Protein AF-A0A8X6L0W0-F1 (afdb_monomer)

InterPro domains:
  IPR000504 RNA recognition motif domain [PF00076] (9-79)
  IPR000504 RNA recognition motif domain [PS50102] (7-85)
  IPR000504 RNA recognition motif domain [SM00360] (8-81)
  IPR002130 Cyclophilin-type peptidyl-prolyl cis-trans isomerase domain [PF00160] (143-295)
  IPR002130 Cyclophilin-type peptidyl-prolyl cis-trans isomerase domain [PR00153] (159-174)
  IPR002130 Cyclophilin-type peptidyl-prolyl cis-trans isomerase domain [PR00153] (188-200)
  IPR002130 Cyclophilin-type peptidyl-prolyl cis-trans isomerase domain [PR00153] (231-246)
  IPR002130 Cyclophilin-type peptidyl-prolyl cis-trans isomerase domain [PR00153] (246-258)
  IPR002130 Cyclophilin-type peptidyl-prolyl cis-trans isomerase domain [PR00153] (259-274)
  IPR002130 Cyclophilin-type peptidyl-prolyl cis-trans isomerase domain [PS50072] (142-293)
  IPR011701 Major facilitator superfamily [PF07690] (372-522)
  IPR012677 Nucleotide-binding alpha-beta plait domain superfamily [G3DSA:3.30.70.330] (1-93)
  IPR020892 Cyclophilin-type peptidyl-prolyl cis-trans isomerase, conserved site [PS00170] (183-200)
  IPR029000 Cyclophilin-like domain superfamily [G3DSA:2.40.100.10] (127-298)
  IPR029000 Cyclophilin-like domain superfamily [SSF50891] (136-295)
  IPR034168 Peptidyl-prolyl cis-trans isomerase E, RNA recognition motif [cd12347] (9-83)
  IPR035979 RNA-binding domain superfamily [SSF54928] (4-88)
  IPR036259 MFS transporter superfamily [G3DSA:1.20.1250.20] (346-567)
  IPR036259 MFS transporter superfamily [G3DSA:1.20.1250.20] (729-946)
  IPR036259 MFS transporter superfamily [SSF103473] (343-946)

Radius of gyration: 40.74 Å; Cα contacts (8 Å, |Δi|>4): 1267; chains: 1; bounding box: 93×106×118 Å

Nearest PDB structures (foldseek):
  4tot-assembly4_D  TM=1.000E+00  e=4.955E-18  Rattus norvegicus
  4zsd-assembly1_A  TM=1.001E+00  e=6.386E-18  Homo sapiens
  2alf-assembly1_A  TM=9.997E-01  e=1.061E-17  Homo sapiens
  4i9y-assembly6_F  TM=9.953E-01  e=2.578E-17  Homo sapiens
  4lqw-assembly2_B  TM=9.957E-01  e=4.661E-17  Homo sapiens

Mean predicted aligned error: 22.7 Å

Sequence (959 aa):
MSSSTKRTVYVGGLAEEVNKDIIHAAFIPFGEIIDIQIPLDYETQKHRGFAFVEFEAAEEAAAAIDNMNDSELFGRTIRVNLAKPMRIKEGSTRAVWSDDNWLKEHAGETLQEEDEEGGKRKHEDEEEDLEKKKQKSNPLVYLDISIDGQEIGRIQIKLRKDIVPLTAENFRCLCTHEKGYGFRGSVFHRIIPQFMCQGGDITKGDGTGGRSIHGRKFEDENFTLKHTGPGLLSMANSGPNTNSSQFFLTTAKTDWLDGKHVVFGQVVSGMEVVKRMEKCGSQLGKPSQKVVIKKKPHPDGSLIIIQIPVECLCSRTTAPYQRWNFRLIQFKFTAERRRVDPMEGPDRGWAWAAVFAACVINLIVNGQGRMSGILYVAFIDLFGIDRKGASTPMIVRTSTRNLLGPVAGIFGEKYGLQGVMMAGGVTATVSTALCFFAPDIVCITILWGVLSAIGAALTMVQIQVVIGQYFKKYRTTAGGMVFSGACAGSFLFPPLIEWLIKDYGIEGTFLI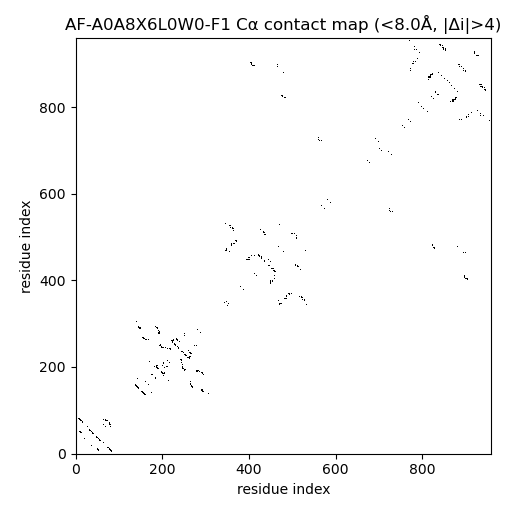LSGIVMHTIPATMILKKPSWFRKRHAFPKGKDSSIKDVEGTKGISGKIPDVECLRSNSNIVLKLLNINYDKEGLNVVSLETNERHSVTSEGKCISDILESIYESFQLSSTNKMYENLAFSRDSDMDIIHSKDIQKTQRKQFEKASKSNSVERSYGNWNNISSLHDFCSISKDESKQNILLKLKILLDVDSKNIAPLFPDESSVDILNILTELQQLYNWLLQKSQNSDYEERNKTKKTTEESNSFSDHIKRTIRLFKDPAYWVICLSRCIHFLIFVPFLTIIVDFTIDRGFLESEGSYVIAAVSFGDLIGRLCSGWVTDAGYLSLSQYMLVGLLVQGLNTASLPLMPTKAAVYTSLSIFGMVQGSLFVRHPVLVQKYMGRNVQSIAMGCMNFFPGLLGFTFPIYIGYFRDILGTYDPIFYINGVAAVLVGLLWALEPYLQRCHTSTET

Organism: Trichonephila clavata (NCBI:txid2740835)

Foldseek 3Di:
DPQDQFQKKKKAWADQPDDPVNVCVLLVVLAAWPDKAFDADPPPRTGPRMIMTGHPGSNSLVSCQVPQAQDDDPNIGMHMGGDDPDPDDPDDDDDDPPDCVVVVVPVDDDDDDDDDDDDDDDDPPPVVVVVVVVVPAFFKAKWFKDWQNHTDGMWIKTWPCVQFVQLSVQQRCQRLCVVVHHQAFAWQFFAAAQFKGKTQQRDPNNPPAFATPQGRFAAARDQPDAQAFFFWKKFDAPWGGGGGRMIIGTHTRDRVCGPTIHTTIGTPDCVVVVVVQNVQADNVGGGVIIMGTHDDPDPPNDPDRDDDDDDDDDDDDDDDDDDDDDDDDDPDDPDPDDHDDPQADFPGDLLVLLLVLLLLLLLLQLLVLQQLVVQLVLQCVPAVDDSVLSNLLSLLLVLLLLQCLLVLLLCCLQVNLLVQLLVLLVQLLVLLQCLLVPPHSVSSSCSRRHRNSSSSNNNNLSSLLLSLQRHDLLSLQSLLSSNLSSLVSNVPVNVVLVVCCVPPNPSSSSNVSSVSSNSSNVSSVSSDRGPVNDDPPDDDPDPDDDDDDDPDDPDDDQDDQDLVLCLVPVVVVVQLLPFDQDPPGTDRPDPDDDDDDDDDDDPDDPVVVVVVVVVPPDDDDDDDDPPPDPDDDDDDDDDDPPPVVVVVVVVVVVVVVPDPDDPPQPPPSNPCPDPVSVVVSDDPPVLVSLLVSLVVSLVDDLVRVVVVCVPDDSVSSVSSNVSSVSVSVVSVVVVVVVVVVVVVVVVVVPPPPSDPVVSVVVLVLCVVQPLLVLLLLLLQLLLLCPPLCLVCVLVQVVVLPDDNVCSVVLNVLLSQLLSCLSNPLSCCCSVPVDPLLRLLLVLLLQLLVLLLCLVVDNDPVSNSVSSSPNSNSSNNSVSSSLVSLSVQPDSSCSSSSSSVSSSSSSVVSVCSVVVSCCCCVPVVDCNVSSNVSSVSSNVSSVVSVCVVVSVVSSVVSVD

Secondary structure (DSSP, 8-state):
-------EEEEE---TT--HHHHHHHHGGGS-EEEEE-PBPTTT-SB-SEEEEEESSHHHHHHHHHHHTT-EETTEE-EEEEPPP----S-----TT--THHHHHHS---------------SSHHHHHHHHHHTTPPPEEEEEEEETTEEEEEEEEEE-TTT-HHHHHHHHHHHHTTTS-SSTT-B--EEETTTEEEE---SSSSSS---BTTBS-B------S---STTEEEE--SSTT-B-S-EEEESS--GGGTTTS-EEEEEEE-HHHHHHHHTT--TT---SS-EEEE-PPPTT-----------------------------------------TT-STTSHHHHHHHHHHHHHHHHHHGGGGSHHHHHHHHHHHH---HHHHHHHHHHHHHHHHHTHHHHHHHHHHH-HHHHHHHHHHHHHHHHHHGGG--SHHHHIIIIIIIHHHHHHHHHHHHHHHHHHH-SSSHHHHHHHHHHHHHHHHHHHHHHHHHHHHHHHHHHHHHHHHHHHHTHHHHHHH-PPPGGGS------------S-------S---PPP-HHHHHHTHHHHHHHHT-EEETTEEE---------------TTTTHHHHHHHHGGG---------S-SS--------SS-HHHHHHHHHHHHHHHTTSS-STTSSS-GGG--SHHHHHHT-STHHHHHHHHHHHHHHTS-HHHHGGG-TTS-HHHHHHHHHHHHHHHHHHHHHHHHHHHHHHHHHHHHSS----HHHHHHHHHHHTT-HHHHHHHHHHHHHHHHHHHHHHHHHHHHHHTT--GGGHHHHHHHHHHHHHHHHHHHHHHHHTTSS-HHHHHHHHHHHHHHHHHHGGG--SHHHHHHHHHHHHHHHHHHHHHHHHHHHHHS-TTTHHHHHHHTTHHHHHHHTTHHHHHHIIIIISS-SHHHHHHHHHHHHHHHHHGGGHHHHHHHHHHHH-

Solvent-accessible surface area (backbone atoms only — not comparable to full-atom values): 54561 Å² total; per-residue (Å²): 135,81,81,64,88,56,26,43,30,29,38,33,47,50,39,95,83,71,47,72,69,55,52,48,68,70,49,49,88,44,38,60,71,77,48,76,49,64,55,58,36,90,89,76,74,42,64,71,33,38,36,39,42,28,33,77,45,34,65,28,33,49,50,39,30,76,70,43,39,71,36,77,49,85,95,26,57,24,45,39,42,80,54,74,82,82,76,82,69,94,80,75,97,71,76,92,83,78,60,73,68,63,56,68,76,70,62,75,91,84,88,83,89,83,83,88,86,87,84,90,89,86,84,73,68,65,62,58,52,54,53,58,56,66,74,72,66,58,54,45,49,68,46,34,37,22,48,75,82,46,78,70,46,54,34,31,32,38,29,35,41,89,80,30,45,68,64,24,48,41,53,51,42,25,63,71,34,79,80,80,52,39,40,66,74,21,29,49,47,32,14,27,61,79,42,32,44,28,28,33,13,61,72,69,42,72,67,86,46,34,50,30,87,71,40,63,53,39,66,71,83,60,56,88,48,67,42,82,36,56,39,36,31,30,45,46,52,90,51,86,51,38,33,38,38,24,30,31,36,27,61,26,64,44,64,92,44,46,82,71,36,39,46,33,31,33,57,76,42,35,65,69,44,52,55,54,54,36,71,31,28,28,96,89,16,55,46,80,54,57,36,32,29,49,75,81,82,65,97,74,84,69,89,75,68,71,78,88,88,84,89,87,83,87,83,88,82,92,88,85,90,86,89,83,80,90,78,90,80,86,77,85,73,91,70,88,71,73,77,69,58,96,59,68,53,69,65,28,68,63,41,54,55,35,34,52,30,44,10,52,38,28,18,56,59,51,8,57,70,56,32,46,70,61,52,28,55,51,39,30,72,74,69,72,48,53,76,68,63,36,45,43,32,60,52,44,19,56,26,44,20,22,50,40,15,40,61,30,10,50,43,27,67,74,68,32,48,49,58,36,24,36,54,9,23,50,39,25,16,54,22,27,35,54,38,44,75,42,92,46,70,66,50,35,26,49,29,47,5,43,43,20,12,49,11,44,20,28,29,57,45,39,49,60,55,53,52,56,70,33,28,73,65,50,42,43,35,46,39,6,50,19,55,34,20,30,51,55,14,53,71,50,38,42,65,50,49,56,52,33,37,73,77,50,33,67,41,47,33,30,39,54,49,15,59,56,35,44,54,34,36,67,33,39,68,63,48,62,86,54,79,93,71,55,74,80,75,70,75,78,79,74,76,93,69,70,99,73,89,81,90,80,75,93,81,82,81,86,70,82,54,61,64,66,64,51,53,78,40,41,70,59,52,53,53,60,76,61,58,54,86,51,101,88,50,88,51,74,84,80,85,73,87,83,82,91,78,82,89,78,92,74,98,62,74,68,61,57,60,55,51,65,62,59,68,78,71,81,75,84,92,84,88,89,86,86,91,79,87,85,82,86,88,85,74,96,72,77,97,74,60,72,70,56,51,52,51,51,50,49,54,47,50,62,49,55,74,69,57,97,74,75,85,83,75,80,85,56,76,91,72,63,85,48,81,66,54,64,60,69,76,41,77,73,69,53,54,56,54,51,53,51,51,50,50,55,59,71,71,49,62,70,80,74,52,50,76,78,45,83,92,53,62,67,64,57,56,52,52,52,52,52,40,53,49,39,44,51,54,52,52,52,53,53,52,55,50,51,56,47,53,48,51,50,52,48,45,70,73,62,61,69,69,89,46,72,68,50,56,49,53,50,53,57,53,51,74,68,37,67,53,54,49,53,53,34,50,50,47,33,49,54,45,65,41,48,56,54,46,71,68,45,48,49,60,55,41,41,79,70,72,45,55,81,84,49,37,63,55,56,54,46,35,25,50,53,16,22,39,50,12,13,55,58,48,17,53,47,43,53,71,61,80,37,55,73,51,58,43,47,22,53,42,28,34,52,47,8,52,51,41,43,46,54,80,72,52,92,45,73,69,54,46,52,50,48,38,24,51,46,15,21,43,51,23,33,51,62,37,42,59,64,52,49,45,64,71,75,40,59,83,89,48,33,37,35,51,54,3,44,45,35,26,63,40,18,60,52,54,74,47,45,68,62,58,53,42,49,33,49,74,73,69,68,44,65,60,64,57,33,41,54,46,8,53,52,28,32,57,56,12,57,55,40,75,46,44,74,56,36,52,52,56,47,57,62,70,76,105

Structure (mmCIF, N/CA/C/O backbone):
data_AF-A0A8X6L0W0-F1
#
_entry.id   AF-A0A8X6L0W0-F1
#
loop_
_atom_site.group_PDB
_atom_site.id
_atom_site.type_symbol
_atom_site.label_atom_id
_atom_site.label_alt_id
_atom_site.label_comp_id
_atom_site.label_asym_id
_atom_site.label_entity_id
_atom_site.label_seq_id
_atom_site.pdbx_PDB_ins_code
_atom_site.Cartn_x
_atom_site.Cartn_y
_atom_site.Cartn_z
_atom_site.occupancy
_atom_site.B_iso_or_equiv
_atom_site.auth_seq_id
_atom_site.auth_comp_id
_atom_site.auth_asym_id
_atom_site.auth_atom_id
_atom_site.pdbx_PDB_model_num
ATOM 1 N N . MET A 1 1 ? 40.510 -34.354 25.650 1.00 35.59 1 MET A N 1
ATOM 2 C CA . MET A 1 1 ? 39.434 -35.261 25.207 1.00 35.59 1 MET A CA 1
ATOM 3 C C . MET A 1 1 ? 38.540 -35.515 26.409 1.00 35.59 1 MET A C 1
ATOM 5 O O . MET A 1 1 ? 38.950 -36.252 27.289 1.00 35.59 1 MET A O 1
ATOM 9 N N . SER A 1 2 ? 37.398 -34.829 26.524 1.00 31.88 2 SER A N 1
ATOM 10 C CA . SER A 1 2 ? 36.384 -35.195 27.523 1.00 31.88 2 SER A CA 1
ATOM 11 C C . SER A 1 2 ? 35.476 -36.237 26.878 1.00 31.88 2 SER A C 1
ATOM 13 O O . SER A 1 2 ? 34.791 -35.905 25.906 1.00 31.88 2 SER A O 1
ATOM 15 N N . SER A 1 3 ? 35.506 -37.483 27.350 1.00 38.88 3 SER A N 1
ATOM 16 C CA . SER A 1 3 ? 34.575 -38.499 26.860 1.00 38.88 3 SER A CA 1
ATOM 17 C C . SER A 1 3 ? 33.154 -38.053 27.209 1.00 38.88 3 SER A C 1
ATOM 19 O O . SER A 1 3 ? 32.840 -37.684 28.341 1.00 38.88 3 SER A O 1
ATOM 21 N N . SER A 1 4 ? 32.294 -37.967 26.199 1.00 50.44 4 SER A N 1
ATOM 22 C CA . SER A 1 4 ? 30.882 -37.688 26.413 1.00 50.44 4 SER A CA 1
ATOM 23 C C . SER A 1 4 ? 30.258 -38.882 27.127 1.00 50.44 4 SER A C 1
ATOM 25 O O . SER A 1 4 ? 30.281 -39.977 26.581 1.00 50.44 4 SER A O 1
ATOM 27 N N . THR A 1 5 ? 29.631 -38.680 28.284 1.00 62.81 5 THR A N 1
ATOM 28 C CA . THR A 1 5 ? 28.886 -39.690 29.071 1.00 62.81 5 THR A CA 1
ATOM 29 C C . THR A 1 5 ? 27.626 -40.237 28.375 1.00 62.81 5 THR A C 1
ATOM 31 O O . THR A 1 5 ? 26.726 -40.770 29.021 1.00 62.81 5 THR A O 1
ATOM 34 N N . LYS A 1 6 ? 27.514 -40.093 27.052 1.00 73.75 6 LYS A N 1
ATOM 35 C CA . LYS A 1 6 ? 26.345 -40.494 26.269 1.00 73.75 6 LYS A CA 1
ATOM 36 C C . LYS A 1 6 ? 26.507 -41.932 25.792 1.00 73.75 6 LYS A C 1
ATOM 38 O O . LYS A 1 6 ? 27.466 -42.234 25.096 1.00 73.75 6 LYS A O 1
ATOM 43 N N . ARG A 1 7 ? 25.536 -42.774 26.143 1.00 85.12 7 ARG A N 1
ATOM 44 C CA . ARG A 1 7 ? 25.529 -44.220 25.867 1.00 85.12 7 ARG A CA 1
ATOM 45 C C . ARG A 1 7 ? 24.599 -44.630 24.720 1.00 85.12 7 ARG A C 1
ATOM 47 O O . ARG A 1 7 ? 24.659 -45.754 24.243 1.00 85.12 7 ARG A O 1
ATOM 54 N N . THR A 1 8 ? 23.750 -43.710 24.258 1.00 87.94 8 THR A N 1
ATOM 55 C CA . THR A 1 8 ? 22.757 -43.976 23.210 1.00 87.94 8 THR A CA 1
ATOM 56 C C . THR A 1 8 ? 23.201 -43.437 21.854 1.00 87.94 8 THR A C 1
ATOM 58 O O . THR A 1 8 ? 23.506 -42.247 21.691 1.00 87.94 8 THR A O 1
ATOM 61 N N . VAL A 1 9 ? 23.152 -44.308 20.855 1.00 91.06 9 VAL A N 1
ATOM 62 C CA . VAL A 1 9 ? 23.521 -44.049 19.468 1.00 91.06 9 VAL A CA 1
ATOM 63 C C . VAL A 1 9 ? 22.267 -44.038 18.591 1.00 91.06 9 VAL A C 1
ATOM 65 O O . VAL A 1 9 ? 21.388 -44.884 18.716 1.00 91.06 9 VAL A O 1
ATOM 68 N N . TYR A 1 10 ? 22.167 -43.054 17.702 1.00 92.75 10 TYR A N 1
ATOM 69 C CA . TYR A 1 10 ? 21.172 -42.953 16.638 1.00 92.75 10 TYR A CA 1
ATOM 70 C C . TYR A 1 10 ? 21.713 -43.589 15.358 1.00 92.75 10 TYR A C 1
ATOM 72 O O . TYR A 1 10 ? 22.772 -43.189 14.877 1.00 92.75 10 TYR A O 1
ATOM 80 N N . VAL A 1 11 ? 20.950 -44.513 14.779 1.00 91.88 11 VAL A N 1
ATOM 81 C CA . VAL A 1 11 ? 21.250 -45.205 13.521 1.00 91.88 11 VAL A CA 1
ATOM 82 C C . VAL A 1 11 ? 20.174 -44.838 12.499 1.00 91.88 11 VAL A C 1
ATOM 84 O O . VAL A 1 11 ? 19.029 -45.259 12.627 1.00 91.88 11 VAL A O 1
ATOM 87 N N . GLY A 1 12 ? 20.503 -44.032 11.493 1.00 89.50 12 GLY A N 1
ATOM 88 C CA . GLY A 1 12 ? 19.601 -43.641 10.404 1.00 89.50 12 GLY A CA 1
ATOM 89 C C . GLY A 1 12 ? 19.937 -44.331 9.082 1.00 89.50 12 GLY A C 1
ATOM 90 O O . GLY A 1 12 ? 21.057 -44.786 8.894 1.00 89.50 12 GLY A O 1
ATOM 91 N N . GLY A 1 13 ? 18.988 -44.372 8.143 1.00 86.06 13 GLY A N 1
ATOM 92 C CA . GLY A 1 13 ? 19.218 -44.923 6.797 1.00 86.06 13 GLY A CA 1
ATOM 93 C C . GLY A 1 13 ? 18.922 -46.419 6.656 1.00 86.06 13 GLY A C 1
ATOM 94 O O . GLY A 1 13 ? 19.350 -47.036 5.687 1.00 86.06 13 GLY A O 1
ATOM 95 N N . LEU A 1 14 ? 18.168 -47.003 7.591 1.00 89.69 14 LEU A N 1
ATOM 96 C CA . LEU A 1 14 ? 17.825 -48.426 7.576 1.00 89.69 14 LEU A CA 1
ATOM 97 C C . LEU A 1 14 ? 16.917 -48.780 6.381 1.00 89.69 14 LEU A C 1
ATOM 99 O O . LEU A 1 14 ? 15.971 -48.049 6.062 1.00 89.69 14 LEU A O 1
ATOM 103 N N . ALA A 1 15 ? 17.192 -49.912 5.727 1.00 85.62 15 ALA A N 1
ATOM 104 C CA . ALA A 1 15 ? 16.302 -50.516 4.732 1.00 85.62 15 ALA A CA 1
ATOM 105 C C . ALA A 1 15 ? 15.047 -51.097 5.403 1.00 85.62 15 ALA A C 1
ATOM 107 O O . ALA A 1 15 ? 15.116 -51.496 6.558 1.00 85.62 15 ALA A O 1
ATOM 108 N N . GLU A 1 16 ? 13.918 -51.158 4.684 1.00 81.69 16 GLU A N 1
ATOM 109 C CA . GLU A 1 16 ? 12.603 -51.573 5.228 1.00 81.69 16 GLU A CA 1
ATOM 110 C C . GLU A 1 16 ? 12.556 -53.011 5.777 1.00 81.69 16 GLU A C 1
ATOM 112 O O . GLU A 1 16 ? 11.612 -53.382 6.471 1.00 81.69 16 GLU A O 1
ATOM 117 N N . GLU A 1 17 ? 13.553 -53.823 5.438 1.00 82.69 17 GLU A N 1
ATOM 118 C CA . GLU A 1 17 ? 13.671 -55.237 5.807 1.00 82.69 17 GLU A CA 1
ATOM 119 C C . GLU A 1 17 ? 14.428 -55.437 7.133 1.00 82.69 17 GLU A C 1
ATOM 121 O O . GLU A 1 17 ? 14.532 -56.559 7.633 1.00 82.69 17 GLU A O 1
ATOM 126 N N . VAL A 1 18 ? 14.979 -54.362 7.712 1.00 85.81 18 VAL A N 1
ATOM 127 C CA . VAL A 1 18 ? 15.842 -54.441 8.893 1.00 85.81 18 VAL A CA 1
ATOM 128 C C . VAL A 1 18 ? 15.011 -54.538 10.177 1.00 85.81 18 VAL A C 1
ATOM 130 O O . VAL A 1 18 ? 14.371 -53.582 10.613 1.00 85.81 18 VAL A O 1
ATOM 133 N N . ASN A 1 19 ? 15.097 -55.699 10.829 1.00 87.25 19 ASN A N 1
ATOM 134 C CA . ASN A 1 19 ? 14.446 -56.005 12.104 1.00 87.25 19 ASN A CA 1
ATOM 135 C C . ASN A 1 19 ? 15.382 -55.804 13.311 1.00 87.25 19 ASN A C 1
ATOM 137 O O . ASN A 1 19 ? 16.600 -55.697 13.164 1.00 87.25 19 ASN A O 1
ATOM 141 N N . LYS A 1 20 ? 14.816 -55.812 14.529 1.00 87.00 20 LYS A N 1
ATOM 142 C CA . LYS A 1 20 ? 15.568 -55.653 15.791 1.00 87.00 20 LYS A CA 1
ATOM 143 C C . LYS A 1 20 ? 16.714 -56.660 15.931 1.00 87.00 20 LYS A C 1
ATOM 145 O O . LYS A 1 20 ? 17.805 -56.259 16.319 1.00 87.00 20 LYS A O 1
ATOM 150 N N . ASP A 1 21 ? 16.502 -57.910 15.528 1.00 87.81 21 ASP A N 1
ATOM 151 C CA . ASP A 1 21 ? 17.524 -58.965 15.600 1.00 87.81 21 ASP A CA 1
ATOM 152 C C . ASP A 1 21 ? 18.715 -58.691 14.672 1.00 87.81 21 ASP A C 1
ATOM 154 O O . ASP A 1 21 ? 19.859 -58.982 15.013 1.00 87.81 21 ASP A O 1
ATOM 158 N N . ILE A 1 22 ? 18.458 -58.071 13.516 1.00 89.81 22 ILE A N 1
ATOM 159 C CA . ILE A 1 22 ? 19.492 -57.705 12.541 1.00 89.81 22 ILE A CA 1
ATOM 160 C C . ILE A 1 22 ? 20.342 -56.555 13.086 1.00 89.81 22 ILE A C 1
ATOM 162 O O . ILE A 1 22 ? 21.566 -56.599 12.993 1.00 89.81 22 ILE A O 1
ATOM 166 N N . ILE A 1 23 ? 19.712 -55.546 13.696 1.00 90.25 23 ILE A N 1
ATOM 167 C CA . ILE A 1 23 ? 20.436 -54.442 14.344 1.00 90.25 23 ILE A CA 1
ATOM 168 C C . ILE A 1 23 ? 21.237 -54.967 15.535 1.00 90.25 23 ILE A C 1
ATOM 170 O O . ILE A 1 23 ? 22.398 -54.612 15.694 1.00 90.25 23 ILE A O 1
ATOM 174 N N . HIS A 1 24 ? 20.656 -55.857 16.337 1.00 91.00 24 HIS A N 1
ATOM 175 C CA . HIS A 1 24 ? 21.359 -56.480 17.451 1.00 91.00 24 HIS A CA 1
ATOM 176 C C . HIS A 1 24 ? 22.604 -57.240 16.974 1.00 91.00 24 HIS A C 1
ATOM 178 O O . HIS A 1 24 ? 23.695 -57.014 17.487 1.00 91.00 24 HIS A O 1
ATOM 184 N N . ALA A 1 25 ? 22.471 -58.071 15.936 1.00 89.69 25 ALA A N 1
ATOM 185 C CA . ALA A 1 25 ? 23.596 -58.796 15.349 1.00 89.69 25 ALA A CA 1
ATOM 186 C C . ALA A 1 25 ? 24.669 -57.863 14.758 1.00 89.69 25 ALA A C 1
ATOM 188 O O . ALA A 1 25 ? 25.855 -58.169 14.841 1.00 89.69 25 ALA A O 1
ATOM 189 N N . ALA A 1 26 ? 24.265 -56.726 14.184 1.00 89.25 26 ALA A N 1
ATOM 190 C CA . ALA A 1 26 ? 25.190 -55.757 13.605 1.00 89.25 26 ALA A CA 1
ATOM 191 C C . ALA A 1 26 ? 25.964 -54.952 14.662 1.00 89.25 26 ALA A C 1
ATOM 193 O O . ALA A 1 26 ? 27.106 -54.585 14.409 1.00 89.25 26 ALA A O 1
ATOM 194 N N . PHE A 1 27 ? 25.367 -54.673 15.827 1.00 91.69 27 PHE A N 1
ATOM 195 C CA . PHE A 1 27 ? 25.943 -53.766 16.828 1.00 91.69 27 PHE A CA 1
ATOM 196 C C . PHE A 1 27 ? 26.543 -54.460 18.065 1.00 91.69 27 PHE A C 1
ATOM 198 O O . PHE A 1 27 ? 27.367 -53.848 18.741 1.00 91.69 27 PHE A O 1
ATOM 205 N N . ILE A 1 28 ? 26.215 -55.733 18.329 1.00 91.50 28 ILE A N 1
ATOM 206 C CA . ILE A 1 28 ? 26.785 -56.506 19.448 1.00 91.50 28 ILE A CA 1
ATOM 207 C C . ILE A 1 28 ? 28.324 -56.642 19.437 1.00 91.50 28 ILE A C 1
ATOM 209 O O . ILE A 1 28 ? 28.902 -56.708 20.519 1.00 91.50 28 ILE A O 1
ATOM 213 N N . PRO A 1 29 ? 29.046 -56.642 18.291 1.00 91.38 29 PRO A N 1
ATOM 214 C CA . PRO A 1 29 ? 30.507 -56.755 18.321 1.00 91.38 29 PRO A CA 1
ATOM 215 C C . PRO A 1 29 ? 31.214 -55.554 18.964 1.00 91.38 29 PRO A C 1
ATOM 217 O O . PRO A 1 29 ? 32.396 -55.656 19.284 1.00 91.38 29 PRO A O 1
ATOM 220 N N . PHE A 1 30 ? 30.522 -54.419 19.117 1.00 88.69 30 PHE A N 1
ATOM 221 C CA . PHE A 1 30 ? 31.104 -53.167 19.611 1.00 88.69 30 PHE A CA 1
ATOM 222 C C . PHE A 1 30 ? 30.864 -52.923 21.106 1.00 88.69 30 PHE A C 1
ATOM 224 O O . PHE A 1 30 ? 31.487 -52.022 21.663 1.00 88.69 30 PHE A O 1
ATOM 231 N N . GLY A 1 31 ? 29.990 -53.705 21.747 1.00 87.44 31 GLY A N 1
ATOM 232 C CA . GLY A 1 31 ? 29.681 -53.589 23.171 1.00 87.44 31 GLY A CA 1
ATOM 233 C C . GLY A 1 31 ? 28.378 -54.273 23.567 1.00 87.44 31 GLY A C 1
ATOM 234 O O . GLY A 1 31 ? 27.605 -54.714 22.710 1.00 87.44 31 GLY A O 1
ATOM 235 N N . GLU A 1 32 ? 28.126 -54.342 24.873 1.00 88.62 32 GLU A N 1
ATOM 236 C CA . GLU A 1 32 ? 26.894 -54.922 25.407 1.00 88.62 32 GLU A CA 1
ATOM 237 C C . GLU A 1 32 ? 25.708 -53.963 25.196 1.00 88.62 32 GLU A C 1
ATOM 239 O O . GLU A 1 32 ? 25.749 -52.787 25.565 1.00 88.62 32 GLU A O 1
ATOM 244 N N . ILE A 1 33 ? 24.644 -54.456 24.547 1.00 91.12 33 ILE A N 1
ATOM 245 C CA . ILE A 1 33 ? 23.462 -53.659 24.194 1.00 91.12 33 ILE A CA 1
ATOM 246 C C . ILE A 1 33 ? 22.386 -53.829 25.270 1.00 91.12 33 ILE A C 1
ATOM 248 O O . ILE A 1 33 ? 21.872 -54.928 25.471 1.00 91.12 33 ILE A O 1
ATOM 252 N N . ILE A 1 34 ? 21.981 -52.722 25.893 1.00 88.38 34 ILE A N 1
ATOM 253 C CA . ILE A 1 34 ? 20.908 -52.678 26.896 1.00 88.38 34 ILE A CA 1
ATOM 254 C C . ILE A 1 34 ? 19.534 -52.647 26.221 1.00 88.38 34 ILE A C 1
ATOM 256 O O . ILE A 1 34 ? 18.636 -53.409 26.581 1.00 88.38 34 ILE A O 1
ATOM 260 N N . ASP A 1 35 ? 19.349 -51.756 25.244 1.00 85.12 35 ASP A N 1
ATOM 261 C CA . ASP A 1 35 ? 18.071 -51.605 24.548 1.00 85.12 35 ASP A CA 1
ATOM 262 C C . ASP A 1 35 ? 18.253 -51.197 23.081 1.00 85.12 35 ASP A C 1
ATOM 264 O O . ASP A 1 35 ? 19.193 -50.501 22.694 1.00 85.12 35 ASP A O 1
ATOM 268 N N . ILE A 1 36 ? 17.300 -51.630 22.254 1.00 89.62 36 ILE A N 1
ATOM 269 C CA . ILE A 1 36 ? 17.168 -51.228 20.854 1.00 89.62 36 ILE A CA 1
ATOM 270 C C . ILE A 1 36 ? 15.730 -50.781 20.630 1.00 89.62 36 ILE A C 1
ATOM 272 O O . ILE A 1 36 ? 14.796 -51.592 20.713 1.00 89.62 36 ILE A O 1
ATOM 276 N N . GLN A 1 37 ? 15.571 -49.509 20.269 1.00 86.12 37 GLN A N 1
ATOM 277 C CA . GLN A 1 37 ? 14.286 -48.889 19.967 1.00 86.12 37 GLN A CA 1
ATOM 278 C C . GLN A 1 37 ? 14.188 -48.568 18.482 1.00 86.12 37 GLN A C 1
ATOM 280 O O . GLN A 1 37 ? 14.965 -47.780 17.945 1.00 86.12 37 GLN A O 1
ATOM 285 N N . ILE A 1 38 ? 13.182 -49.139 17.823 1.00 88.69 38 ILE A N 1
ATOM 286 C CA . ILE A 1 38 ? 12.886 -48.888 16.413 1.00 88.69 38 ILE A CA 1
ATOM 287 C C . ILE A 1 38 ? 11.502 -48.237 16.333 1.00 88.69 38 ILE A C 1
ATOM 289 O O . ILE A 1 38 ? 10.493 -48.929 16.478 1.00 88.69 38 ILE A O 1
ATOM 293 N N . PRO A 1 39 ? 11.411 -46.910 16.130 1.00 82.06 39 PRO A N 1
ATOM 294 C CA . PRO A 1 39 ? 10.122 -46.246 15.997 1.00 82.06 39 PRO A CA 1
ATOM 295 C C . PRO A 1 39 ? 9.371 -46.724 14.751 1.00 82.06 39 PRO A C 1
ATOM 297 O O . PRO A 1 39 ? 9.810 -46.516 13.615 1.00 82.06 39 PRO A O 1
ATOM 300 N N . LEU A 1 40 ? 8.214 -47.342 14.980 1.00 81.69 40 LEU A N 1
ATOM 301 C CA . LEU A 1 40 ? 7.280 -47.765 13.942 1.00 81.69 40 LEU A CA 1
ATOM 302 C C . LEU A 1 40 ? 6.340 -46.618 13.575 1.00 81.69 40 LEU A C 1
ATOM 304 O O . LEU A 1 40 ? 5.971 -45.795 14.418 1.00 81.69 40 LEU A O 1
ATOM 308 N N . ASP A 1 41 ? 5.950 -46.556 12.309 1.00 75.56 41 ASP A N 1
ATOM 309 C CA . ASP A 1 41 ? 4.906 -45.653 11.866 1.00 75.56 41 ASP A CA 1
ATOM 310 C C . ASP A 1 41 ? 3.517 -46.266 12.078 1.00 75.56 41 ASP A C 1
ATOM 312 O O . ASP A 1 41 ? 3.276 -47.430 11.761 1.00 75.56 41 ASP A O 1
ATOM 316 N N . TYR A 1 42 ? 2.601 -45.480 12.648 1.00 64.50 42 TYR A N 1
ATOM 317 C CA . TYR A 1 42 ? 1.321 -45.984 13.158 1.00 64.50 42 TYR A CA 1
ATOM 318 C C . TYR A 1 42 ? 0.390 -46.466 12.035 1.00 64.50 42 TYR A C 1
ATOM 320 O O . TYR A 1 42 ? -0.354 -47.426 12.226 1.00 64.50 42 TYR A O 1
ATOM 328 N N . GLU A 1 43 ? 0.463 -45.833 10.861 1.00 63.53 43 GLU A N 1
ATOM 329 C CA . GLU A 1 43 ? -0.388 -46.153 9.709 1.00 63.53 43 GLU A CA 1
ATOM 330 C C . GLU A 1 43 ? 0.133 -47.340 8.894 1.00 63.53 43 GLU A C 1
ATOM 332 O O . GLU A 1 43 ? -0.656 -48.147 8.409 1.00 63.53 43 GLU A O 1
ATOM 337 N N . THR A 1 44 ? 1.455 -47.475 8.757 1.00 72.94 44 THR A N 1
ATOM 338 C CA . THR A 1 44 ? 2.067 -48.486 7.878 1.00 72.94 44 THR A CA 1
ATOM 339 C C . THR A 1 44 ? 2.604 -49.707 8.623 1.00 72.94 44 THR A C 1
ATOM 341 O O . THR A 1 44 ? 2.945 -50.693 7.974 1.00 72.94 44 THR A O 1
ATOM 344 N N . GLN A 1 45 ? 2.695 -49.659 9.962 1.00 71.81 45 GLN A N 1
ATOM 345 C CA . GLN A 1 45 ? 3.328 -50.676 10.823 1.00 71.81 45 GLN A CA 1
ATOM 346 C C . GLN A 1 45 ? 4.786 -51.012 10.437 1.00 71.81 45 GLN A C 1
ATOM 348 O O . GLN A 1 45 ? 5.356 -51.979 10.935 1.00 71.81 45 GLN A O 1
ATOM 353 N N . LYS A 1 46 ? 5.416 -50.200 9.578 1.00 75.75 46 LYS A N 1
ATOM 354 C CA . LYS A 1 46 ? 6.824 -50.309 9.181 1.00 75.75 46 LYS A CA 1
ATOM 355 C C . LYS A 1 46 ? 7.679 -49.333 9.985 1.00 75.75 46 LYS A C 1
ATOM 357 O O . LYS A 1 46 ? 7.189 -48.309 10.464 1.00 75.75 46 LYS A O 1
ATOM 362 N N . HIS A 1 47 ? 8.967 -49.628 10.145 1.00 82.62 47 HIS A N 1
ATOM 363 C CA . HIS A 1 47 ? 9.877 -48.725 10.847 1.00 82.62 47 HIS A CA 1
ATOM 364 C C . HIS A 1 47 ? 10.175 -47.462 10.033 1.00 82.62 47 HIS A C 1
ATOM 366 O O . HIS A 1 47 ? 10.252 -47.482 8.807 1.00 82.62 47 HIS A O 1
ATOM 372 N N . ARG A 1 48 ? 10.406 -46.341 10.722 1.00 79.62 48 ARG A N 1
ATOM 373 C CA . ARG A 1 48 ? 10.628 -45.013 10.113 1.00 79.62 48 ARG A CA 1
ATOM 374 C C . ARG A 1 48 ? 12.018 -44.825 9.482 1.00 79.62 48 ARG A C 1
ATOM 376 O O . ARG A 1 48 ? 12.454 -43.696 9.277 1.00 79.62 48 ARG A O 1
ATOM 383 N N . GLY A 1 49 ? 12.733 -45.919 9.205 1.00 85.19 49 GLY A N 1
ATOM 384 C CA . GLY A 1 49 ? 14.080 -45.897 8.619 1.00 85.19 49 GLY A CA 1
ATOM 385 C C . GLY A 1 49 ? 15.214 -45.503 9.579 1.00 85.19 49 GLY A C 1
ATOM 386 O O . GLY A 1 49 ? 16.313 -45.192 9.118 1.00 85.19 49 GLY A O 1
ATOM 387 N N . PHE A 1 50 ? 14.977 -45.500 10.895 1.00 90.81 50 PHE A N 1
ATOM 388 C CA . PHE A 1 50 ? 16.009 -45.256 11.907 1.00 90.81 50 PHE A CA 1
ATOM 389 C C . PHE A 1 50 ? 15.746 -46.026 13.210 1.00 90.81 50 PHE A C 1
ATOM 391 O O . PHE A 1 50 ? 14.611 -46.417 13.482 1.00 90.81 50 PHE A O 1
ATOM 398 N N . ALA A 1 51 ? 16.794 -46.212 14.010 1.00 91.31 51 ALA A N 1
ATOM 399 C CA . ALA A 1 51 ? 16.780 -46.891 15.300 1.00 91.31 51 ALA A CA 1
ATOM 400 C C . ALA A 1 51 ? 17.661 -46.163 16.327 1.00 91.31 51 ALA A C 1
ATOM 402 O O . ALA A 1 51 ? 18.540 -45.377 15.968 1.00 91.31 51 ALA A O 1
ATOM 403 N N . PHE A 1 52 ? 17.427 -46.443 17.605 1.00 92.50 52 PHE A N 1
ATOM 404 C CA . PHE A 1 52 ? 18.289 -46.049 18.713 1.00 92.50 52 PHE A CA 1
ATOM 405 C C . PHE A 1 52 ? 18.836 -47.300 19.392 1.00 92.50 52 PHE A C 1
ATOM 407 O O . PHE A 1 52 ? 18.066 -48.218 19.671 1.00 92.50 52 PHE A O 1
ATOM 414 N N . VAL A 1 53 ? 20.142 -47.323 19.641 1.00 92.56 53 VAL A N 1
ATOM 415 C CA . VAL A 1 53 ? 20.849 -48.422 20.310 1.00 92.56 53 VAL A CA 1
ATOM 416 C C . VAL A 1 53 ? 21.508 -47.861 21.564 1.00 92.56 53 VAL A C 1
ATOM 418 O O . VAL A 1 53 ? 22.255 -46.885 21.479 1.00 92.56 53 VAL A O 1
ATOM 421 N N . GLU A 1 54 ? 21.198 -48.431 22.722 1.00 91.00 54 GLU A N 1
ATOM 422 C CA . GLU A 1 54 ? 21.778 -48.052 24.010 1.00 91.00 54 GLU A CA 1
ATOM 423 C C . GLU A 1 54 ? 22.800 -49.098 24.456 1.00 91.00 54 GLU A C 1
ATOM 425 O O . GLU A 1 54 ? 22.464 -50.273 24.585 1.00 91.00 54 GLU A O 1
ATOM 430 N N . PHE A 1 55 ? 24.039 -48.655 24.674 1.00 91.25 55 PHE A N 1
ATOM 431 C CA . PHE A 1 55 ? 25.147 -49.486 25.146 1.00 91.25 55 PHE A CA 1
ATOM 432 C C . PHE A 1 55 ? 25.325 -49.376 26.661 1.00 91.25 55 PHE A C 1
ATOM 434 O O . PHE A 1 55 ? 24.923 -48.382 27.275 1.00 91.25 55 PHE A O 1
ATOM 441 N N . GLU A 1 56 ? 25.966 -50.370 27.269 1.00 86.62 56 GLU A N 1
ATOM 442 C CA . GLU A 1 56 ? 26.286 -50.333 28.694 1.00 86.62 56 GLU A CA 1
ATOM 443 C C . GLU A 1 56 ? 27.312 -49.242 29.021 1.00 86.62 56 GLU A C 1
ATOM 445 O O . GLU A 1 56 ? 27.109 -48.445 29.952 1.00 86.62 56 GLU A O 1
ATOM 450 N N . ALA A 1 57 ? 28.364 -49.132 28.204 1.00 86.44 57 ALA A N 1
ATOM 451 C CA . ALA A 1 57 ? 29.404 -48.126 28.360 1.00 86.44 57 ALA A CA 1
ATOM 452 C C . ALA A 1 57 ? 29.375 -47.051 27.257 1.00 86.44 57 ALA A C 1
ATOM 454 O O . ALA A 1 57 ? 29.053 -47.280 26.094 1.00 86.44 57 ALA A O 1
ATOM 455 N N . ALA A 1 58 ? 29.772 -45.825 27.615 1.00 83.88 58 ALA A N 1
ATOM 456 C CA . ALA A 1 58 ? 29.864 -44.720 26.654 1.00 83.88 58 ALA A CA 1
ATOM 457 C C . ALA A 1 58 ? 31.021 -44.896 25.647 1.00 83.88 58 ALA A C 1
ATOM 459 O O . ALA A 1 58 ? 30.990 -44.318 24.562 1.00 83.88 58 ALA A O 1
ATOM 460 N N . GLU A 1 59 ? 32.035 -45.689 26.000 1.00 85.31 59 GLU A N 1
ATOM 461 C CA . GLU A 1 59 ? 33.178 -46.005 25.134 1.00 85.31 59 GLU A CA 1
ATOM 462 C C . GLU A 1 59 ? 32.777 -46.958 23.997 1.00 85.31 59 GLU A C 1
ATOM 464 O O . GLU A 1 59 ? 33.181 -46.759 22.854 1.00 85.31 59 GLU A O 1
ATOM 469 N N . GLU A 1 60 ? 31.889 -47.911 24.280 1.00 90.44 60 GLU A N 1
ATOM 470 C CA . GLU A 1 60 ? 31.304 -48.842 23.304 1.00 90.44 60 GLU A CA 1
ATOM 471 C C . GLU A 1 60 ? 30.431 -48.111 22.278 1.00 90.44 60 GLU A C 1
ATOM 473 O O . GLU A 1 60 ? 30.535 -48.334 21.071 1.00 90.44 60 GLU A O 1
ATOM 478 N N . ALA A 1 61 ? 29.628 -47.148 22.743 1.00 86.69 61 ALA A N 1
ATOM 479 C CA . ALA A 1 61 ? 28.832 -46.284 21.876 1.00 86.69 61 ALA A CA 1
ATOM 480 C C . ALA A 1 61 ? 29.704 -45.457 20.911 1.00 86.69 61 ALA A C 1
ATOM 482 O O . ALA A 1 61 ? 29.326 -45.255 19.755 1.00 86.69 61 ALA A O 1
ATOM 483 N N . ALA A 1 62 ? 30.873 -44.987 21.363 1.00 86.31 62 ALA A N 1
ATOM 484 C CA . ALA A 1 62 ? 31.831 -44.285 20.511 1.00 86.31 62 ALA A CA 1
ATOM 485 C C . ALA A 1 62 ? 32.483 -45.235 19.491 1.00 86.31 62 ALA A C 1
ATOM 487 O O . ALA A 1 62 ? 32.531 -44.909 18.305 1.00 86.31 62 ALA A O 1
ATOM 488 N N . ALA A 1 63 ? 32.882 -46.437 19.918 1.00 87.62 63 ALA A N 1
ATOM 489 C CA . ALA A 1 63 ? 33.431 -47.460 19.030 1.00 87.62 63 ALA A CA 1
ATOM 490 C C . ALA A 1 63 ? 32.431 -47.883 17.938 1.00 87.62 63 ALA A C 1
ATOM 492 O O . ALA A 1 63 ? 32.813 -48.049 16.779 1.00 87.62 63 ALA A O 1
ATOM 493 N N . ALA A 1 64 ? 31.145 -48.000 18.272 1.00 90.25 64 ALA A N 1
ATOM 494 C CA . ALA A 1 64 ? 30.093 -48.288 17.303 1.00 90.25 64 ALA A CA 1
ATOM 495 C C . ALA A 1 64 ? 29.926 -47.161 16.266 1.00 90.25 64 ALA A C 1
ATOM 497 O O . ALA A 1 64 ? 29.716 -47.442 15.088 1.00 90.25 64 ALA A O 1
ATOM 498 N N . ILE A 1 65 ? 30.039 -45.889 16.667 1.00 90.50 65 ILE A N 1
ATOM 499 C CA . ILE A 1 65 ? 29.961 -44.745 15.741 1.00 90.50 65 ILE A CA 1
ATOM 500 C C . ILE A 1 65 ? 31.136 -44.759 14.764 1.00 90.50 65 ILE A C 1
ATOM 502 O O . ILE A 1 65 ? 30.915 -44.663 13.557 1.00 90.50 65 ILE A O 1
ATOM 506 N N . ASP A 1 66 ? 32.357 -44.916 15.273 1.00 88.38 66 ASP A N 1
ATOM 507 C CA . ASP A 1 66 ? 33.570 -44.842 14.456 1.00 88.38 66 ASP A CA 1
ATOM 508 C C . ASP A 1 66 ? 33.650 -45.976 13.421 1.00 88.38 66 ASP A C 1
ATOM 510 O O . ASP A 1 66 ? 34.173 -45.772 12.327 1.00 88.38 66 ASP A O 1
ATOM 514 N N . ASN A 1 67 ? 33.100 -47.155 13.739 1.00 87.50 67 ASN A N 1
ATOM 515 C CA . ASN A 1 67 ? 33.160 -48.324 12.858 1.00 87.50 67 ASN A CA 1
ATOM 516 C C . ASN A 1 67 ? 31.927 -48.506 11.958 1.00 87.50 67 ASN A C 1
ATOM 518 O O . ASN A 1 67 ? 32.060 -49.059 10.868 1.00 87.50 67 ASN A O 1
ATOM 522 N N . MET A 1 68 ? 30.733 -48.075 12.387 1.00 89.69 68 MET A N 1
ATOM 523 C CA . MET A 1 68 ? 29.486 -48.334 11.646 1.00 89.69 68 MET A CA 1
ATOM 524 C C . MET A 1 68 ? 28.932 -47.120 10.902 1.00 89.69 68 MET A C 1
ATOM 526 O O . MET A 1 68 ? 28.059 -47.295 10.045 1.00 89.69 68 MET A O 1
ATOM 530 N N . ASN A 1 69 ? 29.391 -45.899 11.187 1.00 90.06 69 ASN A N 1
ATOM 531 C CA . ASN A 1 69 ? 28.944 -44.735 10.428 1.00 90.06 69 ASN A CA 1
ATOM 532 C C . ASN A 1 69 ? 29.403 -44.831 8.958 1.00 90.06 69 ASN A C 1
ATOM 534 O O . ASN A 1 69 ? 30.575 -45.055 8.683 1.00 90.06 69 ASN A O 1
ATOM 538 N N . ASP A 1 70 ? 28.463 -44.654 8.026 1.00 88.62 70 ASP A N 1
ATOM 539 C CA . ASP A 1 70 ? 28.622 -44.791 6.569 1.00 88.62 70 ASP A CA 1
ATOM 540 C C . ASP A 1 70 ? 28.894 -46.225 6.058 1.00 88.62 70 ASP A C 1
ATOM 542 O O . ASP A 1 70 ? 29.208 -46.418 4.882 1.00 88.62 70 ASP A O 1
ATOM 546 N N . SER A 1 71 ? 28.695 -47.246 6.901 1.00 88.31 71 SER A N 1
ATOM 547 C CA . SER A 1 71 ? 28.706 -48.657 6.481 1.00 88.31 71 SER A CA 1
ATOM 548 C C . SER A 1 71 ? 27.438 -49.043 5.701 1.00 88.31 71 SER A C 1
ATOM 550 O O . SER A 1 71 ? 26.406 -48.375 5.793 1.00 88.31 71 SER A O 1
ATOM 552 N N . GLU A 1 72 ? 27.498 -50.117 4.910 1.00 87.69 72 GLU A N 1
ATOM 553 C CA . GLU A 1 72 ? 26.361 -50.606 4.122 1.00 87.69 72 GLU A CA 1
ATOM 554 C C . GLU A 1 72 ? 25.633 -51.748 4.844 1.00 87.69 72 GLU A C 1
ATOM 556 O O . GLU A 1 72 ? 26.227 -52.772 5.177 1.00 87.69 72 GLU A O 1
ATOM 561 N N . LEU A 1 73 ? 24.325 -51.585 5.052 1.00 86.88 73 LEU A N 1
ATOM 562 C CA . LEU A 1 73 ? 23.447 -52.579 5.661 1.00 86.88 73 LEU A CA 1
ATOM 563 C C . LEU A 1 73 ? 22.230 -52.785 4.746 1.00 86.88 73 LEU A C 1
ATOM 565 O O . LEU A 1 73 ? 21.430 -51.870 4.554 1.00 86.88 73 LEU A O 1
ATOM 569 N N . PHE A 1 74 ? 22.096 -53.985 4.169 1.00 82.44 74 PHE A N 1
ATOM 570 C CA . PHE A 1 74 ? 21.001 -54.350 3.250 1.00 82.44 74 PHE A CA 1
ATOM 571 C C . PHE A 1 74 ? 20.839 -53.368 2.067 1.00 82.44 74 PHE A C 1
ATOM 573 O O . PHE A 1 74 ? 19.744 -52.888 1.775 1.00 82.44 74 PHE A O 1
ATOM 580 N N . GLY A 1 75 ? 21.943 -53.036 1.384 1.00 78.62 75 GLY A N 1
ATOM 581 C CA . GLY A 1 75 ? 21.913 -52.202 0.174 1.00 78.62 75 GLY A CA 1
ATOM 582 C C . GLY A 1 75 ? 21.734 -50.700 0.423 1.00 78.62 75 GLY A C 1
ATOM 583 O O . GLY A 1 75 ? 21.537 -49.937 -0.525 1.00 78.62 75 GLY A O 1
ATOM 584 N N . ARG A 1 76 ? 21.751 -50.255 1.688 1.00 82.19 76 ARG A N 1
ATOM 585 C CA . ARG A 1 76 ? 21.686 -48.839 2.071 1.00 82.19 76 ARG A CA 1
ATOM 586 C C . ARG A 1 76 ? 22.814 -48.479 3.022 1.00 82.19 76 ARG A C 1
ATOM 588 O O . ARG A 1 76 ? 23.149 -49.243 3.922 1.00 82.19 76 ARG A O 1
ATOM 595 N N . THR A 1 77 ? 23.369 -47.286 2.846 1.00 87.56 77 THR A N 1
ATOM 596 C CA . THR A 1 77 ? 24.366 -46.740 3.764 1.00 87.56 77 THR A CA 1
ATOM 597 C C . THR A 1 77 ? 23.693 -46.211 5.026 1.00 87.56 77 THR A C 1
ATOM 599 O O . THR A 1 77 ? 22.751 -45.412 4.963 1.00 87.56 77 THR A O 1
ATOM 602 N N . ILE A 1 78 ? 24.165 -46.666 6.185 1.00 91.69 78 ILE A N 1
ATOM 603 C CA . ILE A 1 78 ? 23.636 -46.265 7.488 1.00 91.69 78 ILE A CA 1
ATOM 604 C C . ILE A 1 78 ? 24.464 -45.128 8.086 1.00 91.69 78 ILE A C 1
ATOM 606 O O . ILE A 1 78 ? 25.679 -45.072 7.944 1.00 91.69 78 ILE A O 1
ATOM 610 N N . ARG A 1 79 ? 23.801 -44.201 8.780 1.00 89.75 79 ARG A N 1
ATOM 611 C CA . ARG A 1 79 ? 24.437 -43.080 9.485 1.00 89.75 79 ARG A CA 1
ATOM 612 C C . ARG A 1 79 ? 24.311 -43.265 10.980 1.00 89.75 79 ARG A C 1
ATOM 614 O O . ARG A 1 79 ? 23.197 -43.283 11.499 1.00 89.75 79 ARG A O 1
ATOM 621 N N . VAL A 1 80 ? 25.440 -43.323 11.667 1.00 92.25 80 VAL A N 1
ATOM 622 C CA . VAL A 1 80 ? 25.524 -43.642 13.091 1.00 92.25 80 VAL A CA 1
ATOM 623 C C . VAL A 1 80 ? 26.081 -42.422 13.823 1.00 92.25 80 VAL A C 1
ATOM 625 O O . VAL A 1 80 ? 27.159 -41.940 13.504 1.00 92.25 80 VAL A O 1
ATOM 628 N N . ASN A 1 81 ? 25.314 -41.844 14.748 1.00 90.19 81 ASN A N 1
ATOM 629 C CA . ASN A 1 81 ? 25.674 -40.614 15.467 1.00 90.19 81 ASN A CA 1
ATOM 630 C C . ASN A 1 81 ? 25.213 -40.672 16.925 1.00 90.19 81 ASN A C 1
ATOM 632 O O . ASN A 1 81 ? 24.267 -41.380 17.246 1.00 90.19 81 ASN A O 1
ATOM 636 N N . LEU A 1 82 ? 25.784 -39.853 17.811 1.00 88.25 82 LEU A N 1
ATOM 637 C CA . LEU A 1 82 ? 25.256 -39.709 19.174 1.00 88.25 82 LEU A CA 1
ATOM 638 C C . LEU A 1 82 ? 23.802 -39.212 19.161 1.00 88.25 82 LEU A C 1
ATOM 640 O O . LEU A 1 82 ? 23.481 -38.199 18.524 1.00 88.25 82 LEU A O 1
ATOM 644 N N . ALA A 1 83 ? 22.927 -39.887 19.909 1.00 82.19 83 ALA A N 1
ATOM 645 C CA . ALA A 1 83 ? 21.524 -39.508 19.996 1.00 82.19 83 ALA A CA 1
ATOM 646 C C . ALA A 1 83 ? 21.372 -38.116 20.641 1.00 82.19 83 ALA A C 1
ATOM 648 O O . ALA A 1 83 ? 21.962 -37.796 21.681 1.00 82.19 83 ALA A O 1
ATOM 649 N N . LYS A 1 84 ? 20.572 -37.247 20.012 1.00 75.00 84 LYS A N 1
ATOM 650 C CA . LYS A 1 84 ? 20.164 -35.962 20.599 1.00 75.00 84 LYS A CA 1
ATOM 651 C C . LYS A 1 84 ? 18.905 -36.188 21.445 1.00 75.00 84 LYS A C 1
ATOM 653 O O . LYS A 1 84 ? 18.010 -36.886 20.972 1.00 75.00 84 LYS A O 1
ATOM 658 N N . PRO A 1 85 ? 18.791 -35.586 22.645 1.00 55.81 85 PRO A N 1
ATOM 659 C CA . PRO A 1 85 ? 17.583 -35.704 23.452 1.00 55.81 85 PRO A CA 1
ATOM 660 C C . PRO A 1 85 ? 16.383 -35.183 22.659 1.00 55.81 85 PRO A C 1
ATOM 662 O O . PRO A 1 85 ? 16.441 -34.119 22.032 1.00 55.81 85 PRO A O 1
ATOM 665 N N . MET A 1 86 ? 15.303 -35.960 22.657 1.00 43.31 86 MET A N 1
ATOM 666 C CA . MET A 1 86 ? 14.101 -35.647 21.899 1.00 43.31 86 MET A CA 1
ATOM 667 C C . MET A 1 86 ? 13.458 -34.375 22.468 1.00 43.31 86 MET A C 1
ATOM 669 O O . MET A 1 86 ? 12.876 -34.384 23.548 1.00 43.31 86 MET A O 1
ATOM 673 N N . ARG A 1 87 ? 13.537 -33.255 21.737 1.00 39.44 87 ARG A N 1
ATOM 674 C CA . ARG A 1 87 ? 12.622 -32.129 21.963 1.00 39.44 87 ARG A CA 1
ATOM 675 C C . ARG A 1 87 ? 11.250 -32.574 21.475 1.00 39.44 87 ARG A C 1
ATOM 677 O O . ARG A 1 87 ? 11.036 -32.664 20.267 1.00 39.44 87 ARG A O 1
ATOM 684 N N . ILE A 1 88 ? 10.355 -32.877 22.409 1.00 37.84 88 ILE A N 1
ATOM 685 C CA . ILE A 1 88 ? 8.963 -33.220 22.119 1.00 37.84 88 ILE A CA 1
ATOM 686 C C . ILE A 1 88 ? 8.357 -32.049 21.336 1.00 37.84 88 ILE A C 1
ATOM 688 O O . ILE A 1 88 ? 8.146 -30.965 21.877 1.00 37.84 88 ILE A O 1
ATOM 692 N N . LYS A 1 89 ? 8.131 -32.242 20.034 1.00 33.78 89 LYS A N 1
ATOM 693 C CA . LYS A 1 89 ? 7.278 -31.352 19.247 1.00 33.78 89 LYS A CA 1
ATOM 694 C C . LYS A 1 89 ? 5.837 -31.709 19.590 1.00 33.78 89 LYS A C 1
ATOM 696 O O . LYS A 1 89 ? 5.434 -32.857 19.422 1.00 33.78 89 LYS A O 1
ATOM 701 N N . GLU A 1 90 ? 5.092 -30.728 20.088 1.00 36.75 90 GLU A N 1
ATOM 702 C CA . GLU A 1 90 ? 3.651 -30.802 20.334 1.00 36.75 90 GLU A CA 1
ATOM 703 C C . GLU A 1 90 ? 2.932 -31.225 19.044 1.00 36.75 90 GLU A C 1
ATOM 705 O O . GLU A 1 90 ? 2.736 -30.422 18.135 1.00 36.75 90 GLU A O 1
ATOM 710 N N . GLY A 1 91 ? 2.605 -32.513 18.926 1.00 38.34 91 GLY A N 1
ATOM 711 C CA . GLY A 1 91 ? 1.972 -33.035 17.717 1.00 38.34 91 GLY A CA 1
ATOM 712 C C . GLY A 1 91 ? 2.096 -34.542 17.516 1.00 38.34 91 GLY A C 1
ATOM 713 O O . GLY A 1 91 ? 2.468 -34.967 16.429 1.00 38.34 91 GLY A O 1
ATOM 714 N N . SER A 1 92 ? 1.794 -35.368 18.521 1.00 32.88 92 SER A N 1
ATOM 715 C CA . SER A 1 92 ? 1.341 -36.742 18.255 1.00 32.88 92 SER A CA 1
ATOM 716 C C . SER A 1 92 ? 0.480 -37.274 19.405 1.00 32.88 92 SER A C 1
ATOM 718 O O . SER A 1 92 ? 0.640 -36.905 20.566 1.00 32.88 92 SER A O 1
ATOM 720 N N . THR A 1 93 ? -0.512 -38.071 19.041 1.00 36.03 93 THR A N 1
ATOM 721 C CA . THR A 1 93 ? -1.737 -38.409 19.770 1.00 36.03 93 THR A CA 1
ATOM 722 C C . THR A 1 93 ? -1.567 -39.552 20.778 1.00 36.03 93 THR A C 1
ATOM 724 O O . THR A 1 93 ? -1.977 -40.680 20.503 1.00 36.03 93 THR A O 1
ATOM 727 N N . ARG A 1 94 ? -1.033 -39.284 21.978 1.00 37.19 94 ARG A N 1
ATOM 728 C CA . ARG A 1 94 ? -1.077 -40.252 23.094 1.00 37.19 94 ARG A CA 1
ATOM 729 C C . ARG A 1 94 ? -1.516 -39.593 24.407 1.00 37.19 94 ARG A C 1
ATOM 731 O O . ARG A 1 94 ? -1.232 -38.423 24.647 1.00 37.19 94 ARG A O 1
ATOM 738 N N . ALA A 1 95 ? -2.297 -40.318 25.210 1.00 34.81 95 ALA A N 1
ATOM 739 C CA . ALA A 1 95 ? -2.945 -39.788 26.408 1.00 34.81 95 ALA A CA 1
ATOM 740 C C . ALA A 1 95 ? -1.981 -39.698 27.606 1.00 34.81 95 ALA A C 1
ATOM 742 O O . ALA A 1 95 ? -1.214 -40.613 27.870 1.00 34.81 95 ALA A O 1
ATOM 743 N N . VAL A 1 96 ? -2.105 -38.599 28.348 1.00 32.31 96 VAL A N 1
ATOM 744 C CA . VAL A 1 96 ? -1.167 -38.018 29.333 1.00 32.31 96 VAL A CA 1
ATOM 745 C C . VAL A 1 96 ? -0.916 -38.847 30.613 1.00 32.31 96 VAL A C 1
ATOM 747 O O . VAL A 1 96 ? -0.174 -38.404 31.478 1.00 32.31 96 VAL A O 1
ATOM 750 N N . TRP A 1 97 ? -1.499 -40.036 30.786 1.00 42.72 97 TRP A N 1
ATOM 751 C CA . TRP A 1 97 ? -1.477 -40.739 32.084 1.00 42.72 97 TRP A CA 1
ATOM 752 C C . TRP A 1 97 ? -0.647 -42.031 32.129 1.00 42.72 97 TRP A C 1
ATOM 754 O O . TRP A 1 97 ? -0.743 -42.761 33.109 1.00 42.72 97 TRP A O 1
ATOM 764 N N . SER A 1 98 ? 0.166 -42.322 31.109 1.00 36.00 98 SER A N 1
ATOM 765 C CA . SER A 1 98 ? 0.973 -43.554 31.056 1.00 36.00 98 SER A CA 1
ATOM 766 C C . SER A 1 98 ? 2.478 -43.369 31.281 1.00 36.00 98 SER A C 1
ATOM 768 O O . SER A 1 98 ? 3.216 -44.310 31.015 1.00 36.00 98 SER A O 1
ATOM 770 N N . ASP A 1 99 ? 2.946 -42.200 31.725 1.00 38.91 99 ASP A N 1
ATOM 771 C CA . ASP A 1 99 ? 4.383 -41.968 31.929 1.00 38.91 99 ASP A CA 1
ATOM 772 C C . ASP A 1 99 ? 4.766 -42.060 33.417 1.00 38.91 99 ASP A C 1
ATOM 774 O O . ASP A 1 99 ? 4.320 -41.267 34.253 1.00 38.91 99 ASP A O 1
ATOM 778 N N . ASP A 1 100 ? 5.663 -43.005 33.716 1.00 39.28 100 ASP A N 1
ATOM 779 C CA . ASP A 1 100 ? 6.200 -43.369 35.041 1.00 39.28 100 ASP A CA 1
ATOM 780 C C . ASP A 1 100 ? 6.912 -42.225 35.795 1.00 39.28 100 ASP A C 1
ATOM 782 O O . ASP A 1 100 ? 7.236 -42.344 36.978 1.00 39.28 100 ASP A O 1
ATOM 786 N N . ASN A 1 101 ? 7.121 -41.074 35.151 1.00 43.22 101 ASN A N 1
ATOM 787 C CA . ASN A 1 101 ? 7.708 -39.891 35.784 1.00 43.22 101 ASN A CA 1
ATOM 788 C C . ASN A 1 101 ? 6.744 -39.173 36.741 1.00 43.22 101 ASN A C 1
ATOM 790 O O . ASN A 1 101 ? 7.205 -38.530 37.679 1.00 43.22 101 ASN A O 1
ATOM 794 N N . TRP A 1 102 ? 5.425 -39.322 36.569 1.00 40.41 102 TRP A N 1
ATOM 795 C CA . TRP A 1 102 ? 4.448 -38.752 37.507 1.00 40.41 102 TRP A CA 1
ATOM 796 C C . TRP A 1 102 ? 4.437 -39.492 38.858 1.00 40.41 102 TRP A C 1
ATOM 798 O O . TRP A 1 102 ? 4.249 -38.873 39.905 1.00 40.41 102 TRP A O 1
ATOM 808 N N . LEU A 1 103 ? 4.712 -40.804 38.842 1.00 41.09 103 LEU A N 1
ATOM 809 C CA . LEU A 1 103 ? 4.824 -41.645 40.040 1.00 41.09 103 LEU A CA 1
ATOM 810 C C . LEU A 1 103 ? 6.083 -41.338 40.858 1.00 41.09 103 LEU A C 1
ATOM 812 O O . LEU A 1 103 ? 6.016 -41.328 42.085 1.00 41.09 103 LEU A O 1
ATOM 816 N N . LYS A 1 104 ? 7.207 -41.028 40.199 1.00 48.97 104 LYS A N 1
ATOM 817 C CA . LYS A 1 104 ? 8.454 -40.644 40.883 1.00 48.97 104 LYS A CA 1
ATOM 818 C C . LYS A 1 104 ? 8.344 -39.323 41.639 1.00 48.97 104 LYS A C 1
ATOM 820 O O . LYS A 1 104 ? 9.026 -39.141 42.638 1.00 48.97 104 LYS A O 1
ATOM 825 N N . GLU A 1 105 ? 7.498 -38.410 41.173 1.00 45.50 105 GLU A N 1
ATOM 826 C CA . GLU A 1 105 ? 7.407 -37.060 41.735 1.00 45.50 105 GLU A CA 1
ATOM 827 C C . GLU A 1 105 ? 6.426 -36.967 42.924 1.00 45.50 105 GLU A C 1
ATOM 829 O O . GLU A 1 105 ? 6.425 -35.971 43.639 1.00 45.50 105 GLU A O 1
ATOM 834 N N . HIS A 1 106 ? 5.601 -38.000 43.160 1.00 47.56 106 HIS A N 1
ATOM 835 C CA . HIS A 1 106 ? 4.540 -37.969 44.183 1.00 47.56 106 HIS A CA 1
ATOM 836 C C . HIS A 1 106 ? 4.446 -39.226 45.074 1.00 47.56 106 HIS A C 1
ATOM 838 O O . HIS A 1 106 ? 3.554 -39.296 45.922 1.00 47.56 106 HIS A O 1
ATOM 844 N N . ALA A 1 107 ? 5.342 -40.210 44.935 1.00 33.59 107 ALA A N 1
ATOM 845 C CA . ALA A 1 107 ? 5.480 -41.314 45.888 1.00 33.59 107 ALA A CA 1
ATOM 846 C C . ALA A 1 107 ? 6.539 -40.936 46.937 1.00 33.59 107 ALA A C 1
ATOM 848 O O . ALA A 1 107 ? 7.726 -40.866 46.637 1.00 33.59 107 ALA A O 1
ATOM 849 N N . GLY A 1 108 ? 6.076 -40.582 48.133 1.00 30.36 108 GLY A N 1
ATOM 850 C CA . GLY A 1 108 ? 6.857 -39.880 49.143 1.00 30.36 108 GLY A CA 1
ATOM 851 C C . GLY A 1 108 ? 7.983 -40.655 49.828 1.00 30.36 108 GLY A C 1
ATOM 852 O O . GLY A 1 108 ? 8.077 -41.877 49.769 1.00 30.36 108 GLY A O 1
ATOM 853 N N . GLU A 1 109 ? 8.778 -39.851 50.538 1.00 39.56 109 GLU A N 1
ATOM 854 C CA . GLU A 1 109 ? 9.398 -40.143 51.833 1.00 39.56 109 GLU A CA 1
ATOM 855 C C . GLU A 1 109 ? 10.016 -41.534 52.003 1.00 39.56 109 GLU A C 1
ATOM 857 O O . GLU A 1 109 ? 9.440 -42.404 52.648 1.00 39.56 109 GLU A O 1
ATOM 862 N N . THR A 1 110 ? 11.256 -41.713 51.547 1.00 28.41 110 THR A N 1
ATOM 863 C CA . THR A 1 110 ? 12.331 -42.280 52.383 1.00 28.41 110 THR A CA 1
ATOM 864 C C . THR A 1 110 ? 13.687 -42.139 51.688 1.00 28.41 110 THR A C 1
ATOM 866 O O . THR A 1 110 ? 13.803 -42.418 50.500 1.00 28.41 110 THR A O 1
ATOM 869 N N . LEU A 1 111 ? 14.697 -41.792 52.494 1.00 27.36 111 LEU A N 1
ATOM 870 C CA . LEU A 1 111 ? 16.148 -41.756 52.249 1.00 27.36 111 LEU A CA 1
ATOM 871 C C . LEU A 1 111 ? 16.762 -40.376 51.948 1.00 27.36 111 LEU A C 1
ATOM 873 O O . LEU A 1 111 ? 16.437 -39.690 50.983 1.00 27.36 111 LEU A O 1
ATOM 877 N N . GLN A 1 112 ? 17.622 -40.004 52.897 1.00 26.25 112 GLN A N 1
ATOM 878 C CA . GLN A 1 112 ? 18.478 -38.828 53.003 1.00 26.25 112 GLN A CA 1
ATOM 879 C C . GLN A 1 112 ? 19.803 -39.030 52.247 1.00 26.25 112 GLN A C 1
ATOM 881 O O . GLN A 1 112 ? 20.070 -40.132 51.773 1.00 26.25 112 GLN A O 1
ATOM 886 N N . GLU A 1 113 ? 20.619 -37.967 52.303 1.00 26.23 113 GLU A N 1
ATOM 887 C CA . GLU A 1 113 ? 22.062 -37.851 52.009 1.00 26.23 113 GLU A CA 1
ATOM 888 C C . GLU A 1 113 ? 22.392 -37.425 50.570 1.00 26.23 113 GLU A C 1
ATOM 890 O O . GLU A 1 113 ? 21.761 -37.872 49.619 1.00 26.23 113 GLU A O 1
ATOM 895 N N . GLU A 1 114 ? 23.398 -36.599 50.288 1.00 25.88 114 GLU A N 1
ATOM 896 C CA . GLU A 1 114 ? 24.077 -35.470 50.953 1.00 25.88 114 GLU A CA 1
ATOM 897 C C . GLU A 1 114 ? 24.980 -34.837 49.855 1.00 25.88 114 GLU A C 1
ATOM 899 O O . GLU A 1 114 ? 25.274 -35.480 48.846 1.00 25.88 114 GLU A O 1
ATOM 904 N N . ASP A 1 115 ? 25.386 -33.585 50.077 1.00 27.30 115 ASP A N 1
ATOM 905 C CA . ASP A 1 115 ? 26.557 -32.873 49.523 1.00 27.30 115 ASP A CA 1
ATOM 906 C C . ASP A 1 115 ? 26.539 -32.164 48.141 1.00 27.30 115 ASP A C 1
ATOM 908 O O . ASP A 1 115 ? 26.524 -32.755 47.064 1.00 27.30 115 ASP A O 1
ATOM 912 N N . GLU A 1 116 ? 26.523 -30.818 48.248 1.00 27.28 116 GLU A N 1
ATOM 913 C CA . GLU A 1 116 ? 27.552 -29.823 47.840 1.00 27.28 116 GLU A CA 1
ATOM 914 C C . GLU A 1 116 ? 28.305 -30.030 46.495 1.00 27.28 116 GLU A C 1
ATOM 916 O O . GLU A 1 116 ? 28.733 -31.116 46.148 1.00 27.28 116 GLU A O 1
ATOM 921 N N . GLU A 1 117 ? 28.576 -29.042 45.630 1.00 26.77 117 GLU A N 1
ATOM 922 C CA . GLU A 1 117 ? 28.976 -27.647 45.848 1.00 26.77 117 GLU A CA 1
ATOM 923 C C . GLU A 1 117 ? 28.986 -26.884 44.485 1.00 26.77 117 GLU A C 1
ATOM 925 O O . GLU A 1 117 ? 29.218 -27.479 43.432 1.00 26.77 117 GLU A O 1
ATOM 930 N N . GLY A 1 118 ? 28.828 -25.546 44.493 1.00 25.11 118 GLY A N 1
ATOM 931 C CA . GLY A 1 118 ? 29.517 -24.669 43.518 1.00 25.11 118 GLY A CA 1
ATOM 932 C C . GLY A 1 118 ? 28.726 -23.863 42.460 1.00 25.11 118 GLY A C 1
ATOM 933 O O . GLY A 1 118 ? 28.723 -24.197 41.282 1.00 25.11 118 GLY A O 1
ATOM 934 N N . GLY A 1 119 ? 28.260 -22.656 42.829 1.00 25.20 119 GLY A N 1
ATOM 935 C CA . GLY A 1 119 ? 28.722 -21.429 42.139 1.00 25.20 119 GLY A CA 1
ATOM 936 C C . GLY A 1 119 ? 27.878 -20.721 41.052 1.00 25.20 119 GLY A C 1
ATOM 937 O O . GLY A 1 119 ? 28.162 -20.829 39.867 1.00 25.20 119 GLY A O 1
ATOM 938 N N . LYS A 1 120 ? 27.005 -19.799 41.501 1.00 28.23 120 LYS A N 1
ATOM 939 C CA . LYS A 1 120 ? 26.697 -18.444 40.955 1.00 28.23 120 LYS A CA 1
ATOM 940 C C . LYS A 1 120 ? 26.315 -18.254 39.467 1.00 28.23 120 LYS A C 1
ATOM 942 O O . LYS A 1 120 ? 27.177 -18.067 38.614 1.00 28.23 120 LYS A O 1
ATOM 947 N N . ARG A 1 121 ? 25.019 -17.980 39.240 1.00 25.78 121 ARG A N 1
ATOM 948 C CA . ARG A 1 121 ? 24.457 -16.757 38.599 1.00 25.78 121 ARG A CA 1
ATOM 949 C C . ARG A 1 121 ? 22.923 -16.848 38.623 1.00 25.78 121 ARG A C 1
ATOM 951 O O . ARG A 1 121 ? 22.347 -17.603 37.855 1.00 25.78 121 ARG A O 1
ATOM 958 N N . LYS A 1 122 ? 22.271 -16.102 39.518 1.00 31.50 122 LYS A N 1
ATOM 959 C CA . LYS A 1 122 ? 20.810 -15.942 39.577 1.00 31.50 122 LYS A CA 1
ATOM 960 C C . LYS A 1 122 ? 20.492 -14.546 40.098 1.00 31.50 122 LYS A C 1
ATOM 962 O O . LYS A 1 122 ? 20.930 -14.229 41.201 1.00 31.50 122 LYS A O 1
ATOM 967 N N . HIS A 1 123 ? 19.764 -13.747 39.315 1.00 31.80 123 HIS A N 1
ATOM 968 C CA . HIS A 1 123 ? 18.735 -12.867 39.882 1.00 31.80 123 HIS A CA 1
ATOM 969 C C . HIS A 1 123 ? 17.718 -12.274 38.885 1.00 31.80 123 HIS A C 1
ATOM 971 O O . HIS A 1 123 ? 16.782 -11.634 39.347 1.00 31.80 123 HIS A O 1
ATOM 977 N N . GLU A 1 124 ? 17.825 -12.504 37.570 1.00 34.28 124 GLU A N 1
ATOM 978 C CA . GLU A 1 124 ? 16.868 -11.929 36.595 1.00 34.28 124 GLU A CA 1
ATOM 979 C C . GLU A 1 124 ? 15.921 -12.962 35.947 1.00 34.28 124 GLU A C 1
ATOM 981 O O . GLU A 1 124 ? 14.822 -12.603 35.536 1.00 34.28 124 GLU A O 1
ATOM 986 N N . ASP A 1 125 ? 16.260 -14.256 35.955 1.00 34.47 125 ASP A N 1
ATOM 987 C CA . ASP A 1 125 ? 15.452 -15.292 35.282 1.00 34.47 125 ASP A CA 1
ATOM 988 C C . ASP A 1 125 ? 14.284 -15.844 36.133 1.00 34.47 125 ASP A C 1
ATOM 990 O O . ASP A 1 125 ? 13.357 -16.457 35.604 1.00 34.47 125 ASP A O 1
ATOM 994 N N . GLU A 1 126 ? 14.280 -15.623 37.454 1.00 31.53 126 GLU A N 1
ATOM 995 C CA . GLU A 1 126 ? 13.249 -16.188 38.345 1.00 31.53 126 GLU A CA 1
ATOM 996 C C . GLU A 1 126 ? 11.932 -15.387 38.339 1.00 31.53 126 GLU A C 1
ATOM 998 O O . GLU A 1 126 ? 10.862 -15.975 38.515 1.00 31.53 126 GLU A O 1
ATOM 1003 N N . GLU A 1 127 ? 11.963 -14.075 38.068 1.00 37.59 127 GLU A N 1
ATOM 1004 C CA . GLU A 1 127 ? 10.739 -13.259 37.969 1.00 37.59 127 GLU A CA 1
ATOM 1005 C C . GLU A 1 127 ? 9.961 -13.529 36.670 1.00 37.59 127 GLU A C 1
ATOM 1007 O O . GLU A 1 127 ? 8.726 -13.575 36.688 1.00 37.59 127 GLU A O 1
ATOM 1012 N N . GLU A 1 128 ? 10.657 -13.806 35.563 1.00 37.16 128 GLU A N 1
ATOM 1013 C CA . GLU A 1 128 ? 10.020 -14.082 34.270 1.00 37.16 128 GLU A CA 1
ATOM 1014 C C . GLU A 1 128 ? 9.336 -15.466 34.240 1.00 37.16 128 GLU A C 1
ATOM 1016 O O . GLU A 1 128 ? 8.252 -15.624 33.665 1.00 37.16 128 GLU A O 1
ATOM 1021 N N . ASP A 1 129 ? 9.905 -16.463 34.928 1.00 35.84 129 ASP A N 1
ATOM 1022 C CA . ASP A 1 129 ? 9.301 -17.794 35.080 1.00 35.84 129 ASP A CA 1
ATOM 1023 C C . ASP A 1 129 ? 8.126 -17.810 36.076 1.00 35.84 129 ASP A C 1
ATOM 1025 O O . ASP A 1 129 ? 7.162 -18.568 35.899 1.00 35.84 129 ASP A O 1
ATOM 1029 N N . LEU A 1 130 ? 8.138 -16.932 37.087 1.00 36.47 130 LEU A N 1
ATOM 1030 C CA . LEU A 1 130 ? 7.018 -16.740 38.017 1.00 36.47 130 LEU A CA 1
ATOM 1031 C C . LEU A 1 130 ? 5.816 -16.048 37.349 1.00 36.47 130 LEU A C 1
ATOM 1033 O O . LEU A 1 130 ? 4.665 -16.423 37.616 1.00 36.47 130 LEU A O 1
ATOM 1037 N N . GLU A 1 131 ? 6.045 -15.098 36.437 1.00 40.50 131 GLU A N 1
ATOM 1038 C CA . GLU A 1 131 ? 4.974 -14.493 35.631 1.00 40.50 131 GLU A CA 1
ATOM 1039 C C . GLU A 1 131 ? 4.424 -15.456 34.565 1.00 40.50 131 GLU A C 1
ATOM 1041 O O . GLU A 1 131 ? 3.198 -15.570 34.415 1.00 40.50 131 GLU A O 1
ATOM 1046 N N . LYS A 1 132 ? 5.290 -16.238 33.900 1.00 38.25 132 LYS A N 1
ATOM 1047 C CA . LYS A 1 132 ? 4.874 -17.293 32.954 1.00 38.25 132 LYS A CA 1
ATOM 1048 C C . LYS A 1 132 ? 4.068 -18.406 33.642 1.00 38.25 132 LYS A C 1
ATOM 1050 O O . LYS A 1 132 ? 3.094 -18.898 33.062 1.00 38.25 132 LYS A O 1
ATOM 1055 N N . LYS A 1 133 ? 4.379 -18.757 34.900 1.00 39.72 133 LYS A N 1
ATOM 1056 C CA . LYS A 1 133 ? 3.579 -19.700 35.715 1.00 39.72 133 LYS A CA 1
ATOM 1057 C C . LYS A 1 133 ? 2.225 -19.126 36.157 1.00 39.72 133 LYS A C 1
ATOM 1059 O O . LYS A 1 133 ? 1.246 -19.873 36.199 1.00 39.72 133 LYS A O 1
ATOM 1064 N N . LYS A 1 134 ? 2.110 -17.817 36.420 1.00 41.72 134 LYS A N 1
ATOM 1065 C CA . LYS A 1 134 ? 0.826 -17.180 36.794 1.00 41.72 134 LYS A CA 1
ATOM 1066 C C . LYS A 1 134 ? -0.195 -17.128 35.650 1.00 41.72 134 LYS A C 1
ATOM 1068 O O . LYS A 1 134 ? -1.395 -17.165 35.920 1.00 41.72 134 LYS A O 1
ATOM 1073 N N . GLN A 1 135 ? 0.240 -17.099 34.387 1.00 44.56 135 GLN A N 1
ATOM 1074 C CA . GLN A 1 135 ? -0.669 -17.029 33.230 1.00 44.56 135 GLN A CA 1
ATOM 1075 C C . GLN A 1 135 ? -1.273 -18.376 32.779 1.00 44.56 135 GLN A C 1
ATOM 1077 O O . GLN A 1 135 ? -2.232 -18.366 32.008 1.00 44.56 135 GLN A O 1
ATOM 1082 N N . LYS A 1 136 ? -0.795 -19.526 33.280 1.00 47.50 136 LYS A N 1
ATOM 1083 C CA . LYS A 1 136 ? -1.233 -20.875 32.843 1.00 47.50 136 LYS A CA 1
ATOM 1084 C C . LYS A 1 136 ? -2.228 -21.593 33.776 1.00 47.50 136 LYS A C 1
ATOM 1086 O O . LYS A 1 136 ? -2.492 -22.780 33.597 1.00 47.50 136 LYS A O 1
ATOM 1091 N N . SER A 1 137 ? -2.797 -20.912 34.771 1.00 72.25 137 SER A N 1
ATOM 1092 C CA . SER A 1 137 ? -3.733 -21.531 35.724 1.00 72.25 137 SER A CA 1
ATOM 1093 C C . SER A 1 137 ? -5.181 -21.533 35.212 1.00 72.25 137 SER A C 1
ATOM 1095 O O . SER A 1 137 ? -5.749 -20.488 34.885 1.00 72.25 137 SER A O 1
ATOM 1097 N N . ASN A 1 138 ? -5.798 -22.717 35.171 1.00 85.50 138 ASN A N 1
ATOM 1098 C CA . ASN A 1 138 ? -7.206 -22.892 34.817 1.00 85.50 138 AS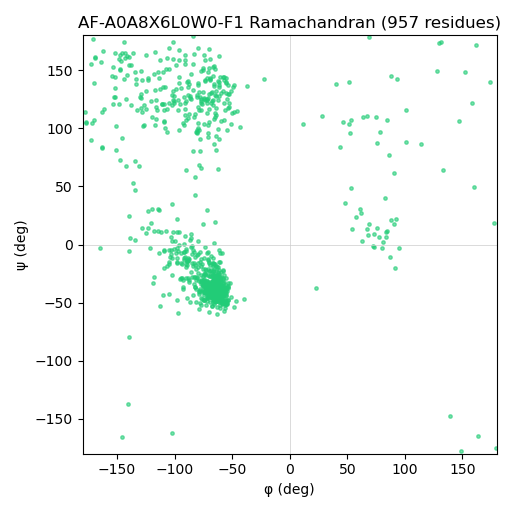N A CA 1
ATOM 1099 C C . ASN A 1 138 ? -8.125 -22.434 35.971 1.00 85.50 138 ASN A C 1
ATOM 1101 O O . ASN A 1 138 ? -7.964 -22.932 37.087 1.00 85.50 138 ASN A O 1
ATOM 1105 N N . PRO A 1 139 ? -9.101 -21.530 35.736 1.00 87.38 139 PRO A N 1
ATOM 1106 C CA . PRO A 1 139 ? -9.939 -20.987 36.803 1.00 87.38 139 PRO A CA 1
ATOM 1107 C C . PRO A 1 139 ? -10.770 -22.054 37.524 1.00 87.38 139 PRO A C 1
ATOM 1109 O O . PRO A 1 139 ? -11.406 -22.896 36.888 1.00 87.38 139 PRO A O 1
ATOM 1112 N N . LEU A 1 140 ? -10.833 -21.949 38.851 1.00 87.94 140 LEU A N 1
ATOM 1113 C CA . LEU A 1 140 ? -11.766 -22.691 39.696 1.00 87.94 140 LEU A CA 1
ATOM 1114 C C . LEU A 1 140 ? -12.946 -21.789 40.072 1.00 87.94 140 LEU A C 1
ATOM 1116 O O . LEU A 1 140 ? -12.760 -20.679 40.574 1.00 87.94 140 LEU A O 1
ATOM 1120 N N . VAL A 1 141 ? -14.161 -22.271 39.829 1.00 88.19 141 VAL A N 1
ATOM 1121 C CA . VAL A 1 141 ? -15.421 -21.597 40.175 1.00 88.19 141 VAL A CA 1
ATOM 1122 C C . VAL A 1 141 ? -16.289 -22.512 41.026 1.00 88.19 141 VAL A C 1
ATOM 1124 O O . VAL A 1 141 ? -16.062 -23.719 41.077 1.00 88.19 141 VAL A O 1
ATOM 1127 N N . TYR A 1 142 ? -17.294 -21.954 41.699 1.00 90.31 142 TYR A N 1
ATOM 1128 C CA . TYR A 1 142 ? -18.220 -22.747 42.500 1.00 90.31 142 TYR A CA 1
ATOM 1129 C C . TYR A 1 142 ? -19.676 -22.305 42.348 1.00 90.31 142 TYR A C 1
ATOM 1131 O O . TYR A 1 142 ? -19.959 -21.148 42.032 1.00 90.31 142 TYR A O 1
ATOM 1139 N N . LEU A 1 143 ? -20.590 -23.243 42.596 1.00 89.75 143 LEU A N 1
ATOM 1140 C CA . LEU A 1 143 ? -22.036 -23.043 42.657 1.00 89.75 143 LEU A CA 1
ATOM 1141 C C . LEU A 1 143 ? -22.547 -23.593 43.995 1.00 89.75 143 LEU A C 1
ATOM 1143 O O . LEU A 1 143 ? -22.383 -24.783 44.264 1.00 89.75 143 LEU A O 1
ATOM 1147 N N . ASP A 1 144 ? -23.166 -22.755 44.828 1.00 89.44 144 ASP A N 1
ATOM 1148 C CA . ASP A 1 144 ? -23.852 -23.223 46.039 1.00 89.44 144 ASP A CA 1
ATOM 1149 C C . ASP A 1 144 ? -25.287 -23.618 45.668 1.00 89.44 144 ASP A C 1
ATOM 1151 O O . ASP A 1 144 ? -26.020 -22.825 45.072 1.00 89.44 144 ASP A O 1
ATOM 1155 N N . ILE A 1 145 ? -25.700 -24.840 45.997 1.00 92.56 145 ILE A N 1
ATOM 1156 C CA . ILE A 1 145 ? -26.992 -25.394 45.583 1.00 92.56 145 ILE A CA 1
ATOM 1157 C C . ILE A 1 145 ? -27.939 -25.491 46.776 1.00 92.56 145 ILE A C 1
ATOM 1159 O O . ILE A 1 145 ? -27.575 -25.967 47.854 1.00 92.56 145 ILE A O 1
ATOM 1163 N N . SER A 1 146 ? -29.189 -25.084 46.560 1.00 91.94 146 SER A N 1
ATOM 1164 C CA . SER A 1 146 ? -30.301 -25.350 47.472 1.00 91.94 146 SER A CA 1
ATOM 1165 C C . SER A 1 146 ? -31.435 -26.079 46.767 1.00 91.94 146 SER A C 1
ATOM 1167 O O . SER A 1 146 ? -31.735 -25.755 45.619 1.00 91.94 146 SER A O 1
ATOM 1169 N N . ILE A 1 147 ? -32.091 -26.996 47.470 1.00 90.81 147 ILE A N 1
ATOM 1170 C CA . ILE A 1 147 ? -33.285 -27.710 47.013 1.00 90.81 147 ILE A CA 1
ATOM 1171 C C . ILE A 1 147 ? -34.440 -27.322 47.941 1.00 90.81 147 ILE A C 1
ATOM 1173 O O . ILE A 1 147 ? -34.283 -27.388 49.157 1.00 90.81 147 ILE A O 1
ATOM 1177 N N . ASP A 1 148 ? -35.542 -26.809 47.384 1.00 89.06 148 ASP A N 1
ATOM 1178 C CA . ASP A 1 148 ? -36.717 -26.307 48.127 1.00 89.06 148 ASP A CA 1
ATOM 1179 C C . ASP A 1 148 ? -36.368 -25.357 49.292 1.00 89.06 148 ASP A C 1
ATOM 1181 O O . ASP A 1 148 ? -37.003 -25.318 50.341 1.00 89.06 148 ASP A O 1
ATOM 1185 N N . GLY A 1 149 ? -35.324 -24.546 49.095 1.00 81.38 149 GLY A N 1
ATOM 1186 C CA . GLY A 1 149 ? -34.851 -23.562 50.070 1.00 81.38 149 GLY A CA 1
ATOM 1187 C C . GLY A 1 149 ? -33.770 -24.070 51.028 1.00 81.38 149 GLY A C 1
ATOM 1188 O O . GLY A 1 149 ? -33.003 -23.233 51.519 1.00 81.38 149 GLY A O 1
ATOM 1189 N N . GLN A 1 150 ? -33.626 -25.389 51.208 1.00 85.94 150 GLN A N 1
ATOM 1190 C CA . GLN A 1 150 ? -32.596 -26.017 52.041 1.00 85.94 150 GLN A CA 1
ATOM 1191 C C . GLN A 1 150 ? -31.257 -26.097 51.294 1.00 85.94 150 GLN A C 1
ATOM 1193 O O . GLN A 1 150 ? -31.188 -26.581 50.167 1.00 85.94 150 GLN A O 1
ATOM 1198 N N . GLU A 1 151 ? -30.175 -25.603 51.898 1.00 87.88 151 GLU A N 1
ATOM 1199 C CA . GLU A 1 151 ? -28.832 -25.671 51.307 1.00 87.88 151 GLU A CA 1
ATOM 1200 C C . GLU A 1 151 ? -28.283 -27.100 51.377 1.00 87.88 151 GLU A C 1
ATOM 1202 O O . GLU A 1 151 ? -28.210 -27.684 52.457 1.00 87.88 151 GLU A O 1
ATOM 1207 N N . ILE A 1 152 ? -27.896 -27.662 50.228 1.00 90.06 152 ILE A N 1
ATOM 1208 C CA . ILE A 1 152 ? -27.458 -29.063 50.133 1.00 90.06 152 ILE A CA 1
ATOM 1209 C C . ILE A 1 152 ? -25.951 -29.232 49.930 1.00 90.06 152 ILE A C 1
ATOM 1211 O O . ILE A 1 152 ? -25.441 -30.326 50.171 1.00 90.06 152 ILE A O 1
ATOM 1215 N N . GLY A 1 153 ? -25.245 -28.186 49.487 1.00 87.81 153 GLY A N 1
ATOM 1216 C CA . GLY A 1 153 ? -23.790 -28.200 49.328 1.00 87.81 153 GLY A CA 1
ATOM 1217 C C . GLY A 1 153 ? -23.272 -27.311 48.197 1.00 87.81 153 GLY A C 1
ATOM 1218 O O . GLY A 1 153 ? -24.034 -26.616 47.522 1.00 87.81 153 GLY A O 1
ATOM 1219 N N . ARG A 1 154 ? -21.952 -27.345 48.001 1.00 89.19 154 ARG A N 1
ATOM 1220 C CA . ARG A 1 154 ? -21.212 -26.564 47.003 1.00 89.19 154 ARG A CA 1
ATOM 1221 C C . ARG A 1 154 ? -20.635 -27.480 45.930 1.00 89.19 154 ARG A C 1
ATOM 1223 O O . ARG A 1 154 ? -19.989 -28.465 46.257 1.00 89.19 154 ARG A O 1
ATOM 1230 N N . ILE A 1 155 ? -20.799 -27.103 44.667 1.00 91.94 155 ILE A N 1
ATOM 1231 C CA . ILE A 1 155 ? -20.143 -27.739 43.519 1.00 91.94 155 ILE A CA 1
ATOM 1232 C C . ILE A 1 155 ? -18.960 -26.867 43.115 1.00 91.94 155 ILE A C 1
ATOM 1234 O O . ILE A 1 155 ? -19.159 -25.699 42.793 1.00 91.94 155 ILE A O 1
ATOM 1238 N N . GLN A 1 156 ? -17.746 -27.411 43.117 1.00 89.88 156 GLN A N 1
ATOM 1239 C CA . GLN A 1 156 ? -16.542 -26.755 42.606 1.00 89.88 156 GLN A CA 1
ATOM 1240 C C . GLN A 1 156 ? -16.192 -27.299 41.223 1.00 89.88 156 GLN A C 1
ATOM 1242 O O . GLN A 1 156 ? -16.143 -28.509 41.012 1.00 89.88 156 GLN A O 1
ATOM 1247 N N . ILE A 1 157 ? -15.921 -26.401 40.282 1.00 92.88 157 ILE A N 1
ATOM 1248 C CA . ILE A 1 157 ? -15.718 -26.713 38.870 1.00 92.88 157 ILE A CA 1
ATOM 1249 C C . ILE A 1 157 ? -14.416 -26.069 38.396 1.00 92.88 157 ILE A C 1
ATOM 1251 O O . ILE A 1 157 ? -14.210 -24.867 38.575 1.00 92.88 157 ILE A O 1
ATOM 1255 N N . LYS A 1 158 ? -13.560 -26.855 37.745 1.00 93.69 158 LYS A N 1
ATOM 1256 C CA . LYS A 1 158 ? -12.376 -26.374 37.027 1.00 93.69 158 LYS A CA 1
ATOM 1257 C C . LYS A 1 158 ? -12.742 -26.101 35.577 1.00 93.69 158 LYS A C 1
ATOM 1259 O O . LYS A 1 158 ? -13.199 -27.000 34.873 1.00 93.69 158 LYS A O 1
ATOM 1264 N N . LEU A 1 159 ? -12.542 -24.865 35.135 1.00 92.31 159 LEU A N 1
ATOM 1265 C CA . LEU A 1 159 ? -12.813 -24.437 33.765 1.00 92.31 159 LEU A CA 1
ATOM 1266 C C . LEU A 1 159 ? -11.578 -24.643 32.887 1.00 92.31 159 LEU A C 1
ATOM 1268 O O . LEU A 1 159 ? -10.459 -24.364 33.311 1.00 92.31 159 LEU A O 1
ATOM 1272 N N . ARG A 1 160 ? -11.781 -25.095 31.650 1.00 93.31 160 ARG A N 1
ATOM 1273 C CA . ARG A 1 160 ? -10.724 -25.327 30.654 1.00 93.31 160 ARG A CA 1
ATOM 1274 C C . ARG A 1 160 ? -10.477 -24.074 29.820 1.00 93.31 160 ARG A C 1
ATOM 1276 O O . ARG A 1 160 ? -10.726 -24.052 28.618 1.00 93.31 160 ARG A O 1
ATOM 1283 N N . LYS A 1 161 ? -10.006 -23.009 30.480 1.00 88.38 161 LYS A N 1
ATOM 1284 C CA . LYS A 1 161 ? -9.643 -21.739 29.824 1.00 88.38 161 LYS A CA 1
ATOM 1285 C C . LYS A 1 161 ? -8.489 -21.921 28.832 1.00 88.38 161 LYS A C 1
ATOM 1287 O O . LYS A 1 161 ? -8.390 -21.164 27.877 1.00 88.38 161 LYS A O 1
ATOM 1292 N N . ASP A 1 162 ? -7.650 -22.925 29.058 1.00 84.75 162 ASP A N 1
ATOM 1293 C CA . ASP A 1 162 ? -6.586 -23.358 28.154 1.00 84.75 162 ASP A CA 1
ATOM 1294 C C . ASP A 1 162 ? -7.091 -23.873 26.795 1.00 84.75 162 ASP A C 1
ATOM 1296 O O . ASP A 1 162 ? -6.392 -23.707 25.802 1.00 84.75 162 ASP A O 1
ATOM 1300 N N . ILE A 1 163 ? -8.289 -24.470 26.736 1.00 88.19 163 ILE A N 1
ATOM 1301 C CA . ILE A 1 163 ? -8.850 -25.041 25.496 1.00 88.19 163 ILE A CA 1
ATOM 1302 C C . ILE A 1 163 ? -9.954 -24.159 24.909 1.00 88.19 163 ILE A C 1
ATOM 1304 O O . ILE A 1 163 ? -10.014 -23.979 23.696 1.00 88.19 163 ILE A O 1
ATOM 1308 N N . VAL A 1 164 ? -10.843 -23.631 25.751 1.00 92.06 164 VAL A N 1
ATOM 1309 C CA . VAL A 1 164 ? -12.023 -22.852 25.342 1.00 92.06 164 VAL A CA 1
ATOM 1310 C C . VAL A 1 164 ? -12.118 -21.546 26.145 1.00 92.06 164 VAL A C 1
ATOM 1312 O O . VAL A 1 164 ? -12.994 -21.397 27.007 1.00 92.06 164 VAL A O 1
ATOM 1315 N N . PRO A 1 165 ? -11.174 -20.602 25.948 1.00 92.50 165 PRO A N 1
ATOM 1316 C CA . PRO A 1 165 ? -11.084 -19.376 26.736 1.00 92.50 165 PRO A CA 1
ATOM 1317 C C . PRO A 1 165 ? -12.348 -18.512 26.704 1.00 92.50 165 PRO A C 1
ATOM 1319 O O . PRO A 1 165 ? -12.698 -17.941 27.740 1.00 92.50 165 PRO A O 1
ATOM 1322 N N . LEU A 1 166 ? -13.047 -18.408 25.568 1.00 91.50 166 LEU A N 1
ATOM 1323 C CA . LEU A 1 166 ? -14.264 -17.591 25.476 1.00 91.50 166 LEU A CA 1
ATOM 1324 C C . LEU A 1 166 ? -15.417 -18.230 26.253 1.00 91.50 166 LEU A C 1
ATOM 1326 O O . LEU A 1 166 ? -16.100 -17.563 27.036 1.00 91.50 166 LEU A O 1
ATOM 1330 N N . THR A 1 167 ? -15.596 -19.539 26.085 1.00 92.88 167 THR A N 1
ATOM 1331 C CA . THR A 1 167 ? -16.653 -20.298 26.765 1.00 92.88 167 THR A CA 1
ATOM 1332 C C . THR A 1 167 ? -16.423 -20.330 28.280 1.00 92.88 167 THR A C 1
ATOM 1334 O O . THR A 1 167 ? -17.344 -20.070 29.063 1.00 92.88 167 THR A O 1
ATOM 1337 N N . ALA A 1 168 ? -15.176 -20.562 28.703 1.00 92.75 168 ALA A N 1
ATOM 1338 C CA . ALA A 1 168 ? -14.772 -20.547 30.105 1.00 92.75 168 ALA A CA 1
ATOM 1339 C C . ALA A 1 168 ? -14.964 -19.163 30.750 1.00 92.75 168 ALA A C 1
ATOM 1341 O O . ALA A 1 168 ? -15.486 -19.072 31.863 1.00 92.75 168 ALA A O 1
ATOM 1342 N N . GLU A 1 169 ? -14.598 -18.078 30.060 1.00 92.00 169 GLU A N 1
ATOM 1343 C CA . GLU A 1 169 ? -14.770 -16.720 30.590 1.00 92.00 169 GLU A CA 1
ATOM 1344 C C . GLU A 1 169 ? -16.253 -16.340 30.714 1.00 92.00 169 GLU A C 1
ATOM 1346 O O . GLU A 1 169 ? -16.657 -15.769 31.730 1.00 92.00 169 GLU A O 1
ATOM 1351 N N . ASN A 1 170 ? -17.092 -16.733 29.747 1.00 93.88 170 ASN A N 1
ATOM 1352 C CA . ASN A 1 170 ? -18.542 -16.550 29.829 1.00 93.88 170 ASN A CA 1
ATOM 1353 C C . ASN A 1 170 ? -19.124 -17.188 31.097 1.00 93.88 170 ASN A C 1
ATOM 1355 O O . ASN A 1 170 ? -19.848 -16.526 31.843 1.00 93.88 170 ASN A O 1
ATOM 1359 N N . PHE A 1 171 ? -18.764 -18.439 31.386 1.00 94.56 171 PHE A N 1
ATOM 1360 C CA . PHE A 1 171 ? -19.241 -19.121 32.585 1.00 94.56 171 PHE A CA 1
ATOM 1361 C C . PHE A 1 171 ? -18.692 -18.494 33.874 1.00 94.56 171 PHE A C 1
ATOM 1363 O O . PHE A 1 171 ? -19.458 -18.235 34.804 1.00 94.56 171 PHE A O 1
ATOM 1370 N N . ARG A 1 172 ? -17.390 -18.166 33.919 1.00 93.81 172 ARG A N 1
ATOM 1371 C CA . ARG A 1 172 ? -16.747 -17.527 35.081 1.00 93.81 172 ARG A CA 1
ATOM 1372 C C . ARG A 1 172 ? -17.447 -16.225 35.472 1.00 93.81 172 ARG A C 1
ATOM 1374 O O . ARG A 1 172 ? -17.808 -16.055 36.637 1.00 93.81 172 ARG A O 1
ATOM 1381 N N . CYS A 1 173 ? -17.677 -15.325 34.516 1.00 85.81 173 CYS A N 1
ATOM 1382 C CA . CYS A 1 173 ? -18.339 -14.044 34.769 1.00 85.81 173 CYS A CA 1
ATOM 1383 C C . CYS A 1 173 ? -19.789 -14.212 35.261 1.00 85.81 173 CYS A C 1
ATOM 1385 O O . CYS A 1 173 ? -20.259 -13.441 36.103 1.00 85.81 173 CYS A O 1
ATOM 1387 N N . LEU A 1 174 ? -20.510 -15.215 34.745 1.00 88.69 174 LEU A N 1
ATOM 1388 C CA . LEU A 1 174 ? -21.883 -15.511 35.163 1.00 88.69 174 LEU A CA 1
ATOM 1389 C C . LEU A 1 174 ? -21.935 -16.118 36.576 1.00 88.69 174 LEU A C 1
ATOM 1391 O O . LEU A 1 174 ? -22.880 -15.838 37.319 1.00 88.69 174 LEU A O 1
ATOM 1395 N N . CYS A 1 175 ? -20.911 -16.871 36.990 1.00 87.06 175 CYS A N 1
ATOM 1396 C CA . CYS A 1 175 ? -20.741 -17.309 38.379 1.00 87.06 175 CYS A CA 1
ATOM 1397 C C . CYS A 1 175 ? -20.453 -16.130 39.324 1.00 87.06 175 CYS A C 1
ATOM 1399 O O . CYS A 1 175 ? -21.041 -16.043 40.404 1.00 87.06 175 CYS A O 1
ATOM 1401 N N . THR A 1 176 ? -19.574 -15.195 38.938 1.00 80.75 176 THR A N 1
ATOM 1402 C CA . THR A 1 176 ? -19.182 -14.072 39.812 1.00 80.75 176 THR A CA 1
ATOM 1403 C C . THR A 1 176 ? -20.265 -13.005 39.944 1.00 80.75 176 THR A C 1
ATOM 1405 O O . THR A 1 176 ? -20.330 -12.344 40.987 1.00 80.75 176 THR A O 1
ATOM 1408 N N . HIS A 1 177 ? -21.153 -12.892 38.948 1.00 80.00 177 HIS A N 1
ATOM 1409 C CA . HIS A 1 177 ? -22.161 -11.832 38.826 1.00 80.00 177 HIS A CA 1
ATOM 1410 C C . HIS A 1 177 ? -21.554 -10.443 38.540 1.00 80.00 177 HIS A C 1
ATOM 1412 O O . HIS A 1 177 ? -22.208 -9.416 38.723 1.00 80.00 177 HIS A O 1
ATOM 1418 N N . GLU A 1 178 ? -20.300 -10.389 38.078 1.00 75.62 178 GLU A N 1
ATOM 1419 C CA . GLU A 1 178 ? -19.536 -9.143 37.892 1.00 75.62 178 GLU A CA 1
ATOM 1420 C C . GLU A 1 178 ? -20.093 -8.219 36.794 1.00 75.62 178 GLU A C 1
ATOM 1422 O O . GLU A 1 178 ? -19.794 -7.028 36.770 1.00 75.62 178 GLU A O 1
ATOM 1427 N N . LYS A 1 179 ? -20.930 -8.746 35.889 1.00 75.75 179 LYS A N 1
ATOM 1428 C CA . LYS A 1 179 ? -21.617 -7.972 34.838 1.00 75.75 179 LYS A CA 1
ATOM 1429 C C . LYS A 1 179 ? -22.999 -7.451 35.259 1.00 75.75 179 LYS A C 1
ATOM 1431 O O . LYS A 1 179 ? -23.724 -6.926 34.418 1.00 75.75 179 LYS A O 1
ATOM 1436 N N . GLY A 1 180 ? -23.374 -7.597 36.534 1.00 79.38 180 GLY A N 1
ATOM 1437 C CA . GLY A 1 180 ? -24.679 -7.182 37.068 1.00 79.38 180 GLY A CA 1
ATOM 1438 C C . GLY A 1 180 ? -25.822 -8.176 36.819 1.00 79.38 180 GLY A C 1
ATOM 1439 O O . GLY A 1 180 ? -26.955 -7.899 37.190 1.00 79.38 180 GLY A O 1
ATOM 1440 N N . TYR A 1 181 ? -25.527 -9.321 36.201 1.00 86.00 181 TYR A N 1
ATOM 1441 C CA . TYR A 1 181 ? -26.409 -10.477 36.029 1.00 86.00 181 TYR A CA 1
ATOM 1442 C C . TYR A 1 181 ? -25.559 -11.758 36.037 1.00 86.00 181 TYR A C 1
ATOM 1444 O O . TYR A 1 181 ? -24.337 -11.695 35.875 1.00 86.00 181 TYR A O 1
ATOM 1452 N N . GLY A 1 182 ? -26.178 -12.924 36.232 1.00 88.00 182 GLY A N 1
ATOM 1453 C CA . GLY A 1 182 ? -25.465 -14.198 36.357 1.00 88.00 182 GLY A CA 1
ATOM 1454 C C . GLY A 1 182 ? -26.326 -15.309 36.956 1.00 88.00 182 GLY A C 1
ATOM 1455 O O . GLY A 1 182 ? -27.540 -15.165 37.057 1.00 88.00 182 GLY A O 1
ATOM 1456 N N . PHE A 1 183 ? -25.701 -16.403 37.392 1.00 91.12 183 PHE A N 1
ATOM 1457 C CA . PHE A 1 183 ? -26.402 -17.618 37.835 1.00 91.12 183 PHE A CA 1
ATOM 1458 C C . PHE A 1 183 ? -27.069 -17.522 39.210 1.00 91.12 183 PHE A C 1
ATOM 1460 O O . PHE A 1 183 ? -27.862 -18.393 39.567 1.00 91.12 183 PHE A O 1
ATOM 1467 N N . ARG A 1 184 ? -26.783 -16.473 39.989 1.00 87.12 184 ARG A N 1
ATOM 1468 C CA . ARG A 1 184 ? -27.403 -16.263 41.304 1.00 87.12 184 ARG A CA 1
ATOM 1469 C C . ARG A 1 184 ? -28.927 -16.206 41.166 1.00 87.12 184 ARG A C 1
ATOM 1471 O O . ARG A 1 184 ? -29.447 -15.344 40.468 1.00 87.12 184 ARG A O 1
ATOM 1478 N N . GLY A 1 185 ? -29.618 -17.095 41.873 1.00 86.25 185 GLY A N 1
ATOM 1479 C CA . GLY A 1 185 ? -31.077 -17.207 41.859 1.00 86.25 185 GLY A CA 1
ATOM 1480 C C . GLY A 1 185 ? -31.646 -17.970 40.662 1.00 86.25 185 GLY A C 1
ATOM 1481 O O . GLY A 1 185 ? -32.854 -18.187 40.616 1.00 86.25 185 GLY A O 1
ATOM 1482 N N . SER A 1 186 ? -30.807 -18.407 39.717 1.00 91.12 186 SER A N 1
ATOM 1483 C CA . SER A 1 186 ? -31.261 -19.233 38.597 1.00 91.12 186 SER A CA 1
ATOM 1484 C C . SER A 1 186 ? -31.528 -20.673 39.041 1.00 91.12 186 SER A C 1
ATOM 1486 O O . SER A 1 186 ? -30.945 -21.164 40.014 1.00 91.12 186 SER A O 1
ATOM 1488 N N . VAL A 1 187 ? -32.442 -21.334 38.332 1.00 92.75 187 VAL A N 1
ATOM 1489 C CA . VAL A 1 187 ? -32.881 -22.703 38.620 1.00 92.75 187 VAL A CA 1
ATOM 1490 C C . VAL A 1 187 ? -32.283 -23.698 37.634 1.00 92.75 187 VAL A C 1
ATOM 1492 O O . VAL A 1 187 ? -32.046 -23.377 36.464 1.00 92.75 187 VAL A O 1
ATOM 1495 N N . PHE A 1 188 ? -32.097 -24.932 38.093 1.00 94.62 188 PHE A N 1
ATOM 1496 C CA . PHE A 1 188 ? -31.957 -26.074 37.195 1.00 94.62 188 PHE A CA 1
ATOM 1497 C C . PHE A 1 188 ? -33.357 -26.476 36.745 1.00 94.62 188 PHE A C 1
ATOM 1499 O O . PHE A 1 188 ? -34.111 -27.082 37.500 1.00 94.62 188 PHE A O 1
ATOM 1506 N N . HIS A 1 189 ? -33.731 -26.054 35.540 1.00 93.38 189 HIS A N 1
ATOM 1507 C CA . HIS A 1 189 ? -35.084 -26.213 35.004 1.00 93.38 189 HIS A CA 1
ATOM 1508 C C . HIS A 1 189 ? -35.305 -27.592 34.373 1.00 93.38 189 HIS A C 1
ATOM 1510 O O . HIS A 1 189 ? -36.453 -28.000 34.205 1.00 93.38 189 HIS A O 1
ATOM 1516 N N . ARG A 1 190 ? -34.224 -28.313 34.033 1.00 95.00 190 ARG A N 1
ATOM 1517 C CA . ARG A 1 190 ? -34.300 -29.652 33.451 1.00 95.00 190 ARG A CA 1
ATOM 1518 C C . ARG A 1 190 ? -33.253 -30.588 34.057 1.00 95.00 190 ARG A C 1
ATOM 1520 O O . ARG A 1 190 ? -32.064 -30.323 33.955 1.00 95.00 190 ARG A O 1
ATOM 1527 N N . ILE A 1 191 ? -33.682 -31.685 34.672 1.00 96.12 191 ILE A N 1
ATOM 1528 C CA . ILE A 1 191 ? -32.823 -32.715 35.267 1.00 96.12 191 ILE A CA 1
ATOM 1529 C C . ILE A 1 191 ? -33.327 -34.085 34.811 1.00 96.12 191 ILE A C 1
ATOM 1531 O O . ILE A 1 191 ? -34.448 -34.473 35.146 1.00 96.12 191 ILE A O 1
ATOM 1535 N N . ILE A 1 192 ? -32.500 -34.806 34.053 1.00 94.62 192 ILE A N 1
ATOM 1536 C CA . ILE A 1 192 ? -32.787 -36.160 33.568 1.00 94.62 192 ILE A CA 1
ATOM 1537 C C . ILE A 1 192 ? -31.779 -37.122 34.215 1.00 94.62 192 ILE A C 1
ATOM 1539 O O . ILE A 1 192 ? -30.579 -36.991 33.948 1.00 94.62 192 ILE A O 1
ATOM 1543 N N . PRO A 1 193 ? -32.238 -38.075 35.050 1.00 92.69 193 PRO A N 1
ATOM 1544 C CA . PRO A 1 193 ? -31.370 -39.082 35.655 1.00 92.69 193 PRO A CA 1
ATOM 1545 C C . PRO A 1 193 ? -30.620 -39.913 34.607 1.00 92.69 193 PRO A C 1
ATOM 1547 O O . PRO A 1 193 ? -31.175 -40.230 33.559 1.00 92.69 193 PRO A O 1
ATOM 1550 N N . GLN A 1 194 ? -29.373 -40.284 34.906 1.00 90.50 194 GLN A N 1
ATOM 1551 C CA . GLN A 1 194 ? -28.432 -40.975 34.012 1.00 90.50 194 GLN A CA 1
ATOM 1552 C C . GLN A 1 194 ? -28.152 -40.227 32.703 1.00 90.50 194 GLN A C 1
ATOM 1554 O O . GLN A 1 194 ? -27.766 -40.824 31.699 1.00 90.50 194 GLN A O 1
ATOM 1559 N N . PHE A 1 195 ? -28.344 -38.909 32.704 1.00 90.88 195 PHE A N 1
ATOM 1560 C CA . PHE A 1 195 ? -28.063 -38.072 31.554 1.00 90.88 195 PHE A CA 1
ATOM 1561 C C . PHE A 1 195 ? -27.408 -36.762 31.989 1.00 90.88 195 PHE A C 1
ATOM 1563 O O . PHE A 1 195 ? -26.184 -36.628 31.889 1.00 90.88 195 PHE A O 1
ATOM 1570 N N . MET A 1 196 ? -28.193 -35.790 32.467 1.00 93.94 196 MET A N 1
ATOM 1571 C CA . MET A 1 196 ? -27.672 -34.458 32.773 1.00 93.94 196 MET A CA 1
ATOM 1572 C C . MET A 1 196 ? -28.592 -33.593 33.651 1.00 93.94 196 MET A C 1
ATOM 1574 O O . MET A 1 196 ? -29.815 -33.753 33.678 1.00 93.94 196 MET A O 1
ATOM 1578 N N . CYS A 1 197 ? -27.976 -32.619 34.324 1.00 95.62 197 CYS A N 1
ATOM 1579 C CA . CYS A 1 197 ? -28.614 -31.528 35.061 1.00 95.62 197 CYS A CA 1
ATOM 1580 C C . CYS A 1 197 ? -28.384 -30.204 34.312 1.00 95.62 197 CYS A C 1
ATOM 1582 O O . CYS A 1 197 ? -27.276 -29.663 34.347 1.00 95.62 197 CYS A O 1
ATOM 1584 N N . GLN A 1 198 ? -29.413 -29.662 33.660 1.00 95.81 198 GLN A N 1
ATOM 1585 C CA . GLN A 1 198 ? -29.362 -28.429 32.871 1.00 95.81 198 GLN A CA 1
ATOM 1586 C C . GLN A 1 198 ? -29.883 -27.218 33.650 1.00 95.81 198 GLN A C 1
ATOM 1588 O O . GLN A 1 198 ? -30.950 -27.234 34.273 1.00 95.81 198 GLN A O 1
ATOM 1593 N N . GLY A 1 199 ? -29.114 -26.136 33.573 1.00 93.81 199 GLY A N 1
ATOM 1594 C CA . GLY A 1 199 ? -29.392 -24.859 34.213 1.00 93.81 199 GLY A CA 1
ATOM 1595 C C . GLY A 1 199 ? -28.908 -23.686 33.364 1.00 93.81 199 GLY A C 1
ATOM 1596 O O . GLY A 1 199 ? -28.621 -23.816 32.175 1.00 93.81 199 GLY A O 1
ATOM 1597 N N . GLY A 1 200 ? -28.840 -22.506 33.975 1.00 90.25 200 GLY A N 1
ATOM 1598 C CA . GLY A 1 200 ? -28.273 -21.321 33.328 1.00 90.25 200 GLY A CA 1
ATOM 1599 C C . GLY A 1 200 ? -29.228 -20.535 32.426 1.00 90.25 200 GLY A C 1
ATOM 1600 O O . GLY A 1 200 ? -28.791 -19.612 31.738 1.00 90.25 200 GLY A O 1
ATOM 1601 N N . ASP A 1 201 ? -30.534 -20.812 32.457 1.00 92.19 201 ASP A N 1
ATOM 1602 C CA . ASP A 1 201 ? -31.526 -19.848 31.968 1.00 92.19 201 ASP A CA 1
ATOM 1603 C C . ASP A 1 201 ? -31.731 -18.754 33.021 1.00 92.19 201 ASP A C 1
ATOM 1605 O O . ASP A 1 201 ? -32.553 -18.857 33.929 1.00 92.19 201 ASP A O 1
ATOM 1609 N N . ILE A 1 202 ? -30.936 -17.698 32.890 1.00 90.69 202 ILE A N 1
ATOM 1610 C CA . ILE A 1 202 ? -30.924 -16.551 33.803 1.00 90.69 202 ILE A CA 1
ATOM 1611 C C . ILE A 1 202 ? -31.988 -15.497 33.471 1.00 90.69 202 ILE A C 1
ATOM 1613 O O . ILE A 1 202 ? -32.048 -14.470 34.139 1.00 90.69 202 ILE A O 1
ATOM 1617 N N . THR A 1 203 ? -32.776 -15.696 32.409 1.00 88.38 203 THR A N 1
ATOM 1618 C CA . THR A 1 203 ? -33.726 -14.678 31.923 1.00 88.38 203 THR A CA 1
ATOM 1619 C C . THR A 1 203 ? -35.180 -15.054 32.162 1.00 88.38 203 THR A C 1
ATOM 1621 O O . THR A 1 203 ? -35.949 -14.197 32.582 1.00 88.38 203 THR A O 1
ATOM 1624 N N . LYS A 1 204 ? -35.559 -16.311 31.902 1.00 86.88 204 LYS A N 1
ATOM 1625 C CA . LYS A 1 204 ? -36.937 -16.801 32.056 1.00 86.88 204 LYS A CA 1
ATOM 1626 C C . LYS A 1 204 ? -37.044 -17.918 33.089 1.00 86.88 204 LYS A C 1
ATOM 1628 O O . LYS A 1 204 ? -38.078 -18.053 33.731 1.00 86.88 204 LYS A O 1
ATOM 1633 N N . GLY A 1 205 ? -35.969 -18.686 33.275 1.00 85.31 205 GLY A N 1
ATOM 1634 C CA . GLY A 1 205 ? -35.910 -19.797 34.226 1.00 85.31 205 GLY A CA 1
ATOM 1635 C C . GLY A 1 205 ? -36.694 -21.042 33.797 1.00 85.31 205 GLY A C 1
ATOM 1636 O O . GLY A 1 205 ? -36.832 -21.956 34.604 1.00 85.31 205 GLY A O 1
ATOM 1637 N N . ASP A 1 206 ? -37.189 -21.092 32.557 1.00 85.75 206 ASP A N 1
ATOM 1638 C CA . ASP A 1 206 ? -37.984 -22.198 32.004 1.00 85.75 206 ASP A CA 1
ATOM 1639 C C . ASP A 1 206 ? -37.224 -23.030 30.953 1.00 85.75 206 ASP A C 1
ATOM 1641 O O . ASP A 1 206 ? -37.723 -24.056 30.495 1.00 85.75 206 ASP A O 1
ATOM 1645 N N . GLY A 1 207 ? -36.008 -22.610 30.588 1.00 85.12 207 GLY A N 1
ATOM 1646 C CA . GLY A 1 207 ? -35.165 -23.259 29.583 1.00 85.12 207 GLY A CA 1
ATOM 1647 C C . GLY A 1 207 ? -35.295 -22.668 28.180 1.00 85.12 207 GLY A C 1
ATOM 1648 O O . GLY A 1 207 ? -34.552 -23.066 27.284 1.00 85.12 207 GLY A O 1
ATOM 1649 N N . THR A 1 208 ? -36.175 -21.684 27.964 1.00 85.75 208 THR A N 1
ATOM 1650 C CA . THR A 1 208 ? -36.323 -20.990 26.670 1.00 85.75 208 THR A CA 1
ATOM 1651 C C . THR A 1 208 ? -35.506 -19.699 26.580 1.00 85.75 208 THR A C 1
ATOM 1653 O O . THR A 1 208 ? -35.451 -19.064 25.522 1.00 85.75 208 THR A O 1
ATOM 1656 N N . GLY A 1 209 ? -34.897 -19.275 27.689 1.00 87.00 209 GLY A N 1
ATOM 1657 C CA . GLY A 1 209 ? -34.129 -18.042 27.791 1.00 87.00 209 GLY A CA 1
ATOM 1658 C C . GLY A 1 209 ? -32.609 -18.230 27.768 1.00 87.00 209 GLY A C 1
ATOM 1659 O O . GLY A 1 209 ? -32.079 -19.249 27.343 1.00 87.00 209 GLY A O 1
ATOM 1660 N N . GLY A 1 210 ? -31.879 -17.213 28.210 1.00 88.25 210 GLY A N 1
ATOM 1661 C CA . GLY A 1 210 ? -30.427 -17.223 28.340 1.00 88.25 210 GLY A CA 1
ATOM 1662 C C . GLY A 1 210 ? -29.767 -16.032 27.655 1.00 88.25 210 GLY A C 1
ATOM 1663 O O . GLY A 1 210 ? -30.264 -15.488 26.666 1.00 88.25 210 GLY A O 1
ATOM 1664 N N . ARG A 1 211 ? -28.634 -15.596 28.207 1.00 89.38 211 ARG A N 1
ATOM 1665 C CA . ARG A 1 211 ? -27.859 -14.462 27.691 1.00 89.38 211 ARG A CA 1
ATOM 1666 C C . ARG A 1 211 ? -26.387 -14.627 28.043 1.00 89.38 211 ARG A C 1
ATOM 1668 O O . ARG A 1 211 ? -26.057 -14.785 29.211 1.00 89.38 211 ARG A O 1
ATOM 1675 N N . SER A 1 212 ? -25.507 -14.537 27.052 1.00 91.50 212 SER A N 1
ATOM 1676 C CA . SER A 1 212 ? -24.062 -14.569 27.286 1.00 91.50 212 SER A CA 1
ATOM 1677 C C . SER A 1 212 ? -23.510 -13.195 27.672 1.00 91.50 212 SER A C 1
ATOM 1679 O O . SER A 1 212 ? -24.111 -12.150 27.402 1.00 91.50 212 SER A O 1
ATOM 1681 N N . ILE A 1 213 ? -22.298 -13.175 28.228 1.00 89.50 213 ILE A N 1
ATOM 1682 C CA . ILE A 1 213 ? -21.570 -11.916 28.460 1.00 89.50 213 ILE A CA 1
ATOM 1683 C C . ILE A 1 213 ? -21.165 -11.213 27.155 1.00 89.50 213 ILE A C 1
ATOM 1685 O O . ILE A 1 213 ? -20.847 -10.023 27.159 1.00 89.50 213 ILE A O 1
ATOM 1689 N N . HIS A 1 214 ? -21.203 -11.944 26.038 1.00 87.44 214 HIS A N 1
ATOM 1690 C CA . HIS A 1 214 ? -20.868 -11.476 24.695 1.00 87.44 214 HIS A CA 1
ATOM 1691 C C . HIS A 1 214 ? -22.106 -11.035 23.886 1.00 87.44 214 HIS A C 1
ATOM 1693 O O . HIS A 1 214 ? -21.975 -10.607 22.742 1.00 87.44 214 HIS A O 1
ATOM 1699 N N . GLY A 1 215 ? -23.324 -11.121 24.436 1.00 85.69 215 GLY A N 1
ATOM 1700 C CA . GLY A 1 215 ? -24.563 -10.743 23.749 1.00 85.69 215 GLY A CA 1
ATOM 1701 C C . GLY A 1 215 ? -25.710 -11.721 24.012 1.00 85.69 215 GLY A C 1
ATOM 1702 O O . GLY A 1 215 ? -25.826 -12.281 25.093 1.00 85.69 215 GLY A O 1
ATOM 1703 N N . ARG A 1 216 ? -26.612 -11.920 23.038 1.00 82.88 216 ARG A N 1
ATOM 1704 C CA . ARG A 1 216 ? -27.684 -12.932 23.167 1.00 82.88 216 ARG A CA 1
ATOM 1705 C C . ARG A 1 216 ? -27.151 -14.368 23.053 1.00 82.88 216 ARG A C 1
ATOM 1707 O O . ARG A 1 216 ? -27.486 -15.191 23.894 1.00 82.88 216 ARG A O 1
ATOM 1714 N N . LYS A 1 217 ? -26.336 -14.653 22.032 1.00 91.19 217 LYS A N 1
ATOM 1715 C CA . LYS A 1 217 ? -25.746 -15.973 21.738 1.00 91.19 217 LYS A CA 1
ATOM 1716 C C . LYS A 1 217 ? -24.296 -15.819 21.236 1.00 91.19 217 LYS A C 1
ATOM 1718 O O . LYS A 1 217 ? -23.951 -14.710 20.840 1.00 91.19 217 LYS A O 1
ATOM 1723 N N . PHE A 1 218 ? -23.464 -16.856 21.240 1.00 92.31 218 PHE A N 1
ATOM 1724 C CA . PHE A 1 218 ? -22.102 -16.872 20.676 1.00 92.31 218 PHE A CA 1
ATOM 1725 C C . PHE A 1 218 ? -21.775 -18.229 20.026 1.00 92.31 218 PHE A C 1
ATOM 1727 O O . PHE A 1 218 ? -22.519 -19.189 20.218 1.00 92.31 218 PHE A O 1
ATOM 1734 N N . GLU A 1 219 ? -20.713 -18.278 19.220 1.00 92.56 219 GLU A N 1
ATOM 1735 C CA . GLU A 1 219 ? -20.342 -19.446 18.404 1.00 92.56 219 GLU A CA 1
ATOM 1736 C C . GLU A 1 219 ? -19.730 -20.593 19.234 1.00 92.56 219 GLU A C 1
ATOM 1738 O O . GLU A 1 219 ? -19.346 -20.394 20.391 1.00 92.56 219 GLU A O 1
ATOM 1743 N N . ASP A 1 220 ? -19.685 -21.803 18.668 1.00 90.81 220 ASP A N 1
ATOM 1744 C CA . ASP A 1 220 ? -18.995 -22.953 19.262 1.00 90.81 220 ASP A CA 1
ATOM 1745 C C . ASP A 1 220 ? -17.483 -22.807 19.051 1.00 90.81 220 ASP A C 1
ATOM 1747 O O . ASP A 1 220 ? -17.018 -22.618 17.933 1.00 90.81 220 ASP A O 1
ATOM 1751 N N . GLU A 1 221 ? -16.705 -22.865 20.132 1.00 90.44 221 GLU A N 1
ATOM 1752 C CA . GLU A 1 221 ? -15.277 -22.533 20.089 1.00 90.44 221 GLU A CA 1
ATOM 1753 C C . GLU A 1 221 ? -14.415 -23.674 19.523 1.00 90.44 221 GLU A C 1
ATOM 1755 O O . GLU A 1 221 ? -13.679 -23.476 18.561 1.00 90.44 221 GLU A O 1
ATOM 1760 N N . ASN A 1 222 ? -14.505 -24.876 20.100 1.00 91.12 222 ASN A N 1
ATOM 1761 C CA . ASN A 1 222 ? -13.986 -26.120 19.522 1.00 91.12 222 ASN A CA 1
ATOM 1762 C C . ASN A 1 222 ? -14.626 -27.344 20.204 1.00 91.12 222 ASN A C 1
ATOM 1764 O O . ASN A 1 222 ? -15.231 -27.228 21.268 1.00 91.12 222 ASN A O 1
ATOM 1768 N N . PHE A 1 223 ? -14.454 -28.525 19.603 1.00 93.44 223 PHE A N 1
ATOM 1769 C CA . PHE A 1 223 ? -14.983 -29.804 20.102 1.00 93.44 223 PHE A CA 1
ATOM 1770 C C . PHE A 1 223 ? -13.872 -30.779 20.529 1.00 93.44 223 PHE A C 1
ATOM 1772 O O . PHE A 1 223 ? -14.019 -31.994 20.409 1.00 93.44 223 PHE A O 1
ATOM 1779 N N . THR A 1 224 ? -12.734 -30.255 20.998 1.00 89.12 224 THR A N 1
ATOM 1780 C CA . THR A 1 224 ? -11.571 -31.073 21.394 1.00 89.12 224 THR A CA 1
ATOM 1781 C C . THR A 1 224 ? -11.885 -31.957 22.604 1.00 89.12 224 THR A C 1
ATOM 1783 O O . THR A 1 224 ? -11.434 -33.099 22.688 1.00 89.12 224 THR A O 1
ATOM 1786 N N . LEU A 1 225 ? -12.665 -31.428 23.550 1.00 90.50 225 LEU A N 1
ATOM 1787 C CA . LEU A 1 225 ? -13.102 -32.139 24.748 1.00 90.50 225 LEU A CA 1
ATOM 1788 C C . LEU A 1 225 ? -14.409 -32.895 24.479 1.00 90.50 225 LEU A C 1
ATOM 1790 O O . LEU A 1 225 ? -15.341 -32.347 23.893 1.00 90.50 225 LEU A O 1
ATOM 1794 N N . LYS A 1 226 ? -14.463 -34.145 24.943 1.00 92.69 226 LYS A N 1
ATOM 1795 C CA . LYS A 1 226 ? -15.564 -35.094 24.721 1.00 92.6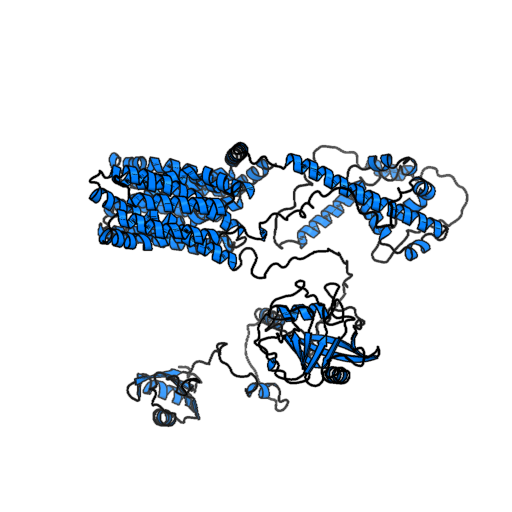9 226 LYS A CA 1
ATOM 1796 C C . LYS A 1 226 ? -16.311 -35.410 26.016 1.00 92.69 226 LYS A C 1
ATOM 1798 O O . LYS A 1 226 ? -15.746 -35.268 27.101 1.00 92.69 226 LYS A O 1
ATOM 1803 N N . HIS A 1 227 ? -17.550 -35.881 25.916 1.00 93.81 227 HIS A N 1
ATOM 1804 C CA . HIS A 1 227 ? -18.425 -36.203 27.049 1.00 93.81 227 HIS A CA 1
ATOM 1805 C C . HIS A 1 227 ? -18.141 -37.596 27.640 1.00 93.81 227 HIS A C 1
ATOM 1807 O O . HIS A 1 227 ? -19.017 -38.459 27.728 1.00 93.81 227 HIS A O 1
ATOM 1813 N N . THR A 1 228 ? -16.897 -37.807 28.072 1.00 87.69 228 THR A N 1
ATOM 1814 C CA . THR A 1 228 ? -16.342 -39.115 28.452 1.00 87.69 228 THR A CA 1
ATOM 1815 C C . THR A 1 228 ? -16.903 -39.724 29.742 1.00 87.69 228 THR A C 1
ATOM 1817 O O . THR A 1 228 ? -16.710 -40.919 29.967 1.00 87.69 228 THR A O 1
ATOM 1820 N N . GLY A 1 229 ? -17.603 -38.961 30.586 1.00 88.44 229 GLY A N 1
ATOM 1821 C CA . GLY A 1 229 ? -18.130 -39.458 31.858 1.00 88.44 229 GLY A CA 1
ATOM 1822 C C . GLY A 1 229 ? -18.884 -38.406 32.681 1.00 88.44 229 GLY A C 1
ATOM 1823 O O . GLY A 1 229 ? -19.085 -37.288 32.206 1.00 88.44 229 GLY A O 1
ATOM 1824 N N . PRO A 1 230 ? -19.315 -38.755 33.909 1.00 92.12 230 PRO A N 1
ATOM 1825 C CA . PRO A 1 230 ? -20.041 -37.851 34.797 1.00 92.12 230 PRO A CA 1
ATOM 1826 C C . PRO A 1 230 ? -19.184 -36.676 35.285 1.00 92.12 230 PRO A C 1
ATOM 1828 O O . PRO A 1 230 ? -17.969 -36.785 35.444 1.00 92.12 230 PRO A O 1
ATOM 1831 N N . GLY A 1 231 ? -19.841 -35.561 35.601 1.00 91.06 231 GLY A N 1
ATOM 1832 C CA . GLY A 1 231 ? -19.210 -34.368 36.165 1.00 91.06 231 GLY A CA 1
ATOM 1833 C C . GLY A 1 231 ? -18.592 -33.432 35.126 1.00 91.06 231 GLY A C 1
ATOM 1834 O O . GLY A 1 231 ? -17.960 -32.450 35.507 1.00 91.06 231 GLY A O 1
ATOM 1835 N N . LEU A 1 232 ? -18.770 -33.683 33.828 1.00 96.00 232 LEU A N 1
ATOM 1836 C CA . LEU A 1 232 ? -18.350 -32.760 32.773 1.00 96.00 232 LEU A CA 1
ATOM 1837 C C . LEU A 1 232 ? -19.364 -31.628 32.603 1.00 96.00 232 LEU A C 1
ATOM 1839 O O . LEU A 1 232 ? -20.576 -31.864 32.596 1.00 96.00 232 LEU A O 1
ATOM 1843 N N . LEU A 1 233 ? -18.843 -30.411 32.446 1.00 97.06 233 LEU A N 1
ATOM 1844 C CA . LEU A 1 233 ? -19.595 -29.183 32.220 1.00 97.06 233 LEU A CA 1
ATOM 1845 C C . LEU A 1 233 ? -19.570 -28.823 30.730 1.00 97.06 233 LEU A C 1
ATOM 1847 O O . LEU A 1 233 ? -18.495 -28.649 30.150 1.00 97.06 233 LEU A O 1
ATOM 1851 N N . SER A 1 234 ? -20.754 -28.688 30.133 1.00 96.94 234 SER A N 1
ATOM 1852 C CA . SER A 1 234 ? -20.922 -28.475 28.693 1.00 96.94 234 SER A CA 1
ATOM 1853 C C . SER A 1 234 ? -22.025 -27.464 28.369 1.00 96.94 234 SER A C 1
ATOM 1855 O O . SER A 1 234 ? -22.926 -27.218 29.178 1.00 96.94 234 SER A O 1
ATOM 1857 N N . MET A 1 235 ? -21.926 -26.820 27.204 1.00 96.38 235 MET A N 1
ATOM 1858 C CA . MET A 1 235 ? -22.863 -25.783 26.763 1.00 96.38 235 MET A CA 1
ATOM 1859 C C . MET A 1 235 ? -24.192 -26.376 26.289 1.00 96.38 235 MET A C 1
ATOM 1861 O O . MET A 1 235 ? -24.228 -27.246 25.420 1.00 96.38 235 MET A O 1
ATOM 1865 N N . ALA A 1 236 ? -25.306 -25.822 26.774 1.00 93.50 236 ALA A N 1
ATOM 1866 C CA . ALA A 1 236 ? -26.626 -26.096 26.212 1.00 93.50 236 ALA A CA 1
ATOM 1867 C C . ALA A 1 236 ? -26.936 -25.054 25.124 1.00 93.50 236 ALA A C 1
ATOM 1869 O O . ALA A 1 236 ? -27.129 -23.869 25.412 1.00 93.50 236 ALA A O 1
ATOM 1870 N N . ASN A 1 237 ? -26.976 -25.494 23.867 1.00 91.38 237 ASN A N 1
ATOM 1871 C CA . ASN A 1 237 ? -27.272 -24.658 22.705 1.00 91.38 237 ASN A CA 1
ATOM 1872 C C . ASN A 1 237 ? -28.568 -25.134 22.015 1.00 91.38 237 ASN A C 1
ATOM 1874 O O . ASN A 1 237 ? -29.092 -26.208 22.303 1.00 91.38 237 ASN A O 1
ATOM 1878 N N . SER A 1 238 ? -29.131 -24.304 21.135 1.00 85.88 238 SER A N 1
ATOM 1879 C CA . SER A 1 238 ? -30.333 -24.625 20.341 1.00 85.88 238 SER A CA 1
ATOM 1880 C C . SER A 1 238 ? -29.975 -25.100 18.923 1.00 85.88 238 SER A C 1
ATOM 1882 O O . SER A 1 238 ? -30.780 -24.939 18.009 1.00 85.88 238 SER A O 1
ATOM 1884 N N . GLY A 1 239 ? -28.749 -25.593 18.724 1.00 86.44 239 GLY A N 1
ATOM 1885 C CA . GLY A 1 239 ? -28.137 -25.854 17.421 1.00 86.44 239 GLY A CA 1
ATOM 1886 C C . GLY A 1 239 ? -26.735 -25.238 17.298 1.00 86.44 239 GLY A C 1
ATOM 1887 O O . GLY A 1 239 ? -26.324 -24.483 18.189 1.00 86.44 239 GLY A O 1
ATOM 1888 N N . PRO A 1 240 ? -26.013 -25.523 16.199 1.00 85.94 240 PRO A N 1
ATOM 1889 C CA . PRO A 1 240 ? -24.639 -25.064 16.005 1.00 85.94 240 PRO A CA 1
ATOM 1890 C C . PRO A 1 240 ? -24.500 -23.548 16.170 1.00 85.94 240 PRO A C 1
ATOM 1892 O O . PRO A 1 240 ? -25.329 -22.784 15.671 1.00 85.94 240 PRO A O 1
ATOM 1895 N N . ASN A 1 241 ? -23.449 -23.112 16.859 1.00 88.88 241 ASN A N 1
ATOM 1896 C CA . ASN A 1 241 ? -23.084 -21.711 17.075 1.00 88.88 241 ASN A CA 1
ATOM 1897 C C . ASN A 1 241 ? -24.129 -20.870 17.835 1.00 88.88 241 ASN A C 1
ATOM 1899 O O . ASN A 1 241 ? -24.260 -19.661 17.619 1.00 88.88 241 ASN A O 1
ATOM 1903 N N . THR A 1 242 ? -24.896 -21.492 18.739 1.00 90.50 242 THR A N 1
ATOM 1904 C CA . THR A 1 242 ? -25.952 -20.807 19.511 1.00 90.50 242 THR A CA 1
ATOM 1905 C C . THR A 1 242 ? -25.758 -20.826 21.030 1.00 90.50 242 THR A C 1
ATOM 1907 O O . THR A 1 242 ? -26.737 -20.768 21.782 1.00 90.50 242 THR A O 1
ATOM 1910 N N . ASN A 1 243 ? -24.507 -20.842 21.491 1.00 93.44 243 ASN A N 1
ATOM 1911 C CA . ASN A 1 243 ? -24.145 -20.837 22.911 1.00 93.44 243 ASN A CA 1
ATOM 1912 C C . ASN A 1 243 ? -24.663 -19.592 23.639 1.00 93.44 243 ASN A C 1
ATOM 1914 O O . ASN A 1 243 ? -24.695 -18.500 23.078 1.00 93.44 243 ASN A O 1
ATOM 1918 N N . SER A 1 244 ? -25.081 -19.728 24.899 1.00 93.94 244 SER A N 1
ATOM 1919 C CA . SER A 1 244 ? -25.646 -18.627 25.697 1.00 93.94 244 SER A CA 1
ATOM 1920 C C . SER A 1 244 ? -25.167 -18.681 27.159 1.00 93.94 244 SER A C 1
ATOM 1922 O O . SER A 1 244 ? -23.985 -18.888 27.408 1.00 93.94 244 SER A O 1
ATOM 1924 N N . SER A 1 245 ? -26.043 -18.462 28.140 1.00 94.56 245 SER A N 1
ATOM 1925 C CA . SER A 1 245 ? -25.757 -18.758 29.551 1.00 94.56 245 SER A CA 1
ATOM 1926 C C . SER A 1 245 ? -26.131 -20.184 29.952 1.00 94.56 245 SER A C 1
ATOM 1928 O O . SER A 1 245 ? -25.743 -20.615 31.032 1.00 94.56 245 SER A O 1
ATOM 1930 N N . GLN A 1 246 ? -26.905 -20.904 29.135 1.00 96.56 246 GLN A N 1
ATOM 1931 C CA . GLN A 1 246 ? -27.352 -22.243 29.501 1.00 96.56 246 GLN A CA 1
ATOM 1932 C C . GLN A 1 246 ? -26.221 -23.274 29.412 1.00 96.56 246 GLN A C 1
ATOM 1934 O O . GLN A 1 246 ? -25.422 -23.268 28.474 1.00 96.56 246 GLN A O 1
ATOM 1939 N N . PHE A 1 247 ? -26.193 -24.185 30.378 1.00 96.75 247 PHE A N 1
ATOM 1940 C CA . PHE A 1 247 ? -25.200 -25.248 30.496 1.00 96.75 247 PHE A CA 1
ATOM 1941 C C . PHE A 1 247 ? -25.839 -26.505 31.082 1.00 96.75 247 PHE A C 1
ATOM 1943 O O . PHE A 1 247 ? -26.909 -26.439 31.694 1.00 96.75 247 PHE A O 1
ATOM 1950 N N . PHE A 1 248 ? -25.155 -27.637 30.957 1.00 96.62 248 PHE A N 1
ATOM 1951 C CA . PHE A 1 248 ? -25.513 -28.856 31.665 1.00 96.62 248 PHE A CA 1
ATOM 1952 C C . PHE A 1 248 ? -24.298 -29.531 32.302 1.00 96.62 248 PHE A C 1
ATOM 1954 O O . PHE A 1 248 ? -23.174 -29.443 31.806 1.00 96.62 248 PHE A O 1
ATOM 1961 N N . LEU A 1 249 ? -24.551 -30.191 33.431 1.00 96.19 249 LEU A N 1
ATOM 1962 C CA . LEU A 1 249 ? -23.623 -31.099 34.096 1.00 96.19 249 LEU A CA 1
ATOM 1963 C C . LEU A 1 249 ? -24.034 -32.529 33.773 1.00 96.19 249 LEU A C 1
ATOM 1965 O O . LEU A 1 249 ? -25.178 -32.909 34.011 1.00 96.19 249 LEU A O 1
ATOM 1969 N N . THR A 1 250 ? -23.114 -33.313 33.234 1.00 95.44 250 THR A N 1
ATOM 1970 C CA . THR A 1 250 ? -23.355 -34.726 32.911 1.00 95.44 250 THR A CA 1
ATOM 1971 C C . THR A 1 250 ? -23.393 -35.588 34.173 1.00 95.44 250 THR A C 1
ATOM 1973 O O . THR A 1 250 ? -22.610 -35.383 35.104 1.00 95.44 250 THR A O 1
ATOM 1976 N N . THR A 1 251 ? -24.286 -36.577 34.213 1.00 92.88 251 THR A N 1
ATOM 1977 C CA . THR A 1 251 ? -24.326 -37.600 35.280 1.00 92.88 251 THR A CA 1
ATOM 1978 C C . THR A 1 251 ? -23.992 -39.005 34.777 1.00 92.88 251 THR A C 1
ATOM 1980 O O . THR A 1 251 ? -23.763 -39.904 35.583 1.00 92.88 251 THR A O 1
ATOM 1983 N N . ALA A 1 252 ? -23.862 -39.168 33.459 1.00 90.38 252 ALA A N 1
ATOM 1984 C CA . ALA A 1 252 ? -23.379 -40.366 32.782 1.00 90.38 252 ALA A CA 1
ATOM 1985 C C . ALA A 1 252 ? -22.546 -39.988 31.540 1.00 90.38 252 ALA A C 1
ATOM 1987 O O . ALA A 1 252 ? -22.448 -38.815 31.173 1.00 90.38 252 ALA A O 1
ATOM 1988 N N . LYS A 1 253 ? -21.944 -40.986 30.885 1.00 91.44 253 LYS A N 1
ATOM 1989 C CA . LYS A 1 253 ? -21.249 -40.823 29.597 1.00 91.44 253 LYS A CA 1
ATOM 1990 C C . LYS A 1 253 ? -22.262 -40.492 28.494 1.00 91.44 253 LYS A C 1
ATOM 1992 O O . LYS A 1 253 ? -23.284 -41.165 28.391 1.00 91.44 253 LYS A O 1
ATOM 1997 N N . THR A 1 254 ? -21.998 -39.461 27.688 1.00 90.31 254 THR A N 1
ATOM 1998 C CA . THR A 1 254 ? -22.974 -38.914 26.719 1.00 90.31 254 THR A CA 1
ATOM 1999 C C . THR A 1 254 ? -22.349 -38.626 25.350 1.00 90.31 254 THR A C 1
ATOM 2001 O O . THR A 1 254 ? -22.480 -37.536 24.800 1.00 90.31 254 THR A O 1
ATOM 2004 N N . ASP A 1 255 ? -21.685 -39.628 24.769 1.00 90.06 255 ASP A N 1
ATOM 2005 C CA . ASP A 1 255 ? -20.892 -39.503 23.529 1.00 90.06 255 ASP A CA 1
ATOM 2006 C C . ASP A 1 255 ? -21.686 -38.965 22.318 1.00 90.06 255 ASP A C 1
ATOM 2008 O O . ASP A 1 255 ? -21.125 -38.339 21.425 1.00 90.06 255 ASP A O 1
ATOM 2012 N N . TRP A 1 256 ? -23.012 -39.147 22.275 1.00 89.94 256 TRP A N 1
ATOM 2013 C CA . TRP A 1 256 ? -23.868 -38.636 21.187 1.00 89.94 256 TRP A CA 1
ATOM 2014 C C . TRP A 1 256 ? -23.996 -37.100 21.149 1.00 89.94 256 TRP A C 1
ATOM 2016 O O . TRP A 1 256 ? -24.564 -36.551 20.194 1.00 89.94 256 TRP A O 1
ATOM 2026 N N . LEU A 1 257 ? -23.505 -36.412 22.184 1.00 91.62 257 LEU A N 1
ATOM 2027 C CA . LEU A 1 257 ? -23.411 -34.953 22.267 1.00 91.62 257 LEU A CA 1
ATOM 2028 C C . LEU A 1 257 ? -22.065 -34.413 21.750 1.00 91.62 257 LEU A C 1
ATOM 2030 O O . LEU A 1 257 ? -21.933 -33.199 21.558 1.00 91.62 257 LEU A O 1
ATOM 2034 N N . ASP A 1 258 ? -21.081 -35.284 21.505 1.00 89.44 258 ASP A N 1
ATOM 2035 C CA . ASP A 1 258 ? -19.775 -34.892 20.973 1.00 89.44 258 ASP A CA 1
ATOM 2036 C C . ASP A 1 258 ? -19.910 -34.267 19.579 1.00 89.44 258 ASP A C 1
ATOM 2038 O O . ASP A 1 258 ? -20.736 -34.672 18.758 1.00 89.44 258 ASP A O 1
ATOM 2042 N N . GLY A 1 259 ? -19.117 -33.224 19.320 1.00 87.31 259 GLY A N 1
ATOM 2043 C CA . GLY A 1 259 ? -19.189 -32.451 18.075 1.00 87.31 259 GLY A CA 1
ATOM 2044 C C . GLY A 1 259 ? -20.420 -31.541 17.945 1.00 87.31 259 GLY A C 1
ATOM 2045 O O . GLY A 1 259 ? -20.547 -30.851 16.938 1.00 87.31 259 GLY A O 1
ATOM 2046 N N . LYS A 1 260 ? -21.328 -31.532 18.935 1.00 90.25 260 LYS A N 1
ATOM 2047 C CA . LYS A 1 260 ? -22.542 -30.689 18.954 1.00 90.25 260 LYS A CA 1
ATOM 2048 C C . LYS A 1 260 ? -22.580 -29.710 20.125 1.00 90.25 260 LYS A C 1
ATOM 2050 O O . LYS A 1 260 ? -23.124 -28.615 19.990 1.00 90.25 260 LYS A O 1
ATOM 2055 N N . HIS A 1 261 ? -22.014 -30.101 21.265 1.00 93.44 261 HIS A N 1
ATOM 2056 C CA . HIS A 1 261 ? -21.973 -29.297 22.484 1.00 93.44 261 HIS A CA 1
ATOM 2057 C C . HIS A 1 261 ? -20.532 -29.129 22.967 1.00 93.44 261 HIS A C 1
ATOM 2059 O O . HIS A 1 261 ? -19.776 -30.097 23.040 1.00 93.44 261 HIS A O 1
ATOM 2065 N N . VAL A 1 262 ? -20.147 -27.892 23.282 1.00 95.38 262 VAL A N 1
ATOM 2066 C CA . VAL A 1 262 ? -18.789 -27.556 23.727 1.00 95.38 262 VAL A CA 1
ATOM 2067 C C . VAL A 1 262 ? -18.620 -27.928 25.199 1.00 95.38 262 VAL A C 1
ATOM 2069 O O . VAL A 1 262 ? -19.263 -27.326 26.059 1.00 95.38 262 VAL A O 1
ATOM 2072 N N . VAL A 1 263 ? -17.726 -28.875 25.496 1.00 96.69 263 VAL A N 1
ATOM 2073 C CA . VAL A 1 263 ? -17.286 -29.192 26.866 1.00 96.69 263 VAL A CA 1
ATOM 2074 C C . VAL A 1 263 ? -16.227 -28.177 27.293 1.00 96.69 263 VAL A C 1
ATOM 2076 O O . VAL A 1 263 ? -15.251 -27.960 26.579 1.00 96.69 263 VAL A O 1
ATOM 2079 N N . PHE A 1 264 ? -16.399 -27.555 28.460 1.00 96.38 264 PHE A N 1
ATOM 2080 C CA . PHE A 1 264 ? -15.542 -26.442 28.893 1.00 96.38 264 PHE A CA 1
ATOM 2081 C C . PHE A 1 264 ? -15.140 -26.474 30.373 1.00 96.38 264 PHE A C 1
ATOM 2083 O O . PHE A 1 264 ? -14.471 -25.559 30.859 1.00 96.38 264 PHE A O 1
ATOM 2090 N N . GLY A 1 265 ? -15.492 -27.528 31.107 1.00 95.38 265 GLY A N 1
ATOM 2091 C CA . GLY A 1 265 ? -15.045 -27.703 32.485 1.00 95.38 265 GLY A CA 1
ATOM 2092 C C . GLY A 1 265 ? -15.386 -29.069 33.064 1.00 95.38 265 GLY A C 1
ATOM 2093 O O . GLY A 1 265 ? -16.044 -29.886 32.423 1.00 95.38 265 GLY A O 1
ATOM 2094 N N . GLN A 1 266 ? -14.943 -29.303 34.294 1.00 95.31 266 GLN A N 1
ATOM 2095 C CA . GLN A 1 266 ? -15.226 -30.524 35.043 1.00 95.31 266 GLN A CA 1
ATOM 2096 C C . GLN A 1 266 ? -15.399 -30.216 36.531 1.00 95.31 266 GLN A C 1
ATOM 2098 O O . GLN A 1 266 ? -14.697 -29.369 37.087 1.00 95.31 266 GLN A O 1
ATOM 2103 N N . VAL A 1 267 ? -16.335 -30.907 37.175 1.00 92.31 267 VAL A N 1
ATOM 2104 C CA . VAL A 1 267 ? -16.537 -30.884 38.625 1.00 92.31 267 VAL A CA 1
ATOM 2105 C C . VAL A 1 267 ? -15.329 -31.527 39.305 1.00 92.31 267 VAL A C 1
ATOM 2107 O O . VAL A 1 267 ? -15.021 -32.689 39.060 1.00 92.31 267 VAL A O 1
ATOM 2110 N N . VAL A 1 268 ? -14.650 -30.764 40.159 1.00 91.00 268 VAL A N 1
ATOM 2111 C CA . VAL A 1 268 ? -13.507 -31.232 40.964 1.00 91.00 268 VAL A CA 1
ATOM 2112 C C . VAL A 1 268 ? -13.972 -31.719 42.333 1.00 91.00 268 VAL A C 1
ATOM 2114 O O . VAL A 1 268 ? -13.443 -32.690 42.859 1.00 91.00 268 VAL A O 1
ATOM 2117 N N . SER A 1 269 ? -14.971 -31.050 42.911 1.00 86.50 269 SER A N 1
ATOM 2118 C CA . SER A 1 269 ? -15.541 -31.379 44.220 1.00 86.50 269 SER A CA 1
ATOM 2119 C C . SER A 1 269 ? -17.036 -31.051 44.234 1.00 86.50 269 SER A C 1
ATOM 2121 O O . SER A 1 269 ? -17.479 -30.163 43.502 1.00 86.50 269 SER A O 1
ATOM 2123 N N . GLY A 1 270 ? -17.833 -31.772 45.024 1.00 88.44 270 GLY A N 1
ATOM 2124 C CA . GLY A 1 270 ? -19.290 -31.607 45.063 1.00 88.44 270 GLY A CA 1
ATOM 2125 C C . GLY A 1 270 ? -20.069 -32.518 44.108 1.00 88.44 270 GLY A C 1
ATOM 2126 O O . GLY A 1 270 ? -21.209 -32.209 43.757 1.00 88.44 270 GLY A O 1
ATOM 2127 N N . MET A 1 271 ? -19.497 -33.643 43.664 1.00 92.62 271 MET A N 1
ATOM 2128 C CA . MET A 1 271 ? -20.207 -34.594 42.792 1.00 92.62 271 MET A CA 1
ATOM 2129 C C . MET A 1 271 ? -21.381 -35.280 43.517 1.00 92.62 271 MET A C 1
ATOM 2131 O O . MET A 1 271 ? -22.393 -35.627 42.911 1.00 92.62 271 MET A O 1
ATOM 2135 N N . GLU A 1 272 ? -21.296 -35.427 44.836 1.00 91.25 272 GLU A N 1
ATOM 2136 C CA . GLU A 1 272 ? -22.381 -35.866 45.710 1.00 91.25 272 GLU A CA 1
ATOM 2137 C C . GLU A 1 272 ? -23.575 -34.899 45.698 1.00 91.25 272 GLU A C 1
ATOM 2139 O O . GLU A 1 272 ? -24.723 -35.343 45.756 1.00 91.25 272 GLU A O 1
ATOM 2144 N N . VAL A 1 273 ? -23.326 -33.594 45.539 1.00 92.75 273 VAL A N 1
ATOM 2145 C CA . VAL A 1 273 ? -24.369 -32.568 45.376 1.00 92.75 273 VAL A CA 1
ATOM 2146 C C . VAL A 1 273 ? -25.056 -32.748 44.023 1.00 92.75 273 VAL A C 1
ATOM 2148 O O . VAL A 1 273 ? -26.284 -32.772 43.966 1.00 92.75 273 VAL A O 1
ATOM 2151 N N . VAL A 1 274 ? -24.287 -32.980 42.952 1.00 92.25 274 VAL A N 1
ATOM 2152 C CA . VAL A 1 274 ? -24.826 -33.266 41.608 1.00 92.25 274 VAL A CA 1
ATOM 2153 C C . VAL A 1 274 ? -25.689 -34.533 41.615 1.00 92.25 274 VAL A C 1
ATOM 2155 O O . VAL A 1 274 ? -26.799 -34.511 41.090 1.00 92.25 274 VAL A O 1
ATOM 2158 N N . LYS A 1 275 ? -25.248 -35.609 42.282 1.00 91.81 275 LYS A N 1
ATOM 2159 C CA . LYS A 1 275 ? -26.043 -36.843 42.451 1.00 91.81 275 LYS A CA 1
ATOM 2160 C C . LYS A 1 275 ? -27.324 -36.619 43.261 1.00 91.81 275 LYS A C 1
ATOM 2162 O O . LYS A 1 275 ? -28.336 -37.264 43.004 1.00 91.81 275 LYS A O 1
ATOM 2167 N N . ARG A 1 276 ? -27.318 -35.720 44.253 1.00 91.69 276 ARG A N 1
ATOM 2168 C CA . ARG A 1 276 ? -28.542 -35.339 44.985 1.00 91.69 276 ARG A CA 1
ATOM 2169 C C . ARG A 1 276 ? -29.502 -34.546 44.102 1.00 91.69 276 ARG A C 1
ATOM 2171 O O . ARG A 1 276 ? -30.693 -34.826 44.139 1.00 91.69 276 ARG A O 1
ATOM 2178 N N . MET A 1 277 ? -28.993 -33.623 43.282 1.00 92.94 277 MET A N 1
ATOM 2179 C CA . MET A 1 277 ? -29.805 -32.903 42.292 1.00 92.94 277 MET A CA 1
ATOM 2180 C C . MET A 1 277 ? -30.425 -33.865 41.276 1.00 92.94 277 MET A C 1
ATOM 2182 O O . MET A 1 277 ? -31.601 -33.736 40.954 1.00 92.94 277 MET A O 1
ATOM 2186 N N . GLU A 1 278 ? -29.658 -34.854 40.814 1.00 93.81 278 GLU A N 1
ATOM 2187 C CA . GLU A 1 278 ? -30.110 -35.876 39.868 1.00 93.81 278 GLU A CA 1
ATOM 2188 C C . GLU A 1 278 ? -31.322 -36.667 40.384 1.00 93.81 278 GLU A C 1
ATOM 2190 O O . GLU A 1 278 ? -32.250 -36.928 39.622 1.00 93.81 278 GLU A O 1
ATOM 2195 N N . LYS A 1 279 ? -31.365 -36.985 41.687 1.00 91.50 279 LYS A N 1
ATOM 2196 C CA . LYS A 1 279 ? -32.506 -37.673 42.325 1.00 91.50 279 LYS A CA 1
ATOM 2197 C C . LYS A 1 279 ? -33.807 -36.868 42.289 1.00 91.50 279 LYS A C 1
ATOM 2199 O O . LYS A 1 279 ? -34.877 -37.449 42.443 1.00 91.50 279 LYS A O 1
ATOM 2204 N N . CYS A 1 280 ? -33.728 -35.556 42.081 1.00 89.19 280 CYS A N 1
ATOM 2205 C CA . CYS A 1 280 ? -34.897 -34.704 41.884 1.00 89.19 280 CYS A CA 1
ATOM 2206 C C . CYS A 1 280 ? -35.381 -34.702 40.424 1.00 89.19 280 CYS A C 1
ATOM 2208 O O . CYS A 1 280 ? -36.379 -34.056 40.129 1.00 89.19 280 CYS A O 1
ATOM 2210 N N . GLY A 1 281 ? -34.680 -35.362 39.499 1.00 89.31 281 GLY A N 1
ATOM 2211 C CA . GLY A 1 281 ? -35.026 -35.409 38.082 1.00 89.31 281 GLY A CA 1
ATOM 2212 C C . GLY A 1 281 ? -36.135 -36.398 37.730 1.00 89.31 281 GLY A C 1
ATOM 2213 O O . GLY A 1 281 ? -36.519 -37.261 38.515 1.00 89.31 281 GLY A O 1
ATOM 2214 N N . SER A 1 282 ? -36.625 -36.298 36.498 1.00 90.31 282 SER A N 1
ATOM 2215 C CA . SER A 1 282 ? -37.578 -37.244 35.906 1.00 90.31 282 SER A CA 1
ATOM 2216 C C . SER A 1 282 ? -37.166 -37.584 34.474 1.00 90.31 282 SER A C 1
ATOM 2218 O O . SER A 1 282 ? -36.366 -36.872 33.872 1.00 90.31 282 SER A O 1
ATOM 2220 N N . GLN A 1 283 ? -37.733 -38.643 33.889 1.00 87.06 283 GLN A N 1
ATOM 2221 C CA . GLN A 1 283 ? -37.451 -39.016 32.491 1.00 87.06 283 GLN A CA 1
ATOM 2222 C C . GLN A 1 283 ? -37.851 -37.913 31.490 1.00 87.06 283 GLN A C 1
ATOM 2224 O O . GLN A 1 283 ? -37.200 -37.725 30.468 1.00 87.06 283 GLN A O 1
ATOM 2229 N N . LEU A 1 284 ? -38.881 -37.120 31.813 1.00 83.56 284 LEU A N 1
ATOM 2230 C CA . LEU A 1 284 ? -39.295 -35.953 31.016 1.00 83.56 284 LEU A CA 1
ATOM 2231 C C . LEU A 1 284 ? -38.421 -34.715 31.282 1.00 83.56 284 LEU A C 1
ATOM 2233 O O . LEU A 1 284 ? -38.534 -33.702 30.595 1.00 83.56 284 LEU A O 1
ATOM 2237 N N . GLY A 1 285 ? -37.542 -34.781 32.281 1.00 85.50 285 GLY A N 1
ATOM 2238 C CA . GLY A 1 285 ? -36.616 -33.727 32.658 1.00 85.50 285 GLY A CA 1
ATOM 2239 C C . GLY A 1 285 ? -37.172 -32.696 33.633 1.00 85.50 285 GLY A C 1
ATOM 2240 O O . GLY A 1 285 ? -36.390 -31.924 34.166 1.00 85.50 285 GLY A O 1
ATOM 2241 N N . LYS A 1 286 ? -38.477 -32.660 33.924 1.00 89.38 286 LYS A N 1
ATOM 2242 C CA . LYS A 1 286 ? -39.025 -31.712 34.908 1.00 89.38 286 LYS A CA 1
ATOM 2243 C C . LYS A 1 286 ? -38.608 -32.125 36.333 1.00 89.38 286 LYS A C 1
ATOM 2245 O O . LYS A 1 286 ? -38.902 -33.266 36.703 1.00 89.38 286 LYS A O 1
ATOM 2250 N N . PRO A 1 287 ? -37.961 -31.251 37.127 1.00 90.75 287 PRO A N 1
ATOM 2251 C CA . PRO A 1 287 ? -37.585 -31.574 38.502 1.00 90.75 287 PRO A CA 1
ATOM 2252 C C . PRO A 1 287 ? -38.801 -31.693 39.433 1.00 90.75 287 PRO A C 1
ATOM 2254 O O . PRO A 1 287 ? -39.747 -30.913 39.315 1.00 90.75 287 PRO A O 1
ATOM 2257 N N . SER A 1 288 ? -38.761 -32.635 40.377 1.00 88.12 288 SER A N 1
ATOM 2258 C CA . SER A 1 288 ? -39.765 -32.810 41.438 1.00 88.12 288 SER A CA 1
ATOM 2259 C C . SER A 1 288 ? -39.648 -31.767 42.553 1.00 88.12 288 SER A C 1
ATOM 2261 O O . SER A 1 288 ? -40.647 -31.439 43.185 1.00 88.12 288 SER A O 1
ATOM 2263 N N . GLN A 1 289 ? -38.444 -31.232 42.764 1.00 89.75 289 GLN A N 1
ATOM 2264 C CA . GLN A 1 289 ? -38.119 -30.217 43.768 1.00 89.75 289 GLN A CA 1
ATOM 2265 C C . GLN A 1 289 ? -37.361 -29.062 43.112 1.00 89.75 289 GLN A C 1
ATOM 2267 O O . GLN A 1 289 ? -36.633 -29.250 42.129 1.00 89.75 289 GLN A O 1
ATOM 2272 N N . LYS A 1 290 ? -37.517 -27.845 43.637 1.00 90.88 290 LYS A N 1
ATOM 2273 C CA . LYS A 1 290 ? -36.927 -26.641 43.048 1.00 90.88 290 LYS A CA 1
ATOM 2274 C C . LYS A 1 290 ? -35.449 -26.537 43.419 1.00 90.88 290 LYS A C 1
ATOM 2276 O O . LYS A 1 290 ? -35.097 -26.129 44.524 1.00 90.88 290 LYS A O 1
ATOM 2281 N N . VAL A 1 291 ? -34.581 -26.845 42.458 1.00 92.50 291 VAL A N 1
ATOM 2282 C CA . VAL A 1 291 ? -33.123 -26.739 42.601 1.00 92.50 291 VAL A CA 1
ATOM 2283 C C . VAL A 1 291 ? -32.646 -25.352 42.150 1.00 92.50 291 VAL A C 1
ATOM 2285 O O . VAL A 1 291 ? -32.786 -24.987 40.982 1.00 92.50 291 VAL A O 1
ATOM 2288 N N . VAL A 1 292 ? -32.079 -24.569 43.071 1.00 91.12 292 VAL A N 1
ATOM 2289 C CA . VAL A 1 292 ? -31.681 -23.160 42.877 1.00 91.12 292 VAL A CA 1
ATOM 2290 C C . VAL A 1 292 ? -30.193 -22.972 43.173 1.00 91.12 292 VAL A C 1
ATOM 2292 O O . VAL A 1 292 ? -29.683 -23.515 44.154 1.00 91.12 292 VAL A O 1
ATOM 2295 N N . ILE A 1 293 ? -29.518 -22.135 42.382 1.00 91.94 293 ILE A N 1
ATOM 2296 C CA . ILE A 1 293 ? -28.154 -21.667 42.661 1.00 91.94 293 ILE A CA 1
ATOM 2297 C C . ILE A 1 293 ? -28.219 -20.473 43.625 1.00 91.94 293 ILE A C 1
ATOM 2299 O O . ILE A 1 293 ? -28.639 -19.371 43.253 1.00 91.94 293 ILE A O 1
ATOM 2303 N N . LYS A 1 294 ? -27.787 -20.671 44.871 1.00 81.62 294 LYS A N 1
ATOM 2304 C CA . LYS A 1 294 ? -27.603 -19.602 45.862 1.00 81.62 294 LYS A CA 1
ATOM 2305 C C . LYS A 1 294 ? -26.171 -19.054 45.790 1.00 81.62 294 LYS A C 1
ATOM 2307 O O . LYS A 1 294 ? -25.262 -19.684 45.265 1.00 81.62 294 LYS A O 1
ATOM 2312 N N . LYS A 1 295 ? -25.971 -17.834 46.291 1.00 64.31 295 LYS A N 1
ATOM 2313 C CA . LYS A 1 295 ? -24.638 -17.273 46.560 1.00 64.31 295 LYS A CA 1
ATOM 2314 C C . LYS A 1 295 ? -24.621 -16.845 48.019 1.00 64.31 295 LYS A C 1
ATOM 2316 O O . LYS A 1 295 ? -25.382 -15.942 48.372 1.00 64.31 295 LYS A O 1
ATOM 2321 N N . LYS A 1 296 ? -23.768 -17.458 48.841 1.00 45.69 296 LYS A N 1
ATOM 2322 C CA . LYS A 1 296 ? -23.399 -16.888 50.143 1.00 45.69 296 LYS A CA 1
ATOM 2323 C C . LYS A 1 296 ? -22.363 -15.777 49.917 1.00 45.69 296 LYS A C 1
ATOM 2325 O O . LYS A 1 296 ? -21.411 -15.993 49.166 1.00 45.69 296 LYS A O 1
ATOM 2330 N N . PRO A 1 297 ? -22.519 -14.577 50.501 1.00 39.31 297 PRO A N 1
ATOM 2331 C CA . PRO A 1 297 ? -21.394 -13.660 50.614 1.00 39.31 297 PRO A CA 1
ATOM 2332 C C . PRO A 1 297 ? -20.335 -14.310 51.517 1.00 39.31 297 PRO A C 1
ATOM 2334 O O . PRO A 1 297 ? -20.655 -14.772 52.610 1.00 39.31 297 PRO A O 1
ATOM 2337 N N . HIS A 1 298 ? -19.085 -14.383 51.055 1.00 36.28 298 HIS A N 1
ATOM 2338 C CA . HIS A 1 298 ? -17.967 -14.683 51.948 1.00 36.28 298 HIS A CA 1
ATOM 2339 C C . HIS A 1 298 ? -17.832 -13.497 52.922 1.00 36.28 298 HIS A C 1
ATOM 2341 O O . HIS A 1 298 ? -17.918 -12.357 52.455 1.00 36.28 298 HIS A O 1
ATOM 2347 N N . PRO A 1 299 ? -17.631 -13.718 54.233 1.00 33.12 299 PRO A N 1
ATOM 2348 C CA . PRO A 1 299 ? -17.643 -12.656 55.246 1.00 33.12 299 PRO A CA 1
ATOM 2349 C C . PRO A 1 299 ? -16.579 -11.554 55.081 1.00 33.12 299 PRO A C 1
ATOM 2351 O O . PRO A 1 299 ? -16.633 -10.573 55.809 1.00 33.12 299 PRO A O 1
ATOM 2354 N N . ASP A 1 300 ? -15.661 -11.664 54.115 1.00 32.56 300 ASP A N 1
ATOM 2355 C CA . ASP A 1 300 ? -14.494 -10.777 53.995 1.00 32.56 300 ASP A CA 1
ATOM 2356 C C . ASP A 1 300 ? -14.441 -9.954 52.689 1.00 32.56 300 ASP A C 1
ATOM 2358 O O . ASP A 1 300 ? -13.421 -9.369 52.344 1.00 32.56 300 ASP A O 1
ATOM 2362 N N . GLY A 1 301 ? -15.530 -9.911 51.907 1.00 32.53 301 GLY A N 1
ATOM 2363 C CA . GLY A 1 301 ? -15.648 -9.008 50.745 1.00 32.53 301 GLY A CA 1
ATOM 2364 C C . GLY A 1 301 ? -14.646 -9.226 49.594 1.00 32.53 301 GLY A C 1
ATOM 2365 O O . GLY A 1 301 ? -14.687 -8.494 48.603 1.00 32.53 301 GLY A O 1
ATOM 2366 N N . SER A 1 302 ? -13.780 -10.234 49.674 1.00 30.78 302 SER A N 1
ATOM 2367 C CA . SER A 1 302 ? -12.774 -10.571 48.672 1.00 30.78 302 SER A CA 1
ATOM 2368 C C . SER A 1 302 ? -13.347 -11.487 47.578 1.00 30.78 302 SER A C 1
ATOM 2370 O O . SER A 1 302 ? -13.956 -12.530 47.826 1.00 30.78 302 SER A O 1
ATOM 2372 N N . LEU A 1 303 ? -13.166 -11.075 46.319 1.00 30.02 303 LEU A N 1
ATOM 2373 C CA . LEU A 1 303 ? -13.406 -11.890 45.124 1.00 30.02 303 LEU A CA 1
ATOM 2374 C C . LEU A 1 303 ? -12.311 -12.965 45.042 1.00 30.02 303 LEU A C 1
ATOM 2376 O O . LEU A 1 303 ? -11.238 -12.719 44.500 1.00 30.02 303 LEU A O 1
ATOM 2380 N N . ILE A 1 304 ? -12.565 -14.149 45.600 1.00 35.47 304 ILE A N 1
ATOM 2381 C CA . ILE A 1 304 ? -11.611 -15.264 45.571 1.00 35.47 304 ILE A CA 1
ATOM 2382 C C . ILE A 1 304 ? -11.821 -16.101 44.299 1.00 35.47 304 ILE A C 1
ATOM 2384 O O . ILE A 1 304 ? -12.799 -16.840 44.173 1.00 35.47 304 ILE A O 1
ATOM 2388 N N . ILE A 1 305 ? -10.865 -15.992 43.370 1.00 32.47 305 ILE A N 1
ATOM 2389 C CA . ILE A 1 305 ? -10.405 -17.117 42.546 1.00 32.47 305 ILE A CA 1
ATOM 2390 C C . ILE A 1 305 ? -9.636 -18.020 43.512 1.00 32.47 305 ILE A C 1
ATOM 2392 O O . ILE A 1 305 ? -8.655 -17.579 44.105 1.00 32.47 305 ILE A O 1
ATOM 2396 N N . ILE A 1 306 ? -10.103 -19.248 43.733 1.00 30.69 306 ILE A N 1
ATOM 2397 C CA . ILE A 1 306 ? -9.433 -20.192 44.633 1.00 30.69 306 ILE A CA 1
ATOM 2398 C C . ILE A 1 306 ? -8.129 -20.642 43.953 1.00 30.69 306 ILE A C 1
ATOM 2400 O O . ILE A 1 306 ? -8.158 -21.456 43.036 1.00 30.69 306 ILE A O 1
ATOM 2404 N N . GLN A 1 307 ? -6.992 -20.101 44.389 1.00 28.28 307 GLN A N 1
ATOM 2405 C CA . GLN A 1 307 ? -5.687 -20.767 44.335 1.00 28.28 307 GLN A CA 1
ATOM 2406 C C . GLN A 1 307 ? -5.328 -21.106 45.788 1.00 28.28 307 GLN A C 1
ATOM 2408 O O . GLN A 1 307 ? -5.213 -20.192 46.601 1.00 28.28 307 GLN A O 1
ATOM 2413 N N . ILE A 1 308 ? -5.226 -22.396 46.132 1.00 27.70 308 ILE A N 1
ATOM 2414 C CA . ILE A 1 308 ? -4.776 -22.852 47.462 1.00 27.70 308 ILE A CA 1
ATOM 2415 C C . ILE A 1 308 ? -3.265 -23.174 47.407 1.00 27.70 308 ILE A C 1
ATOM 2417 O O . ILE A 1 308 ? -2.833 -23.734 46.396 1.00 27.70 308 ILE A O 1
ATOM 2421 N N . PRO A 1 309 ? -2.484 -22.806 48.449 1.00 46.16 309 PRO A N 1
ATOM 2422 C CA . PRO A 1 309 ? -1.018 -22.878 48.525 1.00 46.16 309 PRO A CA 1
ATOM 2423 C C . PRO A 1 309 ? -0.501 -24.033 49.416 1.00 46.16 309 PRO A C 1
ATOM 2425 O O . PRO A 1 309 ? -1.280 -24.581 50.189 1.00 46.16 309 PRO A O 1
ATOM 2428 N N . VAL A 1 310 ? 0.811 -24.323 49.369 1.00 27.70 310 VAL A N 1
ATOM 2429 C CA . VAL A 1 310 ? 1.629 -24.970 50.435 1.00 27.70 310 VAL A CA 1
ATOM 2430 C C . VAL A 1 310 ? 3.070 -24.436 50.254 1.00 27.70 310 VAL A C 1
ATOM 2432 O O . VAL A 1 310 ? 3.620 -24.568 49.165 1.00 27.70 310 VAL A O 1
ATOM 2435 N N . GLU A 1 311 ? 3.543 -23.473 51.054 1.00 24.80 311 GLU A N 1
ATOM 2436 C CA . GLU A 1 311 ? 4.289 -23.585 52.332 1.00 24.80 311 GLU A CA 1
ATOM 2437 C C . GLU A 1 311 ? 5.705 -24.191 52.228 1.00 24.80 311 GLU A C 1
ATOM 2439 O O . GLU A 1 311 ? 5.862 -25.392 52.060 1.00 24.80 311 GLU A O 1
ATOM 2444 N N . CYS A 1 312 ? 6.734 -23.357 52.449 1.00 23.27 312 CYS A N 1
ATOM 2445 C CA . CYS A 1 312 ? 7.770 -23.650 53.445 1.00 23.27 312 CYS A CA 1
ATOM 2446 C C . CYS A 1 312 ? 8.385 -22.350 54.005 1.00 23.27 312 CYS A C 1
ATOM 2448 O O . CYS A 1 312 ? 8.474 -21.325 53.327 1.00 23.27 312 CYS A O 1
ATOM 2450 N N . LEU A 1 313 ? 8.701 -22.410 55.295 1.00 24.16 313 LEU A N 1
ATOM 2451 C CA . LEU A 1 313 ? 8.877 -21.326 56.252 1.00 24.16 313 LEU A CA 1
ATOM 2452 C C . LEU A 1 313 ? 10.315 -20.785 56.368 1.00 24.16 313 LEU A C 1
ATOM 2454 O O . LEU A 1 313 ? 11.289 -21.515 56.257 1.00 24.16 313 LEU A O 1
ATOM 2458 N N . CYS A 1 314 ? 10.367 -19.520 56.803 1.00 22.20 314 CYS A N 1
ATOM 2459 C CA . CYS A 1 314 ? 11.342 -18.910 57.720 1.00 22.20 314 CYS A CA 1
ATOM 2460 C C . CYS A 1 314 ? 12.829 -18.804 57.327 1.00 22.20 314 CYS A C 1
ATOM 2462 O O . CYS A 1 314 ? 13.625 -19.695 57.586 1.00 22.20 314 CYS A O 1
ATOM 2464 N N . SER A 1 315 ? 13.268 -17.567 57.065 1.00 23.16 315 SER A N 1
ATOM 2465 C CA . SER A 1 315 ? 14.114 -16.862 58.043 1.00 23.16 315 SER A CA 1
ATOM 2466 C C . SER A 1 315 ? 13.979 -15.337 57.915 1.00 23.16 315 SER A C 1
ATOM 2468 O O . SER A 1 315 ? 13.540 -14.790 56.910 1.00 23.16 315 SER A O 1
ATOM 2470 N N . ARG A 1 316 ? 14.217 -14.681 59.049 1.00 25.70 316 ARG A N 1
ATOM 2471 C CA . ARG A 1 316 ? 13.831 -13.323 59.449 1.00 25.70 316 ARG A CA 1
ATOM 2472 C C . ARG A 1 316 ? 14.520 -12.227 58.625 1.00 25.70 316 ARG A C 1
ATOM 2474 O O . ARG A 1 316 ? 15.723 -12.309 58.423 1.00 25.70 316 ARG A O 1
ATOM 2481 N N . THR A 1 317 ? 13.821 -11.118 58.351 1.00 23.47 317 THR A N 1
ATOM 2482 C CA . THR A 1 317 ? 14.099 -9.797 58.977 1.00 23.47 317 THR A CA 1
ATOM 2483 C C . THR A 1 317 ? 13.116 -8.690 58.531 1.00 23.47 317 THR A C 1
ATOM 2485 O O . THR A 1 317 ? 13.066 -8.280 57.382 1.00 23.47 317 THR A O 1
ATOM 2488 N N . THR A 1 318 ? 12.326 -8.222 59.510 1.00 23.62 318 THR A N 1
ATOM 2489 C CA . THR A 1 318 ? 11.988 -6.812 59.822 1.00 23.62 318 THR A CA 1
ATOM 2490 C C . THR A 1 318 ? 11.453 -5.856 58.736 1.00 23.62 318 THR A C 1
ATOM 2492 O O . THR A 1 318 ? 12.234 -5.238 58.023 1.00 23.62 318 THR A O 1
ATOM 2495 N N . ALA A 1 319 ? 10.134 -5.592 58.761 1.00 23.91 319 ALA A N 1
ATOM 2496 C CA . ALA A 1 319 ? 9.496 -4.281 59.059 1.00 23.91 319 ALA A CA 1
ATOM 2497 C C . ALA A 1 319 ? 8.111 -4.114 58.369 1.00 23.91 319 ALA A C 1
ATOM 2499 O O . ALA A 1 319 ? 7.884 -4.697 57.311 1.00 23.91 319 ALA A O 1
ATOM 2500 N N . PRO A 1 320 ? 7.148 -3.381 58.975 1.00 28.67 320 PRO A N 1
ATOM 2501 C CA . PRO A 1 320 ? 5.738 -3.769 58.955 1.00 28.67 320 PRO A CA 1
ATOM 2502 C C . PRO A 1 320 ? 4.794 -2.932 58.066 1.00 28.67 320 PRO A C 1
ATOM 2504 O O . PRO A 1 320 ? 4.952 -1.735 57.856 1.00 28.67 320 PRO A O 1
ATOM 2507 N N . TYR A 1 321 ? 3.757 -3.648 57.623 1.00 22.95 321 TYR A N 1
ATOM 2508 C CA . TYR A 1 321 ? 2.406 -3.291 57.161 1.00 22.95 321 TYR A CA 1
ATOM 2509 C C . TYR A 1 321 ? 1.792 -1.945 57.618 1.00 22.95 321 TYR A C 1
ATOM 2511 O O . TYR A 1 321 ? 1.813 -1.647 58.806 1.00 22.95 321 TYR A O 1
ATOM 2519 N N . GLN A 1 322 ? 1.051 -1.268 56.718 1.00 25.12 322 GLN A N 1
ATOM 2520 C CA . GLN A 1 322 ? -0.406 -0.984 56.834 1.00 25.12 322 GLN A CA 1
ATOM 2521 C C . GLN A 1 322 ? -0.935 -0.237 55.574 1.00 25.12 322 GLN A C 1
ATOM 2523 O O . GLN A 1 322 ? -0.516 0.869 55.264 1.00 25.12 322 GLN A O 1
ATOM 2528 N N . ARG A 1 323 ? -1.681 -0.906 54.678 1.00 21.27 323 ARG A N 1
ATOM 2529 C CA . ARG A 1 323 ? -3.161 -1.050 54.606 1.00 21.27 323 ARG A CA 1
ATOM 2530 C C . ARG A 1 323 ? -3.895 0.180 54.021 1.00 21.27 323 ARG A C 1
ATOM 2532 O O . ARG A 1 323 ? -4.268 1.090 54.745 1.00 21.27 323 ARG A O 1
ATOM 2539 N N . TRP A 1 324 ? -4.212 0.137 52.721 1.00 23.28 324 TRP A N 1
ATOM 2540 C CA . TRP A 1 324 ? -5.333 0.893 52.139 1.00 23.28 324 TRP A CA 1
ATOM 2541 C C . TRP A 1 324 ? -6.332 -0.078 51.512 1.00 23.28 324 TRP A C 1
ATOM 2543 O O . TRP A 1 324 ? -6.061 -0.720 50.499 1.00 23.28 324 TRP A O 1
ATOM 2553 N N . ASN A 1 325 ? -7.486 -0.185 52.169 1.00 21.89 325 ASN A N 1
ATOM 2554 C CA . ASN A 1 325 ? -8.671 -0.878 51.690 1.00 21.89 325 ASN A CA 1
ATOM 2555 C C . ASN A 1 325 ? -9.310 -0.127 50.515 1.00 21.89 325 ASN A C 1
ATOM 2557 O O . ASN A 1 325 ? -9.412 1.100 50.507 1.00 21.89 325 ASN A O 1
ATOM 2561 N N . PHE A 1 326 ? -9.823 -0.907 49.566 1.00 24.02 326 PHE A N 1
ATOM 2562 C CA . PHE A 1 326 ? -10.805 -0.491 48.571 1.00 24.02 326 PHE A CA 1
ATOM 2563 C C . PHE A 1 326 ? -12.061 0.106 49.228 1.00 24.02 326 PHE A C 1
ATOM 2565 O O . PHE A 1 326 ? -12.633 -0.490 50.141 1.00 24.02 326 PHE A O 1
ATOM 2572 N N . ARG A 1 327 ? -12.597 1.187 48.649 1.00 21.59 327 ARG A N 1
ATOM 2573 C CA . ARG A 1 327 ? -14.051 1.386 48.564 1.00 21.59 327 ARG A CA 1
ATOM 2574 C C . ARG A 1 327 ? -14.444 1.716 47.129 1.00 21.59 327 ARG A C 1
ATOM 2576 O O . ARG A 1 327 ? -13.889 2.609 46.496 1.00 21.59 327 ARG A O 1
ATOM 2583 N N . LEU A 1 328 ? -15.386 0.914 46.643 1.00 23.33 328 LEU A N 1
ATOM 2584 C CA . LEU A 1 328 ? -16.039 0.998 45.349 1.00 23.33 328 LEU A CA 1
ATOM 2585 C C . LEU A 1 328 ? -16.684 2.372 45.129 1.00 23.33 328 LEU A C 1
ATOM 2587 O O . LEU A 1 328 ? -17.525 2.787 45.919 1.00 23.33 328 LEU A O 1
ATOM 2591 N N . ILE A 1 329 ? -16.406 2.982 43.977 1.00 23.62 329 ILE A N 1
ATOM 2592 C CA . ILE A 1 329 ? -17.343 3.887 43.308 1.00 23.62 329 ILE A CA 1
ATOM 2593 C C . ILE A 1 329 ? -17.824 3.152 42.057 1.00 23.62 329 ILE A C 1
ATOM 2595 O O . ILE A 1 329 ? -17.095 2.983 41.079 1.00 23.62 329 ILE A O 1
ATOM 2599 N N . GLN A 1 330 ? -19.060 2.661 42.119 1.00 22.28 330 GLN A N 1
ATOM 2600 C CA . GLN A 1 330 ? -19.792 2.145 40.971 1.00 22.28 330 GLN A CA 1
ATOM 2601 C C . GLN A 1 330 ? -20.185 3.308 40.053 1.00 22.28 330 GLN A C 1
ATOM 2603 O O . GLN A 1 330 ? -21.230 3.926 40.231 1.00 22.28 330 GLN A O 1
ATOM 2608 N N . PHE A 1 331 ? -19.386 3.573 39.020 1.00 22.73 331 PHE A N 1
ATOM 2609 C CA . PHE A 1 331 ? -19.880 4.282 37.842 1.00 22.73 331 PHE A CA 1
ATOM 2610 C C . PHE A 1 331 ? -20.630 3.285 36.947 1.00 22.73 331 PHE A C 1
ATOM 2612 O O . PHE A 1 331 ? -20.034 2.534 36.173 1.00 22.73 331 PHE A O 1
ATOM 2619 N N . LYS A 1 332 ? -21.964 3.279 37.056 1.00 22.06 332 LYS A N 1
ATOM 2620 C CA . LYS A 1 332 ? -22.867 2.689 36.058 1.00 22.06 332 LYS A CA 1
ATOM 2621 C C . LYS A 1 332 ? -22.720 3.460 34.742 1.00 22.06 332 LYS A C 1
ATOM 2623 O O . LYS A 1 332 ? -23.408 4.449 34.517 1.00 22.06 332 LYS A O 1
ATOM 2628 N N . PHE A 1 333 ? -21.849 2.988 33.856 1.00 24.30 333 PHE A N 1
ATOM 2629 C CA . PHE A 1 333 ? -21.969 3.274 32.429 1.00 24.30 333 PHE A CA 1
ATOM 2630 C C . PHE A 1 333 ? -22.819 2.171 31.794 1.00 24.30 333 PHE A C 1
ATOM 2632 O O . PHE A 1 333 ? -22.382 1.030 31.635 1.00 24.30 333 PHE A O 1
ATOM 2639 N N . THR A 1 334 ? -24.051 2.517 31.434 1.00 26.58 334 THR A N 1
ATOM 2640 C CA . THR A 1 334 ? -24.875 1.784 30.473 1.00 26.58 334 THR A CA 1
ATOM 2641 C C . THR A 1 334 ? -24.155 1.781 29.124 1.00 26.58 334 THR A C 1
ATOM 2643 O O . THR A 1 334 ? -24.285 2.696 28.318 1.00 26.58 334 THR A O 1
ATOM 2646 N N . ALA A 1 335 ? -23.340 0.754 28.888 1.00 27.56 335 ALA A N 1
ATOM 2647 C CA . ALA A 1 335 ? -22.689 0.516 27.608 1.00 27.56 335 ALA A CA 1
ATOM 2648 C C . ALA A 1 335 ? -23.330 -0.696 26.931 1.00 27.56 335 ALA A C 1
ATOM 2650 O O . ALA A 1 335 ? -23.028 -1.855 27.220 1.00 27.56 335 ALA A O 1
ATOM 2651 N N . GLU A 1 336 ? -24.209 -0.401 25.986 1.00 29.09 336 GLU A N 1
ATOM 2652 C CA . GLU A 1 336 ? -24.666 -1.330 24.969 1.00 29.09 336 GLU A CA 1
ATOM 2653 C C . GLU A 1 336 ? -23.481 -1.680 24.048 1.00 29.09 336 GLU A C 1
ATOM 2655 O O . GLU A 1 336 ? -23.226 -1.029 23.036 1.00 29.09 336 GLU A O 1
ATOM 2660 N N . ARG A 1 337 ? -22.682 -2.686 24.431 1.00 27.91 337 ARG A N 1
ATOM 2661 C CA . ARG A 1 337 ? -21.661 -3.270 23.549 1.00 27.91 337 ARG A CA 1
ATOM 2662 C C . ARG A 1 337 ? -22.352 -4.133 22.497 1.00 27.91 337 ARG A C 1
ATOM 2664 O O . ARG A 1 337 ? -22.760 -5.261 22.773 1.00 27.91 337 ARG A O 1
ATOM 2671 N N . ARG A 1 338 ? -22.445 -3.609 21.272 1.00 30.39 338 ARG A N 1
ATOM 2672 C CA . ARG A 1 338 ? -22.556 -4.442 20.066 1.00 30.39 338 ARG A CA 1
ATOM 2673 C C . ARG A 1 338 ? -21.298 -5.308 19.954 1.00 30.39 338 ARG A C 1
ATOM 2675 O O . ARG A 1 338 ? -20.202 -4.834 20.248 1.00 30.39 338 ARG A O 1
ATOM 2682 N N . ARG A 1 339 ? -21.485 -6.567 19.550 1.00 30.44 339 ARG A N 1
ATOM 2683 C CA . ARG A 1 339 ? -20.414 -7.522 19.242 1.00 30.44 339 ARG A CA 1
ATOM 2684 C C . ARG A 1 339 ? -19.475 -6.911 18.204 1.00 30.44 339 ARG A C 1
ATOM 2686 O O . ARG A 1 339 ? -19.938 -6.476 17.156 1.00 30.44 339 ARG A O 1
ATOM 2693 N N . VAL A 1 340 ? -18.192 -6.862 18.530 1.00 36.16 340 VAL A N 1
ATOM 2694 C CA . VAL A 1 340 ? -17.104 -6.687 17.569 1.00 36.16 340 VAL A CA 1
ATOM 2695 C C . VAL A 1 340 ? -16.427 -8.048 17.538 1.00 36.16 340 VAL A C 1
ATOM 2697 O O . VAL A 1 340 ? -16.047 -8.539 18.605 1.00 36.16 340 VAL A O 1
ATOM 2700 N N . ASP A 1 341 ? -16.362 -8.686 16.372 1.00 36.12 341 ASP A N 1
ATOM 2701 C CA . ASP A 1 341 ? -15.678 -9.970 16.227 1.00 36.12 341 ASP A CA 1
ATOM 2702 C C . ASP A 1 341 ? -14.216 -9.827 16.680 1.00 36.12 341 ASP A C 1
ATOM 2704 O O . ASP A 1 341 ? -13.585 -8.805 16.401 1.00 36.12 341 ASP A O 1
ATOM 2708 N N . PRO A 1 342 ? -13.625 -10.820 17.366 1.00 41.34 342 PRO A N 1
ATOM 2709 C CA . PRO A 1 342 ? -12.243 -10.734 17.842 1.00 41.34 342 PRO A CA 1
ATOM 2710 C C . PRO A 1 342 ? -11.206 -10.553 16.711 1.00 41.34 342 PRO A C 1
ATOM 2712 O O . PRO A 1 342 ? -10.085 -10.115 16.982 1.00 41.34 342 PRO A O 1
ATOM 2715 N N . MET A 1 343 ? -11.576 -10.800 15.447 1.00 42.59 343 MET A N 1
ATOM 2716 C CA . MET A 1 343 ? -10.759 -10.504 14.260 1.00 42.59 343 MET A CA 1
ATOM 2717 C C . MET A 1 343 ? -10.943 -9.086 13.688 1.00 42.59 343 MET A C 1
ATOM 2719 O O . MET A 1 343 ? -10.113 -8.650 12.889 1.00 42.59 343 MET A O 1
ATOM 2723 N N . GLU A 1 344 ? -11.976 -8.341 14.091 1.00 48.16 344 GLU A N 1
ATOM 2724 C CA . GLU A 1 344 ? -12.221 -6.977 13.622 1.00 48.16 344 GLU A CA 1
ATOM 2725 C C . GLU A 1 344 ? -11.553 -5.951 14.547 1.00 48.16 344 GLU A C 1
ATOM 2727 O O . GLU A 1 344 ? -12.026 -5.616 15.632 1.00 48.16 344 GLU A O 1
ATOM 2732 N N . GLY A 1 345 ? -10.422 -5.421 14.095 1.00 59.56 345 GLY A N 1
ATOM 2733 C CA . GLY A 1 345 ? -9.753 -4.281 14.706 1.00 59.56 345 GLY A CA 1
ATOM 2734 C C . GLY A 1 345 ? -8.641 -3.760 13.800 1.00 59.56 345 GLY A C 1
ATOM 2735 O O . GLY A 1 345 ? -8.204 -4.487 12.900 1.00 59.56 345 GLY A O 1
ATOM 2736 N N . PRO A 1 346 ? -8.173 -2.517 14.013 1.00 70.06 346 PRO A N 1
ATOM 2737 C CA . PRO A 1 346 ? -7.007 -2.020 13.300 1.00 70.06 346 PRO A CA 1
ATOM 2738 C C . PRO A 1 346 ? -5.819 -2.965 13.519 1.00 70.06 346 PRO A C 1
ATOM 2740 O O . PRO A 1 346 ? -5.678 -3.540 14.599 1.00 70.06 346 PRO A O 1
ATOM 2743 N N . ASP A 1 347 ? -4.999 -3.142 12.483 1.00 77.75 347 ASP A N 1
ATOM 2744 C CA . ASP A 1 347 ? -3.803 -4.000 12.483 1.00 77.75 347 ASP A CA 1
ATOM 2745 C C . ASP A 1 347 ? -4.050 -5.536 12.580 1.00 77.75 347 ASP A C 1
ATOM 2747 O O . ASP A 1 347 ? -3.090 -6.299 12.711 1.00 77.75 347 ASP A O 1
ATOM 2751 N N . ARG A 1 348 ? -5.302 -6.030 12.498 1.00 79.50 348 ARG A N 1
ATOM 2752 C CA . ARG A 1 348 ? -5.655 -7.473 12.616 1.00 79.50 348 ARG A CA 1
ATOM 2753 C C . ARG A 1 348 ? -5.922 -8.169 11.271 1.00 79.50 348 ARG A C 1
ATOM 2755 O O . ARG A 1 348 ? -5.956 -7.527 10.233 1.00 79.50 348 ARG A O 1
ATOM 2762 N N . GLY A 1 349 ? -6.128 -9.493 11.286 1.00 75.75 349 GLY A N 1
ATOM 2763 C CA . GLY A 1 349 ? -6.113 -10.397 10.117 1.00 75.75 349 GLY A CA 1
ATOM 2764 C C . GLY A 1 349 ? -6.757 -9.887 8.817 1.00 75.75 349 GLY A C 1
ATOM 2765 O O . GLY A 1 349 ? -6.123 -9.952 7.766 1.00 75.75 349 GLY A O 1
ATOM 2766 N N . TRP A 1 350 ? -7.965 -9.312 8.858 1.00 81.69 350 TRP A N 1
ATOM 2767 C CA . TRP A 1 350 ? -8.618 -8.789 7.644 1.00 81.69 350 TRP A CA 1
ATOM 2768 C C . TRP A 1 350 ? -7.888 -7.585 7.016 1.00 81.69 350 TRP A C 1
ATOM 2770 O O . TRP A 1 350 ? -7.927 -7.392 5.801 1.00 81.69 350 TRP A O 1
ATOM 2780 N N . ALA A 1 351 ? -7.163 -6.799 7.816 1.00 86.44 351 ALA A N 1
ATOM 2781 C CA . ALA A 1 351 ? -6.312 -5.715 7.330 1.00 86.44 351 ALA A CA 1
ATOM 2782 C C . ALA A 1 351 ? -5.182 -6.238 6.424 1.00 86.44 351 ALA A C 1
ATOM 2784 O O . ALA A 1 351 ? -4.852 -5.605 5.424 1.00 86.44 351 ALA A O 1
ATOM 2785 N N . TRP A 1 352 ? -4.634 -7.421 6.716 1.00 90.25 352 TRP A N 1
ATOM 2786 C CA . TRP A 1 352 ? -3.593 -8.045 5.894 1.00 90.25 352 TRP A CA 1
ATOM 2787 C C . TRP A 1 352 ? -4.141 -8.631 4.588 1.00 90.25 352 TRP A C 1
ATOM 2789 O O . TRP A 1 352 ? -3.469 -8.557 3.561 1.00 90.25 352 TRP A O 1
ATOM 2799 N N . ALA A 1 353 ? -5.390 -9.107 4.578 1.00 89.56 353 ALA A N 1
ATOM 2800 C CA . ALA A 1 353 ? -6.079 -9.452 3.332 1.00 89.56 353 ALA A CA 1
ATOM 2801 C C . ALA A 1 353 ? -6.269 -8.215 2.431 1.00 89.56 353 ALA A C 1
ATOM 2803 O O . ALA A 1 353 ? -6.058 -8.286 1.219 1.00 89.56 353 ALA A O 1
ATOM 2804 N N . ALA A 1 354 ? -6.589 -7.056 3.022 1.00 90.56 354 ALA A N 1
ATOM 2805 C CA . ALA A 1 354 ? -6.646 -5.788 2.295 1.00 90.56 354 ALA A CA 1
ATOM 2806 C C . ALA A 1 354 ? -5.265 -5.363 1.753 1.00 90.56 354 ALA A C 1
ATOM 2808 O O . ALA A 1 354 ? -5.178 -4.911 0.613 1.00 90.56 354 ALA A O 1
ATOM 2809 N N . VAL A 1 355 ? -4.179 -5.560 2.513 1.00 93.31 355 VAL A N 1
ATOM 2810 C CA . VAL A 1 355 ? -2.796 -5.333 2.035 1.00 93.31 355 VAL A CA 1
ATOM 2811 C C . VAL A 1 355 ? -2.474 -6.214 0.837 1.00 93.31 355 VAL A C 1
ATOM 2813 O O . VAL A 1 355 ? -1.965 -5.707 -0.159 1.00 93.31 355 VAL A O 1
ATOM 2816 N N . PHE A 1 356 ? -2.805 -7.505 0.895 1.00 93.50 356 PHE A N 1
ATOM 2817 C CA . PHE A 1 356 ? -2.573 -8.424 -0.217 1.00 93.50 356 PHE A CA 1
ATOM 2818 C C . PHE A 1 356 ? -3.338 -7.991 -1.476 1.00 93.50 356 PHE A C 1
ATOM 2820 O O . PHE A 1 356 ? -2.745 -7.865 -2.546 1.00 93.50 356 PHE A O 1
ATOM 2827 N N . ALA A 1 357 ? -4.626 -7.657 -1.347 1.00 93.56 357 ALA A N 1
ATOM 2828 C CA . ALA A 1 357 ? -5.425 -7.157 -2.465 1.00 93.56 357 ALA A CA 1
ATOM 2829 C C . ALA A 1 357 ? -4.847 -5.856 -3.058 1.00 93.56 357 ALA A C 1
ATOM 2831 O O . ALA A 1 357 ? -4.713 -5.722 -4.274 1.00 93.56 357 ALA A O 1
ATOM 2832 N N . ALA A 1 358 ? -4.440 -4.913 -2.206 1.00 94.12 358 ALA A N 1
ATOM 2833 C CA . ALA A 1 358 ? -3.793 -3.670 -2.622 1.00 94.12 358 ALA A CA 1
ATOM 2834 C C . ALA A 1 358 ? -2.417 -3.891 -3.282 1.00 94.12 358 ALA A C 1
ATOM 2836 O O . ALA A 1 358 ? -2.057 -3.154 -4.206 1.00 94.12 358 ALA A O 1
ATOM 2837 N N . CYS A 1 359 ? -1.663 -4.899 -2.838 1.00 94.44 359 CYS A N 1
ATOM 2838 C CA . CYS A 1 359 ? -0.400 -5.323 -3.440 1.00 94.44 359 CYS A CA 1
ATOM 2839 C C . CYS A 1 359 ? -0.621 -5.873 -4.855 1.00 94.44 359 CYS A C 1
ATOM 2841 O O . CYS A 1 359 ? 0.052 -5.441 -5.789 1.00 94.44 359 CYS A O 1
ATOM 2843 N N . VAL A 1 360 ? -1.627 -6.736 -5.043 1.00 94.12 360 VAL A N 1
ATOM 2844 C CA . VAL A 1 360 ? -2.013 -7.275 -6.360 1.00 94.12 360 VAL A CA 1
ATOM 2845 C C . VAL A 1 360 ? -2.438 -6.159 -7.315 1.00 94.12 360 VAL A C 1
ATOM 2847 O O . VAL A 1 360 ? -1.988 -6.123 -8.458 1.00 94.12 360 VAL A O 1
ATOM 2850 N N . ILE A 1 361 ? -3.237 -5.190 -6.852 1.00 94.12 361 ILE A N 1
ATOM 2851 C CA . ILE A 1 361 ? -3.599 -4.027 -7.680 1.00 94.12 361 ILE A CA 1
ATOM 2852 C C . ILE A 1 361 ? -2.346 -3.231 -8.071 1.00 94.12 361 ILE A C 1
ATOM 2854 O O . ILE A 1 361 ? -2.205 -2.834 -9.229 1.00 94.12 361 ILE A O 1
ATOM 2858 N N . ASN A 1 362 ? -1.411 -3.021 -7.137 1.00 92.38 362 ASN A N 1
ATOM 2859 C CA . ASN A 1 362 ? -0.155 -2.334 -7.436 1.00 92.38 362 ASN A CA 1
ATOM 2860 C C . ASN A 1 362 ? 0.706 -3.091 -8.446 1.00 92.38 362 ASN A C 1
ATOM 2862 O O . ASN A 1 362 ? 1.256 -2.467 -9.354 1.00 92.38 362 ASN A O 1
ATOM 2866 N N . LEU A 1 363 ? 0.786 -4.414 -8.319 1.00 92.69 363 LEU A N 1
ATOM 2867 C CA . LEU A 1 363 ? 1.452 -5.282 -9.281 1.00 92.69 363 LEU A CA 1
ATOM 2868 C C . LEU A 1 363 ? 0.854 -5.093 -10.671 1.00 92.69 363 LEU A C 1
ATOM 2870 O O . LEU A 1 363 ? 1.583 -4.761 -11.599 1.00 92.69 363 LEU A O 1
ATOM 2874 N N . ILE A 1 364 ? -0.467 -5.195 -10.805 1.00 92.12 364 ILE A N 1
ATOM 2875 C CA . ILE A 1 364 ? -1.144 -5.139 -12.104 1.00 92.12 364 ILE A CA 1
ATOM 2876 C C . ILE A 1 364 ? -1.079 -3.749 -12.743 1.00 92.12 364 ILE A C 1
ATOM 2878 O O . ILE A 1 364 ? -0.899 -3.646 -13.952 1.00 92.12 364 ILE A O 1
ATOM 2882 N N . VAL A 1 365 ? -1.249 -2.671 -11.974 1.00 89.94 365 VAL A N 1
ATOM 2883 C CA . VAL A 1 365 ? -1.370 -1.314 -12.536 1.00 89.94 365 VAL A CA 1
ATOM 2884 C C . VAL A 1 365 ? -0.005 -0.634 -12.692 1.00 89.94 365 VAL A C 1
ATOM 2886 O O . VAL A 1 365 ? 0.270 -0.063 -13.749 1.00 89.94 365 VAL A O 1
ATOM 2889 N N . ASN A 1 366 ? 0.874 -0.696 -11.681 1.00 86.31 366 ASN A N 1
ATOM 2890 C CA . ASN A 1 366 ? 2.217 -0.103 -11.773 1.00 86.31 366 ASN A CA 1
ATOM 2891 C C . ASN A 1 366 ? 3.222 -1.018 -12.482 1.00 86.31 366 ASN A C 1
ATOM 2893 O O . ASN A 1 366 ? 4.144 -0.494 -13.108 1.00 86.31 366 ASN A O 1
ATOM 2897 N N . GLY A 1 367 ? 3.045 -2.344 -12.434 1.00 83.00 367 GLY A N 1
ATOM 2898 C CA . GLY A 1 367 ? 3.922 -3.292 -13.130 1.00 83.00 367 GLY A CA 1
ATOM 2899 C C . GLY A 1 367 ? 3.963 -3.078 -14.644 1.00 83.00 367 GLY A C 1
ATOM 2900 O O . GLY A 1 367 ? 5.007 -3.272 -15.257 1.00 83.00 367 GLY A O 1
ATOM 2901 N N . GLN A 1 368 ? 2.896 -2.537 -15.245 1.00 82.81 368 GLN A N 1
ATOM 2902 C CA . GLN A 1 368 ? 2.880 -2.202 -16.679 1.00 82.81 368 GLN A CA 1
ATOM 2903 C C . GLN A 1 368 ? 3.889 -1.119 -17.065 1.00 82.81 368 GLN A C 1
ATOM 2905 O O . GLN A 1 368 ? 4.306 -1.044 -18.213 1.00 82.81 368 GLN A O 1
ATOM 2910 N N . GLY A 1 369 ? 4.323 -0.281 -16.120 1.00 77.94 369 GLY A N 1
ATOM 2911 C CA . GLY A 1 369 ? 5.386 0.686 -16.395 1.00 77.94 369 GLY A CA 1
ATOM 2912 C C . GLY A 1 369 ? 6.731 0.027 -16.717 1.00 77.94 369 GLY A C 1
ATOM 2913 O O . GLY A 1 369 ? 7.606 0.691 -17.257 1.00 77.94 369 GLY A O 1
ATOM 2914 N N . ARG A 1 370 ? 6.904 -1.262 -16.388 1.00 77.00 370 ARG A N 1
ATOM 2915 C CA . ARG A 1 370 ? 8.164 -2.007 -16.521 1.00 77.00 370 ARG A CA 1
ATOM 2916 C C . ARG A 1 370 ? 8.285 -2.792 -17.828 1.00 77.00 370 ARG A C 1
ATOM 2918 O O . ARG A 1 370 ? 9.394 -3.136 -18.204 1.00 77.00 370 ARG A O 1
ATOM 2925 N N . MET A 1 371 ? 7.180 -3.013 -18.544 1.00 82.00 371 MET A N 1
ATOM 2926 C CA . MET A 1 371 ? 7.179 -3.592 -19.901 1.00 82.00 371 MET A CA 1
ATOM 2927 C C . MET A 1 371 ? 7.383 -2.536 -21.006 1.00 82.00 371 MET A C 1
ATOM 2929 O O . MET A 1 371 ? 7.298 -2.847 -22.189 1.00 82.00 371 MET A O 1
ATOM 2933 N N . SER A 1 372 ? 7.645 -1.281 -20.626 1.00 79.88 372 SER A N 1
ATOM 2934 C CA . SER A 1 372 ? 7.756 -0.139 -21.536 1.00 79.88 372 SER A CA 1
ATOM 2935 C C . SER A 1 372 ? 8.825 -0.311 -22.612 1.00 79.88 372 SER A C 1
ATOM 2937 O O . SER A 1 372 ? 8.580 0.042 -23.758 1.00 79.88 372 SER A O 1
ATOM 2939 N N . GLY A 1 373 ? 9.982 -0.875 -22.255 1.00 76.56 373 GLY A N 1
ATOM 2940 C CA . GLY A 1 373 ? 11.087 -1.101 -23.189 1.00 76.56 373 GLY A CA 1
ATOM 2941 C C . GLY A 1 373 ? 10.755 -2.136 -24.264 1.00 76.56 373 GLY A C 1
ATOM 2942 O O . GLY A 1 373 ? 11.080 -1.931 -25.427 1.00 76.56 373 GLY A O 1
ATOM 2943 N N . ILE A 1 374 ? 10.044 -3.205 -23.897 1.00 85.81 374 ILE A N 1
ATOM 2944 C CA . ILE A 1 374 ? 9.650 -4.264 -24.838 1.00 85.81 374 ILE A CA 1
ATOM 2945 C C . ILE A 1 374 ? 8.567 -3.745 -25.786 1.00 85.81 374 ILE A C 1
ATOM 2947 O O . ILE A 1 374 ? 8.685 -3.899 -26.998 1.00 85.81 374 ILE A O 1
ATOM 2951 N N . LEU A 1 375 ? 7.547 -3.065 -25.249 1.00 87.31 375 LEU A N 1
ATOM 2952 C CA . LEU A 1 375 ? 6.500 -2.449 -26.069 1.00 87.31 375 LEU A CA 1
ATOM 2953 C C . LEU A 1 375 ? 7.061 -1.375 -27.005 1.00 87.31 375 LEU A C 1
ATOM 2955 O O . LEU A 1 375 ? 6.618 -1.267 -28.140 1.00 87.31 375 LEU A O 1
ATOM 2959 N N . TYR A 1 376 ? 8.052 -0.609 -26.549 1.00 86.44 376 TYR A N 1
ATOM 2960 C CA . TYR A 1 376 ? 8.726 0.395 -27.363 1.00 86.44 376 TYR A CA 1
ATOM 2961 C C . TYR A 1 376 ? 9.374 -0.210 -28.615 1.00 86.44 376 TYR A C 1
ATOM 2963 O O . TYR A 1 376 ? 9.136 0.292 -29.711 1.00 86.44 376 TYR A O 1
ATOM 2971 N N . VAL A 1 377 ? 10.151 -1.291 -28.464 1.00 86.31 377 VAL A N 1
ATOM 2972 C CA . VAL A 1 377 ? 10.771 -1.986 -29.607 1.00 86.31 377 VAL A CA 1
ATOM 2973 C C . VAL A 1 377 ? 9.687 -2.549 -30.523 1.00 86.31 377 VAL A C 1
ATOM 2975 O O . VAL A 1 377 ? 9.696 -2.296 -31.724 1.00 86.31 377 VAL A O 1
ATOM 2978 N N . ALA A 1 378 ? 8.682 -3.197 -29.937 1.00 86.88 378 ALA A N 1
ATOM 2979 C CA . ALA A 1 378 ? 7.577 -3.785 -30.680 1.00 86.88 378 ALA A CA 1
ATOM 2980 C C . ALA A 1 378 ? 6.786 -2.742 -31.504 1.00 86.88 378 ALA A C 1
ATOM 2982 O O . ALA A 1 378 ? 6.370 -3.023 -32.626 1.00 86.88 378 ALA A O 1
ATOM 2983 N N . PHE A 1 379 ? 6.602 -1.516 -30.996 1.00 89.94 379 PHE A N 1
ATOM 2984 C CA . PHE A 1 379 ? 5.932 -0.441 -31.738 1.00 89.94 379 PHE A CA 1
ATOM 2985 C C . PHE A 1 379 ? 6.744 0.081 -32.922 1.00 89.94 379 PHE A C 1
ATOM 2987 O O . PHE A 1 379 ? 6.144 0.444 -33.934 1.00 89.94 379 PHE A O 1
ATOM 2994 N N . ILE A 1 380 ? 8.074 0.128 -32.809 1.00 87.62 380 ILE A N 1
ATOM 2995 C CA . ILE A 1 380 ? 8.942 0.495 -33.936 1.00 87.62 380 ILE A CA 1
ATOM 2996 C C . ILE A 1 380 ? 8.794 -0.546 -35.044 1.00 87.62 380 ILE A C 1
ATOM 2998 O O . ILE A 1 380 ? 8.551 -0.175 -36.191 1.00 87.62 380 ILE A O 1
ATOM 3002 N N . ASP A 1 381 ? 8.868 -1.828 -34.686 1.00 86.88 381 ASP A N 1
ATOM 3003 C CA . ASP A 1 381 ? 8.826 -2.927 -35.650 1.00 86.88 381 ASP A CA 1
ATOM 3004 C C . ASP A 1 381 ? 7.456 -3.051 -36.336 1.00 86.88 381 ASP A C 1
ATOM 3006 O O . ASP A 1 381 ? 7.391 -3.267 -37.544 1.00 86.88 381 ASP A O 1
ATOM 3010 N N . LEU A 1 382 ? 6.354 -2.878 -35.593 1.00 87.62 382 LEU A N 1
ATOM 3011 C CA . LEU A 1 382 ? 4.999 -3.017 -36.140 1.00 87.62 382 LEU A CA 1
ATOM 3012 C C . LEU A 1 382 ? 4.557 -1.804 -36.970 1.00 87.62 382 LEU A C 1
ATOM 3014 O O . LEU A 1 382 ? 3.977 -1.972 -38.040 1.00 87.62 382 LEU A O 1
ATOM 3018 N N . PHE A 1 383 ? 4.778 -0.585 -36.467 1.00 87.75 383 PHE A N 1
ATOM 3019 C CA . PHE A 1 383 ? 4.239 0.631 -37.088 1.00 87.75 383 PHE A CA 1
ATOM 3020 C C . PHE A 1 383 ? 5.250 1.368 -37.976 1.00 87.75 383 PHE A C 1
ATOM 3022 O O . PHE A 1 383 ? 4.871 2.332 -38.638 1.00 87.75 383 PHE A O 1
ATOM 3029 N N . GLY A 1 384 ? 6.525 0.959 -37.992 1.00 86.38 384 GLY A N 1
ATOM 3030 C CA . GLY A 1 384 ? 7.569 1.606 -38.796 1.00 86.38 384 GLY A CA 1
ATOM 3031 C C . GLY A 1 384 ? 7.810 3.074 -38.424 1.00 86.38 384 GLY A C 1
ATOM 3032 O O . GLY A 1 384 ? 8.193 3.879 -39.271 1.00 86.38 384 GLY A O 1
ATOM 3033 N N . ILE A 1 385 ? 7.527 3.441 -37.172 1.00 88.25 385 ILE A N 1
ATOM 3034 C CA . ILE A 1 385 ? 7.599 4.816 -36.665 1.00 88.25 385 ILE A CA 1
ATOM 3035 C C . ILE A 1 385 ? 8.973 5.145 -36.082 1.00 88.25 385 ILE A C 1
ATOM 3037 O O . ILE A 1 385 ? 9.770 4.274 -35.735 1.00 88.25 385 ILE A O 1
ATOM 3041 N N . ASP A 1 386 ? 9.240 6.438 -35.929 1.00 86.56 386 ASP A N 1
ATOM 3042 C CA . ASP A 1 386 ? 10.451 6.918 -35.288 1.00 86.56 386 ASP A CA 1
ATOM 3043 C C . ASP A 1 386 ? 10.472 6.619 -33.776 1.00 86.56 386 ASP A C 1
ATOM 3045 O O . ASP A 1 386 ? 9.453 6.419 -33.107 1.00 86.56 386 ASP A O 1
ATOM 3049 N N . ARG A 1 387 ? 11.679 6.640 -33.200 1.00 77.44 387 ARG A N 1
ATOM 3050 C CA . ARG A 1 387 ? 11.913 6.434 -31.758 1.00 77.44 387 ARG A CA 1
ATOM 3051 C C . ARG A 1 387 ? 11.080 7.386 -30.884 1.00 77.44 387 ARG A C 1
ATOM 3053 O O . ARG A 1 387 ? 10.631 7.039 -29.789 1.00 77.44 387 ARG A O 1
ATOM 3060 N N . LYS A 1 388 ? 10.839 8.606 -31.364 1.00 77.81 388 LYS A N 1
ATOM 3061 C CA . LYS A 1 388 ? 10.006 9.589 -30.664 1.00 77.81 388 LYS A CA 1
ATOM 3062 C C . LYS A 1 388 ? 8.527 9.180 -30.673 1.00 77.81 388 LYS A C 1
ATOM 3064 O O . LYS A 1 388 ? 7.885 9.229 -29.623 1.00 77.81 388 LYS A O 1
ATOM 3069 N N . GLY A 1 389 ? 7.994 8.723 -31.806 1.00 80.94 389 GLY A N 1
ATOM 3070 C CA . GLY A 1 389 ? 6.637 8.189 -31.908 1.00 80.94 389 GLY A CA 1
ATOM 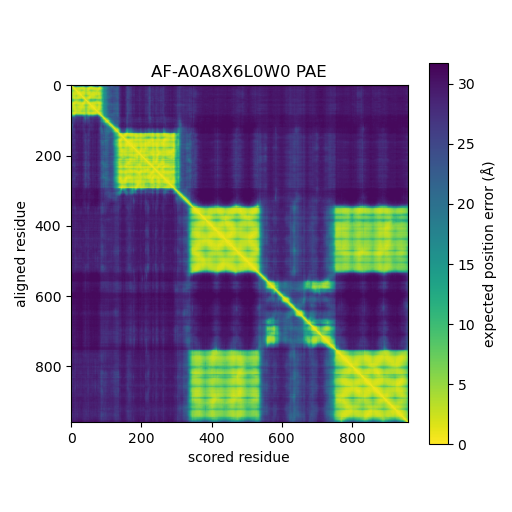3071 C C . GLY A 1 389 ? 6.411 6.987 -30.989 1.00 80.94 389 GLY A C 1
ATOM 3072 O O . GLY A 1 389 ? 5.465 6.986 -30.203 1.00 80.94 389 GLY A O 1
ATOM 3073 N N . ALA A 1 390 ? 7.327 6.014 -30.996 1.00 84.25 390 ALA A N 1
ATOM 3074 C CA . ALA A 1 390 ? 7.201 4.786 -30.203 1.00 84.25 390 ALA A CA 1
ATOM 3075 C C . ALA A 1 390 ? 7.254 5.010 -28.679 1.00 84.25 390 ALA A C 1
ATOM 3077 O O . ALA A 1 390 ? 6.622 4.284 -27.912 1.00 84.25 390 ALA A O 1
ATOM 3078 N N . SER A 1 391 ? 7.976 6.033 -28.211 1.00 84.31 391 SER A N 1
ATOM 3079 C CA . SER A 1 391 ? 8.063 6.366 -26.778 1.00 84.31 391 SER A CA 1
ATOM 3080 C C . SER A 1 391 ? 6.886 7.207 -26.266 1.00 84.31 391 SER A C 1
ATOM 3082 O O . SER A 1 391 ? 6.621 7.240 -25.059 1.00 84.31 391 SER A O 1
ATOM 3084 N N . THR A 1 392 ? 6.133 7.852 -27.163 1.00 87.88 392 THR A N 1
ATOM 3085 C CA . THR A 1 392 ? 5.046 8.777 -26.807 1.00 87.88 392 THR A CA 1
ATOM 3086 C C . THR A 1 392 ? 3.943 8.134 -25.943 1.00 87.88 392 THR A C 1
ATOM 3088 O O . THR A 1 392 ? 3.640 8.707 -24.889 1.00 87.88 392 THR A O 1
ATOM 3091 N N . PRO A 1 393 ? 3.384 6.943 -26.264 1.00 89.94 393 PRO A N 1
ATOM 3092 C CA . PRO A 1 393 ? 2.364 6.303 -25.424 1.00 89.94 393 PRO A CA 1
ATOM 3093 C C . PRO A 1 393 ? 2.813 6.095 -23.969 1.00 89.94 393 PRO A C 1
ATOM 3095 O O . PRO A 1 393 ? 2.040 6.309 -23.033 1.00 89.94 393 PRO A O 1
ATOM 3098 N N . MET A 1 394 ? 4.081 5.726 -23.764 1.00 86.81 394 MET A N 1
ATOM 3099 C CA . MET A 1 394 ? 4.656 5.449 -22.443 1.00 86.81 394 MET A CA 1
ATOM 3100 C C . MET A 1 394 ? 4.771 6.706 -21.578 1.00 86.81 394 MET A C 1
ATOM 3102 O O . MET A 1 394 ? 4.427 6.702 -20.386 1.00 86.81 394 MET A O 1
ATOM 3106 N N . ILE A 1 395 ? 5.268 7.785 -22.187 1.00 83.56 395 ILE A N 1
ATOM 3107 C CA . ILE A 1 395 ? 5.461 9.080 -21.532 1.00 83.56 395 ILE A CA 1
ATOM 3108 C C . ILE A 1 395 ? 4.097 9.666 -21.171 1.00 83.56 395 ILE A C 1
ATOM 3110 O O . ILE A 1 395 ? 3.862 10.015 -20.011 1.00 83.56 395 ILE A O 1
ATOM 3114 N N . VAL A 1 396 ? 3.166 9.687 -22.133 1.00 88.06 396 VAL A N 1
ATOM 3115 C CA . VAL A 1 396 ? 1.799 10.185 -21.929 1.00 88.06 396 VAL A CA 1
ATOM 3116 C C . VAL A 1 396 ? 1.108 9.418 -20.805 1.00 88.06 396 VAL A C 1
ATOM 3118 O O . VAL A 1 396 ? 0.514 10.051 -19.931 1.00 88.06 396 VAL A O 1
ATOM 3121 N N . ARG A 1 397 ? 1.259 8.089 -20.742 1.00 88.19 397 ARG A N 1
ATOM 3122 C CA . ARG A 1 397 ? 0.701 7.269 -19.657 1.00 88.19 397 ARG A CA 1
ATOM 3123 C C . ARG A 1 397 ? 1.203 7.676 -18.282 1.00 88.19 397 ARG A C 1
ATOM 3125 O O . ARG A 1 397 ? 0.417 7.888 -17.355 1.00 88.19 397 ARG A O 1
ATOM 3132 N N . THR A 1 398 ? 2.519 7.775 -18.136 1.00 84.44 398 THR A N 1
ATOM 3133 C CA . THR A 1 398 ? 3.151 8.056 -16.842 1.00 84.44 398 THR A CA 1
ATOM 3134 C C . THR A 1 398 ? 2.808 9.461 -16.353 1.00 84.44 398 THR A C 1
ATOM 3136 O O . THR A 1 398 ? 2.454 9.633 -15.182 1.00 84.44 398 THR A O 1
ATOM 3139 N N . SER A 1 399 ? 2.851 10.447 -17.250 1.00 85.19 399 SER A N 1
ATOM 3140 C CA . SER A 1 399 ? 2.560 11.842 -16.928 1.00 85.19 399 SER A CA 1
ATOM 3141 C C . SER A 1 399 ? 1.075 12.077 -16.654 1.00 85.19 399 SER A C 1
ATOM 3143 O O . SER A 1 399 ? 0.736 12.667 -15.628 1.00 85.19 399 SER A O 1
ATOM 3145 N N . THR A 1 400 ? 0.177 11.545 -17.495 1.00 88.88 400 THR A N 1
ATOM 3146 C CA . THR A 1 400 ? -1.284 11.668 -17.317 1.00 88.88 400 THR A CA 1
ATOM 3147 C C . THR A 1 400 ? -1.730 11.090 -15.977 1.00 88.88 400 THR A C 1
ATOM 3149 O O . THR A 1 400 ? -2.491 11.727 -15.247 1.00 88.88 400 THR A O 1
ATOM 3152 N N . ARG A 1 401 ? -1.201 9.916 -15.598 1.00 89.69 401 ARG A N 1
ATOM 3153 C CA . ARG A 1 401 ? -1.521 9.274 -14.314 1.00 89.69 401 ARG A CA 1
ATOM 3154 C C . ARG A 1 401 ? -1.187 10.176 -13.122 1.00 89.69 401 ARG A C 1
ATOM 3156 O O . ARG A 1 401 ? -1.961 10.255 -12.173 1.00 89.69 401 ARG A O 1
ATOM 3163 N N . ASN A 1 402 ? -0.029 10.833 -13.157 1.00 88.12 402 ASN A N 1
ATOM 3164 C CA . ASN A 1 402 ? 0.432 11.691 -12.066 1.00 88.12 402 ASN A CA 1
ATOM 3165 C C . ASN A 1 402 ? -0.320 13.035 -12.040 1.00 88.12 402 ASN A C 1
ATOM 3167 O O . ASN A 1 402 ? -0.701 13.507 -10.968 1.00 88.12 402 ASN A O 1
ATOM 3171 N N . LEU A 1 403 ? -0.593 13.617 -13.213 1.00 89.50 403 LEU A N 1
ATOM 3172 C CA . LEU A 1 403 ? -1.292 14.897 -13.358 1.00 89.50 403 LEU A CA 1
ATOM 3173 C C . LEU A 1 403 ? -2.740 14.839 -12.846 1.00 89.50 403 LEU A C 1
ATOM 3175 O O . LEU A 1 403 ? -3.234 15.801 -12.264 1.00 89.50 403 LEU A O 1
ATOM 3179 N N . LEU A 1 404 ? -3.410 13.696 -13.006 1.00 89.94 404 LEU A N 1
ATOM 3180 C CA . LEU A 1 404 ? -4.793 13.487 -12.559 1.00 89.94 404 LEU A CA 1
ATOM 3181 C C . LEU A 1 404 ? -4.941 13.188 -11.064 1.00 89.94 404 LEU A C 1
ATOM 3183 O O . LEU A 1 404 ? -6.061 12.980 -10.591 1.00 89.94 404 LEU A O 1
ATOM 3187 N N . GLY A 1 405 ? -3.843 13.204 -10.306 1.00 86.56 405 GLY A N 1
ATOM 3188 C CA . GLY A 1 405 ? -3.844 12.984 -8.864 1.00 86.56 405 GLY A CA 1
ATOM 3189 C C . GLY A 1 405 ? -4.898 13.809 -8.102 1.00 86.56 405 GLY A C 1
ATOM 3190 O O . GLY A 1 405 ? -5.714 13.205 -7.403 1.00 86.56 405 GLY A O 1
ATOM 3191 N N . PRO A 1 406 ? -4.960 15.150 -8.248 1.00 89.25 406 PRO A N 1
ATOM 3192 C CA . PRO A 1 406 ? -5.956 15.985 -7.566 1.00 89.25 406 PRO A CA 1
ATOM 3193 C C . PRO A 1 406 ? -7.403 15.592 -7.885 1.00 89.25 406 PRO A C 1
ATOM 3195 O O . PRO A 1 406 ? -8.234 15.492 -6.984 1.00 89.25 406 PRO A O 1
ATOM 3198 N N . VAL A 1 407 ? -7.702 15.318 -9.160 1.00 90.50 407 VAL A N 1
ATOM 3199 C CA . VAL A 1 407 ? -9.046 14.922 -9.613 1.00 90.50 407 VAL A CA 1
ATOM 3200 C C . VAL A 1 407 ? -9.441 13.586 -8.990 1.00 90.50 407 VAL A C 1
ATOM 3202 O O . VAL A 1 407 ? -10.539 13.456 -8.447 1.00 90.50 407 VAL A O 1
ATOM 3205 N N . ALA A 1 408 ? -8.521 12.618 -9.000 1.00 90.31 408 ALA A N 1
ATOM 3206 C CA . ALA A 1 408 ? -8.723 11.328 -8.357 1.00 90.31 408 ALA A CA 1
ATOM 3207 C C . ALA A 1 408 ? -8.989 11.481 -6.854 1.00 90.31 408 ALA A C 1
ATOM 3209 O O . ALA A 1 408 ? -9.916 10.855 -6.344 1.00 90.31 408 ALA A O 1
ATOM 3210 N N . GLY A 1 409 ? -8.231 12.340 -6.163 1.00 88.19 409 GLY A N 1
ATOM 3211 C CA . GLY A 1 409 ? -8.416 12.649 -4.743 1.00 88.19 409 GLY A CA 1
ATOM 3212 C C . GLY A 1 409 ? -9.798 13.233 -4.428 1.00 88.19 409 GLY A C 1
ATOM 3213 O O . GLY A 1 409 ? -10.501 12.730 -3.553 1.00 88.19 409 GLY A O 1
ATOM 3214 N N . ILE A 1 410 ? -10.235 14.234 -5.200 1.00 89.25 410 ILE A N 1
ATOM 3215 C CA . ILE A 1 410 ? -11.562 14.858 -5.046 1.00 89.25 410 ILE A CA 1
ATOM 3216 C C . ILE A 1 410 ? -12.680 13.835 -5.277 1.00 89.25 410 ILE A C 1
ATOM 3218 O O . ILE A 1 410 ? -13.660 13.796 -4.531 1.00 89.25 410 ILE A O 1
ATOM 3222 N N . PHE A 1 411 ? -12.548 12.980 -6.294 1.00 90.19 411 PHE A N 1
ATOM 3223 C CA . PHE A 1 411 ? -13.539 11.936 -6.558 1.00 90.19 411 PHE A CA 1
ATOM 3224 C C . PHE A 1 411 ? -13.593 10.908 -5.429 1.00 90.19 411 PHE A C 1
ATOM 3226 O O . PHE A 1 411 ? -14.690 10.497 -5.051 1.00 90.19 411 PHE A O 1
ATOM 3233 N N . GLY A 1 412 ? -12.443 10.528 -4.863 1.00 86.38 412 GLY A N 1
ATOM 3234 C CA . GLY A 1 412 ? -12.368 9.614 -3.722 1.00 86.38 412 GLY A CA 1
ATOM 3235 C C . GLY A 1 412 ? -13.119 10.124 -2.494 1.00 86.38 412 GLY A C 1
ATOM 3236 O O . GLY A 1 412 ? -13.796 9.344 -1.821 1.00 86.38 412 GLY A O 1
ATOM 3237 N N . GLU A 1 413 ? -13.052 11.430 -2.231 1.00 83.75 413 GLU A N 1
ATOM 3238 C CA . GLU A 1 413 ? -13.803 12.075 -1.150 1.00 83.75 413 GLU A CA 1
ATOM 3239 C C . GLU A 1 413 ? -15.308 12.153 -1.459 1.00 83.75 413 GLU A C 1
ATOM 3241 O O . GLU A 1 413 ? -16.125 11.782 -0.614 1.00 83.75 413 GLU A O 1
ATOM 3246 N N . LYS A 1 414 ? -15.680 12.555 -2.683 1.00 85.06 414 LYS A N 1
ATOM 3247 C CA . LYS A 1 414 ? -17.080 12.791 -3.077 1.00 85.06 414 LYS A CA 1
ATOM 3248 C C . LYS A 1 414 ? -17.899 11.513 -3.282 1.00 85.06 414 LYS A C 1
ATOM 3250 O O . LYS A 1 414 ? -19.032 11.425 -2.813 1.00 85.06 414 LYS A O 1
ATOM 3255 N N . TYR A 1 415 ? -17.361 10.545 -4.021 1.00 84.81 415 TYR A N 1
ATOM 3256 C CA . TYR A 1 415 ? -18.077 9.329 -4.436 1.00 84.81 415 TYR A CA 1
ATOM 3257 C C . TYR A 1 415 ? -17.686 8.091 -3.616 1.00 84.81 415 TYR A C 1
ATOM 3259 O O . TYR A 1 415 ? -18.283 7.025 -3.768 1.00 84.81 415 TYR A O 1
ATOM 3267 N N . GLY A 1 416 ? -16.712 8.233 -2.715 1.00 86.06 416 GLY A N 1
ATOM 3268 C CA . GLY A 1 416 ? -16.196 7.157 -1.881 1.00 86.06 416 GLY A CA 1
ATOM 3269 C C . GLY A 1 416 ? -15.064 6.370 -2.544 1.00 86.06 416 GLY A C 1
ATOM 3270 O O . GLY A 1 416 ? -15.058 6.103 -3.744 1.00 86.06 416 GLY A O 1
ATOM 3271 N N . LEU A 1 417 ? -14.109 5.944 -1.715 1.00 88.94 417 LEU A N 1
ATOM 3272 C CA . LEU A 1 417 ? -12.838 5.347 -2.145 1.00 88.94 417 LEU A CA 1
ATOM 3273 C C . LEU A 1 417 ? -13.035 4.095 -3.017 1.00 88.94 417 LEU A C 1
ATOM 3275 O O . LEU A 1 417 ? -12.451 3.987 -4.090 1.00 88.94 417 LEU A O 1
ATOM 3279 N N . GLN A 1 418 ? -13.889 3.164 -2.582 1.00 90.56 418 GLN A N 1
ATOM 3280 C CA . GLN A 1 418 ? -14.101 1.889 -3.276 1.00 90.56 418 GLN A CA 1
ATOM 3281 C C . GLN A 1 418 ? -14.769 2.059 -4.646 1.00 90.56 418 GLN A C 1
ATOM 3283 O O . GLN A 1 418 ? -14.334 1.442 -5.615 1.00 90.56 418 GLN A O 1
ATOM 3288 N N . GLY A 1 419 ? -15.798 2.910 -4.737 1.00 89.81 419 GLY A N 1
ATOM 3289 C CA . GLY A 1 419 ? -16.509 3.154 -5.994 1.00 89.81 419 GLY A CA 1
ATOM 3290 C C . GLY A 1 419 ? -15.595 3.754 -7.061 1.00 89.81 419 GLY A C 1
ATOM 3291 O O . GLY A 1 419 ? -15.620 3.322 -8.210 1.00 89.81 419 GLY A O 1
ATOM 3292 N N . VAL A 1 420 ? -14.725 4.686 -6.661 1.00 92.56 420 VAL A N 1
ATOM 3293 C CA . VAL A 1 420 ? -13.753 5.323 -7.561 1.00 92.56 420 VAL A CA 1
ATOM 3294 C C . VAL A 1 420 ? -12.673 4.347 -8.018 1.00 92.56 420 VAL A C 1
ATOM 3296 O O . VAL A 1 420 ? -12.354 4.323 -9.205 1.00 92.56 420 VAL A O 1
ATOM 3299 N N . MET A 1 421 ? -12.149 3.505 -7.120 1.00 93.81 421 MET A N 1
ATOM 3300 C CA . MET A 1 421 ? -11.181 2.472 -7.506 1.00 93.81 421 MET A CA 1
ATOM 3301 C C . MET A 1 421 ? -11.782 1.472 -8.500 1.00 93.81 421 MET A C 1
ATOM 3303 O O . MET A 1 421 ? -11.139 1.126 -9.486 1.00 93.81 421 MET A O 1
ATOM 3307 N N . MET A 1 422 ? -13.027 1.043 -8.278 1.00 93.94 422 MET A N 1
ATOM 3308 C CA . MET A 1 422 ? -13.714 0.110 -9.172 1.00 93.94 422 MET A CA 1
ATOM 3309 C C . MET A 1 422 ? -13.971 0.734 -10.551 1.00 93.94 422 MET A C 1
ATOM 3311 O O . MET A 1 422 ? -13.681 0.111 -11.571 1.00 93.94 422 MET A O 1
ATOM 3315 N N . ALA A 1 423 ? -14.443 1.985 -10.594 1.00 94.50 423 ALA A N 1
ATOM 3316 C CA . ALA A 1 423 ? -14.610 2.726 -11.844 1.00 94.50 423 ALA A CA 1
ATOM 3317 C C . ALA A 1 423 ? -13.274 2.907 -12.589 1.00 94.50 423 ALA A C 1
ATOM 3319 O O . ALA A 1 423 ? -13.219 2.763 -13.812 1.00 94.50 423 ALA A O 1
ATOM 3320 N N . GLY A 1 424 ? -12.185 3.163 -11.854 1.00 94.38 424 GLY A N 1
ATOM 3321 C CA . GLY A 1 424 ? -10.830 3.233 -12.396 1.00 94.38 424 GLY A CA 1
ATOM 3322 C C . GLY A 1 424 ? -10.371 1.917 -13.027 1.00 94.38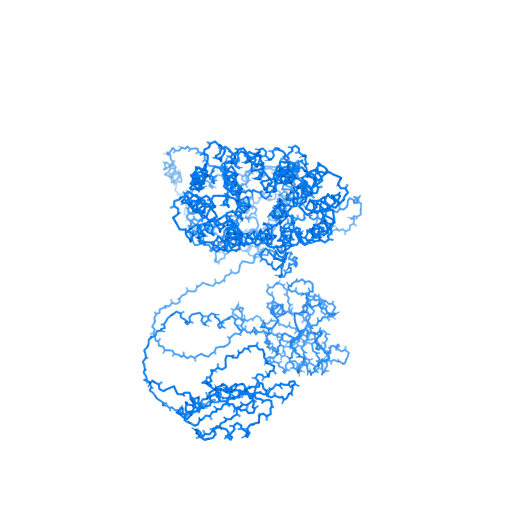 424 GLY A C 1
ATOM 3323 O O . GLY A 1 424 ? -9.901 1.920 -14.164 1.00 94.38 424 GLY A O 1
ATOM 3324 N N . GLY A 1 425 ? -10.574 0.792 -12.334 1.00 94.38 425 GLY A N 1
ATOM 3325 C CA . GLY A 1 425 ? -10.256 -0.550 -12.833 1.00 94.38 425 GLY A CA 1
ATOM 3326 C C . GLY A 1 425 ? -11.041 -0.928 -14.093 1.00 94.38 425 GLY A C 1
ATOM 3327 O O . GLY A 1 425 ? -10.454 -1.410 -15.063 1.00 94.38 425 GLY A O 1
ATOM 3328 N N . VAL A 1 426 ? -12.346 -0.630 -14.136 1.00 96.00 426 VAL A N 1
ATOM 3329 C CA . VAL A 1 426 ? -13.180 -0.826 -15.338 1.00 96.00 426 VAL A CA 1
ATOM 3330 C C . VAL A 1 426 ? -12.674 0.035 -16.495 1.00 96.00 426 VAL A C 1
ATOM 3332 O O . VAL A 1 426 ? -12.465 -0.478 -17.591 1.00 96.00 426 VAL A O 1
ATOM 3335 N N . THR A 1 427 ? -12.400 1.319 -16.247 1.00 95.50 427 THR A N 1
ATOM 3336 C CA . THR A 1 427 ? -11.884 2.239 -17.275 1.00 95.50 427 THR A CA 1
ATOM 3337 C C . THR A 1 427 ? -10.542 1.758 -17.832 1.00 95.50 427 THR A C 1
ATOM 3339 O O . THR A 1 427 ? -10.351 1.737 -19.048 1.00 95.50 427 THR A O 1
ATOM 3342 N N . ALA A 1 428 ? -9.623 1.315 -16.969 1.00 94.81 428 ALA A N 1
ATOM 3343 C CA . ALA A 1 428 ? -8.328 0.772 -17.379 1.00 94.81 428 ALA A CA 1
ATOM 3344 C C . ALA A 1 428 ? -8.465 -0.536 -18.175 1.00 94.81 428 ALA A C 1
ATOM 3346 O O . ALA A 1 428 ? -7.737 -0.741 -19.144 1.00 94.81 428 ALA A O 1
ATOM 3347 N N . THR A 1 429 ? -9.413 -1.398 -17.803 1.00 96.00 429 THR A N 1
ATOM 3348 C CA . THR A 1 429 ? -9.680 -2.667 -18.498 1.00 96.00 429 THR A CA 1
ATOM 3349 C C . THR A 1 429 ? -10.233 -2.414 -19.896 1.00 96.00 429 THR A C 1
ATOM 3351 O O . THR A 1 429 ? -9.655 -2.881 -20.872 1.00 96.00 429 THR A O 1
ATOM 3354 N N . VAL A 1 430 ? -11.302 -1.617 -20.005 1.00 96.56 430 VAL A N 1
ATOM 3355 C CA . VAL A 1 430 ? -11.959 -1.315 -21.286 1.00 96.56 430 VAL A CA 1
ATOM 3356 C C . VAL A 1 430 ? -11.003 -0.591 -22.230 1.00 96.56 430 VAL A C 1
ATOM 3358 O O . VAL A 1 430 ? -10.875 -0.982 -23.383 1.00 96.56 430 VAL A O 1
ATOM 3361 N N . SER A 1 431 ? -10.279 0.420 -21.747 1.00 95.75 431 SER A N 1
ATOM 3362 C CA . SER A 1 431 ? -9.316 1.151 -22.582 1.00 95.75 431 SER A CA 1
ATOM 3363 C C . SER A 1 431 ? -8.172 0.272 -23.092 1.00 95.75 431 SER A C 1
ATOM 3365 O O . SER A 1 431 ? -7.792 0.384 -24.253 1.00 95.75 431 SER A O 1
ATOM 3367 N N . THR A 1 432 ? -7.653 -0.635 -22.259 1.00 94.38 432 THR A N 1
ATOM 3368 C CA . THR A 1 432 ? -6.604 -1.581 -22.674 1.00 94.38 432 THR A CA 1
ATOM 3369 C C . THR A 1 432 ? -7.156 -2.623 -23.654 1.00 94.38 432 THR A C 1
ATOM 3371 O O . THR A 1 432 ? -6.486 -2.939 -24.627 1.00 94.38 432 THR A O 1
ATOM 3374 N N . ALA A 1 433 ? -8.392 -3.100 -23.462 1.00 95.75 433 ALA A N 1
ATOM 3375 C CA . ALA A 1 433 ? -9.044 -4.032 -24.387 1.00 95.75 433 ALA A CA 1
ATOM 3376 C C . ALA A 1 433 ? -9.296 -3.400 -25.765 1.00 95.75 433 ALA A C 1
ATOM 3378 O O . ALA A 1 433 ? -9.076 -4.039 -26.787 1.00 95.75 433 ALA A O 1
ATOM 3379 N N . LEU A 1 434 ? -9.700 -2.126 -25.803 1.00 95.62 434 LEU A N 1
ATOM 3380 C CA . LEU A 1 434 ? -9.924 -1.395 -27.054 1.00 95.62 434 LEU A CA 1
ATOM 3381 C C . LEU A 1 434 ? -8.644 -1.209 -27.881 1.00 95.62 434 LEU A C 1
ATOM 3383 O O . LEU A 1 434 ? -8.743 -0.984 -29.084 1.00 95.62 434 LEU A O 1
ATOM 3387 N N . CYS A 1 435 ? -7.457 -1.350 -27.279 1.00 94.38 435 CYS A N 1
ATOM 3388 C CA . CYS A 1 435 ? -6.192 -1.307 -28.018 1.00 94.38 435 CYS A CA 1
ATOM 3389 C C . CYS A 1 435 ? -6.023 -2.488 -28.980 1.00 94.38 435 CYS A C 1
ATOM 3391 O O . CYS A 1 435 ? -5.223 -2.389 -29.900 1.00 94.38 435 CYS A O 1
ATOM 3393 N N . PHE A 1 436 ? -6.800 -3.564 -28.814 1.00 94.69 436 PHE A N 1
ATOM 3394 C CA . PHE A 1 436 ? -6.873 -4.654 -29.787 1.00 94.69 436 PHE A CA 1
ATOM 3395 C C . PHE A 1 436 ? -7.314 -4.167 -31.178 1.00 94.69 436 PHE A C 1
ATOM 3397 O O . PHE A 1 436 ? -6.861 -4.697 -32.181 1.00 94.69 436 PHE A O 1
ATOM 3404 N N . PHE A 1 437 ? -8.169 -3.140 -31.246 1.00 93.44 437 PHE A N 1
ATOM 3405 C CA . PHE A 1 437 ? -8.677 -2.582 -32.505 1.00 93.44 437 PHE A CA 1
ATOM 3406 C C . PHE A 1 437 ? -7.917 -1.329 -32.961 1.00 93.44 437 PHE A C 1
ATOM 3408 O O . PHE A 1 437 ? -8.405 -0.606 -33.829 1.00 93.44 437 PHE A O 1
ATOM 3415 N N . ALA A 1 438 ? -6.781 -1.001 -32.339 1.00 91.69 438 ALA A N 1
ATOM 3416 C CA . ALA A 1 438 ? -6.065 0.234 -32.631 1.00 91.69 438 ALA A CA 1
ATOM 3417 C C . ALA A 1 438 ? -5.279 0.109 -33.952 1.00 91.69 438 ALA A C 1
ATOM 3419 O O . ALA A 1 438 ? -4.340 -0.681 -34.007 1.00 91.69 438 ALA A O 1
ATOM 3420 N N . PRO A 1 439 ? -5.608 0.897 -34.995 1.00 89.56 439 PRO A N 1
ATOM 3421 C CA . PRO A 1 439 ? -4.947 0.780 -36.296 1.00 89.56 439 PRO A CA 1
ATOM 3422 C C . PRO A 1 439 ? -3.577 1.474 -36.336 1.00 89.56 439 PRO A C 1
ATOM 3424 O O . PRO A 1 439 ? -2.794 1.252 -37.254 1.00 89.56 439 PRO A O 1
ATOM 3427 N N . ASP A 1 440 ? -3.297 2.348 -35.370 1.00 91.12 440 ASP A N 1
ATOM 3428 C CA . ASP A 1 440 ? -2.129 3.215 -35.363 1.00 91.12 440 ASP A CA 1
ATOM 3429 C C . ASP A 1 440 ? -1.679 3.583 -33.937 1.00 91.12 440 ASP A C 1
ATOM 3431 O O . ASP A 1 440 ? -2.414 3.459 -32.948 1.00 91.12 440 ASP A O 1
ATOM 3435 N N . ILE A 1 441 ? -0.451 4.096 -33.830 1.00 90.94 441 ILE A N 1
ATOM 3436 C CA . ILE A 1 441 ? 0.161 4.472 -32.550 1.00 90.94 441 ILE A CA 1
ATOM 3437 C C . ILE A 1 441 ? -0.559 5.638 -31.851 1.00 90.94 441 ILE A C 1
ATOM 3439 O O . ILE A 1 441 ? -0.515 5.734 -30.619 1.00 90.94 441 ILE A O 1
ATOM 3443 N N . VAL A 1 442 ? -1.248 6.524 -32.586 1.00 91.94 442 VAL A N 1
ATOM 3444 C CA . VAL A 1 442 ? -2.005 7.633 -31.981 1.00 91.94 442 VAL A CA 1
ATOM 3445 C C . VAL A 1 442 ? -3.224 7.076 -31.256 1.00 91.94 442 VAL A C 1
ATOM 3447 O O . VAL A 1 442 ? -3.481 7.466 -30.114 1.00 91.94 442 VAL A O 1
ATOM 3450 N N . CYS A 1 443 ? -3.914 6.099 -31.848 1.00 93.81 443 CYS A N 1
ATOM 3451 C CA . CYS A 1 443 ? -5.004 5.392 -31.183 1.00 93.81 443 CYS A CA 1
ATOM 3452 C C . CYS A 1 443 ? -4.530 4.697 -29.891 1.00 93.81 443 CYS A C 1
ATOM 3454 O O . CYS A 1 443 ? -5.139 4.890 -28.835 1.00 93.81 443 CYS A O 1
ATOM 3456 N N . ILE A 1 444 ? -3.381 4.006 -29.911 1.00 93.50 444 ILE A N 1
ATOM 3457 C CA . ILE A 1 444 ? -2.770 3.417 -28.698 1.00 93.50 444 ILE A CA 1
ATOM 3458 C C . ILE A 1 444 ? -2.420 4.502 -27.666 1.00 93.50 444 ILE A C 1
ATOM 3460 O O . ILE A 1 444 ? -2.653 4.333 -26.467 1.00 93.50 444 ILE A O 1
ATOM 3464 N N . THR A 1 445 ? -1.903 5.649 -28.110 1.00 93.50 445 THR A N 1
ATOM 3465 C CA . THR A 1 445 ? -1.578 6.783 -27.230 1.00 93.50 445 THR A CA 1
ATOM 3466 C C . THR A 1 445 ? -2.826 7.329 -26.532 1.00 93.50 445 THR A C 1
ATOM 3468 O O . THR A 1 445 ? -2.783 7.635 -25.342 1.00 93.50 445 THR A O 1
ATOM 3471 N N . ILE A 1 446 ? -3.961 7.418 -27.225 1.00 95.44 446 ILE A N 1
ATOM 3472 C CA . ILE A 1 446 ? -5.219 7.894 -26.637 1.00 95.44 446 ILE A CA 1
ATOM 3473 C C . ILE A 1 446 ? -5.802 6.839 -25.688 1.00 95.44 446 ILE A C 1
ATOM 3475 O O . ILE A 1 446 ? -6.098 7.134 -24.527 1.00 95.44 446 ILE A O 1
ATOM 3479 N N . LEU A 1 447 ? -5.944 5.597 -26.150 1.00 95.06 447 LEU A N 1
ATOM 3480 C CA . LEU A 1 447 ? -6.589 4.531 -25.388 1.00 95.06 447 LEU A CA 1
ATOM 3481 C C . LEU A 1 447 ? -5.726 4.087 -24.198 1.00 95.06 447 LEU A C 1
ATOM 3483 O O . LEU A 1 447 ? -6.133 4.193 -23.039 1.00 95.06 447 LEU A O 1
ATOM 3487 N N . TRP A 1 448 ? -4.501 3.637 -24.447 1.00 93.19 448 TRP A N 1
ATOM 3488 C CA . TRP A 1 448 ? -3.627 3.123 -23.395 1.00 93.19 448 TRP A CA 1
ATOM 3489 C C . TRP A 1 448 ? -2.792 4.209 -22.708 1.00 93.19 448 TRP A C 1
ATOM 3491 O O . TRP A 1 448 ? -2.511 4.113 -21.508 1.00 93.19 448 TRP A O 1
ATOM 3501 N N . GLY A 1 449 ? -2.412 5.256 -23.439 1.00 91.19 449 GLY A N 1
ATOM 3502 C CA . GLY A 1 449 ? -1.677 6.385 -22.873 1.00 91.19 449 GLY A CA 1
ATOM 3503 C C . GLY A 1 449 ? -2.559 7.295 -22.015 1.00 91.19 449 GLY A C 1
ATOM 3504 O O . GLY A 1 449 ? -2.185 7.608 -20.892 1.00 91.19 449 GLY A O 1
ATOM 3505 N N . VAL A 1 450 ? -3.747 7.695 -22.474 1.00 94.25 450 VAL A N 1
ATOM 3506 C CA . VAL A 1 450 ? -4.598 8.647 -21.731 1.00 94.25 450 VAL A CA 1
ATOM 3507 C C . VAL A 1 450 ? -5.672 7.938 -20.904 1.00 94.25 450 VAL A C 1
ATOM 3509 O O . VAL A 1 450 ? -5.694 8.081 -19.679 1.00 94.25 450 VAL A O 1
ATOM 3512 N N . LEU A 1 451 ? -6.555 7.150 -21.529 1.00 95.06 451 LEU A N 1
ATOM 3513 C CA . LEU A 1 451 ? -7.710 6.560 -20.828 1.00 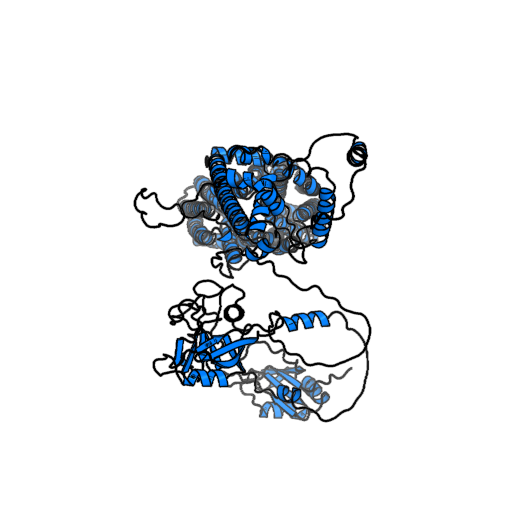95.06 451 LEU A CA 1
ATOM 3514 C C . LEU A 1 451 ? -7.297 5.524 -19.777 1.00 95.06 451 LEU A C 1
ATOM 3516 O O . LEU A 1 451 ? -7.778 5.561 -18.641 1.00 95.06 451 LEU A O 1
ATOM 3520 N N . SER A 1 452 ? -6.356 4.642 -20.109 1.00 93.75 452 SER A N 1
ATOM 3521 C CA . SER A 1 452 ? -5.840 3.665 -19.143 1.00 93.75 452 SER A CA 1
ATOM 3522 C C . SER A 1 452 ? -5.059 4.346 -18.006 1.00 93.75 452 SER A C 1
ATOM 3524 O O . SER A 1 452 ? -5.130 3.908 -16.856 1.00 93.75 452 SER A O 1
ATOM 3526 N N . ALA A 1 453 ? -4.399 5.484 -18.269 1.00 92.88 453 ALA A N 1
ATOM 3527 C CA . ALA A 1 453 ? -3.749 6.289 -17.233 1.00 92.88 453 ALA A CA 1
ATOM 3528 C C . ALA A 1 453 ? -4.742 6.990 -16.293 1.00 92.88 453 ALA A C 1
ATOM 3530 O O . ALA A 1 453 ? -4.488 7.040 -15.087 1.00 92.88 453 ALA A O 1
ATOM 3531 N N . ILE A 1 454 ? -5.882 7.472 -16.808 1.00 94.56 454 ILE A N 1
ATOM 3532 C CA . ILE A 1 454 ? -6.997 7.970 -15.984 1.00 94.56 454 ILE A CA 1
ATOM 3533 C C . ILE A 1 454 ? -7.471 6.857 -15.041 1.00 94.56 454 ILE A C 1
ATOM 3535 O O . ILE A 1 454 ? -7.533 7.058 -13.827 1.00 94.56 454 ILE A O 1
ATOM 3539 N N . GLY A 1 455 ? -7.739 5.660 -15.577 1.00 93.44 455 GLY A N 1
ATOM 3540 C CA . GLY A 1 455 ? -8.166 4.510 -14.775 1.00 93.44 455 GLY A CA 1
ATOM 3541 C C . GLY A 1 455 ? -7.145 4.111 -13.702 1.00 93.44 455 GLY A C 1
ATOM 3542 O O . GLY A 1 455 ? -7.497 3.886 -12.538 1.00 93.44 455 GLY A O 1
ATOM 3543 N N . ALA A 1 456 ? -5.858 4.118 -14.058 1.00 92.06 456 ALA A N 1
ATOM 3544 C CA . ALA A 1 456 ? -4.761 3.883 -13.125 1.00 92.06 456 ALA A CA 1
ATOM 3545 C C . ALA A 1 456 ? -4.695 4.950 -12.016 1.00 92.06 456 ALA A C 1
ATOM 3547 O O . ALA A 1 456 ? -4.527 4.600 -10.849 1.00 92.06 456 ALA A O 1
ATOM 3548 N N . ALA A 1 457 ? -4.862 6.237 -12.340 1.00 92.38 457 ALA A N 1
ATOM 3549 C CA . ALA A 1 457 ? -4.829 7.326 -11.360 1.00 92.38 457 ALA A CA 1
ATOM 3550 C C . ALA A 1 457 ? -5.961 7.210 -10.329 1.00 92.38 457 ALA A C 1
ATOM 3552 O O . ALA A 1 457 ? -5.710 7.277 -9.122 1.00 92.38 457 ALA A O 1
ATOM 3553 N N . LEU A 1 458 ? -7.191 6.969 -10.801 1.00 93.25 458 LEU A N 1
ATOM 3554 C CA . LEU A 1 458 ? -8.373 6.784 -9.951 1.00 93.25 458 LEU A CA 1
ATOM 3555 C C . LEU A 1 458 ? -8.214 5.603 -8.985 1.00 93.25 458 LEU A C 1
ATOM 3557 O O . LEU A 1 458 ? -8.668 5.668 -7.844 1.00 93.25 458 LEU A O 1
ATOM 3561 N N . THR A 1 459 ? -7.532 4.546 -9.423 1.00 91.62 459 THR A N 1
ATOM 3562 C CA . THR A 1 459 ? -7.293 3.358 -8.600 1.00 91.62 459 THR A CA 1
ATOM 3563 C C . THR A 1 459 ? -6.171 3.596 -7.583 1.00 91.62 459 THR A C 1
ATOM 3565 O O . THR A 1 459 ? -6.349 3.363 -6.389 1.00 91.62 459 THR A O 1
ATOM 3568 N N . MET A 1 460 ? -5.017 4.106 -8.020 1.00 89.06 460 MET A N 1
ATOM 3569 C CA . MET A 1 460 ? -3.801 4.133 -7.197 1.00 89.06 460 MET A CA 1
ATOM 3570 C C . MET A 1 460 ? -3.822 5.152 -6.060 1.00 89.06 460 MET A C 1
ATOM 3572 O O . MET A 1 460 ? -3.317 4.859 -4.974 1.00 89.06 460 MET A O 1
ATOM 3576 N N . VAL A 1 461 ? -4.401 6.338 -6.280 1.00 89.75 461 VAL A N 1
ATOM 3577 C CA . VAL A 1 461 ? -4.427 7.406 -5.260 1.00 89.75 461 VAL A CA 1
ATOM 3578 C C . VAL A 1 461 ? -5.183 6.953 -4.008 1.00 89.75 461 VAL A C 1
ATOM 3580 O O . VAL A 1 461 ? -4.793 7.280 -2.887 1.00 89.75 461 VAL A O 1
ATOM 3583 N N . GLN A 1 462 ? -6.229 6.146 -4.188 1.00 89.94 462 GLN A N 1
ATOM 3584 C CA . GLN A 1 462 ? -7.127 5.746 -3.108 1.00 89.94 462 GLN A CA 1
ATOM 3585 C C . GLN A 1 462 ? -6.595 4.585 -2.266 1.00 89.94 462 GLN A C 1
ATOM 3587 O O . GLN A 1 462 ? -6.894 4.524 -1.075 1.00 89.94 462 GLN A O 1
ATOM 3592 N N . ILE A 1 463 ? -5.769 3.699 -2.837 1.00 90.69 463 ILE A N 1
ATOM 3593 C CA . ILE A 1 463 ? -5.241 2.516 -2.138 1.00 90.69 463 ILE A CA 1
ATOM 3594 C C . ILE A 1 463 ? -4.554 2.904 -0.826 1.00 90.69 463 ILE A C 1
ATOM 3596 O O . ILE A 1 463 ? -4.847 2.331 0.220 1.00 90.69 463 ILE A O 1
ATOM 3600 N N . GLN A 1 464 ? -3.679 3.909 -0.855 1.00 86.06 464 GLN A N 1
ATOM 3601 C CA . GLN A 1 464 ? -2.929 4.314 0.336 1.00 86.06 464 GLN A CA 1
ATOM 3602 C C . GLN A 1 464 ? -3.830 4.924 1.410 1.00 86.06 464 GLN A C 1
ATOM 3604 O O . GLN A 1 464 ? -3.644 4.655 2.595 1.00 86.06 464 GLN A O 1
ATOM 3609 N N . VAL A 1 465 ? -4.844 5.689 0.998 1.00 88.56 465 VAL A N 1
ATOM 3610 C CA . VAL A 1 465 ? -5.847 6.248 1.912 1.00 88.56 465 VAL A CA 1
ATOM 3611 C C . VAL A 1 465 ? -6.622 5.122 2.588 1.00 88.56 465 VAL A C 1
ATOM 3613 O O . VAL A 1 465 ? -6.808 5.162 3.799 1.00 88.56 465 VAL A O 1
ATOM 3616 N N . VAL A 1 466 ? -7.036 4.096 1.835 1.00 89.88 466 VAL A N 1
ATOM 3617 C CA . VAL A 1 466 ? -7.749 2.933 2.384 1.00 89.88 466 VAL A CA 1
ATOM 3618 C C . VAL A 1 466 ? -6.867 2.163 3.366 1.00 89.88 466 VAL A C 1
ATOM 3620 O O . VAL A 1 466 ? -7.305 1.891 4.479 1.00 89.88 466 VAL A O 1
ATOM 3623 N N . ILE A 1 467 ? -5.618 1.858 3.014 1.00 90.31 467 ILE A N 1
ATOM 3624 C CA . ILE A 1 467 ? -4.700 1.106 3.888 1.00 90.31 467 ILE A CA 1
ATOM 3625 C C . ILE A 1 467 ? -4.423 1.864 5.194 1.00 90.31 467 ILE A C 1
ATOM 3627 O O . ILE A 1 467 ? -4.434 1.263 6.269 1.00 90.31 467 ILE A O 1
ATOM 3631 N N . GLY A 1 468 ? -4.312 3.194 5.139 1.00 86.12 468 GLY A N 1
ATOM 3632 C CA . GLY A 1 468 ? -4.218 4.039 6.335 1.00 86.12 468 GLY A CA 1
ATOM 3633 C C . GLY A 1 468 ? -5.417 3.938 7.291 1.00 86.12 468 GLY A C 1
ATOM 3634 O O . GLY A 1 468 ? -5.273 4.192 8.488 1.00 86.12 468 GLY A O 1
ATOM 3635 N N . GLN A 1 469 ? -6.596 3.530 6.800 1.00 86.88 469 GLN A N 1
ATOM 3636 C CA . GLN A 1 469 ? -7.794 3.298 7.627 1.00 86.88 469 GLN A CA 1
ATOM 3637 C C . GLN A 1 469 ? -7.765 1.947 8.354 1.00 86.88 469 GLN A C 1
ATOM 3639 O O . GLN A 1 469 ? -8.424 1.787 9.388 1.00 86.88 469 GLN A O 1
ATOM 3644 N N . TYR A 1 470 ? -7.019 0.983 7.813 1.00 86.62 470 TYR A N 1
ATOM 3645 C CA . TYR A 1 470 ? -6.907 -0.374 8.339 1.00 86.62 470 TYR A CA 1
ATOM 3646 C C . TYR A 1 470 ? -5.813 -0.528 9.399 1.00 86.62 470 TYR A C 1
ATOM 3648 O O . TYR A 1 470 ? -5.966 -1.347 10.304 1.00 86.62 470 TYR A O 1
ATOM 3656 N N . PHE A 1 471 ? -4.740 0.259 9.313 1.00 87.00 471 PHE A N 1
ATOM 3657 C CA . PHE A 1 471 ? -3.586 0.146 10.206 1.00 87.00 471 PHE A CA 1
ATOM 3658 C C . PHE A 1 471 ? -3.438 1.376 11.107 1.00 87.00 471 PHE A C 1
ATOM 3660 O O . PHE A 1 471 ? -3.677 2.512 10.688 1.00 87.00 471 PHE A O 1
ATOM 3667 N N . LYS A 1 472 ? -3.022 1.156 12.356 1.00 80.88 472 LYS A N 1
ATOM 3668 C CA . LYS A 1 472 ? -2.570 2.206 13.282 1.00 80.88 472 LYS A CA 1
ATOM 3669 C C . LYS A 1 472 ? -1.078 2.045 13.565 1.00 80.88 472 LYS A C 1
ATOM 3671 O O . LYS A 1 472 ? -0.343 3.006 13.366 1.00 80.88 472 LYS A O 1
ATOM 3676 N N . LYS A 1 473 ? -0.645 0.847 13.977 1.00 82.06 473 LYS A N 1
ATOM 3677 C CA . LYS A 1 473 ? 0.746 0.553 14.359 1.00 82.06 473 LYS A CA 1
ATOM 3678 C C . LYS A 1 473 ? 1.641 0.222 13.164 1.00 82.06 473 LYS A C 1
ATOM 3680 O O . LYS A 1 473 ? 2.747 0.736 13.084 1.00 82.06 473 LYS A O 1
ATOM 3685 N N . TYR A 1 474 ? 1.165 -0.597 12.225 1.00 87.75 474 TYR A N 1
ATOM 3686 C CA . TYR A 1 474 ? 1.999 -1.127 11.132 1.00 87.75 474 TYR A CA 1
ATOM 3687 C C . TYR A 1 474 ? 1.776 -0.407 9.796 1.00 87.75 474 TYR A C 1
ATOM 3689 O O . TYR A 1 474 ? 1.786 -1.029 8.734 1.00 87.75 474 TYR A O 1
ATOM 3697 N N . ARG A 1 475 ? 1.519 0.908 9.825 1.00 88.00 475 ARG A N 1
ATOM 3698 C CA . ARG A 1 475 ? 1.174 1.681 8.617 1.00 88.00 475 ARG A CA 1
ATOM 3699 C C . ARG A 1 475 ? 2.297 1.685 7.587 1.00 88.00 475 ARG A C 1
ATOM 3701 O O . ARG A 1 475 ? 2.021 1.534 6.398 1.00 88.00 475 ARG A O 1
ATOM 3708 N N . THR A 1 476 ? 3.544 1.846 8.026 1.00 88.25 476 THR A N 1
ATOM 3709 C CA . THR A 1 476 ? 4.689 1.926 7.110 1.00 88.25 476 THR A CA 1
ATOM 3710 C C . THR A 1 476 ? 5.001 0.557 6.524 1.00 88.25 476 THR A C 1
ATOM 3712 O O . THR A 1 476 ? 5.216 0.438 5.321 1.00 88.25 476 THR A O 1
ATOM 3715 N N . THR A 1 477 ? 4.948 -0.489 7.349 1.00 90.69 477 THR A N 1
ATOM 3716 C CA . THR A 1 477 ? 5.132 -1.882 6.920 1.00 90.69 477 THR A CA 1
ATOM 3717 C C . THR A 1 477 ? 4.048 -2.308 5.927 1.00 90.69 477 THR A C 1
ATOM 3719 O O . THR A 1 477 ? 4.360 -2.848 4.866 1.00 90.69 477 THR A O 1
ATOM 3722 N N . ALA A 1 478 ? 2.779 -1.998 6.213 1.00 91.12 478 ALA A N 1
ATOM 3723 C CA . ALA A 1 478 ? 1.666 -2.265 5.305 1.00 91.12 478 ALA A CA 1
ATOM 3724 C C . ALA A 1 478 ? 1.818 -1.502 3.979 1.00 91.12 478 ALA A C 1
ATOM 3726 O O . ALA A 1 478 ? 1.682 -2.097 2.911 1.00 91.12 478 ALA A O 1
ATOM 3727 N N . GLY A 1 479 ? 2.168 -0.211 4.023 1.00 90.06 479 GLY A N 1
ATOM 3728 C CA . GLY A 1 479 ? 2.465 0.576 2.821 1.00 90.06 479 GLY A CA 1
ATOM 3729 C C . GLY A 1 479 ? 3.604 -0.025 1.989 1.00 90.06 479 GLY A C 1
ATOM 3730 O O . GLY A 1 479 ? 3.504 -0.098 0.763 1.00 90.06 479 GLY A O 1
ATOM 3731 N N . GLY A 1 480 ? 4.650 -0.523 2.654 1.00 90.81 480 GLY A N 1
ATOM 3732 C CA . GLY A 1 480 ? 5.795 -1.192 2.037 1.00 90.81 480 GLY A CA 1
ATOM 3733 C C . GLY A 1 480 ? 5.419 -2.450 1.265 1.00 90.81 480 GLY A C 1
ATOM 3734 O O . GLY A 1 480 ? 5.763 -2.583 0.089 1.00 90.81 480 GLY A O 1
ATOM 3735 N N . MET A 1 481 ? 4.631 -3.328 1.888 1.00 92.38 481 MET A N 1
ATOM 3736 C CA . MET A 1 481 ? 4.105 -4.533 1.238 1.00 92.38 481 MET A CA 1
ATOM 3737 C C . MET A 1 481 ? 3.150 -4.219 0.084 1.00 92.38 481 MET A C 1
ATOM 3739 O O . MET A 1 481 ? 3.135 -4.923 -0.920 1.00 92.38 481 MET A O 1
ATOM 3743 N N . VAL A 1 482 ? 2.357 -3.152 0.181 1.00 92.75 482 VAL A N 1
ATOM 3744 C CA . VAL A 1 482 ? 1.474 -2.748 -0.921 1.00 92.75 482 VAL A CA 1
ATOM 3745 C C . VAL A 1 482 ? 2.281 -2.291 -2.1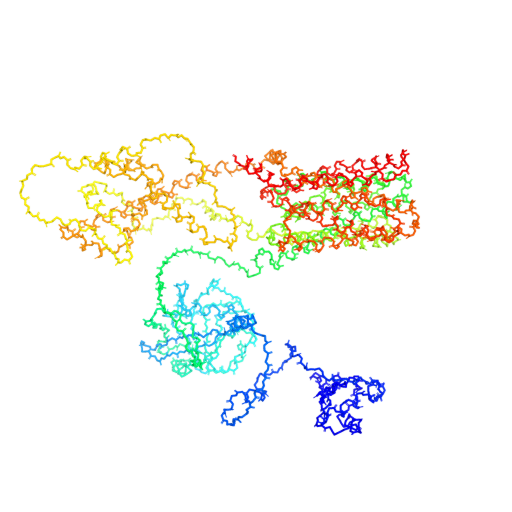37 1.00 92.75 482 VAL A C 1
ATOM 3747 O O . VAL A 1 482 ? 1.979 -2.681 -3.264 1.00 92.75 482 VAL A O 1
ATOM 3750 N N . PHE A 1 483 ? 3.327 -1.489 -1.938 1.00 90.38 483 PHE A N 1
ATOM 3751 C CA . PHE A 1 483 ? 4.132 -0.985 -3.051 1.00 90.38 483 PHE A CA 1
ATOM 3752 C C . PHE A 1 483 ? 5.154 -1.983 -3.596 1.00 90.38 483 PHE A C 1
ATOM 3754 O O . PHE A 1 483 ? 5.588 -1.812 -4.738 1.00 90.38 483 PHE A O 1
ATOM 3761 N N . SER A 1 484 ? 5.539 -3.020 -2.847 1.00 91.00 484 SER A N 1
ATOM 3762 C CA . SER A 1 484 ? 6.434 -4.070 -3.356 1.00 91.00 484 SER A CA 1
ATOM 3763 C C . SER A 1 484 ? 5.836 -4.820 -4.555 1.00 91.00 484 SER A C 1
ATOM 3765 O O . SER A 1 484 ? 6.585 -5.255 -5.430 1.00 91.00 484 SER A O 1
ATOM 3767 N N . GLY A 1 485 ? 4.501 -4.860 -4.678 1.00 88.38 485 GLY A N 1
ATOM 3768 C CA . GLY A 1 485 ? 3.809 -5.422 -5.841 1.00 88.38 485 GLY A CA 1
ATOM 3769 C C . GLY A 1 485 ? 4.274 -4.816 -7.170 1.00 88.38 485 GLY A C 1
ATOM 3770 O O . GLY A 1 485 ? 4.461 -5.533 -8.149 1.00 88.38 485 GLY A O 1
ATOM 3771 N N . ALA A 1 486 ? 4.575 -3.513 -7.203 1.00 85.50 486 ALA A N 1
ATOM 3772 C CA . ALA A 1 486 ? 5.093 -2.858 -8.406 1.00 85.50 486 ALA A CA 1
ATOM 3773 C C . ALA A 1 486 ? 6.494 -3.358 -8.819 1.00 85.50 486 ALA A C 1
ATOM 3775 O O . ALA A 1 486 ? 6.808 -3.355 -10.007 1.00 85.50 486 ALA A O 1
ATOM 3776 N N . CYS A 1 487 ? 7.330 -3.779 -7.862 1.00 83.56 487 CYS A N 1
ATOM 3777 C CA . CYS A 1 487 ? 8.652 -4.358 -8.130 1.00 83.56 487 CYS A CA 1
ATOM 3778 C C . CYS A 1 487 ? 8.533 -5.813 -8.580 1.00 83.56 487 CYS A C 1
ATOM 3780 O O . CYS A 1 487 ? 9.214 -6.208 -9.518 1.00 83.56 487 CYS A O 1
ATOM 3782 N N . ALA A 1 488 ? 7.627 -6.586 -7.971 1.00 84.44 488 ALA A N 1
ATOM 3783 C CA . ALA A 1 488 ? 7.294 -7.931 -8.438 1.00 84.44 488 ALA A CA 1
ATOM 3784 C C . ALA A 1 488 ? 6.817 -7.913 -9.905 1.00 84.44 488 ALA A C 1
ATOM 3786 O O . ALA A 1 488 ? 7.200 -8.773 -10.696 1.00 84.44 488 ALA A O 1
ATOM 3787 N N . GLY A 1 489 ? 6.082 -6.868 -10.301 1.00 82.38 489 GLY A N 1
ATOM 3788 C CA . GLY A 1 489 ? 5.718 -6.623 -11.697 1.00 82.38 489 GLY A CA 1
ATOM 3789 C C . GLY A 1 489 ? 6.915 -6.501 -12.654 1.00 82.38 489 GLY A C 1
ATOM 3790 O O . GLY A 1 489 ? 6.806 -6.942 -13.793 1.00 82.38 489 GLY A O 1
ATOM 3791 N N . SER A 1 490 ? 8.065 -5.978 -12.208 1.00 78.31 490 SER A N 1
ATOM 3792 C CA . SER A 1 490 ? 9.287 -5.900 -13.030 1.00 78.31 490 SER A CA 1
ATOM 3793 C C . SER A 1 490 ? 9.863 -7.269 -13.386 1.00 78.31 490 SER A C 1
ATOM 3795 O O . SER A 1 490 ? 10.538 -7.384 -14.398 1.00 78.31 490 SER A O 1
ATOM 3797 N N . PHE A 1 491 ? 9.631 -8.288 -12.557 1.00 80.56 491 PHE A N 1
ATOM 3798 C CA . PHE A 1 491 ? 10.105 -9.650 -12.815 1.00 80.56 491 PHE A CA 1
ATOM 3799 C C . PHE A 1 491 ? 9.077 -10.467 -13.603 1.00 80.56 491 PHE A C 1
ATOM 3801 O O . PHE A 1 491 ? 9.450 -11.363 -14.351 1.00 80.56 491 PHE A O 1
ATOM 3808 N N . LEU A 1 492 ? 7.787 -10.152 -13.445 1.00 86.31 492 LEU A N 1
ATOM 3809 C CA . LEU A 1 492 ? 6.695 -10.906 -14.055 1.00 86.31 492 LEU A CA 1
ATOM 3810 C C . LEU A 1 492 ? 6.354 -10.435 -15.474 1.00 86.31 492 LEU A C 1
ATOM 3812 O O . LEU A 1 492 ? 6.216 -11.256 -16.375 1.00 86.31 492 LEU A O 1
ATOM 3816 N N . PHE A 1 493 ? 6.173 -9.127 -15.677 1.00 88.25 493 PHE A N 1
ATOM 3817 C CA . PHE A 1 493 ? 5.632 -8.611 -16.936 1.00 88.25 493 PHE A CA 1
ATOM 3818 C C . PHE A 1 493 ? 6.606 -8.677 -18.114 1.00 88.25 493 PHE A C 1
ATOM 3820 O O . PHE A 1 493 ? 6.138 -9.032 -19.189 1.00 88.25 493 PHE A O 1
ATOM 3827 N N . PRO A 1 494 ? 7.911 -8.369 -17.981 1.00 86.56 494 PRO A N 1
ATOM 3828 C CA . PRO A 1 494 ? 8.818 -8.436 -19.123 1.00 86.56 494 PRO A CA 1
ATOM 3829 C C . PRO A 1 494 ? 8.862 -9.806 -19.828 1.00 86.56 494 PRO A C 1
ATOM 3831 O O . PRO A 1 494 ? 8.539 -9.834 -21.015 1.00 86.56 494 PRO A O 1
ATOM 3834 N N . PRO A 1 495 ? 9.127 -10.941 -19.142 1.00 88.94 495 PRO A N 1
ATOM 3835 C CA . PRO A 1 495 ? 9.137 -12.246 -19.810 1.00 88.94 495 PRO A CA 1
ATOM 3836 C C . PRO A 1 495 ? 7.747 -12.658 -20.316 1.00 88.94 495 PRO A C 1
ATOM 3838 O O . PRO A 1 495 ? 7.626 -13.288 -21.363 1.00 88.94 495 PRO A O 1
ATOM 3841 N N . LEU A 1 496 ? 6.682 -12.277 -19.600 1.00 90.31 496 LEU A N 1
ATOM 3842 C CA . LEU A 1 496 ? 5.310 -12.557 -20.019 1.00 90.31 496 LEU A CA 1
ATOM 3843 C C . LEU A 1 496 ? 4.962 -11.838 -21.328 1.00 90.31 496 LEU A C 1
ATOM 3845 O O . LEU A 1 496 ? 4.388 -12.444 -22.223 1.00 90.31 496 LEU A O 1
ATOM 3849 N N . ILE A 1 497 ? 5.288 -10.552 -21.439 1.00 91.06 497 ILE A N 1
ATOM 3850 C CA . ILE A 1 497 ? 4.946 -9.728 -22.603 1.00 91.06 497 ILE A CA 1
ATOM 3851 C C . ILE A 1 497 ? 5.788 -10.118 -23.813 1.00 91.06 497 ILE A C 1
ATOM 3853 O O . ILE A 1 497 ? 5.252 -10.168 -24.913 1.00 91.06 497 ILE A O 1
ATOM 3857 N N . GLU A 1 498 ? 7.064 -10.451 -23.622 1.00 89.88 498 GLU A N 1
ATOM 3858 C CA . GLU A 1 498 ? 7.906 -10.985 -24.696 1.00 89.88 498 GLU A CA 1
ATOM 3859 C C . GLU A 1 498 ? 7.313 -12.275 -25.286 1.00 89.88 498 GLU A C 1
ATOM 3861 O O . GLU A 1 498 ? 7.166 -12.393 -26.503 1.00 89.88 498 GLU A O 1
ATOM 3866 N N . TRP A 1 499 ? 6.884 -13.204 -24.424 1.00 93.06 499 TRP A N 1
ATOM 3867 C CA . TRP A 1 499 ? 6.204 -14.427 -24.852 1.00 93.06 499 TRP A CA 1
ATOM 3868 C C . TRP A 1 499 ? 4.867 -14.142 -25.557 1.00 93.06 499 TRP A C 1
ATOM 3870 O O . TRP A 1 499 ? 4.593 -14.705 -26.616 1.00 93.06 499 TRP A O 1
ATOM 3880 N N . LEU A 1 500 ? 4.055 -13.226 -25.018 1.00 93.69 500 LEU A N 1
ATOM 3881 C CA . LEU A 1 500 ? 2.762 -12.868 -25.607 1.00 93.69 500 LEU A CA 1
ATOM 3882 C C . LEU A 1 500 ? 2.899 -12.199 -26.978 1.00 93.69 500 LEU A C 1
ATOM 3884 O O . LEU A 1 500 ? 2.142 -12.528 -27.888 1.00 93.69 500 LEU A O 1
ATOM 3888 N N . ILE A 1 501 ? 3.868 -11.297 -27.146 1.00 93.19 501 ILE A N 1
ATOM 3889 C CA . ILE A 1 501 ? 4.112 -10.628 -28.428 1.00 93.19 501 ILE A CA 1
ATOM 3890 C C . ILE A 1 501 ? 4.561 -11.648 -29.473 1.00 93.19 501 ILE A C 1
ATOM 3892 O O . ILE A 1 501 ? 4.110 -11.578 -30.614 1.00 93.19 501 ILE A O 1
ATOM 3896 N N . LYS A 1 502 ? 5.406 -12.609 -29.084 1.00 93.31 502 LYS A N 1
ATOM 3897 C CA . LYS A 1 502 ? 5.902 -13.650 -29.986 1.00 93.31 502 LYS A CA 1
ATOM 3898 C C . LYS A 1 502 ? 4.784 -14.547 -30.525 1.00 93.31 502 LYS A C 1
ATOM 3900 O O . LYS A 1 502 ? 4.763 -14.814 -31.723 1.00 93.31 502 LYS A O 1
ATOM 3905 N N . ASP A 1 503 ? 3.874 -14.994 -29.660 1.00 94.69 503 ASP A N 1
ATOM 3906 C CA . ASP A 1 503 ? 2.867 -15.999 -30.029 1.00 94.69 503 ASP A CA 1
ATOM 3907 C C . ASP A 1 503 ? 1.540 -15.379 -30.510 1.00 94.69 503 ASP A C 1
ATOM 3909 O O . ASP A 1 503 ? 0.855 -15.963 -31.349 1.00 94.69 503 ASP A O 1
ATOM 3913 N N . TYR A 1 504 ? 1.170 -14.195 -30.007 1.00 93.50 504 TYR A N 1
ATOM 3914 C CA . TYR A 1 504 ? -0.138 -13.564 -30.252 1.00 93.50 504 TYR A CA 1
ATOM 3915 C C . TYR A 1 504 ? -0.055 -12.178 -30.907 1.00 93.50 504 TYR A C 1
ATOM 3917 O O . TYR A 1 504 ? -1.091 -11.566 -31.180 1.00 93.50 504 TYR A O 1
ATOM 3925 N N . GLY A 1 505 ? 1.151 -11.654 -31.142 1.00 91.62 505 GLY A N 1
ATOM 3926 C CA . GLY A 1 505 ? 1.352 -10.293 -31.633 1.00 91.62 505 GLY A CA 1
ATOM 3927 C C . GLY A 1 505 ? 0.976 -9.215 -30.610 1.00 91.62 505 GLY A C 1
ATOM 3928 O O . GLY A 1 505 ? 0.517 -9.483 -29.495 1.00 91.62 505 GLY A O 1
ATOM 3929 N N . ILE A 1 506 ? 1.168 -7.950 -30.987 1.00 89.94 506 ILE A N 1
ATOM 3930 C CA . ILE A 1 506 ? 0.926 -6.796 -30.103 1.00 89.94 506 ILE A CA 1
ATOM 3931 C C . ILE A 1 506 ? -0.571 -6.621 -29.807 1.00 89.94 506 ILE A C 1
ATOM 3933 O O . ILE A 1 506 ? -0.947 -6.372 -28.661 1.00 89.94 506 ILE A O 1
ATOM 3937 N N . GLU A 1 507 ? -1.432 -6.804 -30.811 1.00 90.75 507 GLU A N 1
ATOM 3938 C CA . GLU A 1 507 ? -2.890 -6.694 -30.667 1.00 90.75 507 GLU A CA 1
ATOM 3939 C C . GLU A 1 507 ? -3.424 -7.724 -29.658 1.00 90.75 507 GLU A C 1
ATOM 3941 O O . GLU A 1 507 ? -4.075 -7.361 -28.672 1.00 90.75 507 GLU A O 1
ATOM 3946 N N . GLY A 1 508 ? -3.071 -9.004 -29.834 1.00 91.56 508 GLY A N 1
ATOM 3947 C CA . GLY A 1 508 ? -3.435 -10.079 -28.908 1.00 91.56 508 GLY A CA 1
ATOM 3948 C C . GLY A 1 508 ? -2.852 -9.882 -27.505 1.00 91.56 508 GLY A C 1
ATOM 3949 O O . GLY A 1 508 ? -3.529 -10.142 -26.505 1.00 91.56 508 GLY A O 1
ATOM 3950 N N . THR A 1 509 ? -1.639 -9.324 -27.413 1.00 93.50 509 THR A N 1
ATOM 3951 C CA . THR A 1 509 ? -1.007 -8.969 -26.134 1.00 93.50 509 THR A CA 1
ATOM 3952 C C . THR A 1 509 ? -1.845 -7.956 -25.352 1.00 93.50 509 THR A C 1
ATOM 3954 O O . THR A 1 509 ? -2.058 -8.149 -24.154 1.00 93.50 509 THR A O 1
ATOM 3957 N N . PHE A 1 510 ? -2.380 -6.910 -25.993 1.00 94.00 510 PHE A N 1
ATOM 3958 C CA . PHE A 1 510 ? -3.248 -5.935 -25.318 1.00 94.00 510 PHE A CA 1
ATOM 3959 C C . PHE A 1 510 ? -4.564 -6.544 -24.832 1.00 94.00 510 PHE A C 1
ATOM 3961 O O . PHE A 1 510 ? -5.022 -6.215 -23.732 1.00 94.00 510 PHE A O 1
ATOM 3968 N N . LEU A 1 511 ? -5.148 -7.469 -25.598 1.00 95.06 511 LEU A N 1
ATOM 3969 C CA . LEU A 1 511 ? -6.368 -8.162 -25.191 1.00 95.06 511 LEU A CA 1
ATOM 3970 C C . LEU A 1 511 ? -6.130 -9.026 -23.943 1.00 95.06 511 LEU A C 1
ATOM 3972 O O . LEU A 1 511 ? -6.873 -8.915 -22.965 1.00 95.06 511 LEU A O 1
ATOM 3976 N N . ILE A 1 512 ? -5.055 -9.816 -23.920 1.00 95.25 512 ILE A N 1
ATOM 3977 C CA . ILE A 1 512 ? -4.691 -10.646 -22.760 1.00 95.25 512 ILE A CA 1
ATOM 3978 C C . ILE A 1 512 ? -4.309 -9.765 -21.562 1.00 95.25 512 ILE A C 1
ATOM 3980 O O . ILE A 1 512 ? -4.759 -10.007 -20.437 1.00 95.25 512 ILE A O 1
ATOM 3984 N N . LEU A 1 513 ? -3.557 -8.686 -21.798 1.00 93.19 513 LEU A N 1
ATOM 3985 C CA . LEU A 1 513 ? -3.211 -7.712 -20.767 1.00 93.19 513 LEU A CA 1
ATOM 3986 C C . LEU A 1 513 ? -4.465 -7.077 -20.156 1.00 93.19 513 LEU A C 1
ATOM 3988 O O . LEU A 1 513 ? -4.516 -6.893 -18.942 1.00 93.19 513 LEU A O 1
ATOM 3992 N N . SER A 1 514 ? -5.505 -6.802 -20.949 1.00 94.38 514 SER A N 1
ATOM 3993 C CA . SER A 1 514 ? -6.781 -6.303 -20.429 1.00 94.38 514 SER A CA 1
ATOM 3994 C C . SER A 1 514 ? -7.453 -7.301 -19.476 1.00 94.38 514 SER A C 1
ATOM 3996 O O . SER A 1 514 ? -7.939 -6.899 -18.419 1.00 94.38 514 SER A O 1
ATOM 3998 N N . GLY A 1 515 ? -7.374 -8.606 -19.763 1.00 95.06 515 GLY A N 1
ATOM 3999 C CA . GLY A 1 515 ? -7.831 -9.664 -18.859 1.00 95.06 515 GLY A CA 1
ATOM 4000 C C . GLY A 1 515 ? -7.080 -9.659 -17.525 1.00 95.06 515 GLY A C 1
ATOM 4001 O O . GLY A 1 515 ? -7.690 -9.791 -16.463 1.00 95.06 515 GLY A O 1
ATOM 4002 N N . ILE A 1 516 ? -5.768 -9.409 -17.545 1.00 94.44 516 ILE A N 1
ATOM 4003 C CA . ILE A 1 516 ? -4.967 -9.233 -16.322 1.00 94.44 516 ILE A CA 1
ATOM 4004 C C . ILE A 1 516 ? -5.405 -7.964 -15.575 1.00 94.44 516 ILE A C 1
ATOM 4006 O O . ILE A 1 516 ? -5.630 -8.008 -14.366 1.00 94.44 516 ILE A O 1
ATOM 4010 N N . VAL A 1 517 ? -5.607 -6.843 -16.278 1.00 94.00 517 VAL A N 1
ATOM 4011 C CA . VAL A 1 517 ? -6.084 -5.576 -15.685 1.00 94.00 517 VAL A CA 1
ATOM 4012 C C . VAL A 1 517 ? -7.458 -5.720 -15.037 1.00 94.00 517 VAL A C 1
ATOM 4014 O O . VAL A 1 517 ? -7.693 -5.143 -13.974 1.00 94.00 517 VAL A O 1
ATOM 4017 N N . MET A 1 518 ? -8.332 -6.553 -15.594 1.00 95.44 518 MET A N 1
ATOM 4018 C CA . MET A 1 518 ? -9.661 -6.822 -15.050 1.00 95.44 518 MET A CA 1
ATOM 4019 C C . MET A 1 518 ? -9.624 -7.365 -13.614 1.00 95.44 518 MET A C 1
ATOM 4021 O O . MET A 1 518 ? -10.529 -7.080 -12.829 1.00 95.44 518 MET A O 1
ATOM 4025 N N . HIS A 1 519 ? -8.553 -8.064 -13.216 1.00 94.56 519 HIS A N 1
ATOM 4026 C CA . HIS A 1 519 ? -8.383 -8.591 -11.855 1.00 94.56 519 HIS A CA 1
ATOM 4027 C C . HIS A 1 519 ? -8.229 -7.490 -10.791 1.00 94.56 519 HIS A C 1
ATOM 4029 O O . HIS A 1 519 ? -8.378 -7.753 -9.595 1.00 94.56 519 HIS A O 1
ATOM 4035 N N . THR A 1 520 ? -8.019 -6.235 -11.200 1.00 93.88 520 THR A N 1
ATOM 4036 C CA . THR A 1 520 ? -8.110 -5.087 -10.289 1.00 93.88 520 THR A CA 1
ATOM 4037 C C . THR A 1 520 ? -9.515 -4.935 -9.697 1.00 93.88 520 THR A C 1
ATOM 4039 O O . THR A 1 520 ? -9.643 -4.574 -8.531 1.00 93.88 520 THR A O 1
ATOM 4042 N N . ILE A 1 521 ? -10.572 -5.288 -10.436 1.00 92.81 521 ILE A N 1
ATOM 4043 C CA . ILE A 1 521 ? -11.967 -5.155 -9.996 1.00 92.81 521 ILE A CA 1
ATOM 4044 C C . ILE A 1 521 ? -12.261 -6.032 -8.764 1.00 92.81 521 ILE A C 1
ATOM 4046 O O . ILE A 1 521 ? -12.589 -5.465 -7.716 1.00 92.81 521 ILE A O 1
ATOM 4050 N N . PRO A 1 522 ? -12.104 -7.373 -8.796 1.00 93.69 522 PRO A N 1
ATOM 4051 C CA . PRO A 1 522 ? -12.342 -8.202 -7.615 1.00 93.69 522 PRO A CA 1
ATOM 4052 C C . PRO A 1 522 ? -11.395 -7.852 -6.458 1.00 93.69 522 PRO A C 1
ATOM 4054 O O . PRO A 1 522 ? -11.822 -7.850 -5.304 1.00 93.69 522 PRO A O 1
ATOM 4057 N N . ALA A 1 523 ? -10.147 -7.456 -6.734 1.00 92.88 523 ALA A N 1
ATOM 4058 C CA . ALA A 1 523 ? -9.236 -6.995 -5.689 1.00 92.88 523 ALA A CA 1
ATOM 4059 C C . ALA A 1 523 ? -9.759 -5.726 -4.978 1.00 92.88 523 ALA A C 1
ATOM 4061 O O . ALA A 1 523 ? -9.704 -5.632 -3.751 1.00 92.88 523 ALA A O 1
ATOM 4062 N N . THR A 1 524 ? -10.362 -4.777 -5.706 1.00 92.19 524 THR A N 1
ATOM 4063 C CA . THR A 1 524 ? -10.990 -3.587 -5.092 1.00 92.19 524 THR A CA 1
ATOM 4064 C C . THR A 1 524 ? -12.252 -3.909 -4.286 1.00 92.19 524 THR A C 1
ATOM 4066 O O . THR A 1 524 ? -12.595 -3.172 -3.359 1.00 92.19 524 THR A O 1
ATOM 4069 N N . MET A 1 525 ? -12.933 -5.029 -4.557 1.00 90.19 525 MET A N 1
ATOM 4070 C CA . MET A 1 525 ? -14.088 -5.463 -3.757 1.00 90.19 525 MET A CA 1
ATOM 4071 C C . MET A 1 525 ? -13.701 -5.866 -2.326 1.00 90.19 525 MET A C 1
ATOM 4073 O O . MET A 1 525 ? -14.520 -5.737 -1.410 1.00 90.19 525 MET A O 1
ATOM 4077 N N . ILE A 1 526 ? -12.452 -6.301 -2.123 1.00 89.69 526 ILE A N 1
ATOM 4078 C CA . ILE A 1 526 ? -11.886 -6.652 -0.811 1.00 89.69 526 ILE A CA 1
ATOM 4079 C C . ILE A 1 526 ? -11.597 -5.387 0.018 1.00 89.69 526 ILE A C 1
ATOM 4081 O O . ILE A 1 526 ? -11.758 -5.391 1.240 1.00 89.69 526 ILE A O 1
ATOM 4085 N N . LEU A 1 527 ? -11.250 -4.276 -0.643 1.00 88.88 527 LEU A N 1
ATOM 4086 C CA . LEU A 1 527 ? -10.903 -2.983 -0.039 1.00 88.88 527 LEU A CA 1
ATOM 4087 C C . LEU A 1 527 ? -12.140 -2.195 0.435 1.00 88.88 527 LEU A C 1
ATOM 4089 O O . LEU A 1 527 ? -12.475 -1.129 -0.088 1.00 88.88 527 LEU A O 1
ATOM 4093 N N . LYS A 1 528 ? -12.844 -2.727 1.438 1.00 83.88 528 LYS A N 1
ATOM 4094 C CA . LYS A 1 528 ? -14.039 -2.100 2.023 1.00 83.88 528 LYS A CA 1
ATOM 4095 C C . LYS A 1 528 ? -13.667 -1.065 3.083 1.00 83.88 528 LYS A C 1
ATOM 4097 O O . LYS A 1 528 ? -12.630 -1.135 3.728 1.00 83.88 528 LYS A O 1
ATOM 4102 N N . LYS A 1 529 ? -14.553 -0.100 3.328 1.00 82.38 529 LYS A N 1
ATOM 4103 C CA . LYS A 1 529 ? -14.386 0.812 4.468 1.00 82.38 529 LYS A CA 1
ATOM 4104 C C . LYS A 1 529 ? -14.529 0.021 5.785 1.00 82.38 529 LYS A C 1
ATOM 4106 O O . LYS A 1 529 ? -15.582 -0.602 5.962 1.00 82.38 529 LYS A O 1
ATOM 4111 N N . PRO A 1 530 ? -13.546 0.058 6.707 1.00 80.12 530 PRO A N 1
ATOM 4112 C CA . PRO A 1 530 ? -13.603 -0.749 7.922 1.00 80.12 530 PRO A CA 1
ATOM 4113 C C . PRO A 1 530 ? -14.765 -0.349 8.844 1.00 80.12 530 PRO A C 1
ATOM 4115 O O . PRO A 1 530 ? -15.184 0.815 8.878 1.00 80.12 530 PRO A O 1
ATOM 4118 N N . SER A 1 531 ? -15.284 -1.310 9.617 1.00 66.25 531 SER A N 1
ATOM 4119 C CA . SER A 1 531 ? -16.453 -1.137 10.497 1.00 66.25 531 SER A CA 1
ATOM 4120 C C . SER A 1 531 ? -16.231 -0.044 11.553 1.00 66.25 531 SER A C 1
ATOM 4122 O O . SER A 1 531 ? -17.120 0.780 11.785 1.00 66.25 531 SER A O 1
ATOM 4124 N N . TRP A 1 532 ? -15.012 0.058 12.092 1.00 70.62 532 TRP A N 1
ATOM 4125 C CA . TRP A 1 532 ? -14.585 1.103 13.036 1.00 70.62 532 TRP A CA 1
ATOM 4126 C C . TRP A 1 532 ? -14.412 2.499 12.415 1.00 70.62 532 TRP A C 1
ATOM 4128 O O . TRP A 1 532 ? -14.220 3.473 13.140 1.00 70.62 532 TRP A O 1
ATOM 4138 N N . PHE A 1 533 ? -14.504 2.620 11.087 1.00 61.62 533 PHE A N 1
ATOM 4139 C CA . PHE A 1 533 ? -14.427 3.887 10.350 1.00 61.62 533 PHE A CA 1
ATOM 4140 C C . PHE A 1 533 ? -15.807 4.432 9.934 1.00 61.62 533 PHE A C 1
ATOM 4142 O O . PHE A 1 533 ? -15.900 5.521 9.352 1.00 61.62 533 PHE A O 1
ATOM 4149 N N . ARG A 1 534 ? -16.907 3.707 10.199 1.00 53.66 534 ARG A N 1
ATOM 4150 C CA . ARG A 1 534 ? -18.269 4.236 10.013 1.00 53.66 534 ARG A CA 1
ATOM 4151 C C . ARG A 1 534 ? -18.559 5.267 11.110 1.00 53.66 534 ARG A C 1
ATOM 4153 O O . ARG A 1 534 ? -18.450 4.955 12.294 1.00 53.66 534 ARG A O 1
ATOM 4160 N N . LYS A 1 535 ? -18.956 6.492 10.727 1.00 40.81 535 LYS A N 1
ATOM 4161 C CA . LYS A 1 535 ? -19.520 7.474 11.674 1.00 40.81 535 LYS A CA 1
ATOM 4162 C C . LYS A 1 535 ? -20.635 6.764 12.447 1.00 40.81 535 LYS A C 1
ATOM 4164 O O . LYS A 1 535 ? -21.456 6.094 11.820 1.00 40.81 535 LYS A O 1
ATOM 4169 N N . ARG A 1 536 ? -20.654 6.879 13.785 1.00 29.73 536 ARG A N 1
ATOM 4170 C CA . ARG A 1 536 ? -21.771 6.381 14.604 1.00 29.73 536 ARG A CA 1
ATOM 4171 C C . ARG A 1 536 ? -23.052 6.894 13.960 1.00 29.73 536 ARG A C 1
ATOM 4173 O O . ARG A 1 536 ? -23.258 8.105 13.907 1.00 29.73 536 ARG A O 1
ATOM 4180 N N . HIS A 1 537 ? -23.877 5.991 13.435 1.00 26.77 537 HIS A N 1
ATOM 4181 C CA . HIS A 1 537 ? -25.225 6.361 13.051 1.00 26.77 537 HIS A CA 1
ATOM 4182 C C . HIS A 1 537 ? -25.871 6.954 14.302 1.00 26.77 537 HIS A C 1
ATOM 4184 O O . HIS A 1 537 ? -26.026 6.261 15.310 1.00 26.77 537 HIS A O 1
ATOM 4190 N N . ALA A 1 538 ? -26.213 8.243 14.242 1.00 31.19 538 ALA A N 1
ATOM 4191 C CA . ALA A 1 538 ? -27.326 8.734 15.029 1.00 31.19 538 ALA A CA 1
ATOM 4192 C C . ALA A 1 538 ? -28.487 7.760 14.792 1.00 31.19 538 ALA A C 1
ATOM 4194 O O . ALA A 1 538 ? -28.656 7.284 13.663 1.00 31.19 538 ALA A O 1
ATOM 4195 N N . PHE A 1 539 ? -29.197 7.414 15.865 1.00 22.55 539 PHE A N 1
ATOM 4196 C CA . PHE A 1 539 ? -30.369 6.544 15.835 1.00 22.55 539 PHE A CA 1
ATOM 4197 C C . PHE A 1 539 ? -31.206 6.801 14.572 1.00 22.55 539 PHE A C 1
ATOM 4199 O O . PHE A 1 539 ? -31.353 7.966 14.184 1.00 22.55 539 PHE A O 1
ATOM 4206 N N . PRO A 1 540 ? -31.690 5.745 13.891 1.00 22.91 540 PRO A N 1
ATOM 4207 C CA . PRO A 1 540 ? -32.441 5.917 12.658 1.00 22.91 540 PRO A CA 1
ATOM 4208 C C . PRO A 1 540 ? -33.580 6.901 12.918 1.00 22.91 540 PRO A C 1
ATOM 4210 O O . PRO A 1 540 ? -34.308 6.751 13.899 1.00 22.91 540 PRO A O 1
ATOM 4213 N N . LYS A 1 541 ? -33.700 7.919 12.055 1.00 27.55 541 LYS A N 1
ATOM 4214 C CA . LYS A 1 541 ? -34.902 8.750 11.989 1.00 27.55 541 LYS A CA 1
ATOM 4215 C C . LYS A 1 541 ? -36.085 7.788 11.901 1.00 27.55 541 LYS A C 1
ATOM 4217 O O . LYS A 1 541 ? -36.194 7.050 10.919 1.00 27.55 541 LYS A O 1
ATOM 4222 N N . GLY A 1 542 ? -36.917 7.758 12.940 1.00 24.94 542 GLY A N 1
ATOM 4223 C CA . GLY A 1 542 ? -38.256 7.204 12.818 1.00 24.94 542 GLY A CA 1
ATOM 4224 C C . GLY A 1 542 ? -38.919 7.918 11.649 1.00 24.94 542 GLY A C 1
ATOM 4225 O O . GLY A 1 542 ? -38.816 9.140 11.542 1.00 24.94 542 GLY A O 1
ATOM 4226 N N . LYS A 1 543 ? -39.487 7.143 10.724 1.00 23.97 543 LYS A N 1
ATOM 4227 C CA . LYS A 1 543 ? -40.335 7.677 9.661 1.00 23.97 543 LYS A CA 1
ATOM 4228 C C . LYS A 1 543 ? -41.370 8.598 10.296 1.00 23.97 543 LYS A C 1
ATOM 4230 O O . LYS A 1 543 ? -41.975 8.222 11.298 1.00 23.97 543 LYS A O 1
ATOM 4235 N N . ASP A 1 544 ? -41.571 9.753 9.678 1.00 29.83 544 ASP A N 1
ATOM 4236 C CA . ASP A 1 544 ? -42.756 10.568 9.881 1.00 29.83 544 ASP A CA 1
ATOM 4237 C C . ASP A 1 544 ? -43.995 9.684 9.690 1.00 29.83 544 ASP A C 1
ATOM 4239 O O . ASP A 1 544 ? -44.363 9.315 8.575 1.00 29.83 544 ASP A O 1
ATOM 4243 N N . SER A 1 545 ? -44.619 9.314 10.799 1.00 23.12 545 SER A N 1
ATOM 4244 C CA . SER A 1 545 ? -46.014 8.914 10.852 1.00 23.12 545 SER A CA 1
ATOM 4245 C C . SER A 1 545 ? -46.649 9.765 11.936 1.00 23.12 545 SER A C 1
ATOM 4247 O O . SER A 1 545 ? -46.399 9.556 13.120 1.00 23.12 545 SER A O 1
ATOM 4249 N N . SER A 1 546 ? -47.372 10.783 11.472 1.00 23.95 546 SER A N 1
ATOM 4250 C CA . SER A 1 546 ? -48.567 11.354 12.090 1.00 23.95 546 SER A CA 1
ATOM 4251 C C . SER A 1 546 ? -48.672 11.241 13.611 1.00 23.95 546 SER A C 1
ATOM 4253 O O . SER A 1 546 ? -48.976 10.191 14.167 1.00 23.95 546 SER A O 1
ATOM 4255 N N . ILE A 1 547 ? -48.556 12.403 14.245 1.00 27.56 547 ILE A N 1
ATOM 4256 C CA . ILE A 1 547 ? -49.196 12.747 15.511 1.00 27.56 547 ILE A CA 1
ATOM 4257 C C . ILE A 1 547 ? -50.652 12.257 15.476 1.00 27.56 547 ILE A C 1
ATOM 4259 O O . ILE A 1 547 ? -51.484 12.875 14.814 1.00 27.56 547 ILE A O 1
ATOM 4263 N N . LYS A 1 548 ? -50.919 11.124 16.126 1.00 25.31 548 LYS A N 1
ATOM 4264 C CA . LYS A 1 548 ? -52.178 10.660 16.732 1.00 25.31 548 LYS A CA 1
ATOM 4265 C C . LYS A 1 548 ? -51.926 9.223 17.202 1.00 25.31 548 LYS A C 1
ATOM 4267 O O . LYS A 1 548 ? -51.233 8.478 16.525 1.00 25.31 548 LYS A O 1
ATOM 4272 N N . ASP A 1 549 ? -52.453 8.889 18.374 1.00 26.09 549 ASP A N 1
ATOM 4273 C CA . ASP A 1 549 ? -52.459 7.549 18.984 1.00 26.09 549 ASP A CA 1
ATOM 4274 C C . ASP A 1 549 ? -51.272 7.197 19.898 1.00 26.09 549 ASP A C 1
ATOM 4276 O O . ASP A 1 549 ? -50.575 6.212 19.689 1.00 26.09 549 ASP A O 1
ATOM 4280 N N . VAL A 1 550 ? -51.109 7.955 20.993 1.00 25.77 550 VAL A N 1
ATOM 4281 C CA . VAL A 1 550 ? -50.761 7.372 22.309 1.00 25.77 550 VAL A CA 1
ATOM 4282 C C . VAL A 1 550 ? -51.520 8.130 23.413 1.00 25.77 550 VAL A C 1
ATOM 4284 O O . VAL A 1 550 ? -50.942 8.835 24.237 1.00 25.77 550 VAL A O 1
ATOM 4287 N N . GLU A 1 551 ? -52.846 7.989 23.442 1.00 25.27 551 GLU A N 1
ATOM 4288 C CA . GLU A 1 551 ? -53.584 8.032 24.709 1.00 25.27 551 GLU A CA 1
ATOM 4289 C C . GLU A 1 551 ? -53.402 6.663 25.368 1.00 25.27 551 GLU A C 1
ATOM 4291 O O . GLU A 1 551 ? -54.030 5.682 24.979 1.00 25.27 551 GLU A O 1
ATOM 4296 N N . GLY A 1 552 ? -52.468 6.558 26.315 1.00 27.25 552 GLY A N 1
ATOM 4297 C CA . GLY A 1 552 ? -52.180 5.250 26.903 1.00 27.25 552 GLY A CA 1
ATOM 4298 C C . GLY A 1 552 ? -51.072 5.162 27.942 1.00 27.25 552 GLY A C 1
ATOM 4299 O O . GLY A 1 552 ? -50.609 4.060 28.194 1.00 27.25 552 GLY A O 1
ATOM 4300 N N . THR A 1 553 ? -50.643 6.259 28.572 1.00 24.69 553 THR A N 1
ATOM 4301 C CA . THR A 1 553 ? -49.807 6.197 29.787 1.00 24.69 553 THR A CA 1
ATOM 4302 C C . THR A 1 553 ? -50.152 7.351 30.723 1.00 24.69 553 THR A C 1
ATOM 4304 O O . THR A 1 553 ? -49.596 8.443 30.632 1.00 24.69 553 THR A O 1
ATOM 4307 N N . LYS A 1 554 ? -51.091 7.104 31.643 1.00 30.12 554 LYS A N 1
ATOM 4308 C CA . LYS A 1 554 ? -51.244 7.887 32.874 1.00 30.12 554 LYS A CA 1
ATOM 4309 C C . LYS A 1 554 ? -50.037 7.608 33.779 1.00 30.12 554 LYS A C 1
ATOM 4311 O O . LYS A 1 554 ? -49.832 6.460 34.161 1.00 30.12 554 LYS A O 1
ATOM 4316 N N . GLY A 1 555 ? -49.291 8.650 34.150 1.00 30.22 555 GLY A N 1
ATOM 4317 C CA . GLY A 1 555 ? -48.311 8.603 35.239 1.00 30.22 555 GLY A CA 1
ATOM 4318 C C . GLY A 1 555 ? -47.096 9.502 35.013 1.00 30.22 555 GLY A C 1
ATOM 4319 O O . GLY A 1 555 ? -46.202 9.129 34.270 1.00 30.22 555 GLY A O 1
ATOM 4320 N N . ILE A 1 556 ? -47.050 10.622 35.745 1.00 29.56 556 ILE A N 1
ATOM 4321 C CA . ILE A 1 556 ? -45.999 11.659 35.812 1.00 29.56 556 ILE A CA 1
ATOM 4322 C C . ILE A 1 556 ? -46.129 12.769 34.747 1.00 29.56 556 ILE A C 1
ATOM 4324 O O . ILE A 1 556 ? -45.373 12.853 33.784 1.00 29.56 556 ILE A O 1
ATOM 4328 N N . SER A 1 557 ? -47.071 13.691 34.978 1.00 30.09 557 SER A N 1
ATOM 4329 C CA . SER A 1 557 ? -46.923 15.077 34.519 1.00 30.09 557 SER A CA 1
ATOM 4330 C C . SER A 1 557 ? -45.842 15.755 35.370 1.00 30.09 557 SER A C 1
ATOM 4332 O O . SER A 1 557 ? -45.953 15.746 36.598 1.00 30.09 557 SER A O 1
ATOM 4334 N N . GLY A 1 558 ? -44.818 16.349 34.758 1.00 38.16 558 GLY A N 1
ATOM 4335 C CA . GLY A 1 558 ? -43.858 17.185 35.484 1.00 38.16 558 GLY A CA 1
ATOM 4336 C C . GLY A 1 558 ? -44.560 18.414 36.065 1.00 38.16 558 GLY A C 1
ATOM 4337 O O . GLY A 1 558 ? -45.017 19.268 35.309 1.00 38.16 558 GLY A O 1
ATOM 4338 N N . LYS A 1 559 ? -44.679 18.487 37.394 1.00 45.00 559 LYS A N 1
ATOM 4339 C CA . LYS A 1 559 ? -45.055 19.722 38.091 1.00 45.00 559 LYS A CA 1
ATOM 4340 C C . LYS A 1 559 ? -43.896 20.721 37.980 1.00 45.00 559 LYS A C 1
ATOM 4342 O O . LYS A 1 559 ? -42.731 20.329 37.994 1.00 45.00 559 LYS A O 1
ATOM 4347 N N . ILE A 1 560 ? -44.226 21.999 37.797 1.00 48.12 560 ILE A N 1
ATOM 4348 C CA . ILE A 1 560 ? -43.256 23.100 37.854 1.00 48.12 560 ILE A CA 1
ATOM 4349 C C . ILE A 1 560 ? -42.840 23.237 39.328 1.00 48.12 560 ILE A C 1
ATOM 4351 O O . ILE A 1 560 ? -43.743 23.284 40.162 1.00 48.12 560 ILE A O 1
ATOM 4355 N N . PRO A 1 561 ? -41.532 23.268 39.650 1.00 53.09 561 PRO A N 1
ATOM 4356 C CA . PRO A 1 561 ? -41.075 23.349 41.036 1.00 53.09 561 PRO A CA 1
ATOM 4357 C C . PRO A 1 561 ? -41.572 24.637 41.697 1.00 53.09 561 PRO A C 1
ATOM 4359 O O . PRO A 1 561 ? -41.497 25.715 41.095 1.00 53.09 561 PRO A O 1
ATOM 4362 N N . ASP A 1 562 ? -42.066 24.522 42.928 1.00 58.41 562 ASP A N 1
ATOM 4363 C CA . ASP A 1 562 ? -42.590 25.654 43.694 1.00 58.41 562 ASP A CA 1
ATOM 4364 C C . ASP A 1 562 ? -41.437 26.448 44.330 1.00 58.41 562 ASP A C 1
ATOM 4366 O O . ASP A 1 562 ? -40.893 26.116 45.388 1.00 58.41 562 ASP A O 1
ATOM 4370 N N . VAL A 1 563 ? -41.028 27.516 43.644 1.00 53.84 563 VAL A N 1
ATOM 4371 C CA . VAL A 1 563 ? -39.915 28.382 44.064 1.00 53.84 563 VAL A CA 1
ATOM 4372 C C . VAL A 1 563 ? -40.245 29.152 45.349 1.00 53.84 563 VAL A C 1
ATOM 4374 O O . VAL A 1 563 ? -39.340 29.495 46.110 1.00 53.84 563 VAL A O 1
ATOM 4377 N N . GLU A 1 564 ? -41.526 29.388 45.631 1.00 47.56 564 GLU A N 1
ATOM 4378 C CA . GLU A 1 564 ? -41.985 30.121 46.812 1.00 47.56 564 GLU A CA 1
ATOM 4379 C C . GLU A 1 564 ? -41.879 29.257 48.080 1.00 47.56 564 GLU A C 1
ATOM 4381 O O . GLU A 1 564 ? -41.469 29.745 49.139 1.00 47.56 564 GLU A O 1
ATOM 4386 N N . CYS A 1 565 ? -42.109 27.944 47.946 1.00 55.62 565 CYS A N 1
ATOM 4387 C CA . CYS A 1 565 ? -41.844 26.947 48.988 1.00 55.62 565 CYS A CA 1
ATOM 4388 C C . CYS A 1 565 ? -40.345 26.850 49.347 1.00 55.62 565 CYS A C 1
ATOM 4390 O O . CYS A 1 565 ? -39.982 26.850 50.529 1.00 55.62 565 CYS A O 1
ATOM 4392 N N . LEU A 1 566 ? -39.454 26.838 48.344 1.00 54.69 566 LEU A N 1
ATOM 4393 C CA . LEU A 1 566 ? -37.995 26.807 48.556 1.00 54.69 566 LEU A CA 1
ATOM 4394 C C . LEU A 1 566 ? -37.463 28.111 49.169 1.00 54.69 566 LEU A C 1
ATOM 4396 O O . LEU A 1 566 ? -36.548 28.085 49.992 1.00 54.69 566 LEU A O 1
ATOM 4400 N N . ARG A 1 567 ? -38.047 29.253 48.792 1.00 52.38 567 ARG A N 1
ATOM 4401 C CA . ARG A 1 567 ? -37.711 30.571 49.344 1.00 52.38 567 ARG A CA 1
ATOM 4402 C C . ARG A 1 567 ? -38.137 30.710 50.802 1.00 52.38 567 ARG A C 1
ATOM 4404 O O . ARG A 1 567 ? -37.347 31.190 51.610 1.00 52.38 567 ARG A O 1
ATOM 4411 N N . SER A 1 568 ? -39.357 30.290 51.135 1.00 48.81 568 SER A N 1
ATOM 4412 C CA . SER A 1 568 ? -39.890 30.381 52.503 1.00 48.81 568 SER A CA 1
ATOM 4413 C C . SER A 1 568 ? -39.066 29.565 53.508 1.00 48.81 568 SER A C 1
ATOM 4415 O O . SER A 1 568 ? -39.047 29.886 54.690 1.00 48.81 568 SER A O 1
ATOM 4417 N N . ASN A 1 569 ? -38.313 28.571 53.021 1.00 56.22 569 ASN A N 1
ATOM 4418 C CA . ASN A 1 569 ? -37.417 27.718 53.804 1.00 56.22 569 ASN A CA 1
ATOM 4419 C C . ASN A 1 569 ? -35.928 27.927 53.453 1.00 56.22 569 ASN A C 1
ATOM 4421 O O . ASN A 1 569 ? -35.118 27.000 53.556 1.00 56.22 569 ASN A O 1
ATOM 4425 N N . SER A 1 570 ? -35.540 29.136 53.027 1.00 52.78 570 SER A N 1
ATOM 4426 C CA . SER A 1 570 ? -34.196 29.438 52.501 1.00 52.78 570 SER A CA 1
ATOM 4427 C C . SER A 1 570 ? -33.052 29.060 53.450 1.00 52.78 570 SER A C 1
ATOM 4429 O O . SER A 1 570 ? -32.014 28.576 52.998 1.00 52.78 570 SER A O 1
ATOM 4431 N N . ASN A 1 571 ? -33.250 29.196 54.765 1.00 53.12 571 ASN A N 1
ATOM 4432 C CA . ASN A 1 571 ? -32.273 28.799 55.784 1.00 53.12 571 ASN A CA 1
ATOM 4433 C C . ASN A 1 571 ? -32.004 27.284 55.789 1.00 53.12 571 ASN A C 1
ATOM 4435 O O . ASN A 1 571 ? -30.855 26.864 55.930 1.00 53.12 571 ASN A O 1
ATOM 4439 N N . ILE A 1 572 ? -33.037 26.461 55.594 1.00 60.12 572 ILE A N 1
ATOM 4440 C CA . ILE A 1 572 ? -32.923 24.995 55.533 1.00 60.12 572 ILE A CA 1
ATOM 4441 C C . ILE A 1 572 ? -32.276 24.587 54.205 1.00 60.12 572 ILE A C 1
ATOM 4443 O O . ILE A 1 572 ? -31.367 23.759 54.188 1.00 60.12 572 ILE A O 1
ATOM 4447 N N . VAL A 1 573 ? -32.662 25.229 53.098 1.00 57.22 573 VAL A N 1
ATOM 4448 C CA . VAL A 1 573 ? -32.072 24.996 51.768 1.00 57.22 573 VAL A CA 1
ATOM 4449 C C . VAL A 1 573 ? -30.575 25.330 51.752 1.00 57.22 573 VAL A C 1
ATOM 4451 O O . VAL A 1 573 ? -29.777 24.551 51.231 1.00 57.22 573 VAL A O 1
ATOM 4454 N N . LEU A 1 574 ? -30.167 26.445 52.367 1.00 54.38 574 LEU A N 1
ATOM 4455 C CA . LEU A 1 574 ? -28.758 26.831 52.485 1.00 54.38 574 LEU A CA 1
ATOM 4456 C C . LEU A 1 574 ? -27.964 25.869 53.373 1.00 54.38 574 LEU A C 1
ATOM 4458 O O . LEU A 1 574 ? -26.847 25.502 53.008 1.00 54.38 574 LEU A O 1
ATOM 4462 N N . LYS A 1 575 ? -28.539 25.420 54.498 1.00 56.03 575 LYS A N 1
ATOM 4463 C CA . LYS A 1 575 ? -27.916 24.396 55.351 1.00 56.03 575 LYS A CA 1
ATOM 4464 C C . LYS A 1 575 ? -27.740 23.079 54.594 1.00 56.03 575 LYS A C 1
ATOM 4466 O O . LYS A 1 575 ? -26.645 22.533 54.615 1.00 56.03 575 LYS A O 1
ATOM 4471 N N . LEU A 1 576 ? -28.759 22.621 53.860 1.00 57.38 576 LEU A N 1
ATOM 4472 C CA . LEU A 1 576 ? -28.703 21.410 53.032 1.00 57.38 576 LEU A CA 1
ATOM 4473 C C . LEU A 1 576 ? -27.626 21.505 51.937 1.00 57.38 576 LEU A C 1
ATOM 4475 O O . LEU A 1 576 ? -26.828 20.584 51.776 1.00 57.38 576 LEU A O 1
ATOM 4479 N N . LEU A 1 577 ? -27.553 22.622 51.205 1.00 53.81 577 LEU A N 1
ATOM 4480 C CA . LEU A 1 577 ? -26.579 22.833 50.117 1.00 53.81 577 LEU A CA 1
ATOM 4481 C C . LEU A 1 577 ? -25.124 23.022 50.594 1.00 53.81 577 LEU A C 1
ATOM 4483 O O . LEU A 1 577 ? -24.194 22.974 49.773 1.00 53.81 577 LEU A O 1
ATOM 4487 N N . ASN A 1 578 ? -24.930 23.239 51.898 1.00 50.88 578 ASN A N 1
ATOM 4488 C CA . ASN A 1 578 ? -23.629 23.344 52.561 1.00 50.88 578 ASN A CA 1
ATOM 4489 C C . ASN A 1 578 ? -23.235 22.089 53.356 1.00 50.88 578 ASN A C 1
ATOM 4491 O O . ASN A 1 578 ? -22.190 22.096 54.004 1.00 50.88 578 ASN A O 1
ATOM 4495 N N . ILE A 1 579 ? -24.010 21.001 53.281 1.00 53.25 579 ILE A N 1
ATOM 4496 C CA . ILE A 1 579 ? -23.593 19.707 53.833 1.00 53.25 579 ILE A CA 1
ATOM 4497 C C . ILE A 1 579 ? -22.375 19.211 53.041 1.00 53.25 579 ILE A C 1
ATOM 4499 O O . ILE A 1 579 ? -22.472 18.897 51.852 1.00 53.25 579 ILE A O 1
ATOM 4503 N N . ASN A 1 580 ? -21.222 19.143 53.708 1.00 44.56 580 ASN A N 1
ATOM 4504 C CA . ASN A 1 580 ? -20.002 18.567 53.151 1.00 44.56 580 ASN A CA 1
ATOM 4505 C C . ASN A 1 580 ? -19.952 17.062 53.422 1.00 44.56 580 ASN A C 1
ATOM 4507 O O . ASN A 1 580 ? -20.325 16.582 54.491 1.00 44.56 580 ASN A O 1
ATOM 4511 N N . TYR A 1 581 ? -19.478 16.315 52.428 1.00 42.03 581 TYR A N 1
ATOM 4512 C CA . TYR A 1 581 ? -19.411 14.861 52.475 1.00 42.03 581 TYR A CA 1
ATOM 4513 C C . TYR A 1 581 ? -17.957 14.416 52.659 1.00 42.03 581 TYR A C 1
ATOM 4515 O O . TYR A 1 581 ? -17.213 14.324 51.681 1.00 42.03 581 TYR A O 1
ATOM 4523 N N . ASP A 1 582 ? -17.556 14.134 53.900 1.00 37.38 582 ASP A N 1
ATOM 4524 C CA . ASP A 1 582 ? -16.216 13.632 54.216 1.00 37.38 582 ASP A CA 1
ATOM 4525 C C . ASP A 1 582 ? -16.200 12.118 54.472 1.00 37.38 582 ASP A C 1
ATOM 4527 O O . ASP A 1 582 ? -17.218 11.475 54.729 1.00 37.38 582 ASP A O 1
ATOM 4531 N N . LYS A 1 583 ? -15.007 11.516 54.350 1.00 34.56 583 LYS A N 1
ATOM 4532 C CA . LYS A 1 583 ? -14.780 10.055 54.320 1.00 34.56 583 LYS A CA 1
ATOM 4533 C C . LYS A 1 583 ? -15.236 9.284 55.573 1.00 34.56 583 LYS A C 1
ATOM 4535 O O . LYS A 1 583 ? -15.221 8.053 55.529 1.00 34.56 583 LYS A O 1
ATOM 4540 N N . GLU A 1 584 ? -15.654 9.967 56.637 1.00 29.47 584 GLU A N 1
ATOM 4541 C CA . GLU A 1 584 ? -16.090 9.374 57.911 1.00 29.47 584 GLU A CA 1
ATOM 4542 C C . GLU A 1 584 ? -17.621 9.346 58.111 1.00 29.47 584 GLU A C 1
ATOM 4544 O O . GLU A 1 584 ? -18.091 8.655 59.010 1.00 29.47 584 GLU A O 1
ATOM 4549 N N . GLY A 1 585 ? -18.413 9.986 57.240 1.00 39.84 585 GLY A N 1
ATOM 4550 C CA . GLY A 1 585 ? -19.880 10.059 57.352 1.00 39.84 585 GLY A CA 1
ATOM 4551 C C . GLY A 1 585 ? -20.420 11.485 57.187 1.00 39.84 585 GLY A C 1
ATOM 4552 O O . GLY A 1 585 ? -19.641 12.427 57.053 1.00 39.84 585 GLY A O 1
ATOM 4553 N N . LEU A 1 586 ? -21.754 11.648 57.160 1.00 34.47 586 LEU A N 1
ATOM 4554 C CA . LEU A 1 586 ? -22.401 12.969 57.124 1.00 34.47 586 LEU A CA 1
ATOM 4555 C C . LEU A 1 586 ? -22.106 13.721 58.430 1.00 34.47 586 LEU A C 1
ATOM 4557 O O . LEU A 1 586 ? -22.662 13.373 59.467 1.00 34.47 586 LEU A O 1
ATOM 4561 N N . ASN A 1 587 ? -21.291 14.773 58.364 1.00 36.50 587 ASN A N 1
ATOM 4562 C CA . ASN A 1 587 ? -21.131 15.725 59.458 1.00 36.50 587 ASN A CA 1
ATOM 4563 C C . ASN A 1 587 ? -21.838 17.029 59.086 1.00 36.50 587 ASN A C 1
ATOM 4565 O O . ASN A 1 587 ? -21.446 17.715 58.141 1.00 36.50 587 ASN A O 1
ATOM 4569 N N . VAL A 1 588 ? -22.864 17.396 59.852 1.00 37.12 588 VAL A N 1
ATOM 4570 C CA . VAL A 1 588 ? -23.254 18.803 59.961 1.00 37.12 588 VAL A CA 1
ATOM 4571 C C . VAL A 1 588 ? -22.237 19.447 60.886 1.00 37.12 588 VAL A C 1
ATOM 4573 O O . VAL A 1 588 ? -22.041 18.983 62.005 1.00 37.12 588 VAL A O 1
ATOM 4576 N N . VAL A 1 589 ? -21.562 20.497 60.419 1.00 35.19 589 VAL A N 1
ATOM 4577 C CA . VAL A 1 589 ? -20.818 21.375 61.325 1.00 35.19 589 VAL A CA 1
ATOM 4578 C C . VAL A 1 589 ? -21.846 21.934 62.304 1.00 35.19 589 VAL A C 1
ATOM 4580 O O . VAL A 1 589 ? -22.698 22.736 61.922 1.00 35.19 589 VAL A O 1
ATOM 4583 N N . SER A 1 590 ? -21.817 21.436 63.537 1.00 27.86 590 SER A N 1
ATOM 4584 C CA . SER A 1 590 ? -22.685 21.863 64.624 1.00 27.86 590 SER A CA 1
ATOM 4585 C C . SER A 1 590 ? -22.410 23.334 64.920 1.00 27.86 590 SER A C 1
ATOM 4587 O O . SER A 1 590 ? -21.451 23.678 65.609 1.00 27.86 590 SER A O 1
ATOM 4589 N N . LEU A 1 591 ? -23.256 24.215 64.397 1.00 31.19 591 LEU A N 1
ATOM 4590 C CA . LEU A 1 591 ? -23.466 25.536 64.974 1.00 31.19 591 LEU A CA 1
ATOM 4591 C C . LEU A 1 591 ? -24.400 25.366 66.177 1.00 31.19 591 LEU A C 1
ATOM 4593 O O . LEU A 1 591 ? -25.555 25.773 66.128 1.00 31.19 591 LEU A O 1
ATOM 4597 N N . GLU A 1 592 ? -23.913 24.727 67.240 1.00 26.16 592 GLU A N 1
ATOM 4598 C CA . GLU A 1 592 ? -24.561 24.818 68.546 1.00 26.16 592 GLU A CA 1
ATOM 4599 C C . GLU A 1 592 ? -23.859 25.901 69.356 1.00 26.16 592 GLU A C 1
ATOM 4601 O O . GLU A 1 592 ? -22.793 25.734 69.944 1.00 26.16 592 GLU A O 1
ATOM 4606 N N . THR A 1 593 ? -24.496 27.065 69.330 1.00 36.50 593 THR A N 1
ATOM 4607 C CA . THR A 1 593 ? -24.413 28.082 70.365 1.00 36.50 593 THR A CA 1
ATOM 4608 C C . THR A 1 593 ? -24.726 27.464 71.724 1.00 36.50 593 THR A C 1
ATOM 4610 O O . THR A 1 593 ? -25.839 26.982 71.911 1.00 36.50 593 THR A O 1
ATOM 4613 N N . ASN A 1 594 ? -23.803 27.545 72.683 1.00 25.44 594 ASN A N 1
ATOM 4614 C CA . ASN A 1 594 ? -24.136 27.781 74.089 1.00 25.44 594 ASN A CA 1
ATOM 4615 C C . ASN A 1 594 ? -22.866 28.017 74.912 1.00 25.44 594 ASN A C 1
ATOM 4617 O O . ASN A 1 594 ? -22.190 27.074 75.292 1.00 25.44 594 ASN A O 1
ATOM 4621 N N . GLU A 1 595 ? -22.612 29.272 75.274 1.00 24.31 595 GLU A N 1
ATOM 4622 C CA . GLU A 1 595 ? -22.499 29.611 76.691 1.00 24.31 595 GLU A CA 1
ATOM 4623 C C . GLU A 1 595 ? -22.887 31.077 76.901 1.00 24.31 595 GLU A C 1
ATOM 4625 O O . GLU A 1 595 ? -22.462 31.997 76.203 1.00 24.31 595 GLU A O 1
ATOM 4630 N N . ARG A 1 596 ? -23.825 31.249 77.826 1.00 25.92 596 ARG A N 1
ATOM 4631 C CA . ARG A 1 596 ? -24.463 32.500 78.206 1.00 25.92 596 ARG A CA 1
ATOM 4632 C C . ARG A 1 596 ? -23.451 33.338 78.980 1.00 25.92 596 ARG A C 1
ATOM 4634 O O . ARG A 1 596 ? -23.083 32.922 80.066 1.00 25.92 596 ARG A O 1
ATOM 4641 N N . HIS A 1 597 ? -23.140 34.547 78.526 1.00 24.06 597 HIS A N 1
ATOM 4642 C CA . HIS A 1 597 ? -23.071 35.689 79.435 1.00 24.06 597 HIS A CA 1
ATOM 4643 C C . HIS A 1 597 ? -23.398 36.999 78.720 1.00 24.06 597 HIS A C 1
ATOM 4645 O O . HIS A 1 597 ? -23.000 37.279 77.595 1.00 24.06 597 HIS A O 1
ATOM 4651 N N . SER A 1 598 ? -24.234 37.747 79.420 1.00 23.91 598 SER A N 1
ATOM 4652 C CA . SER A 1 598 ? -24.774 39.060 79.135 1.00 23.91 598 SER A CA 1
ATOM 4653 C C . SER A 1 598 ? -23.704 40.116 78.874 1.00 23.91 598 SER A C 1
ATOM 4655 O O . SER A 1 598 ? -22.763 40.230 79.649 1.00 23.91 598 SER A O 1
ATOM 4657 N N . VAL A 1 599 ? -23.993 40.961 77.881 1.00 30.47 599 VAL A N 1
ATOM 4658 C CA . VAL A 1 599 ? -23.729 42.408 77.863 1.00 30.47 599 VAL A CA 1
ATOM 4659 C C . VAL A 1 599 ? -22.288 42.817 78.181 1.00 30.47 599 VAL A C 1
ATOM 4661 O O . VAL A 1 599 ? -21.984 43.103 79.328 1.00 30.47 599 VAL A O 1
ATOM 4664 N N . THR A 1 600 ? -21.482 43.030 77.140 1.00 25.67 600 THR A N 1
ATOM 4665 C CA . THR A 1 600 ? -20.620 44.221 77.031 1.00 25.67 600 THR A CA 1
ATOM 4666 C C . THR A 1 600 ? -20.168 44.435 75.583 1.00 25.67 600 THR A C 1
ATOM 4668 O O . THR A 1 600 ? -19.509 43.601 74.978 1.00 25.67 600 THR A O 1
ATOM 4671 N N . SER A 1 601 ? -20.596 45.574 75.034 1.00 36.78 601 SER A N 1
ATOM 4672 C CA . SER A 1 601 ? -19.906 46.418 74.049 1.00 36.78 601 SER A CA 1
ATOM 4673 C C . SER A 1 601 ? -18.647 45.860 73.364 1.00 36.78 601 SER A C 1
ATOM 4675 O O . SER A 1 601 ? -17.568 45.969 73.932 1.00 36.78 601 SER A O 1
ATOM 4677 N N . GLU A 1 602 ? -18.755 45.433 72.100 1.00 28.62 602 GLU A N 1
ATOM 4678 C CA . GLU A 1 602 ? -17.646 45.518 71.132 1.00 28.62 602 GLU A CA 1
ATOM 4679 C C . GLU A 1 602 ? -18.136 45.356 69.680 1.00 28.62 602 GLU A C 1
ATOM 4681 O O . GLU A 1 602 ? -18.095 44.295 69.064 1.00 28.62 602 GLU A O 1
ATOM 4686 N N . GLY A 1 603 ? -18.601 46.465 69.100 1.00 36.72 603 GLY A N 1
ATOM 4687 C CA . GLY A 1 603 ? -18.871 46.606 67.667 1.00 36.72 603 GLY A CA 1
ATOM 4688 C C . GLY A 1 603 ? -17.620 46.929 66.844 1.00 36.72 603 GLY A C 1
ATOM 4689 O O . GLY A 1 603 ? -17.689 47.814 65.998 1.00 36.72 603 GLY A O 1
ATOM 4690 N N . LYS A 1 604 ? -16.474 46.281 67.106 1.00 32.22 604 LYS A N 1
ATOM 4691 C CA . LYS A 1 604 ? -15.208 46.594 66.407 1.00 32.22 604 LYS A CA 1
ATOM 4692 C C . LYS A 1 604 ? -14.302 45.422 66.005 1.00 32.22 604 LYS A C 1
ATOM 4694 O O . LYS A 1 604 ? -13.349 45.654 65.285 1.00 32.22 604 LYS A O 1
ATOM 4699 N N . CYS A 1 605 ? -14.583 44.169 66.367 1.00 33.53 605 CYS A N 1
ATOM 4700 C CA . CYS A 1 605 ? -13.589 43.099 66.150 1.00 33.53 605 CYS A CA 1
ATOM 4701 C C . CYS A 1 605 ? -13.773 42.256 64.863 1.00 33.53 605 CYS A C 1
ATOM 4703 O O . CYS A 1 605 ? -12.922 41.435 64.544 1.00 33.53 605 CYS A O 1
ATOM 4705 N N . ILE A 1 606 ? -14.852 42.447 64.085 1.00 32.31 606 ILE A N 1
ATOM 4706 C CA . ILE A 1 606 ? -15.091 41.665 62.845 1.00 32.31 606 ILE A CA 1
ATOM 4707 C C . ILE A 1 606 ? -14.745 42.460 61.571 1.00 32.31 606 ILE A C 1
ATOM 4709 O O . ILE A 1 606 ? -14.348 41.860 60.575 1.00 32.31 606 ILE A O 1
ATOM 4713 N N . SER A 1 607 ? -14.808 43.798 61.599 1.00 34.62 607 SER A N 1
ATOM 4714 C CA . SER A 1 607 ? -14.329 44.641 60.490 1.00 34.62 607 SER A CA 1
ATOM 4715 C C . SER A 1 607 ? -12.809 44.583 60.351 1.00 34.62 607 SER A C 1
ATOM 4717 O O . SER A 1 607 ? -12.307 44.406 59.246 1.00 34.62 607 SER A O 1
ATOM 4719 N N . ASP A 1 608 ? -12.086 44.622 61.471 1.00 32.50 608 ASP A N 1
ATOM 4720 C CA . ASP A 1 608 ? -10.628 44.793 61.484 1.00 32.50 608 ASP A CA 1
ATOM 4721 C C . ASP A 1 608 ? -9.887 43.518 61.025 1.00 32.50 608 ASP A C 1
ATOM 4723 O O . ASP A 1 608 ? -8.805 43.584 60.439 1.00 32.50 608 ASP A O 1
ATOM 4727 N N . ILE A 1 609 ? -10.510 42.343 61.192 1.00 33.75 609 ILE A N 1
ATOM 4728 C CA . ILE A 1 609 ? -9.997 41.063 60.669 1.00 33.75 609 ILE A CA 1
ATOM 4729 C C . ILE A 1 609 ? -10.223 40.955 59.150 1.00 33.75 609 ILE A C 1
ATOM 4731 O O . ILE A 1 609 ? -9.386 40.401 58.437 1.00 33.75 609 ILE A O 1
ATOM 4735 N N . LEU A 1 610 ? -11.325 41.513 58.636 1.00 32.31 610 LEU A N 1
ATOM 4736 C CA . LEU A 1 610 ? -11.631 41.518 57.201 1.00 32.31 610 LEU A CA 1
ATOM 4737 C C . LEU A 1 610 ? -10.804 42.565 56.437 1.00 32.31 610 LEU A C 1
ATOM 4739 O O . LEU A 1 610 ? -10.427 42.327 55.289 1.00 32.31 610 LEU A O 1
ATOM 4743 N N . GLU A 1 611 ? -10.459 43.682 57.078 1.00 34.25 611 GLU A N 1
ATOM 4744 C CA . GLU A 1 611 ? -9.665 44.763 56.482 1.00 34.25 611 GLU A CA 1
ATOM 4745 C C . GLU A 1 611 ? -8.162 44.417 56.416 1.00 34.25 611 GLU A C 1
ATOM 4747 O O . GLU A 1 611 ? -7.509 44.693 55.409 1.00 34.25 611 GLU A O 1
ATOM 4752 N N . SER A 1 612 ? -7.630 43.668 57.395 1.00 31.17 612 SER A N 1
ATOM 4753 C CA . SER A 1 612 ? -6.235 43.182 57.387 1.00 31.17 612 SER A CA 1
ATOM 4754 C C . SER A 1 612 ? -5.934 42.190 56.250 1.00 31.17 612 SER A C 1
ATOM 4756 O O . SER A 1 612 ? -4.811 42.124 55.745 1.00 31.17 612 SER A O 1
ATOM 4758 N N . ILE A 1 613 ? -6.944 41.447 55.789 1.00 32.53 613 ILE A N 1
ATOM 4759 C CA . ILE A 1 613 ? -6.819 40.538 54.640 1.00 32.53 613 ILE A CA 1
ATOM 4760 C C . ILE A 1 613 ? -6.912 41.322 53.316 1.00 32.53 613 ILE A C 1
ATOM 4762 O O . ILE A 1 613 ? -6.283 40.942 52.324 1.00 32.53 613 ILE A O 1
ATOM 4766 N N . TYR A 1 614 ? -7.627 42.453 53.313 1.00 31.48 614 TYR A N 1
ATOM 4767 C CA . TYR A 1 614 ? -7.920 43.270 52.133 1.00 31.48 614 TYR A CA 1
ATOM 4768 C C . TYR A 1 614 ? -6.706 44.052 51.599 1.00 31.48 614 TYR A C 1
ATOM 4770 O O . TYR A 1 614 ? -6.542 44.176 50.384 1.00 31.48 614 TYR A O 1
ATOM 4778 N N . GLU A 1 615 ? -5.807 44.525 52.466 1.00 30.38 615 GLU A N 1
ATOM 4779 C CA . GLU A 1 615 ? -4.644 45.326 52.039 1.00 30.38 615 GLU A CA 1
ATOM 4780 C C . GLU A 1 615 ? -3.510 44.505 51.399 1.00 30.38 615 GLU A C 1
ATOM 4782 O O . GLU A 1 615 ? -2.681 45.044 50.667 1.00 30.38 615 GLU A O 1
ATOM 4787 N N . SER A 1 616 ? -3.489 43.183 51.589 1.00 29.27 616 SER A N 1
ATOM 4788 C CA . SER A 1 616 ? -2.373 42.331 51.149 1.00 29.27 616 SER A CA 1
ATOM 4789 C C . SER A 1 616 ? -2.335 42.001 49.643 1.00 29.27 616 SER A C 1
ATOM 4791 O O . SER A 1 616 ? -1.361 41.408 49.180 1.00 29.27 616 SER A O 1
ATOM 4793 N N . PHE A 1 617 ? -3.353 42.382 48.855 1.00 25.91 617 PHE A N 1
ATOM 4794 C CA . PHE A 1 617 ? -3.488 41.951 47.449 1.00 25.91 617 PHE A CA 1
ATOM 4795 C C . PHE A 1 617 ? -3.616 43.067 46.399 1.00 25.91 617 PHE A C 1
ATOM 4797 O O . PHE A 1 617 ? -3.852 42.787 45.219 1.00 25.91 617 PHE A O 1
ATOM 4804 N N . GLN A 1 618 ? -3.404 44.330 46.775 1.00 28.66 618 GLN A N 1
ATOM 4805 C CA . GLN A 1 618 ? -3.211 45.406 45.803 1.00 28.66 618 GLN A CA 1
ATOM 4806 C C . GLN A 1 618 ? -1.761 45.420 45.299 1.00 28.66 618 GLN A C 1
ATOM 4808 O O . GLN A 1 618 ? -0.908 46.012 45.944 1.00 28.66 618 GLN A O 1
ATOM 4813 N N . LEU A 1 619 ? -1.486 44.800 44.141 1.00 23.45 619 LEU A N 1
ATOM 4814 C CA . LEU A 1 619 ? -0.492 45.284 43.161 1.00 23.45 619 LEU A CA 1
ATOM 4815 C C . LEU A 1 619 ? -0.566 44.512 41.821 1.00 23.45 619 LEU A C 1
ATOM 4817 O O . LEU A 1 619 ? -0.162 43.359 41.711 1.00 23.45 619 LEU A O 1
ATOM 4821 N N . SER A 1 620 ? -1.107 45.225 40.823 1.00 23.12 620 SER A N 1
ATOM 4822 C CA . SER A 1 620 ? -0.929 45.165 39.353 1.00 23.12 620 SER A CA 1
ATOM 4823 C C . SER A 1 620 ? -0.961 43.806 38.628 1.00 23.12 620 SER A C 1
ATOM 4825 O O . SER A 1 620 ? -0.038 43.008 38.725 1.00 23.12 620 SER A O 1
ATOM 4827 N N . SER A 1 621 ? -2.034 43.458 37.905 1.00 24.56 621 SER A N 1
ATOM 4828 C CA . SER A 1 621 ? -2.461 43.951 36.569 1.00 24.56 621 SER A CA 1
ATOM 4829 C C . SER A 1 621 ? -1.644 43.417 35.369 1.00 24.56 621 SER A C 1
ATOM 4831 O O . SER A 1 621 ? -0.505 43.806 35.151 1.00 24.56 621 SER A O 1
ATOM 4833 N N . THR A 1 622 ? -2.256 42.544 34.547 1.00 23.42 622 THR A N 1
ATOM 4834 C CA . THR A 1 622 ? -2.542 42.715 33.092 1.00 23.42 622 THR A CA 1
ATOM 4835 C C . THR A 1 622 ? -2.754 41.379 32.332 1.00 23.42 622 THR A C 1
ATOM 4837 O O . THR A 1 622 ? -1.879 40.531 32.269 1.00 23.42 622 THR A O 1
ATOM 4840 N N . ASN A 1 623 ? -3.944 41.262 31.721 1.00 27.62 623 ASN A N 1
ATOM 4841 C CA . ASN A 1 623 ? -4.351 40.601 30.462 1.00 27.62 623 ASN A CA 1
ATOM 4842 C C . ASN A 1 623 ? -4.024 39.132 30.069 1.00 27.62 623 ASN A C 1
ATOM 4844 O O . ASN A 1 623 ? -2.893 38.669 30.090 1.00 27.62 623 ASN A O 1
ATOM 4848 N N . LYS A 1 624 ? -5.067 38.523 29.460 1.00 26.97 624 LYS A N 1
ATOM 4849 C CA . LYS A 1 624 ? -5.155 37.291 28.637 1.00 26.97 624 LYS A CA 1
ATOM 4850 C C . LYS A 1 624 ? -5.080 35.939 29.358 1.00 26.97 624 LYS A C 1
ATOM 4852 O O . LYS A 1 624 ? -4.056 35.267 29.346 1.00 26.97 624 LYS A O 1
ATOM 4857 N N . MET A 1 625 ? -6.230 35.442 29.813 1.00 25.17 625 MET A N 1
ATOM 4858 C CA . MET A 1 625 ? -6.437 34.000 29.953 1.00 25.17 625 MET A CA 1
ATOM 4859 C C . MET A 1 625 ? -7.930 33.682 29.841 1.00 25.17 625 MET A C 1
ATOM 4861 O O . MET A 1 625 ? -8.709 34.234 30.604 1.00 25.17 625 MET A O 1
ATOM 4865 N N . TYR A 1 626 ? -8.274 32.848 28.852 1.00 25.16 626 TYR A N 1
ATOM 4866 C CA . TYR A 1 626 ? -9.506 32.061 28.638 1.00 25.16 626 TYR A CA 1
ATOM 4867 C C . TYR A 1 626 ? -10.079 32.165 27.220 1.00 25.16 626 TYR A C 1
ATOM 4869 O O . TYR A 1 626 ? -11.209 32.579 27.003 1.00 25.16 626 TYR A O 1
ATOM 4877 N N . GLU A 1 627 ? -9.287 31.675 26.264 1.00 25.73 627 GLU A N 1
ATOM 4878 C CA . GLU A 1 627 ? -9.776 31.122 24.990 1.00 25.73 627 GLU A CA 1
ATOM 4879 C C . GLU A 1 627 ? -9.298 29.659 24.784 1.00 25.73 627 GLU A C 1
ATOM 4881 O O . GLU A 1 627 ? -9.415 29.102 23.706 1.00 25.73 627 GLU A O 1
ATOM 4886 N N . ASN A 1 628 ? -8.788 28.987 25.832 1.00 26.22 628 ASN A N 1
ATOM 4887 C CA . ASN A 1 628 ? -8.084 27.692 25.719 1.00 26.22 628 ASN A CA 1
ATOM 4888 C C . ASN A 1 628 ? -8.675 26.532 26.551 1.00 26.22 628 ASN A C 1
ATOM 4890 O O . ASN A 1 628 ? -7.942 25.631 26.950 1.00 26.22 628 ASN A O 1
ATOM 4894 N N . LEU A 1 629 ? -9.983 26.504 26.825 1.00 25.89 629 LEU A N 1
ATOM 4895 C CA . LEU A 1 629 ? -10.596 25.399 27.596 1.00 25.89 629 LEU A CA 1
ATOM 4896 C C . LEU A 1 629 ? -11.597 24.526 26.836 1.00 25.89 629 LEU A C 1
ATOM 4898 O O . LEU A 1 629 ? -12.226 23.655 27.431 1.00 25.89 629 LEU A O 1
ATOM 4902 N N . ALA A 1 630 ? -11.666 24.658 25.512 1.00 24.81 630 ALA A N 1
ATOM 4903 C CA . ALA A 1 630 ? -12.472 23.774 24.675 1.00 24.81 630 ALA A CA 1
ATOM 4904 C C . ALA A 1 630 ? -11.721 23.280 23.428 1.00 24.81 630 ALA A C 1
ATOM 4906 O O . ALA A 1 630 ? -12.274 23.287 22.339 1.00 24.81 630 ALA A O 1
ATOM 4907 N N . PHE A 1 631 ? -10.477 22.810 23.570 1.00 25.25 631 PHE A N 1
ATOM 4908 C CA . PHE A 1 631 ? -9.860 21.949 22.551 1.00 25.25 631 PHE A CA 1
ATOM 4909 C C . PHE A 1 631 ? -8.835 20.994 23.177 1.00 25.25 631 PHE A C 1
ATOM 4911 O O . PHE A 1 631 ? -7.635 21.229 23.177 1.00 25.25 631 PHE A O 1
ATOM 4918 N N . SER A 1 632 ? -9.322 19.890 23.747 1.00 24.92 632 SER A N 1
ATOM 4919 C CA . SER A 1 632 ? -8.546 18.647 23.832 1.00 24.92 632 SER A CA 1
ATOM 4920 C C . SER A 1 632 ? -9.477 17.476 24.133 1.00 24.92 632 SER A C 1
ATOM 4922 O O . SER A 1 632 ? -9.677 17.066 25.274 1.00 24.92 632 SER A O 1
ATOM 4924 N N . ARG A 1 633 ? -10.104 16.949 23.081 1.00 28.06 633 ARG A N 1
ATOM 4925 C CA . ARG A 1 633 ? -10.602 15.570 23.047 1.00 28.06 633 ARG A CA 1
ATOM 4926 C C . ARG A 1 633 ? -10.500 15.055 21.619 1.00 28.06 633 ARG A C 1
ATOM 4928 O O . ARG A 1 633 ? -11.494 14.952 20.918 1.00 28.06 633 ARG A O 1
ATOM 4935 N N . ASP A 1 634 ? -9.266 14.793 21.211 1.00 25.23 634 ASP A N 1
ATOM 4936 C CA . ASP A 1 634 ? -8.926 13.662 20.347 1.00 25.23 634 ASP A CA 1
ATOM 4937 C C . ASP A 1 634 ? -7.401 13.566 20.228 1.00 25.23 634 ASP A C 1
ATOM 4939 O O . ASP A 1 634 ? -6.785 14.134 19.335 1.00 25.23 634 ASP A O 1
ATOM 4943 N N . SER A 1 635 ? -6.786 12.813 21.136 1.00 25.80 635 SER A N 1
ATOM 4944 C CA . SER A 1 635 ? -5.549 12.090 20.845 1.00 25.80 635 SER A CA 1
ATOM 4945 C C . SER A 1 635 ? -5.334 11.026 21.912 1.00 25.80 635 SER A C 1
ATOM 4947 O O . SER A 1 635 ? -5.118 11.336 23.084 1.00 25.80 635 SER A O 1
ATOM 4949 N N . ASP A 1 636 ? -5.401 9.772 21.471 1.00 25.73 636 ASP A N 1
ATOM 4950 C CA . ASP A 1 636 ? -4.695 8.655 22.085 1.00 25.73 636 ASP A CA 1
ATOM 4951 C C . ASP A 1 636 ? -3.239 9.100 22.351 1.00 25.73 636 ASP A C 1
ATOM 4953 O O . ASP A 1 636 ? -2.499 9.381 21.408 1.00 25.73 636 ASP A O 1
ATOM 4957 N N . MET A 1 637 ? -2.840 9.189 23.621 1.00 23.94 637 MET A N 1
ATOM 4958 C CA . MET A 1 637 ? -1.440 9.097 24.030 1.00 23.94 637 MET A CA 1
ATOM 4959 C C . MET A 1 637 ? -1.343 8.089 25.165 1.00 23.94 637 MET A C 1
ATOM 4961 O O . MET A 1 637 ? -2.078 8.150 26.155 1.00 23.94 637 MET A O 1
ATOM 4965 N N . ASP A 1 638 ? -0.449 7.141 24.935 1.00 24.98 638 ASP A N 1
ATOM 4966 C CA . ASP A 1 638 ? -0.156 5.991 25.759 1.00 24.98 638 ASP A CA 1
ATOM 4967 C C . ASP A 1 638 ? 0.355 6.351 27.159 1.00 24.98 638 ASP A C 1
ATOM 4969 O O . ASP A 1 638 ? 0.822 7.446 27.472 1.00 24.98 638 ASP A O 1
ATOM 4973 N N . ILE A 1 639 ? 0.250 5.334 28.002 1.00 29.27 639 ILE A N 1
ATOM 4974 C CA . ILE A 1 639 ? 0.612 5.235 29.407 1.00 29.27 639 ILE A CA 1
ATOM 4975 C C . ILE A 1 639 ? 2.132 5.395 29.574 1.00 29.27 639 ILE A C 1
ATOM 4977 O O . ILE A 1 639 ? 2.830 4.406 29.733 1.00 29.27 639 ILE A O 1
ATOM 4981 N N . ILE A 1 640 ? 2.659 6.621 29.588 1.00 29.59 640 ILE A N 1
ATOM 4982 C CA . ILE A 1 640 ? 3.916 6.968 30.277 1.00 29.59 640 ILE A CA 1
ATOM 4983 C C . ILE A 1 640 ? 3.721 8.366 30.897 1.00 29.59 640 ILE A C 1
ATOM 4985 O O . ILE A 1 640 ? 3.335 9.306 30.214 1.00 29.59 640 ILE A O 1
ATOM 4989 N N . HIS A 1 641 ? 3.944 8.474 32.214 1.00 31.42 641 HIS A N 1
ATOM 4990 C CA . HIS A 1 641 ? 3.728 9.636 33.109 1.00 31.42 641 HIS A CA 1
ATOM 4991 C C . HIS A 1 641 ? 2.314 9.912 33.676 1.00 31.42 641 HIS A C 1
ATOM 4993 O O . HIS A 1 641 ? 1.941 11.058 33.927 1.00 31.42 641 HIS A O 1
ATOM 4999 N N . SER A 1 642 ? 1.565 8.873 34.074 1.00 28.91 642 SER A N 1
ATOM 5000 C CA . SER A 1 64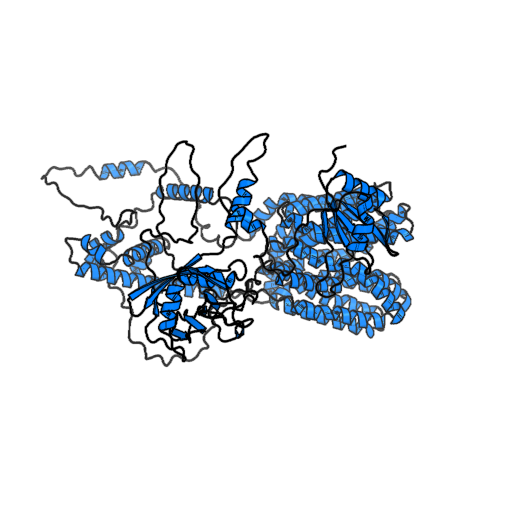2 ? 0.364 9.069 34.922 1.00 28.91 642 SER A CA 1
ATOM 5001 C C . SER A 1 642 ? 0.677 9.595 36.337 1.00 28.91 642 SER A C 1
ATOM 5003 O O . SER A 1 642 ? -0.176 10.230 36.959 1.00 28.91 642 SER A O 1
ATOM 5005 N N . LYS A 1 643 ? 1.904 9.399 36.846 1.00 29.09 643 LYS A N 1
ATOM 5006 C CA . LYS A 1 643 ? 2.319 9.887 38.176 1.00 29.09 643 LYS A CA 1
ATOM 5007 C C . LYS A 1 643 ? 2.664 11.381 38.201 1.00 29.09 643 LYS A C 1
ATOM 5009 O O . LYS A 1 643 ? 2.398 12.041 39.206 1.00 29.09 643 LYS A O 1
ATOM 5014 N N . ASP A 1 644 ? 3.177 11.932 37.102 1.00 29.94 644 ASP A N 1
ATOM 5015 C CA . ASP A 1 644 ? 3.558 13.349 37.037 1.00 29.94 644 ASP A CA 1
ATOM 5016 C C . ASP A 1 644 ? 2.401 14.251 36.605 1.00 29.94 644 ASP A C 1
ATOM 5018 O O . ASP A 1 644 ? 2.286 15.370 37.106 1.00 29.94 644 ASP A O 1
ATOM 5022 N N . ILE A 1 645 ? 1.455 13.744 35.806 1.00 31.69 645 ILE A N 1
ATOM 5023 C CA . ILE A 1 645 ? 0.200 14.448 35.496 1.00 31.69 645 ILE A CA 1
ATOM 5024 C C . ILE A 1 645 ? -0.676 14.572 36.749 1.00 31.69 645 ILE A C 1
ATOM 5026 O O . ILE A 1 645 ? -1.197 15.652 37.010 1.00 31.69 645 ILE A O 1
ATOM 5030 N N . GLN A 1 646 ? -0.767 13.536 37.593 1.00 30.28 646 GLN A N 1
ATOM 5031 C CA . GLN A 1 646 ? -1.487 13.635 38.869 1.00 30.28 646 GLN A CA 1
ATOM 5032 C C . GLN A 1 646 ? -0.795 14.571 39.869 1.00 30.28 646 GLN A C 1
ATOM 5034 O O . GLN A 1 646 ? -1.479 15.327 40.551 1.00 30.28 646 GLN A O 1
ATOM 5039 N N . LYS A 1 647 ? 0.545 14.598 39.936 1.00 32.19 647 LYS A N 1
ATOM 5040 C CA . LYS A 1 647 ? 1.277 15.592 40.750 1.00 32.19 647 LYS A CA 1
ATOM 5041 C C . LYS A 1 647 ? 1.084 17.022 40.238 1.00 32.19 647 LYS A C 1
ATOM 5043 O O . LYS A 1 647 ? 0.965 17.939 41.046 1.00 32.19 647 LYS A O 1
ATOM 5048 N N . THR A 1 648 ? 1.030 17.211 38.923 1.00 29.81 648 THR A N 1
ATOM 5049 C CA . THR A 1 648 ? 0.860 18.529 38.292 1.00 29.81 648 THR A CA 1
ATOM 5050 C C . THR A 1 648 ? -0.579 19.028 38.423 1.00 29.81 648 THR A C 1
ATOM 5052 O O . THR A 1 648 ? -0.782 20.186 38.772 1.00 29.81 648 THR A O 1
ATOM 5055 N N . GLN A 1 649 ? -1.571 18.146 38.275 1.00 29.72 649 GLN A N 1
ATOM 5056 C CA . GLN A 1 649 ? -2.985 18.439 38.527 1.00 29.72 649 GLN A CA 1
ATOM 5057 C C . GLN A 1 649 ? -3.263 18.713 40.007 1.00 29.72 649 GLN A C 1
ATOM 5059 O O . GLN A 1 649 ? -4.012 19.631 40.310 1.00 29.72 649 GLN A O 1
ATOM 5064 N N . ARG A 1 650 ? -2.622 17.993 40.939 1.00 30.22 650 ARG A N 1
ATOM 5065 C CA . ARG A 1 650 ? -2.756 18.229 42.389 1.00 30.22 650 ARG A CA 1
ATOM 5066 C C . ARG A 1 650 ? -2.112 19.554 42.814 1.00 30.22 650 ARG A C 1
ATOM 5068 O O . ARG A 1 650 ? -2.731 20.302 43.557 1.00 30.22 650 ARG A O 1
ATOM 5075 N N . LYS A 1 651 ? -0.956 19.908 42.235 1.00 32.62 651 LYS A N 1
ATOM 5076 C CA . LYS A 1 651 ? -0.333 21.238 42.388 1.00 32.62 651 LYS A CA 1
ATOM 5077 C C . LYS A 1 651 ? -1.131 22.365 41.721 1.00 32.62 651 LYS A C 1
ATOM 5079 O O . LYS A 1 651 ? -1.083 23.493 42.198 1.00 32.62 651 LYS A O 1
ATOM 5084 N N . GLN A 1 652 ? -1.848 22.091 40.627 1.00 30.14 652 GLN A N 1
ATOM 5085 C CA . GLN A 1 652 ? -2.755 23.048 39.978 1.00 30.14 652 GLN A CA 1
ATOM 5086 C C . GLN A 1 652 ? -4.060 23.230 40.763 1.00 30.14 652 GLN A C 1
ATOM 5088 O O . GLN A 1 652 ? -4.538 24.353 40.858 1.00 30.14 652 GLN A O 1
ATOM 5093 N N . PHE A 1 653 ? -4.584 22.174 41.391 1.00 29.70 653 PHE A N 1
ATOM 5094 C CA . PHE A 1 653 ? -5.746 22.240 42.284 1.00 29.70 653 PHE A CA 1
ATOM 5095 C C . PHE A 1 653 ? -5.414 22.959 43.602 1.00 29.70 653 PHE A C 1
ATOM 5097 O O . PHE A 1 653 ? -6.186 23.799 44.047 1.00 29.70 653 PHE A O 1
ATOM 5104 N N . GLU A 1 654 ? -4.227 22.721 44.174 1.00 31.36 654 GLU A N 1
ATOM 5105 C CA . GLU A 1 654 ? -3.697 23.482 45.322 1.00 31.36 654 GLU A CA 1
ATOM 5106 C C . GLU A 1 654 ? -3.359 24.942 44.965 1.00 31.36 654 GLU A C 1
ATOM 5108 O O . GLU A 1 654 ? -3.362 25.810 45.835 1.00 31.36 654 GLU A O 1
ATOM 5113 N N . LYS A 1 655 ? -3.085 25.240 43.685 1.00 31.34 655 LYS A N 1
ATOM 5114 C CA . LYS A 1 655 ? -2.958 26.619 43.180 1.00 31.34 655 LYS A CA 1
ATOM 5115 C C . LYS A 1 655 ? -4.318 27.288 42.966 1.00 31.34 655 LYS A C 1
ATOM 5117 O O . LYS A 1 655 ? -4.444 28.469 43.262 1.00 31.34 655 LYS A O 1
ATOM 5122 N N . ALA A 1 656 ? -5.320 26.550 42.485 1.00 29.67 656 ALA A N 1
ATOM 5123 C CA . ALA A 1 656 ? -6.683 27.042 42.284 1.00 29.67 656 ALA A CA 1
ATOM 5124 C C . ALA A 1 656 ? -7.428 27.255 43.612 1.00 29.67 656 ALA A C 1
ATOM 5126 O O . ALA A 1 656 ? -8.201 28.198 43.734 1.00 29.67 656 ALA A O 1
ATOM 5127 N N . SER A 1 657 ? -7.131 26.462 44.649 1.00 29.45 657 SER A N 1
ATOM 5128 C CA . SER A 1 657 ? -7.680 26.692 45.993 1.00 29.45 657 SER A CA 1
ATOM 5129 C C . SER A 1 657 ? -7.087 27.924 46.692 1.00 29.45 657 SER A C 1
ATOM 5131 O O . SER A 1 657 ? -7.546 28.280 47.772 1.00 29.45 657 SER A O 1
ATOM 5133 N N . LYS A 1 658 ? -6.068 28.565 46.100 1.00 29.61 658 LYS A N 1
ATOM 5134 C CA . LYS A 1 658 ? -5.459 29.814 46.581 1.00 29.61 658 LYS A CA 1
ATOM 5135 C C . LYS A 1 658 ? -5.908 31.059 45.801 1.00 29.61 658 LYS A C 1
ATOM 5137 O O . LYS A 1 658 ? -5.409 32.144 46.083 1.00 29.61 658 LYS A O 1
ATOM 5142 N N . SER A 1 659 ? -6.826 30.941 44.832 1.00 27.94 659 SER A N 1
ATOM 5143 C CA . SER A 1 659 ? -7.394 32.101 44.128 1.00 27.94 659 SER A CA 1
ATOM 5144 C C . SER A 1 659 ? -8.742 32.523 44.728 1.00 27.94 659 SER A C 1
ATOM 5146 O O . SER A 1 659 ? -9.720 31.780 44.654 1.00 27.94 659 SER A O 1
ATOM 5148 N N . ASN A 1 660 ? -8.775 33.736 45.287 1.00 33.19 660 ASN A N 1
ATOM 5149 C CA . ASN A 1 660 ? -9.906 34.438 45.911 1.00 33.19 660 ASN A CA 1
ATOM 5150 C C . ASN A 1 660 ? -11.095 34.730 44.962 1.00 33.19 660 ASN A C 1
ATOM 5152 O O . ASN A 1 660 ? -11.400 35.890 44.689 1.00 33.19 660 ASN A O 1
ATOM 5156 N N . SER A 1 661 ? -11.802 33.720 44.446 1.00 31.30 661 SER A N 1
ATOM 5157 C CA . SER A 1 661 ? -12.978 33.949 43.578 1.00 31.30 661 SER A CA 1
ATOM 5158 C C . SER A 1 661 ? -14.266 33.222 43.980 1.00 31.30 661 SER A C 1
ATOM 5160 O O . SER A 1 661 ? -15.217 33.210 43.201 1.00 31.30 661 SER A O 1
ATOM 5162 N N . VAL A 1 662 ? -14.364 32.671 45.195 1.00 32.34 662 VAL A N 1
ATOM 5163 C CA . VAL A 1 662 ? -15.561 31.910 45.622 1.00 32.34 662 VAL A CA 1
ATOM 5164 C C . VAL A 1 662 ? -16.552 32.734 46.470 1.00 32.34 662 VAL A C 1
ATOM 5166 O O . VAL A 1 662 ? -17.725 32.377 46.567 1.00 32.34 662 VAL A O 1
ATOM 5169 N N . GLU A 1 663 ? -16.165 33.892 47.011 1.00 31.00 663 GLU A N 1
ATOM 5170 C CA . GLU A 1 663 ? -16.975 34.596 48.027 1.00 31.00 663 GLU A CA 1
ATOM 5171 C C . GLU A 1 663 ? -18.081 35.540 47.517 1.00 31.00 663 GLU A C 1
ATOM 5173 O O . GLU A 1 663 ? -18.855 36.056 48.317 1.00 31.00 663 GLU A O 1
ATOM 5178 N N . ARG A 1 664 ? -18.267 35.736 46.204 1.00 31.89 664 ARG A N 1
ATOM 5179 C CA . ARG A 1 664 ? -19.327 36.643 45.697 1.00 31.89 664 ARG A CA 1
ATOM 5180 C C . ARG A 1 664 ? -20.685 35.998 45.393 1.00 31.89 664 ARG A C 1
ATOM 5182 O O . ARG A 1 664 ? -21.594 36.711 44.980 1.00 31.89 664 ARG A O 1
ATOM 5189 N N . SER A 1 665 ? -20.868 34.689 45.588 1.00 34.94 665 SER A N 1
ATOM 5190 C CA . SER A 1 665 ? -22.071 33.993 45.081 1.00 34.94 665 SER A CA 1
ATOM 5191 C C . SER A 1 665 ? -23.137 33.624 46.127 1.00 34.94 665 SER A C 1
ATOM 5193 O O . SER A 1 665 ? -24.216 33.182 45.747 1.00 34.94 665 SER A O 1
ATOM 5195 N N . TYR A 1 666 ? -22.908 33.850 47.425 1.00 34.62 666 TYR A N 1
ATOM 5196 C CA . TYR A 1 666 ? -23.856 33.423 48.473 1.00 34.62 666 TYR A CA 1
ATOM 5197 C C . TYR A 1 666 ? -24.822 34.516 48.972 1.00 34.62 666 TYR A C 1
ATOM 5199 O O . TYR A 1 666 ? -25.722 34.227 49.753 1.00 34.62 666 TYR A O 1
ATOM 5207 N N . GLY A 1 667 ? -24.705 35.754 48.483 1.00 32.69 667 GLY A N 1
ATOM 5208 C CA . GLY A 1 667 ? -25.411 36.911 49.047 1.00 32.69 667 GLY A CA 1
ATOM 5209 C C . GLY A 1 667 ? -26.836 37.212 48.556 1.00 32.69 667 GLY A C 1
ATOM 5210 O O . GLY A 1 667 ? -27.359 38.243 48.956 1.00 32.69 667 GLY A O 1
ATOM 5211 N N . ASN A 1 668 ? -27.481 36.414 47.689 1.00 40.28 668 ASN A N 1
ATOM 5212 C CA . ASN A 1 668 ? -28.723 36.884 47.036 1.00 40.28 668 ASN A CA 1
ATOM 5213 C C . ASN A 1 668 ? -29.870 35.870 46.883 1.00 40.28 668 ASN A C 1
ATOM 5215 O O . ASN A 1 668 ? -30.738 36.045 46.030 1.00 40.28 668 ASN A O 1
ATOM 5219 N N . TRP A 1 669 ? -29.930 34.839 47.731 1.00 40.12 669 TRP A N 1
ATOM 5220 C CA . TRP A 1 669 ? -31.065 33.899 47.746 1.00 40.12 669 TRP A CA 1
ATOM 5221 C C . TRP A 1 669 ? -32.404 34.572 48.097 1.00 40.12 669 TRP A C 1
ATOM 5223 O O . TRP A 1 669 ? -33.455 34.134 47.635 1.00 40.12 669 TRP A O 1
ATOM 5233 N N . ASN A 1 670 ? -32.376 35.692 48.826 1.00 37.97 670 ASN A N 1
ATOM 5234 C CA . ASN A 1 670 ? -33.586 36.419 49.220 1.00 37.97 670 ASN A CA 1
ATOM 5235 C C . ASN A 1 670 ? -34.277 37.151 48.042 1.00 37.97 670 ASN A C 1
ATOM 5237 O O . ASN A 1 670 ? -35.485 37.377 48.087 1.00 37.97 670 ASN A O 1
ATOM 5241 N N . ASN A 1 671 ? -33.571 37.441 46.939 1.00 39.84 671 ASN A N 1
ATOM 5242 C CA . ASN A 1 671 ? -34.085 38.257 45.823 1.00 39.84 671 ASN A CA 1
ATOM 5243 C C . ASN A 1 671 ? -34.593 37.466 44.599 1.00 39.84 671 ASN A C 1
ATOM 5245 O O . ASN A 1 671 ? -35.018 38.070 43.617 1.00 39.84 671 ASN A O 1
ATOM 5249 N N . ILE A 1 672 ? -34.599 36.129 44.634 1.00 46.84 672 ILE A N 1
ATOM 5250 C CA . ILE A 1 672 ? -35.033 35.297 43.496 1.00 46.84 672 ILE A CA 1
ATOM 5251 C C . ILE A 1 672 ? -36.565 35.217 43.459 1.00 46.84 672 ILE A C 1
ATOM 5253 O O . ILE A 1 672 ? -37.164 34.425 44.182 1.00 46.84 672 ILE A O 1
ATOM 5257 N N . SER A 1 673 ? -37.204 36.056 42.639 1.00 36.78 673 SER A N 1
ATOM 5258 C CA . SER A 1 673 ? -38.671 36.131 42.529 1.00 36.78 673 SER A CA 1
ATOM 5259 C C . SER A 1 673 ? -39.273 35.205 41.467 1.00 36.78 673 SER A C 1
ATOM 5261 O O . SER A 1 673 ? -40.457 34.891 41.529 1.00 36.78 673 SER A O 1
ATOM 5263 N N . SER A 1 674 ? -38.466 34.745 40.505 1.00 44.69 674 SER A N 1
ATOM 5264 C CA . SER A 1 674 ? -38.925 33.927 39.381 1.00 44.69 674 SER A CA 1
ATOM 5265 C C . SER A 1 674 ? -37.883 32.895 38.918 1.00 44.69 674 SER A C 1
ATOM 5267 O O . SER A 1 674 ? -36.675 33.066 39.097 1.00 44.69 674 SER A O 1
ATOM 5269 N N . LEU A 1 675 ? -38.340 31.836 38.233 1.00 41.03 675 LEU A N 1
ATOM 5270 C CA . LEU A 1 675 ? -37.483 30.837 37.557 1.00 41.03 675 LEU A CA 1
ATOM 5271 C C . LEU A 1 675 ? -36.537 31.457 36.507 1.00 41.03 675 LEU A C 1
ATOM 5273 O O . LEU A 1 675 ? -35.512 30.864 36.158 1.00 41.03 675 LEU A O 1
ATOM 5277 N N . HIS A 1 676 ? -36.882 32.640 35.992 1.00 42.34 676 HIS A N 1
ATOM 5278 C CA . HIS A 1 676 ? -36.065 33.392 35.046 1.00 42.34 676 HIS A CA 1
ATOM 5279 C C . HIS A 1 676 ? -34.850 34.037 35.736 1.00 42.34 676 HIS A C 1
ATOM 5281 O O . HIS A 1 676 ? -33.741 33.962 35.205 1.00 42.34 676 HIS A O 1
ATOM 5287 N N . ASP A 1 677 ? -35.024 34.560 36.954 1.00 41.59 677 ASP A N 1
ATOM 5288 C CA . ASP A 1 677 ? -33.946 35.167 37.750 1.00 41.59 677 ASP A CA 1
ATOM 5289 C C . ASP A 1 677 ? -32.907 34.127 38.200 1.00 41.59 677 ASP A C 1
ATOM 5291 O O . ASP A 1 677 ? -31.710 34.396 38.232 1.00 41.59 677 ASP A O 1
ATOM 5295 N N . PHE A 1 678 ? -33.335 32.886 38.452 1.00 45.59 678 PHE A N 1
ATOM 5296 C CA . PHE A 1 678 ? -32.415 31.781 38.751 1.00 45.59 678 PHE A CA 1
ATOM 5297 C C . PHE A 1 678 ? -31.522 31.419 37.546 1.00 45.59 678 PHE A C 1
ATOM 5299 O O . PHE A 1 678 ? -30.362 31.041 37.704 1.00 45.59 678 PHE A O 1
ATOM 5306 N N . CYS A 1 679 ? -32.043 31.551 36.318 1.00 41.47 679 CYS A N 1
ATOM 5307 C CA . CYS A 1 679 ? -31.294 31.268 35.091 1.00 41.47 679 CYS A CA 1
ATOM 5308 C C . CYS A 1 679 ? -30.310 32.386 34.707 1.00 41.47 679 CYS A C 1
ATOM 5310 O O . CYS A 1 679 ? -29.320 32.091 34.035 1.00 41.47 679 CYS A O 1
ATOM 5312 N N . SER A 1 680 ? -30.566 33.637 35.106 1.00 40.59 680 SER A N 1
ATOM 5313 C CA . SER A 1 680 ? -29.725 34.795 34.769 1.00 40.59 680 SER A CA 1
ATOM 5314 C C . SER A 1 680 ? -28.494 34.945 35.674 1.00 40.59 680 SER A C 1
ATOM 5316 O O . SER A 1 680 ? -27.502 35.538 35.254 1.00 40.59 680 SER A O 1
ATOM 5318 N N . ILE A 1 681 ? -28.510 34.350 36.874 1.00 41.03 681 ILE A N 1
ATOM 5319 C CA . ILE A 1 681 ? -27.410 34.408 37.857 1.00 41.03 681 ILE A CA 1
ATOM 5320 C C . ILE A 1 681 ? -26.169 33.591 37.431 1.00 41.03 681 ILE A C 1
ATOM 5322 O O . ILE A 1 681 ? -25.086 33.783 37.981 1.00 41.03 681 ILE A O 1
ATOM 5326 N N . SER A 1 682 ? -26.260 32.718 36.421 1.00 33.62 682 SER A N 1
ATOM 5327 C CA . SER A 1 682 ? -25.170 31.799 36.071 1.00 33.62 682 SER A CA 1
ATOM 5328 C C . SER A 1 682 ? -24.751 31.873 34.600 1.00 33.62 682 SER A C 1
ATOM 5330 O O . SER A 1 682 ? -25.379 31.275 33.723 1.00 33.62 682 SER A O 1
ATOM 5332 N N . LYS A 1 683 ? -23.621 32.547 34.350 1.00 39.12 683 LYS A N 1
ATOM 5333 C CA . LYS A 1 683 ? -22.730 32.219 33.228 1.00 39.12 683 LYS A CA 1
ATOM 5334 C C . LYS A 1 683 ? -22.021 30.900 33.572 1.00 39.12 683 LYS A C 1
ATOM 5336 O O . LYS A 1 683 ? -21.290 30.850 34.554 1.00 39.12 683 LYS A O 1
ATOM 5341 N N . ASP A 1 684 ? -22.340 29.862 32.801 1.00 41.81 684 ASP A N 1
ATOM 5342 C CA . ASP A 1 684 ? -21.869 28.463 32.702 1.00 41.81 684 ASP A CA 1
ATOM 5343 C C . ASP A 1 684 ? -21.178 27.717 33.870 1.00 41.81 684 ASP A C 1
ATOM 5345 O O . ASP A 1 684 ? -21.477 26.537 34.063 1.00 41.81 684 ASP A O 1
ATOM 5349 N N . GLU A 1 685 ? -20.325 28.320 34.700 1.00 35.44 685 GLU A N 1
ATOM 5350 C CA . GLU A 1 685 ? -19.606 27.600 35.771 1.00 35.44 685 GLU A CA 1
ATOM 5351 C C . GLU A 1 685 ? -20.479 27.303 37.006 1.00 35.44 685 GLU A C 1
ATOM 5353 O O . GLU A 1 685 ? -20.318 26.275 37.670 1.00 35.44 685 GLU A O 1
ATOM 5358 N N . SER A 1 686 ? -21.459 28.157 37.314 1.00 43.53 686 SER A N 1
ATOM 5359 C CA . SER A 1 686 ? -22.317 28.005 38.506 1.00 43.53 686 SER A CA 1
ATOM 5360 C C . SER A 1 686 ? -23.394 26.921 38.333 1.00 43.53 686 SER A C 1
ATOM 5362 O O . SER A 1 686 ? -23.719 26.222 39.293 1.00 43.53 686 SER A O 1
ATOM 5364 N N . LYS A 1 687 ? -23.902 26.709 37.108 1.00 48.47 687 LYS A N 1
ATOM 5365 C CA . LYS A 1 687 ? -24.909 25.676 36.794 1.00 48.47 687 LYS A CA 1
ATOM 5366 C C . LYS A 1 687 ? -24.405 24.264 37.071 1.00 48.47 687 LYS A C 1
ATOM 5368 O O . LYS A 1 687 ? -25.136 23.467 37.655 1.00 48.47 687 LYS A O 1
ATOM 5373 N N . GLN A 1 688 ? -23.172 23.948 36.671 1.00 45.88 688 GLN A N 1
ATOM 5374 C CA . GLN A 1 688 ? -22.611 22.604 36.849 1.00 45.88 688 GLN A CA 1
ATOM 5375 C C . GLN A 1 688 ? -22.354 22.284 38.326 1.00 45.88 688 GLN A C 1
ATOM 5377 O O . GLN A 1 688 ? -22.659 21.177 38.766 1.00 45.88 688 GLN A O 1
ATOM 5382 N N . ASN A 1 689 ? -21.888 23.263 39.107 1.00 48.19 689 ASN A N 1
ATOM 5383 C CA . ASN A 1 689 ? -21.671 23.102 40.546 1.00 48.19 689 ASN A CA 1
ATOM 5384 C C . ASN A 1 689 ? -22.985 22.934 41.323 1.00 48.19 689 ASN A C 1
ATOM 5386 O O . ASN A 1 689 ? -23.066 22.085 42.210 1.00 48.19 689 ASN A O 1
ATOM 5390 N N . ILE A 1 690 ? -24.035 23.678 40.959 1.00 51.50 690 ILE A N 1
ATOM 5391 C CA . ILE A 1 690 ? -25.364 23.544 41.576 1.00 51.50 690 ILE A CA 1
ATOM 5392 C C . ILE A 1 690 ? -26.006 22.200 41.205 1.00 51.50 690 ILE A C 1
ATOM 5394 O O . ILE A 1 690 ? -26.502 21.502 42.085 1.00 51.50 690 ILE A O 1
ATOM 5398 N N . LEU A 1 691 ? -25.938 21.781 39.934 1.00 52.81 691 LEU A N 1
ATOM 5399 C CA . LEU A 1 691 ? -26.422 20.465 39.493 1.00 52.81 691 LEU A CA 1
ATOM 5400 C C . LEU A 1 691 ? -25.683 19.314 40.185 1.00 52.81 691 LEU A C 1
ATOM 5402 O O . LEU A 1 691 ? -26.306 18.311 40.528 1.00 52.81 691 LEU A O 1
ATOM 5406 N N . LEU A 1 692 ? -24.372 19.449 40.397 1.00 49.88 692 LEU A N 1
ATOM 5407 C CA . LEU A 1 692 ? -23.570 18.445 41.089 1.00 49.88 692 LEU A CA 1
ATOM 5408 C C . LEU A 1 692 ? -23.936 18.363 42.576 1.00 49.88 692 LEU A C 1
ATOM 5410 O O . LEU A 1 692 ? -24.145 17.262 43.078 1.00 49.88 692 LEU A O 1
ATOM 5414 N N . LYS A 1 693 ? -24.078 19.506 43.261 1.00 52.81 693 LYS A N 1
ATOM 5415 C CA . LYS A 1 693 ? -24.505 19.554 44.669 1.00 52.81 693 LYS A CA 1
ATOM 5416 C C . LYS A 1 693 ? -25.920 19.011 44.866 1.00 52.81 693 LYS A C 1
ATOM 5418 O O . LYS A 1 693 ? -26.126 18.189 45.751 1.00 52.81 693 LYS A O 1
ATOM 5423 N N . LEU A 1 694 ? -26.870 19.395 44.009 1.00 55.62 694 LEU A N 1
ATOM 5424 C CA . LEU A 1 694 ? -28.233 18.850 44.027 1.00 55.62 694 LEU A CA 1
ATOM 5425 C C . LEU A 1 694 ? -28.233 17.341 43.790 1.00 55.62 694 LEU A C 1
ATOM 5427 O O . LEU A 1 694 ? -28.921 16.612 44.493 1.00 55.62 694 LEU A O 1
ATOM 5431 N N . LYS A 1 695 ? -27.421 16.851 42.848 1.00 52.00 695 LYS A N 1
ATOM 5432 C CA . LYS A 1 695 ? -27.288 15.414 42.598 1.00 52.00 695 LYS A CA 1
ATOM 5433 C C . LYS A 1 695 ? -26.760 14.662 43.820 1.00 52.00 695 LYS A C 1
ATOM 5435 O O . LYS A 1 695 ? -27.274 13.592 44.114 1.00 52.00 695 LYS A O 1
ATOM 5440 N N . ILE A 1 696 ? -25.760 15.212 44.514 1.00 53.66 696 ILE A N 1
ATOM 5441 C CA . ILE A 1 696 ? -25.213 14.619 45.744 1.00 53.66 696 ILE A CA 1
ATOM 5442 C C . ILE A 1 696 ? -26.294 14.566 46.827 1.00 53.66 696 ILE A C 1
ATOM 5444 O O . ILE A 1 696 ? -26.492 13.515 47.421 1.00 53.66 696 ILE A O 1
ATOM 5448 N N . LEU A 1 697 ? -27.031 15.660 47.032 1.00 54.81 697 LEU A N 1
ATOM 5449 C CA . LEU A 1 697 ? -28.137 15.741 47.994 1.00 54.81 697 LEU A CA 1
ATOM 5450 C C . LEU A 1 697 ? -29.251 14.722 47.718 1.00 54.81 697 LEU A C 1
ATOM 5452 O O . LEU A 1 697 ? -29.771 14.121 48.650 1.00 54.81 697 LEU A O 1
ATOM 5456 N N . LEU A 1 698 ? -29.599 14.514 46.446 1.00 56.47 698 LEU A N 1
ATOM 5457 C CA . LEU A 1 698 ? -30.661 13.594 46.020 1.00 56.47 698 LEU A CA 1
ATOM 5458 C C . LEU A 1 698 ? -30.260 12.113 46.056 1.00 56.47 698 LEU A C 1
ATOM 5460 O O . LEU A 1 698 ? -31.138 11.254 46.047 1.00 56.47 698 LEU A O 1
ATOM 5464 N N . ASP A 1 699 ? -28.959 11.811 46.082 1.00 49.19 699 ASP A N 1
ATOM 5465 C CA . ASP A 1 699 ? -28.430 10.445 46.233 1.00 49.19 699 ASP A CA 1
ATOM 5466 C C . ASP A 1 699 ? -28.337 10.016 47.715 1.00 49.19 699 ASP A C 1
ATOM 5468 O O . ASP A 1 699 ? -28.058 8.849 48.002 1.00 49.19 699 ASP A O 1
ATOM 5472 N N . VAL A 1 700 ? -28.559 10.934 48.669 1.00 53.38 700 VAL A N 1
ATOM 5473 C CA . VAL A 1 700 ? -28.552 10.641 50.111 1.00 53.38 700 VAL A CA 1
ATOM 5474 C C . VAL A 1 700 ? -29.949 10.216 50.572 1.00 53.38 700 VAL A C 1
ATOM 5476 O O . VAL A 1 700 ? -30.943 10.898 50.338 1.00 53.38 700 VAL A O 1
ATOM 5479 N N . ASP A 1 701 ? -30.020 9.075 51.262 1.00 50.22 701 ASP A N 1
ATOM 5480 C CA . ASP A 1 701 ? -31.272 8.501 51.762 1.00 50.22 701 ASP A CA 1
ATOM 5481 C C . ASP A 1 701 ? -31.958 9.452 52.766 1.00 50.22 701 ASP A C 1
ATOM 5483 O O . ASP A 1 701 ? -31.341 9.873 53.748 1.00 50.22 701 ASP A O 1
ATOM 5487 N N . SER A 1 702 ? -33.244 9.764 52.563 1.00 52.28 702 SER A N 1
ATOM 5488 C CA . SER A 1 702 ? -34.008 10.749 53.367 1.00 52.28 702 SER A CA 1
ATOM 5489 C C . SER A 1 702 ? -33.992 10.466 54.877 1.00 52.28 702 SER A C 1
ATOM 5491 O O . SER A 1 702 ? -34.020 11.385 55.697 1.00 52.28 702 SER A O 1
ATOM 5493 N N . LYS A 1 703 ? -33.857 9.189 55.255 1.00 51.62 703 LYS A N 1
ATOM 5494 C CA . LYS A 1 703 ? -33.748 8.718 56.645 1.00 51.62 703 LYS A CA 1
ATOM 5495 C C . LYS A 1 703 ? -32.448 9.131 57.345 1.00 51.62 703 LYS A C 1
ATOM 5497 O O . LYS A 1 703 ? -32.428 9.175 58.569 1.00 51.62 703 LYS A O 1
ATOM 5502 N N . ASN A 1 704 ? -31.394 9.445 56.590 1.00 54.75 704 ASN A N 1
ATOM 5503 C CA . ASN A 1 704 ? -30.105 9.908 57.117 1.00 54.75 704 ASN A CA 1
ATOM 5504 C C . ASN A 1 704 ? -30.020 11.440 57.213 1.00 54.75 704 ASN A C 1
ATOM 5506 O O . ASN A 1 704 ? -29.090 11.958 57.822 1.00 54.75 704 ASN A O 1
ATOM 5510 N N . ILE A 1 705 ? -30.977 12.158 56.613 1.00 57.59 705 ILE A N 1
ATOM 5511 C CA . ILE A 1 705 ? -31.034 13.627 56.607 1.00 57.59 705 ILE A CA 1
ATOM 5512 C C . ILE A 1 705 ? -31.886 14.139 57.774 1.00 57.59 705 ILE A C 1
ATOM 5514 O O . ILE A 1 705 ? -31.518 15.116 58.416 1.00 57.59 705 ILE A O 1
ATOM 5518 N N . ALA A 1 706 ? -32.987 13.453 58.100 1.00 55.88 706 ALA A N 1
ATOM 5519 C CA . ALA A 1 706 ? -33.883 13.834 59.198 1.00 55.88 706 ALA A CA 1
ATOM 5520 C C . ALA A 1 706 ? -33.201 13.996 60.583 1.00 55.88 706 ALA A C 1
ATOM 5522 O O . ALA A 1 706 ? -33.562 14.928 61.293 1.00 55.88 706 ALA A O 1
ATOM 5523 N N . PRO A 1 707 ? -32.198 13.180 60.980 1.00 55.50 707 PRO A N 1
ATOM 5524 C CA . PRO A 1 707 ? -31.517 13.339 62.272 1.00 55.50 707 PRO A CA 1
ATOM 5525 C C . PRO A 1 707 ? -30.623 14.586 62.380 1.00 55.50 707 PRO A C 1
ATOM 5527 O O . PRO A 1 707 ? -30.232 14.953 63.481 1.00 55.50 707 PRO A O 1
ATOM 5530 N N . LEU A 1 708 ? -30.270 15.220 61.255 1.00 54.31 708 LEU A N 1
ATOM 5531 C CA . LEU A 1 708 ? -29.357 16.371 61.201 1.00 54.31 708 LEU A CA 1
ATOM 5532 C C . LEU A 1 708 ? -30.050 17.714 61.489 1.00 54.31 708 LEU A C 1
ATOM 5534 O O . LEU A 1 708 ? -29.380 18.740 61.591 1.00 54.31 708 LEU A O 1
ATOM 5538 N N . PHE A 1 709 ? -31.379 17.708 61.613 1.00 62.53 709 PHE A N 1
ATOM 5539 C CA . PHE A 1 709 ? -32.210 18.886 61.863 1.00 62.53 709 PHE A CA 1
ATOM 5540 C C . PHE A 1 709 ? -33.244 18.569 62.960 1.00 62.53 709 PHE A C 1
ATOM 5542 O O . PHE A 1 709 ? -34.423 18.393 62.659 1.00 62.53 709 PHE A O 1
ATOM 5549 N N . PRO A 1 710 ? -32.811 18.439 64.228 1.00 54.12 710 PRO A N 1
ATOM 5550 C CA . PRO A 1 710 ? -33.671 17.994 65.328 1.00 54.12 710 PRO A CA 1
ATOM 5551 C C . PRO A 1 710 ? -34.797 18.982 65.685 1.00 54.12 710 PRO A C 1
ATOM 5553 O O . PRO A 1 710 ? -35.817 18.555 66.221 1.00 54.12 710 PRO A O 1
ATOM 5556 N N . ASP A 1 711 ? -34.632 20.267 65.355 1.00 51.53 711 ASP A N 1
ATOM 5557 C CA . ASP A 1 711 ? -35.583 21.343 65.675 1.00 51.53 711 ASP A CA 1
ATOM 5558 C C . ASP A 1 711 ? -36.653 21.584 64.591 1.00 51.53 711 ASP A C 1
ATOM 5560 O O . ASP A 1 711 ? -37.547 22.407 64.777 1.00 51.53 711 ASP A O 1
ATOM 5564 N N . GLU A 1 712 ? -36.578 20.883 63.455 1.00 61.62 712 GLU A N 1
ATOM 5565 C CA . GLU A 1 712 ? -37.432 21.110 62.280 1.00 61.62 712 GLU A CA 1
ATOM 5566 C C . GLU A 1 712 ? -38.342 19.905 62.011 1.00 61.62 712 GLU A C 1
ATOM 5568 O O . GLU A 1 712 ? -37.986 18.750 62.267 1.00 61.62 712 GLU A O 1
ATOM 5573 N N . SER A 1 713 ? -39.538 20.141 61.462 1.00 60.16 713 SER A N 1
ATOM 5574 C CA . SER A 1 713 ? -40.464 19.041 61.189 1.00 60.16 713 SER A CA 1
ATOM 5575 C C . SER A 1 713 ? -39.929 18.149 60.058 1.00 60.16 713 SER A C 1
ATOM 5577 O O . SER A 1 713 ? -39.548 18.599 58.974 1.00 60.16 713 SER A O 1
ATOM 5579 N N . SER A 1 714 ? -39.921 16.834 60.288 1.00 57.44 714 SER A N 1
ATOM 5580 C CA . SER A 1 714 ? -39.450 15.847 59.303 1.00 57.44 714 SER A CA 1
ATOM 5581 C C . SER A 1 714 ? -40.286 15.837 58.014 1.00 57.44 714 SER A C 1
ATOM 5583 O O . SER A 1 714 ? -39.806 15.390 56.970 1.00 57.44 714 SER A O 1
ATOM 5585 N N . VAL A 1 715 ? -41.510 16.369 58.067 1.00 59.00 715 VAL A N 1
ATOM 5586 C CA . VAL A 1 715 ? -42.399 16.548 56.913 1.00 59.00 715 VAL A CA 1
ATOM 5587 C C . VAL A 1 715 ? -41.936 17.717 56.039 1.00 59.00 715 VAL A C 1
ATOM 5589 O O . VAL A 1 715 ? -41.905 17.579 54.816 1.00 59.00 715 VAL A O 1
ATOM 5592 N N . ASP A 1 716 ? -41.500 18.826 56.640 1.00 60.91 716 ASP A N 1
ATOM 5593 C CA . ASP A 1 716 ? -41.040 20.008 55.901 1.00 60.91 716 ASP A CA 1
ATOM 5594 C C . ASP A 1 716 ? -39.726 19.733 55.161 1.00 60.91 716 ASP A C 1
ATOM 5596 O O . ASP A 1 716 ? -39.585 20.076 53.987 1.00 60.91 716 ASP A O 1
ATOM 5600 N N . ILE A 1 717 ? -38.804 18.996 55.787 1.00 62.78 717 ILE A N 1
ATOM 5601 C CA . ILE A 1 717 ? -37.545 18.566 55.154 1.00 62.78 717 ILE A CA 1
ATOM 5602 C C . ILE A 1 717 ? -37.818 17.668 53.940 1.00 62.78 717 ILE A C 1
ATOM 5604 O O . ILE A 1 717 ? -37.193 17.828 52.889 1.00 62.78 717 ILE A O 1
ATOM 5608 N N . LEU A 1 718 ? -38.766 16.732 54.056 1.00 62.56 718 LEU A N 1
ATOM 5609 C CA . LEU A 1 718 ? -39.122 15.830 52.962 1.00 62.56 718 LEU A CA 1
ATOM 5610 C C . LEU A 1 718 ? -39.784 16.587 51.798 1.00 62.56 718 LEU A C 1
ATOM 5612 O O . LEU A 1 718 ? -39.480 16.309 50.635 1.00 62.56 718 LEU A O 1
ATOM 5616 N N . ASN A 1 719 ? -40.637 17.570 52.099 1.00 66.12 719 ASN A N 1
ATOM 5617 C CA . ASN A 1 719 ? -41.255 18.439 51.096 1.00 66.12 719 ASN A CA 1
ATOM 5618 C C . ASN A 1 719 ? -40.195 19.265 50.350 1.00 66.12 719 ASN A C 1
ATOM 5620 O O . ASN A 1 719 ? -40.178 19.266 49.119 1.00 66.12 719 ASN A O 1
ATOM 5624 N N . ILE A 1 720 ? -39.244 19.869 51.071 1.00 65.94 720 ILE A N 1
ATOM 5625 C CA . ILE A 1 720 ? -38.139 20.641 50.481 1.00 65.94 720 ILE A CA 1
ATOM 5626 C C . ILE A 1 720 ? -37.251 19.755 49.594 1.00 65.94 720 ILE A C 1
ATOM 5628 O O . ILE A 1 720 ? -36.913 20.146 48.477 1.00 65.94 720 ILE A O 1
ATOM 5632 N N . LEU A 1 721 ? -36.899 18.543 50.038 1.00 64.56 721 LEU A N 1
ATOM 5633 C CA . LEU A 1 721 ? -36.114 17.594 49.235 1.00 64.56 721 LEU A CA 1
ATOM 5634 C C . LEU A 1 721 ? -36.847 17.179 47.953 1.00 64.56 721 LEU A C 1
ATOM 5636 O O . LEU A 1 721 ? -36.230 17.074 46.891 1.00 64.56 721 LEU A O 1
ATOM 5640 N N . THR A 1 722 ? -38.165 16.991 48.035 1.00 65.81 722 THR A N 1
ATOM 5641 C CA . THR A 1 722 ? -39.003 16.637 46.882 1.00 65.81 722 THR A CA 1
ATOM 5642 C C . THR A 1 722 ? -39.051 17.777 45.860 1.00 65.81 722 THR A C 1
ATOM 5644 O O . THR A 1 722 ? -38.929 17.532 44.657 1.00 65.81 722 THR A O 1
ATOM 5647 N N . GLU A 1 723 ? -39.154 19.027 46.312 1.00 63.22 723 GLU A N 1
ATOM 5648 C CA . GLU A 1 723 ? -39.118 20.206 45.438 1.00 63.22 723 GLU A CA 1
ATOM 5649 C C . GLU A 1 723 ? -37.720 20.448 44.834 1.00 63.22 723 GLU A C 1
ATOM 5651 O O . GLU A 1 723 ? -37.598 20.737 43.641 1.00 63.22 723 GLU A O 1
ATOM 5656 N N . LEU A 1 724 ? -36.637 20.212 45.587 1.00 61.66 724 LEU A N 1
ATOM 5657 C CA . LEU A 1 724 ? -35.265 20.233 45.053 1.00 61.66 724 LEU A CA 1
ATOM 5658 C C . LEU A 1 724 ? -35.037 19.137 43.996 1.00 61.66 724 LEU A C 1
ATOM 5660 O O . LEU A 1 724 ? -34.317 19.359 43.016 1.00 61.66 724 LEU A O 1
ATOM 5664 N N . GLN A 1 725 ? -35.682 17.975 44.141 1.00 61.25 725 GLN A N 1
ATOM 5665 C CA . GLN A 1 725 ? -35.642 16.901 43.147 1.00 61.25 725 GLN A CA 1
ATOM 5666 C C . GLN A 1 725 ? -36.367 17.280 41.856 1.00 61.25 725 GLN A C 1
ATOM 5668 O O . GLN A 1 725 ? -35.868 17.017 40.757 1.00 61.25 725 GLN A O 1
ATOM 5673 N N . GLN A 1 726 ? -37.527 17.928 41.975 1.00 63.31 726 GLN A N 1
ATOM 5674 C CA . GLN A 1 726 ? -38.260 18.463 40.829 1.00 63.31 726 GLN A CA 1
ATOM 5675 C C . GLN A 1 726 ? -37.446 19.546 40.109 1.00 63.31 726 GLN A C 1
ATOM 5677 O O . GLN A 1 726 ? -37.337 19.510 38.880 1.00 63.31 726 GLN A O 1
ATOM 5682 N N . LEU A 1 727 ? -36.784 20.438 40.857 1.00 61.56 727 LEU A N 1
ATOM 5683 C CA . LEU A 1 727 ? -35.890 21.458 40.307 1.00 61.56 727 LEU A CA 1
ATOM 5684 C C . LEU A 1 727 ? -34.694 20.844 39.561 1.00 61.56 727 LEU A C 1
ATOM 5686 O O . LEU A 1 727 ? -34.382 21.264 38.444 1.00 61.56 727 LEU A O 1
ATOM 5690 N N . TYR A 1 728 ? -34.056 19.817 40.131 1.00 58.34 728 TYR A N 1
ATOM 5691 C CA . TYR A 1 728 ? -32.966 19.082 39.482 1.00 58.34 728 TYR A CA 1
ATOM 5692 C C . TYR A 1 728 ? -33.409 18.447 38.157 1.00 58.34 728 TYR A C 1
ATOM 5694 O O . TYR A 1 728 ? -32.749 18.628 37.131 1.00 58.34 728 TYR A O 1
ATOM 5702 N N . ASN A 1 729 ? -34.550 17.753 38.155 1.00 55.09 729 ASN A N 1
ATOM 5703 C CA . ASN A 1 729 ? -35.085 17.096 36.961 1.00 55.09 729 ASN A CA 1
ATOM 5704 C C . ASN A 1 729 ? -35.451 18.105 35.861 1.00 55.09 729 ASN A C 1
ATOM 5706 O O . ASN A 1 729 ? -35.146 17.878 34.687 1.00 55.09 729 ASN A O 1
ATOM 5710 N N . TRP A 1 730 ? -36.043 19.243 36.235 1.00 59.38 730 TRP A N 1
ATOM 5711 C CA . TRP A 1 730 ? -36.383 20.318 35.301 1.00 59.38 730 TRP A CA 1
ATOM 5712 C C . TRP A 1 730 ? -35.133 20.951 34.664 1.00 59.38 730 TRP A C 1
ATOM 5714 O O . TRP A 1 730 ? -35.075 21.136 33.444 1.00 59.38 730 TRP A O 1
ATOM 5724 N N . LEU A 1 731 ? -34.091 21.220 35.461 1.00 52.75 731 LEU A N 1
ATOM 5725 C CA . LEU A 1 731 ? -32.811 21.742 34.964 1.00 52.75 731 LEU A CA 1
ATOM 5726 C C . LEU A 1 731 ? -32.110 20.753 34.022 1.00 52.75 731 LEU A C 1
ATOM 5728 O O . LEU A 1 731 ? -31.560 21.165 32.996 1.00 52.75 731 LEU A O 1
ATOM 5732 N N . LEU A 1 732 ? -32.168 19.453 34.327 1.00 54.47 732 LEU A N 1
ATOM 5733 C CA . LEU A 1 732 ? -31.593 18.400 33.489 1.00 54.47 732 LEU A CA 1
ATOM 5734 C C . LEU A 1 732 ? -32.272 18.341 32.110 1.00 54.47 732 LEU A C 1
ATOM 5736 O O . LEU A 1 732 ? -31.596 18.252 31.084 1.00 54.47 732 LEU A O 1
ATOM 5740 N N . GLN A 1 733 ? -33.603 18.445 32.077 1.00 51.03 733 GLN A N 1
ATOM 5741 C CA . GLN A 1 733 ? -34.388 18.429 30.842 1.00 51.03 733 GLN A CA 1
ATOM 5742 C C . GLN A 1 733 ? -34.107 19.664 29.971 1.00 51.03 733 GLN A C 1
ATOM 5744 O O . GLN A 1 733 ? -33.961 19.555 28.752 1.00 51.03 733 GLN A O 1
ATOM 5749 N N . LYS A 1 734 ? -33.958 20.843 30.590 1.00 50.91 734 LYS A N 1
ATOM 5750 C CA . LYS A 1 734 ? -33.652 22.092 29.877 1.00 50.91 734 LYS A CA 1
ATOM 5751 C C . LYS A 1 734 ? -32.212 22.132 29.346 1.00 50.91 734 LYS A C 1
ATOM 5753 O O . LYS A 1 734 ? -32.000 22.602 28.231 1.00 50.91 734 LYS A O 1
ATOM 5758 N N . SER A 1 735 ? -31.244 21.580 30.085 1.00 46.28 735 SER A N 1
ATOM 5759 C CA . SER A 1 735 ? -29.860 21.399 29.613 1.00 46.28 735 SER A CA 1
ATOM 5760 C C . SER A 1 735 ? -29.789 20.471 28.395 1.00 46.28 735 SER A C 1
ATOM 5762 O O . SER A 1 735 ? -29.123 20.805 27.418 1.00 46.28 735 SER A O 1
ATOM 5764 N N . GLN A 1 736 ? -30.534 19.362 28.398 1.00 44.19 736 GLN A N 1
ATOM 5765 C CA . GLN A 1 736 ? -30.575 18.438 27.259 1.00 44.19 736 GLN A CA 1
ATOM 5766 C C . GLN A 1 736 ? -31.221 19.053 26.010 1.00 44.19 736 GLN A C 1
ATOM 5768 O O . GLN A 1 736 ? -30.774 18.771 24.899 1.00 44.19 736 GLN A O 1
ATOM 5773 N N . ASN A 1 737 ? -32.232 19.913 26.174 1.00 39.72 737 ASN A N 1
ATOM 5774 C CA . ASN A 1 737 ? -32.864 20.620 25.056 1.00 39.72 737 ASN A CA 1
ATOM 5775 C C . ASN A 1 737 ? -31.979 21.748 24.493 1.00 39.72 737 ASN A C 1
ATOM 5777 O O . ASN A 1 737 ? -31.915 21.903 23.276 1.00 39.72 737 ASN A O 1
ATOM 5781 N N . SER A 1 738 ? -31.240 22.468 25.348 1.00 39.00 738 SER A N 1
ATOM 5782 C CA . SER A 1 738 ? -30.239 23.469 24.937 1.00 39.00 738 SER A CA 1
ATOM 5783 C C . SER A 1 738 ? -29.134 22.848 24.075 1.00 39.00 738 SER A C 1
ATOM 5785 O O . SER A 1 738 ? -28.860 23.335 22.980 1.00 39.00 738 SER A O 1
ATOM 5787 N N . ASP A 1 739 ? -28.577 21.710 24.506 1.00 34.62 739 ASP A N 1
ATOM 5788 C CA . ASP A 1 739 ? -27.573 20.952 23.744 1.00 34.62 739 ASP A CA 1
ATOM 5789 C C . ASP A 1 739 ? -28.123 20.418 22.410 1.00 34.62 739 ASP A C 1
ATOM 5791 O O . ASP A 1 739 ? -27.375 20.207 21.451 1.00 34.62 739 ASP A O 1
ATOM 5795 N N . TYR A 1 740 ? -29.433 20.163 22.329 1.00 36.16 740 TYR A N 1
ATOM 5796 C CA . TYR A 1 740 ? -30.094 19.673 21.120 1.00 36.16 740 TYR A CA 1
ATOM 5797 C C . TYR A 1 740 ? -30.347 20.795 20.103 1.00 36.16 740 TYR A C 1
ATOM 5799 O O . TYR A 1 740 ? -30.135 20.597 18.904 1.00 36.16 740 TYR A O 1
ATOM 5807 N N . GLU A 1 741 ? -30.753 21.981 20.563 1.00 34.47 741 GLU A N 1
ATOM 5808 C CA . GLU A 1 741 ? -30.918 23.170 19.721 1.00 34.47 741 GLU A CA 1
ATOM 5809 C C . GLU A 1 741 ? -29.578 23.742 19.258 1.00 34.47 741 GLU A C 1
ATOM 5811 O O . GLU A 1 741 ? -29.447 24.081 18.078 1.00 34.47 741 GLU A O 1
ATOM 5816 N N . GLU A 1 742 ? -28.556 23.761 20.121 1.00 36.00 742 GLU A N 1
ATOM 5817 C CA . GLU A 1 742 ? -27.196 24.098 19.703 1.00 36.00 742 GLU A CA 1
ATOM 5818 C C . GLU A 1 742 ? -26.671 23.080 18.702 1.00 36.00 742 GLU A C 1
ATOM 5820 O O . GLU A 1 742 ? -26.262 23.502 17.628 1.00 36.00 742 GLU A O 1
ATOM 5825 N N . ARG A 1 743 ? -26.799 21.762 18.936 1.00 30.84 743 ARG A N 1
ATOM 5826 C CA . ARG A 1 743 ? -26.414 20.733 17.945 1.00 30.84 743 ARG A CA 1
ATOM 5827 C C . ARG A 1 743 ? -27.163 20.838 16.624 1.00 30.84 743 ARG A C 1
ATOM 5829 O O . ARG A 1 743 ? -26.610 20.440 15.600 1.00 30.84 743 ARG A O 1
ATOM 5836 N N . ASN A 1 744 ? -28.398 21.332 16.615 1.00 33.03 744 ASN A N 1
ATOM 5837 C CA . ASN A 1 744 ? -29.156 21.554 15.384 1.00 33.03 744 ASN A CA 1
ATOM 5838 C C . ASN A 1 744 ? -28.777 22.870 14.689 1.00 33.03 744 ASN A C 1
ATOM 5840 O O . ASN A 1 744 ? -28.763 22.910 13.457 1.00 33.03 744 ASN A O 1
ATOM 5844 N N . LYS A 1 745 ? -28.372 23.906 15.435 1.00 32.28 745 LYS A N 1
ATOM 5845 C CA . LYS A 1 745 ? -27.719 25.100 14.874 1.00 32.28 745 LYS A CA 1
ATOM 5846 C C . LYS A 1 745 ? -26.330 24.772 14.321 1.00 32.28 745 LYS A C 1
ATOM 5848 O O . LYS A 1 745 ? -26.068 25.144 13.183 1.00 32.28 745 LYS A O 1
ATOM 5853 N N . THR A 1 746 ? -25.503 23.992 15.029 1.00 30.89 746 THR A N 1
ATOM 5854 C CA . THR A 1 746 ? -24.209 23.505 14.518 1.00 30.89 746 THR A CA 1
ATOM 5855 C C . THR A 1 746 ? -24.403 22.547 13.350 1.00 30.89 746 THR A C 1
ATOM 5857 O O . THR A 1 746 ? -23.660 22.624 12.386 1.00 30.89 746 THR A O 1
ATOM 5860 N N . LYS A 1 747 ? -25.423 21.678 13.338 1.00 29.83 747 LYS A N 1
ATOM 5861 C CA . LYS A 1 747 ? -25.725 20.856 12.149 1.00 29.83 747 LYS A CA 1
ATOM 5862 C C . LYS A 1 747 ? -26.143 21.686 10.938 1.00 29.83 747 LYS A C 1
ATOM 5864 O O . LYS A 1 747 ? -25.777 21.309 9.836 1.00 29.83 747 LYS A O 1
ATOM 5869 N N . LYS A 1 748 ? -26.844 22.811 11.116 1.00 28.89 748 LYS A N 1
ATOM 5870 C CA . LYS A 1 748 ? -27.158 23.727 10.006 1.00 28.89 748 LYS A CA 1
ATOM 5871 C C . LYS A 1 748 ? -25.938 24.503 9.493 1.00 28.89 748 LYS A C 1
ATOM 5873 O O . LYS A 1 748 ? -25.925 24.855 8.322 1.00 28.89 748 LYS A O 1
ATOM 5878 N N . THR A 1 749 ? -24.910 24.731 10.313 1.00 29.02 749 THR A N 1
ATOM 5879 C CA . THR A 1 749 ? -23.621 25.307 9.873 1.00 29.02 749 THR A CA 1
ATOM 5880 C C . THR A 1 749 ? -22.567 24.267 9.469 1.00 29.02 749 THR A C 1
ATOM 5882 O O . THR A 1 749 ? -21.595 24.626 8.812 1.00 29.02 749 THR A O 1
ATOM 5885 N N . THR A 1 750 ? -22.763 22.983 9.793 1.00 28.62 750 THR A N 1
ATOM 5886 C CA . THR A 1 750 ? -21.835 21.869 9.496 1.00 28.62 750 THR A CA 1
ATOM 5887 C C . THR A 1 750 ? -22.465 20.771 8.626 1.00 28.62 750 THR A C 1
ATOM 5889 O O . THR A 1 750 ? -21.959 19.651 8.560 1.00 28.62 750 THR A O 1
ATOM 5892 N N . GLU A 1 751 ? -23.564 21.058 7.928 1.00 34.88 751 GLU A N 1
ATOM 5893 C CA . GLU A 1 751 ? -23.829 20.426 6.635 1.00 34.88 751 GLU A CA 1
ATOM 5894 C C . GLU A 1 751 ? -22.947 21.155 5.624 1.00 34.88 751 GLU A C 1
ATOM 5896 O O . GLU A 1 751 ? -23.360 22.093 4.949 1.00 34.88 751 GLU A O 1
ATOM 5901 N N . GLU A 1 752 ? -21.670 20.766 5.604 1.00 40.91 752 GLU A N 1
ATOM 5902 C CA . GLU A 1 752 ? -20.728 21.212 4.588 1.00 40.91 752 GLU A CA 1
ATOM 5903 C C . GLU A 1 752 ? -21.346 20.918 3.221 1.00 40.91 752 GLU A C 1
ATOM 5905 O O . GLU A 1 752 ? -21.645 19.766 2.891 1.00 40.91 752 GLU A O 1
ATOM 5910 N N . SER A 1 753 ? -21.582 21.960 2.429 1.00 38.22 753 SER A N 1
ATOM 5911 C CA . SER A 1 753 ? -22.015 21.801 1.053 1.00 38.22 753 SER A CA 1
ATOM 5912 C C . SER A 1 753 ? -21.024 20.884 0.330 1.00 38.22 753 SER A C 1
ATOM 5914 O O . SER A 1 753 ? -19.851 21.202 0.163 1.00 38.22 753 SER A O 1
ATOM 5916 N N . ASN A 1 754 ? -21.499 19.729 -0.142 1.00 56.22 754 ASN A N 1
ATOM 5917 C CA . ASN A 1 754 ? -20.734 18.784 -0.969 1.00 56.22 754 ASN A CA 1
ATOM 5918 C C . ASN A 1 754 ? -20.505 19.319 -2.399 1.00 56.22 754 ASN A C 1
ATOM 5920 O O . ASN A 1 754 ? -20.443 18.557 -3.369 1.00 56.22 754 ASN A O 1
ATOM 5924 N N . SER A 1 755 ? -20.426 20.642 -2.557 1.00 71.94 755 SER A N 1
ATOM 5925 C CA . SER A 1 755 ? -20.185 21.270 -3.844 1.00 71.94 755 SER A CA 1
ATOM 5926 C C . SER A 1 755 ? -18.736 21.038 -4.259 1.00 71.94 755 SER A C 1
ATOM 5928 O O . SER A 1 755 ? -17.806 21.064 -3.447 1.00 71.94 755 SER A O 1
ATOM 5930 N N . PHE A 1 756 ? -18.528 20.834 -5.558 1.00 75.00 756 PHE A N 1
ATOM 5931 C CA . PHE A 1 756 ? -17.194 20.687 -6.139 1.00 75.00 756 PHE A CA 1
ATOM 5932 C C . PHE A 1 756 ? -16.317 21.921 -5.851 1.00 75.00 756 PHE A C 1
ATOM 5934 O O . PHE A 1 756 ? -15.124 21.791 -5.591 1.00 75.00 756 PHE A O 1
ATOM 5941 N N . SER A 1 757 ? -16.931 23.110 -5.788 1.00 76.19 757 SER A N 1
ATOM 5942 C CA . SER A 1 757 ? -16.254 24.359 -5.412 1.00 76.19 757 SER A CA 1
ATOM 5943 C C . SER A 1 757 ? -15.642 24.297 -4.009 1.00 76.19 757 SER A C 1
ATOM 5945 O O . SER A 1 757 ? -14.542 24.802 -3.791 1.00 76.19 757 SER A O 1
ATOM 5947 N N . ASP A 1 758 ? -16.289 23.624 -3.058 1.00 80.00 758 ASP A N 1
ATOM 5948 C CA . ASP A 1 758 ? -15.773 23.537 -1.690 1.00 80.00 758 ASP A CA 1
ATOM 5949 C C . ASP A 1 758 ? -14.596 22.563 -1.580 1.00 80.00 758 ASP A C 1
ATOM 5951 O O . ASP A 1 758 ? -13.657 22.823 -0.827 1.00 80.00 758 ASP A O 1
ATOM 5955 N N . HIS A 1 759 ? -14.566 21.519 -2.414 1.00 81.19 759 HIS A N 1
ATOM 5956 C CA . HIS A 1 759 ? -13.405 20.630 -2.536 1.00 81.19 759 HIS A CA 1
ATOM 5957 C C . HIS A 1 759 ? -12.203 21.373 -3.145 1.00 81.19 759 HIS A C 1
ATOM 5959 O O . HIS A 1 759 ? -11.072 21.220 -2.677 1.00 81.19 759 HIS A O 1
ATOM 5965 N N . ILE A 1 760 ? -12.437 22.259 -4.122 1.00 82.00 760 ILE A N 1
ATOM 5966 C CA . ILE A 1 760 ? -11.397 23.153 -4.658 1.00 82.00 760 ILE A CA 1
ATOM 5967 C C . ILE A 1 760 ? -10.890 24.105 -3.566 1.00 82.00 760 ILE A C 1
ATOM 5969 O O . ILE A 1 760 ? -9.682 24.230 -3.376 1.00 82.00 760 ILE A O 1
ATOM 5973 N N . LYS A 1 761 ? -11.779 24.739 -2.791 1.00 83.88 761 LYS A N 1
ATOM 5974 C CA . LYS A 1 761 ? -11.371 25.624 -1.683 1.00 83.88 761 LYS A CA 1
ATOM 5975 C C . LYS A 1 761 ? -10.535 24.885 -0.633 1.00 83.88 761 LYS A C 1
ATOM 5977 O O . LYS A 1 761 ? -9.566 25.454 -0.134 1.00 83.88 761 LYS A O 1
ATOM 5982 N N . ARG A 1 762 ? -10.879 23.634 -0.300 1.00 82.31 762 ARG A N 1
ATOM 5983 C CA . ARG A 1 762 ? -10.072 22.776 0.592 1.00 82.31 762 ARG A CA 1
ATOM 5984 C C . ARG A 1 762 ? -8.702 22.469 -0.003 1.00 82.31 762 ARG A C 1
ATOM 5986 O O . ARG A 1 762 ? -7.705 22.584 0.699 1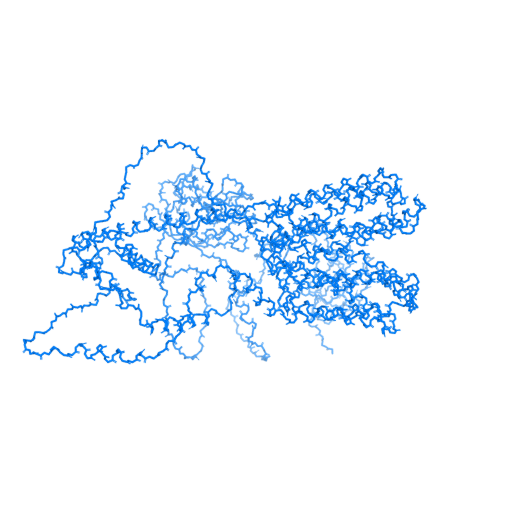.00 82.31 762 ARG A O 1
ATOM 5993 N N . THR A 1 763 ? -8.651 22.168 -1.298 1.00 83.88 763 THR A N 1
ATOM 5994 C CA . THR A 1 763 ? -7.394 21.959 -2.032 1.00 83.88 763 THR A CA 1
ATOM 5995 C C . THR A 1 763 ? -6.498 23.200 -1.970 1.00 83.88 763 THR A C 1
ATOM 5997 O O . THR A 1 763 ? -5.308 23.093 -1.703 1.00 83.88 763 THR A O 1
ATOM 6000 N N . ILE A 1 764 ? -7.060 24.401 -2.133 1.00 85.19 764 ILE A N 1
ATOM 6001 C CA . ILE A 1 764 ? -6.296 25.654 -2.016 1.00 85.19 764 ILE A CA 1
ATOM 6002 C C . ILE A 1 764 ? -5.791 25.866 -0.581 1.00 85.19 764 ILE A C 1
ATOM 6004 O O . ILE A 1 764 ? -4.659 26.305 -0.397 1.00 85.19 764 ILE A O 1
ATOM 6008 N N . ARG A 1 765 ? -6.594 25.545 0.446 1.00 84.94 765 ARG A N 1
ATOM 6009 C CA . ARG A 1 765 ? -6.152 25.624 1.853 1.00 84.94 765 ARG A CA 1
ATOM 6010 C C . ARG A 1 765 ? -5.009 24.661 2.156 1.00 84.94 765 ARG A C 1
ATOM 6012 O O . ARG A 1 765 ? -4.087 25.052 2.856 1.00 84.94 765 ARG A O 1
ATOM 6019 N N . LEU A 1 766 ? -5.039 23.456 1.592 1.00 86.94 766 LEU A N 1
ATOM 6020 C CA . LEU A 1 766 ? -3.968 22.471 1.736 1.00 86.94 766 LEU A CA 1
ATOM 6021 C C . LEU A 1 766 ? -2.613 23.030 1.269 1.00 86.94 766 LEU A C 1
ATOM 6023 O O . LEU A 1 766 ? -1.605 22.857 1.942 1.00 86.94 766 LEU A O 1
ATOM 6027 N N . PHE A 1 767 ? -2.591 23.770 0.158 1.00 87.12 767 PHE A N 1
ATOM 6028 C CA . PHE A 1 767 ? -1.373 24.424 -0.334 1.00 87.12 767 PHE A CA 1
ATOM 6029 C C . PHE A 1 767 ? -0.934 25.647 0.485 1.00 87.12 767 PHE A C 1
ATOM 6031 O O . PHE A 1 767 ? 0.100 26.234 0.179 1.00 87.12 767 PHE A O 1
ATOM 6038 N N . LYS A 1 768 ? -1.675 26.056 1.519 1.00 86.62 768 LYS A N 1
ATOM 6039 C CA . LYS A 1 768 ? -1.204 27.069 2.478 1.00 86.62 768 LYS A CA 1
ATOM 6040 C C . LYS A 1 768 ? -0.423 26.456 3.639 1.00 86.62 768 LYS A C 1
ATOM 6042 O O . LYS A 1 768 ? 0.248 27.190 4.355 1.00 86.62 768 LYS A O 1
ATOM 6047 N N . ASP A 1 769 ? -0.500 25.140 3.818 1.00 85.81 769 ASP A N 1
ATOM 6048 C CA . ASP A 1 769 ? 0.166 24.441 4.907 1.00 85.81 769 ASP A CA 1
ATOM 6049 C C . ASP A 1 769 ? 1.664 24.225 4.595 1.00 85.81 769 ASP A C 1
ATOM 6051 O O . ASP A 1 769 ? 2.002 23.536 3.621 1.00 85.81 769 ASP A O 1
ATOM 6055 N N . PRO A 1 770 ? 2.588 24.782 5.403 1.00 87.88 770 PRO A N 1
ATOM 6056 C CA . PRO A 1 770 ? 4.022 24.622 5.178 1.00 87.88 770 PRO A CA 1
ATOM 6057 C C . PRO A 1 770 ? 4.495 23.169 5.332 1.00 87.88 770 PRO A C 1
ATOM 6059 O O . PRO A 1 770 ? 5.414 22.755 4.623 1.00 87.88 770 PRO A O 1
ATOM 6062 N N . ALA A 1 771 ? 3.868 22.362 6.197 1.00 87.12 771 ALA A N 1
ATOM 6063 C CA . ALA A 1 771 ? 4.239 20.955 6.362 1.00 87.12 771 ALA A CA 1
ATOM 6064 C C . ALA A 1 771 ? 3.931 20.148 5.090 1.00 87.12 771 ALA A C 1
ATOM 6066 O O . ALA A 1 771 ? 4.716 19.291 4.675 1.00 87.12 771 ALA A O 1
ATOM 6067 N N . TYR A 1 772 ? 2.822 20.468 4.420 1.00 90.69 772 TYR A N 1
ATOM 6068 C CA . TYR A 1 772 ? 2.439 19.822 3.169 1.00 90.69 772 TYR A CA 1
ATOM 6069 C C . TYR A 1 772 ? 3.382 20.173 2.004 1.00 90.69 772 TYR A C 1
ATOM 6071 O O . TYR A 1 772 ? 3.706 19.304 1.187 1.00 90.69 772 TYR A O 1
ATOM 6079 N N . TRP A 1 773 ? 3.901 21.405 1.954 1.00 90.81 773 TRP A N 1
ATOM 6080 C CA . TRP A 1 773 ? 4.917 21.796 0.969 1.00 90.81 773 TRP A CA 1
ATOM 6081 C C . TRP A 1 773 ? 6.213 21.002 1.104 1.00 90.81 773 TRP A C 1
ATOM 6083 O O . TRP A 1 773 ? 6.763 20.578 0.090 1.00 90.81 773 TRP A O 1
ATOM 6093 N N . VAL A 1 774 ? 6.675 20.738 2.328 1.00 91.62 774 VAL A N 1
ATOM 6094 C CA . VAL A 1 774 ? 7.884 19.927 2.554 1.00 91.62 774 VAL A CA 1
ATOM 6095 C C . VAL A 1 774 ? 7.684 18.488 2.068 1.00 91.62 774 VAL A C 1
ATOM 6097 O O . VAL A 1 774 ? 8.584 17.918 1.444 1.00 91.62 774 VAL A O 1
ATOM 6100 N N . ILE A 1 775 ? 6.485 17.921 2.245 1.00 92.44 775 ILE A N 1
ATOM 6101 C CA . ILE A 1 775 ? 6.123 16.607 1.687 1.00 92.44 775 ILE A CA 1
ATOM 6102 C C . ILE A 1 775 ? 6.134 16.641 0.150 1.00 92.44 775 ILE A C 1
ATOM 6104 O O . ILE A 1 775 ? 6.721 15.759 -0.482 1.00 92.44 775 ILE A O 1
ATOM 6108 N N . CYS A 1 776 ? 5.526 17.662 -0.464 1.00 92.44 776 CYS A N 1
ATOM 6109 C CA . CYS A 1 776 ? 5.489 17.812 -1.923 1.00 92.44 776 CYS A CA 1
ATOM 6110 C C . CYS A 1 776 ? 6.887 18.006 -2.523 1.00 92.44 776 CYS A C 1
ATOM 6112 O O . CYS A 1 776 ? 7.216 17.371 -3.526 1.00 92.44 776 CYS A O 1
ATOM 6114 N N . LEU A 1 777 ? 7.724 18.836 -1.898 1.00 93.19 777 LEU A N 1
ATOM 6115 C CA . LEU A 1 777 ? 9.099 19.080 -2.324 1.00 93.19 777 LEU A CA 1
ATOM 6116 C C . LEU A 1 777 ? 9.936 17.801 -2.229 1.00 93.19 777 LEU A C 1
ATOM 6118 O O . LEU A 1 777 ? 10.615 17.450 -3.192 1.00 93.19 777 LEU A O 1
ATOM 6122 N N . SER A 1 778 ? 9.803 17.055 -1.124 1.00 94.00 778 SER A N 1
ATOM 6123 C CA . SER A 1 778 ? 10.438 15.739 -0.940 1.00 94.00 778 SER A CA 1
ATOM 6124 C C . SER A 1 778 ? 10.025 14.752 -2.034 1.00 94.00 778 SER A C 1
ATOM 6126 O O . SER A 1 778 ? 10.864 14.065 -2.617 1.00 94.00 778 SER A O 1
ATOM 6128 N N . ARG A 1 779 ? 8.735 14.733 -2.394 1.00 92.88 779 ARG A N 1
ATOM 6129 C CA . ARG A 1 779 ? 8.235 13.881 -3.476 1.00 92.88 779 ARG A CA 1
ATOM 6130 C C . ARG A 1 779 ? 8.802 14.281 -4.837 1.00 92.88 779 ARG A C 1
ATOM 6132 O O . ARG A 1 779 ? 9.130 13.396 -5.630 1.00 92.88 779 ARG A O 1
ATOM 6139 N N . CYS A 1 780 ? 8.894 15.583 -5.111 1.00 92.94 780 CYS A N 1
ATOM 6140 C CA . CYS A 1 780 ? 9.437 16.112 -6.361 1.00 92.94 780 CYS A CA 1
ATOM 6141 C C . CYS A 1 780 ? 10.913 15.768 -6.514 1.00 92.94 780 CYS A C 1
ATOM 6143 O O . CYS A 1 780 ? 11.282 15.223 -7.551 1.00 92.94 780 CYS A O 1
ATOM 6145 N N . ILE A 1 781 ? 11.733 16.008 -5.485 1.00 93.44 781 ILE A N 1
ATOM 6146 C CA . ILE A 1 781 ? 13.165 15.698 -5.550 1.00 93.44 781 ILE A CA 1
ATOM 6147 C C . ILE A 1 781 ? 13.398 14.193 -5.703 1.00 93.44 781 ILE A C 1
ATOM 6149 O O . ILE A 1 781 ? 14.161 13.764 -6.560 1.00 93.44 781 ILE A O 1
ATOM 6153 N N . HIS A 1 782 ? 12.643 13.371 -4.976 1.00 92.44 782 HIS A N 1
ATOM 6154 C CA . HIS A 1 782 ? 12.705 11.920 -5.110 1.00 92.44 782 HIS A CA 1
ATOM 6155 C C . HIS A 1 782 ? 12.326 11.444 -6.525 1.00 92.44 782 HIS A C 1
ATOM 6157 O O . HIS A 1 782 ? 12.868 10.459 -7.023 1.00 92.44 782 HIS A O 1
ATOM 6163 N N . PHE A 1 783 ? 11.379 12.113 -7.191 1.00 90.50 783 PHE A N 1
ATOM 6164 C CA . PHE A 1 783 ? 11.007 11.806 -8.576 1.00 90.50 783 PHE A CA 1
ATOM 6165 C C . PHE A 1 783 ? 12.053 12.302 -9.589 1.00 90.50 783 PHE A C 1
ATOM 6167 O O . PHE A 1 783 ? 12.390 11.559 -10.510 1.00 90.50 783 PHE A O 1
ATOM 6174 N N . LEU A 1 784 ? 12.596 13.507 -9.377 1.00 91.25 784 LEU A N 1
ATOM 6175 C CA . LEU A 1 784 ? 13.670 14.121 -10.166 1.00 91.25 784 LEU A CA 1
ATOM 6176 C C . LEU A 1 784 ? 14.967 13.308 -10.125 1.00 91.25 784 LEU A C 1
ATOM 6178 O O . LEU A 1 784 ? 15.683 13.271 -11.113 1.00 91.25 784 LEU A O 1
ATOM 6182 N N . ILE A 1 785 ? 15.266 12.641 -9.012 1.00 92.44 785 ILE A N 1
ATOM 6183 C CA . ILE A 1 785 ? 16.434 11.760 -8.920 1.00 92.44 785 ILE A CA 1
ATOM 6184 C C . ILE A 1 785 ? 16.140 10.442 -9.639 1.00 92.44 785 ILE A C 1
ATOM 6186 O O . ILE A 1 785 ? 16.898 10.015 -10.500 1.00 92.44 785 ILE A O 1
ATOM 6190 N N . PHE A 1 786 ? 15.021 9.796 -9.313 1.00 89.69 786 PHE A N 1
ATOM 6191 C CA . PHE A 1 786 ? 14.751 8.420 -9.727 1.00 89.69 786 PHE A CA 1
ATOM 6192 C C . PHE A 1 786 ? 14.583 8.208 -11.224 1.00 89.69 786 PHE A C 1
ATOM 6194 O O . PHE A 1 786 ? 15.128 7.249 -11.769 1.00 89.69 786 PHE A O 1
ATOM 6201 N N . VAL A 1 787 ? 13.775 9.050 -11.872 1.00 86.50 787 VAL A N 1
ATOM 6202 C CA . VAL A 1 787 ? 13.408 8.828 -13.274 1.00 86.50 787 VAL A CA 1
ATOM 6203 C C . VAL A 1 787 ? 14.618 9.039 -14.191 1.00 86.50 787 VAL A C 1
ATOM 6205 O O . VAL A 1 787 ? 14.920 8.122 -14.959 1.00 86.50 787 VAL A O 1
ATOM 6208 N N . PRO A 1 788 ? 15.377 10.148 -14.078 1.00 87.88 788 PRO A N 1
ATOM 6209 C CA . PRO A 1 788 ? 16.645 10.291 -14.783 1.00 87.88 788 PRO A CA 1
ATOM 6210 C C . PRO A 1 788 ? 17.646 9.201 -14.418 1.00 87.88 788 PRO A C 1
ATOM 6212 O O . PRO A 1 788 ? 18.210 8.612 -15.330 1.00 87.88 788 PRO A O 1
ATOM 6215 N N . PHE A 1 789 ? 17.809 8.859 -13.132 1.00 90.56 789 PHE A N 1
ATOM 6216 C CA . PHE A 1 789 ? 18.753 7.820 -12.706 1.00 90.56 789 PHE A CA 1
ATOM 6217 C C . PHE A 1 789 ? 18.502 6.489 -13.418 1.00 90.56 789 PHE A C 1
ATOM 6219 O O . PHE A 1 789 ? 19.418 5.937 -14.013 1.00 90.56 789 PHE A O 1
ATOM 6226 N N . LEU A 1 790 ? 17.261 5.989 -13.427 1.00 85.25 790 LEU A N 1
ATOM 6227 C CA . LEU A 1 790 ? 16.940 4.739 -14.125 1.00 85.25 790 LEU A CA 1
ATOM 6228 C C . LEU A 1 790 ? 17.139 4.817 -15.642 1.00 85.25 790 LEU A C 1
ATOM 6230 O O . LEU A 1 790 ? 17.398 3.789 -16.258 1.00 85.25 790 LEU A O 1
ATOM 6234 N N . THR A 1 791 ? 16.998 6.004 -16.232 1.00 84.25 791 THR A N 1
ATOM 6235 C CA . THR A 1 791 ? 17.132 6.196 -17.682 1.00 84.25 791 THR A CA 1
ATOM 6236 C C . THR A 1 791 ? 18.599 6.234 -18.106 1.00 84.25 791 THR A C 1
ATOM 6238 O O . THR A 1 791 ? 18.948 5.639 -19.115 1.00 84.25 791 THR A O 1
ATOM 6241 N N . ILE A 1 792 ? 19.459 6.901 -17.330 1.00 90.38 792 ILE A N 1
ATOM 6242 C CA . ILE A 1 792 ? 20.859 7.151 -17.707 1.00 90.38 792 ILE A CA 1
ATOM 6243 C C . ILE A 1 792 ? 21.837 6.100 -17.176 1.00 90.38 792 ILE A C 1
ATOM 6245 O O . ILE A 1 792 ? 22.978 6.066 -17.623 1.00 90.38 792 ILE A O 1
ATOM 6249 N N . ILE A 1 793 ? 21.449 5.280 -16.189 1.00 90.94 793 ILE A N 1
ATOM 6250 C CA . ILE A 1 793 ? 22.435 4.486 -15.443 1.00 90.94 793 ILE A CA 1
ATOM 6251 C C . ILE A 1 793 ? 23.155 3.442 -16.298 1.00 90.94 793 ILE A C 1
ATOM 6253 O O . ILE A 1 793 ? 24.347 3.232 -16.101 1.00 90.94 793 ILE A O 1
ATOM 6257 N N . VAL A 1 794 ? 22.464 2.816 -17.254 1.00 88.19 794 VAL A N 1
ATOM 6258 C CA . VAL A 1 794 ? 23.085 1.829 -18.149 1.00 88.19 794 VAL A CA 1
ATOM 6259 C C . VAL A 1 794 ? 24.130 2.511 -19.030 1.00 88.19 794 VAL A C 1
ATOM 6261 O O . VAL A 1 794 ? 25.291 2.107 -18.996 1.00 88.19 794 VAL A O 1
ATOM 6264 N N . ASP A 1 795 ? 23.762 3.602 -19.706 1.00 88.12 795 ASP A N 1
ATOM 6265 C CA . ASP A 1 795 ? 24.684 4.394 -20.530 1.00 88.12 795 ASP A CA 1
ATOM 6266 C C . ASP A 1 795 ? 25.884 4.895 -19.718 1.00 88.12 795 ASP A C 1
ATOM 6268 O O . ASP A 1 795 ? 27.028 4.756 -20.137 1.00 88.12 795 ASP A O 1
ATOM 6272 N N . PHE A 1 796 ? 25.638 5.406 -18.509 1.00 92.12 796 PHE A N 1
ATOM 6273 C CA . PHE A 1 796 ? 26.693 5.842 -17.598 1.00 92.12 796 PHE A CA 1
ATOM 6274 C C . PHE A 1 796 ? 27.660 4.703 -17.234 1.00 92.12 796 PHE A C 1
ATOM 6276 O O . PHE A 1 796 ? 28.871 4.913 -17.179 1.00 92.12 796 PHE A O 1
ATOM 6283 N N . THR A 1 797 ? 27.157 3.488 -16.987 1.00 91.50 797 THR A N 1
ATOM 6284 C CA . THR A 1 797 ? 28.030 2.338 -16.703 1.00 91.50 797 THR A CA 1
ATOM 6285 C C . THR A 1 797 ? 28.827 1.897 -17.930 1.00 91.50 797 THR A C 1
ATOM 6287 O O . THR A 1 797 ? 29.999 1.543 -17.786 1.00 91.50 797 THR A O 1
ATOM 6290 N N . ILE A 1 798 ? 28.245 1.976 -19.131 1.00 90.88 798 ILE A N 1
ATOM 6291 C CA . ILE A 1 798 ? 28.939 1.682 -20.393 1.00 90.88 798 ILE A CA 1
ATOM 6292 C C . ILE A 1 798 ? 30.076 2.688 -20.618 1.00 90.88 798 ILE A C 1
ATOM 6294 O O . ILE A 1 798 ? 31.209 2.273 -20.861 1.00 90.88 798 ILE A O 1
ATOM 6298 N N . ASP A 1 799 ? 29.826 3.986 -20.407 1.00 89.81 799 ASP A N 1
ATOM 6299 C CA . ASP A 1 799 ? 30.848 5.047 -20.470 1.00 89.81 799 ASP A CA 1
ATOM 6300 C C . ASP A 1 799 ? 32.008 4.801 -19.469 1.00 89.81 799 ASP A C 1
ATOM 6302 O O . ASP A 1 799 ? 33.126 5.281 -19.659 1.00 89.81 799 ASP A O 1
ATOM 6306 N N . ARG A 1 800 ? 31.773 4.012 -18.409 1.00 87.75 800 ARG A N 1
ATOM 6307 C CA . ARG A 1 800 ? 32.757 3.613 -17.382 1.00 87.75 800 ARG A CA 1
ATOM 6308 C C . ARG A 1 800 ? 33.408 2.244 -17.634 1.00 87.75 800 ARG A C 1
ATOM 6310 O O . ARG A 1 800 ? 34.098 1.729 -16.754 1.00 87.75 800 ARG A O 1
ATOM 6317 N N . GLY A 1 801 ? 33.213 1.647 -18.810 1.00 87.50 801 GLY A N 1
ATOM 6318 C CA . GLY A 1 801 ? 33.854 0.388 -19.210 1.00 87.50 801 GLY A CA 1
ATOM 6319 C C . GLY A 1 801 ? 33.097 -0.883 -18.807 1.00 87.50 801 GLY A C 1
ATOM 6320 O O . GLY A 1 801 ? 33.695 -1.961 -18.706 1.00 87.50 801 GLY A O 1
ATOM 6321 N N . PHE A 1 802 ? 31.792 -0.785 -18.542 1.00 91.44 802 PHE A N 1
ATOM 6322 C CA . PHE A 1 802 ? 30.925 -1.962 -18.477 1.00 91.44 802 PHE A CA 1
ATOM 6323 C C . PHE A 1 802 ? 30.598 -2.454 -19.887 1.00 91.44 802 PHE A C 1
ATOM 6325 O O . PHE A 1 802 ? 30.524 -1.673 -20.834 1.00 91.44 802 PHE A O 1
ATOM 6332 N N . LEU A 1 803 ? 30.401 -3.763 -20.021 1.00 89.62 803 LEU A N 1
ATOM 6333 C CA . LEU A 1 803 ? 29.924 -4.348 -21.270 1.00 89.62 803 LEU A CA 1
ATOM 6334 C C . LEU A 1 803 ? 28.426 -4.065 -21.426 1.00 89.62 803 LEU A C 1
ATOM 6336 O O . LEU A 1 803 ? 27.690 -4.033 -20.443 1.00 89.62 803 LEU A O 1
ATOM 6340 N N . GLU A 1 804 ? 27.944 -3.947 -22.660 1.00 81.88 804 GLU A N 1
ATOM 6341 C CA . GLU A 1 804 ? 26.513 -3.755 -22.936 1.00 81.88 804 GLU A CA 1
ATOM 6342 C C . GLU A 1 804 ? 25.657 -4.903 -22.361 1.00 81.88 804 GLU A C 1
ATOM 6344 O O . GLU A 1 804 ? 24.594 -4.676 -21.783 1.00 81.88 804 GLU A O 1
ATOM 6349 N N . SER A 1 805 ? 26.184 -6.135 -22.382 1.00 80.88 805 SER A N 1
ATOM 6350 C CA . SER A 1 805 ? 25.560 -7.305 -21.749 1.00 80.88 805 SER A CA 1
ATOM 6351 C C . SER A 1 805 ? 25.418 -7.178 -20.227 1.00 80.88 805 SER A C 1
ATOM 6353 O O . SER A 1 805 ? 24.557 -7.831 -19.635 1.00 80.88 805 SER A O 1
ATOM 6355 N N . GLU A 1 806 ? 26.244 -6.347 -19.577 1.00 82.62 806 GLU A N 1
ATOM 6356 C CA . GLU A 1 806 ? 26.191 -6.113 -18.131 1.00 82.62 806 GLU A CA 1
ATOM 6357 C C . GLU A 1 806 ? 25.047 -5.164 -17.716 1.00 82.62 806 GLU A C 1
ATOM 6359 O O . GLU A 1 806 ? 24.662 -5.140 -16.544 1.00 82.62 806 GLU A O 1
ATOM 6364 N N . GLY A 1 807 ? 24.441 -4.428 -18.659 1.00 77.94 807 GLY A N 1
ATOM 6365 C CA . GLY A 1 807 ? 23.380 -3.452 -18.375 1.00 77.94 807 GLY A CA 1
ATOM 6366 C C . GLY A 1 807 ? 22.131 -4.055 -17.717 1.00 77.94 807 GLY A C 1
ATOM 6367 O O . GLY A 1 807 ? 21.484 -3.416 -16.883 1.00 77.94 807 GLY A O 1
ATOM 6368 N N . SER A 1 808 ? 21.822 -5.320 -18.011 1.00 77.00 808 SER A N 1
ATOM 6369 C CA . SER A 1 808 ? 20.713 -6.042 -17.373 1.00 77.00 808 SER A CA 1
ATOM 6370 C C . SER A 1 808 ? 20.943 -6.246 -15.867 1.00 77.00 808 SER A C 1
ATOM 6372 O O . SER A 1 808 ? 20.026 -6.041 -15.065 1.00 77.00 808 SER A O 1
ATOM 6374 N N . TYR A 1 809 ? 22.178 -6.558 -15.458 1.00 86.06 809 TYR A N 1
ATOM 6375 C CA . TYR A 1 809 ? 22.557 -6.730 -14.052 1.00 86.06 809 TYR A CA 1
ATOM 6376 C C . TYR A 1 809 ? 22.566 -5.403 -13.289 1.00 86.06 809 TYR A C 1
ATOM 6378 O O . TYR A 1 809 ? 22.188 -5.366 -12.118 1.00 86.06 809 TYR A O 1
ATOM 6386 N N . VAL A 1 810 ? 22.935 -4.301 -13.950 1.00 87.44 810 VAL A N 1
ATOM 6387 C CA . VAL A 1 810 ? 22.873 -2.937 -13.392 1.00 87.44 810 VAL A CA 1
ATOM 6388 C C . VAL A 1 810 ? 21.438 -2.589 -12.982 1.00 87.44 810 VAL A C 1
ATOM 6390 O O . VAL A 1 810 ? 21.188 -2.200 -11.838 1.00 87.44 810 VAL A O 1
ATOM 6393 N N . ILE A 1 811 ? 20.470 -2.805 -13.878 1.00 83.50 811 ILE A N 1
ATOM 6394 C CA . ILE A 1 811 ? 19.046 -2.567 -13.593 1.00 83.50 811 ILE A CA 1
ATOM 6395 C C . ILE A 1 811 ? 18.521 -3.542 -12.526 1.00 83.50 811 ILE A C 1
ATOM 6397 O O . ILE A 1 811 ? 17.719 -3.153 -11.663 1.00 83.50 811 ILE A O 1
ATOM 6401 N N . ALA A 1 812 ? 18.976 -4.798 -12.552 1.00 82.88 812 ALA A N 1
ATOM 6402 C CA . ALA A 1 812 ? 18.596 -5.808 -11.568 1.00 82.88 812 ALA A CA 1
ATOM 6403 C C . ALA A 1 812 ? 19.061 -5.437 -10.150 1.00 82.88 812 ALA A C 1
ATOM 6405 O O . ALA A 1 812 ? 18.265 -5.533 -9.216 1.00 82.88 812 ALA A O 1
ATOM 6406 N N . ALA A 1 813 ? 20.291 -4.938 -9.987 1.00 88.44 813 ALA A N 1
ATOM 6407 C CA . ALA A 1 813 ? 20.832 -4.506 -8.697 1.00 88.44 813 ALA A CA 1
ATOM 6408 C C . ALA A 1 813 ? 19.995 -3.376 -8.070 1.00 88.44 813 ALA A C 1
ATOM 6410 O O . ALA A 1 813 ? 19.603 -3.457 -6.902 1.00 88.44 813 ALA A O 1
ATOM 6411 N N . VAL A 1 814 ? 19.629 -2.363 -8.866 1.00 89.81 814 VAL A N 1
ATOM 6412 C CA . VAL A 1 814 ? 18.752 -1.266 -8.416 1.00 89.81 814 VAL A CA 1
ATOM 6413 C C . VAL A 1 814 ? 17.369 -1.793 -8.020 1.00 89.81 814 VAL A C 1
ATOM 6415 O O . VAL A 1 814 ? 16.822 -1.404 -6.988 1.00 89.81 814 VAL A O 1
ATOM 6418 N N . SER A 1 815 ? 16.799 -2.695 -8.822 1.00 86.75 815 SER A N 1
ATOM 6419 C CA . SER A 1 815 ? 15.455 -3.243 -8.596 1.00 86.75 815 SER A CA 1
ATOM 6420 C C . SER A 1 815 ? 15.386 -4.157 -7.369 1.00 86.75 815 SER A C 1
ATOM 6422 O O . SER A 1 815 ? 14.403 -4.122 -6.627 1.00 86.75 815 SER A O 1
ATOM 6424 N N . PHE A 1 816 ? 16.430 -4.952 -7.132 1.00 87.88 816 PHE A N 1
ATOM 6425 C CA . PHE A 1 816 ? 16.549 -5.806 -5.953 1.00 87.88 816 PHE A CA 1
ATOM 6426 C C . PHE A 1 816 ? 16.698 -4.973 -4.676 1.00 87.88 816 PHE A C 1
ATOM 6428 O O . PHE A 1 816 ? 15.983 -5.209 -3.700 1.00 87.88 816 PHE A O 1
ATOM 6435 N N . GLY A 1 817 ? 17.542 -3.935 -4.718 1.00 91.19 817 GLY A N 1
ATOM 6436 C CA . GLY A 1 817 ? 17.633 -2.944 -3.650 1.00 91.19 817 GLY A CA 1
ATOM 6437 C C . GLY A 1 817 ? 16.270 -2.314 -3.342 1.00 91.19 817 GLY A C 1
ATOM 6438 O O . GLY A 1 817 ? 15.833 -2.342 -2.196 1.00 91.19 817 GLY A O 1
ATOM 6439 N N . ASP A 1 818 ? 15.557 -1.816 -4.359 1.00 91.25 818 ASP A N 1
ATOM 6440 C CA . ASP A 1 818 ? 14.223 -1.194 -4.227 1.00 91.25 818 ASP A CA 1
ATOM 6441 C C . ASP A 1 818 ? 13.202 -2.120 -3.553 1.00 91.25 818 ASP A C 1
ATOM 6443 O O . ASP A 1 818 ? 12.470 -1.692 -2.657 1.00 91.25 818 ASP A O 1
ATOM 6447 N N . LEU A 1 819 ? 13.196 -3.409 -3.901 1.00 90.19 819 LEU A N 1
ATOM 6448 C CA . LEU A 1 819 ? 12.329 -4.395 -3.258 1.00 90.19 819 LEU A CA 1
ATOM 6449 C C . LEU A 1 819 ? 12.646 -4.563 -1.762 1.00 90.19 819 LEU A C 1
ATOM 6451 O O . LEU A 1 819 ? 11.733 -4.497 -0.932 1.00 90.19 819 LEU A O 1
ATOM 6455 N N . ILE A 1 820 ? 13.926 -4.733 -1.409 1.00 92.56 820 ILE A N 1
ATOM 6456 C CA . ILE A 1 820 ? 14.374 -4.847 -0.010 1.00 92.56 820 ILE A CA 1
ATOM 6457 C C . ILE A 1 820 ? 14.018 -3.577 0.767 1.00 92.56 820 ILE A C 1
ATOM 6459 O O . ILE A 1 820 ? 13.472 -3.646 1.870 1.00 92.56 820 ILE A O 1
ATOM 6463 N N . GLY A 1 821 ? 14.266 -2.412 0.168 1.00 92.38 821 GLY A N 1
ATOM 6464 C CA . GLY A 1 821 ? 13.935 -1.111 0.734 1.00 92.38 821 GLY A CA 1
ATOM 6465 C C . GLY A 1 821 ? 12.461 -0.988 1.101 1.00 92.38 821 GLY A C 1
ATOM 6466 O O . GLY A 1 821 ? 12.132 -0.541 2.202 1.00 92.38 821 GLY A O 1
ATOM 6467 N N . ARG A 1 822 ? 11.558 -1.434 0.222 1.00 92.06 822 ARG A N 1
ATOM 6468 C CA . ARG A 1 822 ? 10.107 -1.385 0.462 1.00 92.06 822 ARG A CA 1
ATOM 6469 C C . ARG A 1 822 ? 9.651 -2.343 1.558 1.00 92.06 822 ARG A C 1
ATOM 6471 O O . ARG A 1 822 ? 8.822 -1.955 2.375 1.00 92.06 822 ARG A O 1
ATOM 6478 N N . LEU A 1 823 ? 10.176 -3.568 1.587 1.00 90.75 823 LEU A N 1
ATOM 6479 C CA . LEU A 1 823 ? 9.726 -4.607 2.521 1.00 90.75 823 LEU A CA 1
ATOM 6480 C C . LEU A 1 823 ? 10.300 -4.434 3.932 1.00 90.75 823 LEU A C 1
ATOM 6482 O O . LEU A 1 823 ? 9.573 -4.575 4.912 1.00 90.75 823 LEU A O 1
ATOM 6486 N N . CYS A 1 824 ? 11.588 -4.111 4.043 1.00 87.50 824 CYS A N 1
ATOM 6487 C CA . CYS A 1 824 ? 12.302 -4.175 5.320 1.00 87.50 824 CYS A CA 1
ATOM 6488 C C . CYS A 1 824 ? 12.308 -2.840 6.071 1.00 87.50 824 CYS A C 1
ATOM 6490 O O . CYS A 1 824 ? 12.345 -2.813 7.301 1.00 87.50 824 CYS A O 1
ATOM 6492 N N . SER A 1 825 ? 12.255 -1.708 5.362 1.00 84.19 825 SER A N 1
ATOM 6493 C CA . SER A 1 825 ? 12.440 -0.407 6.015 1.00 84.19 825 SER A CA 1
ATOM 6494 C C . SER A 1 825 ? 11.262 0.034 6.884 1.00 84.19 825 SER A C 1
ATOM 6496 O O . SER A 1 825 ? 11.457 0.879 7.755 1.00 84.19 825 SER A O 1
ATOM 6498 N N . GLY A 1 826 ? 10.052 -0.496 6.663 1.00 82.94 826 GLY A N 1
ATOM 6499 C CA . GLY A 1 826 ? 8.855 -0.116 7.424 1.00 82.94 826 GLY A CA 1
ATOM 6500 C C . GLY A 1 826 ? 8.943 -0.478 8.908 1.00 82.94 826 GLY A C 1
ATOM 6501 O O . GLY A 1 826 ? 8.483 0.287 9.755 1.00 82.94 826 GLY A O 1
ATOM 6502 N N . TRP A 1 827 ? 9.630 -1.580 9.232 1.00 84.94 827 TRP A N 1
ATOM 6503 C CA . TRP A 1 827 ? 9.809 -2.035 10.611 1.00 84.94 827 TRP A CA 1
ATOM 6504 C C . TRP A 1 827 ? 10.616 -1.045 11.459 1.00 84.94 827 TRP A C 1
ATOM 6506 O O . TRP A 1 827 ? 10.316 -0.872 12.634 1.00 84.94 827 TRP A O 1
ATOM 6516 N N . VAL A 1 828 ? 11.575 -0.326 10.864 1.00 87.50 828 VAL A N 1
ATOM 6517 C CA . VAL A 1 828 ? 12.426 0.645 11.580 1.00 87.50 828 VAL A CA 1
ATOM 6518 C C . VAL A 1 828 ? 11.598 1.781 12.188 1.00 87.50 828 VAL A C 1
ATOM 6520 O O . VAL A 1 828 ? 11.814 2.172 13.334 1.00 87.50 828 VAL A O 1
ATOM 6523 N N . THR A 1 829 ? 10.633 2.303 11.432 1.00 85.81 829 THR A N 1
ATOM 6524 C CA . THR A 1 829 ? 9.749 3.383 11.892 1.00 85.81 829 THR A CA 1
ATOM 6525 C C . THR A 1 829 ? 8.593 2.857 12.736 1.00 85.81 829 THR A C 1
ATOM 6527 O O . THR A 1 829 ? 8.228 3.490 13.721 1.00 85.81 829 THR A O 1
ATOM 6530 N N . ASP A 1 830 ? 8.044 1.685 12.399 1.00 86.75 830 ASP A N 1
ATOM 6531 C CA . ASP A 1 830 ? 6.906 1.105 13.128 1.00 86.75 830 ASP A CA 1
ATOM 6532 C C . ASP A 1 830 ? 7.316 0.523 14.501 1.00 86.75 830 ASP A C 1
ATOM 6534 O O . ASP A 1 830 ? 6.497 0.465 15.418 1.00 86.75 830 ASP A O 1
ATOM 6538 N N . ALA A 1 831 ? 8.581 0.118 14.675 1.00 85.38 831 ALA A N 1
ATOM 6539 C CA . ALA A 1 831 ? 9.150 -0.297 15.964 1.00 85.38 831 ALA A CA 1
ATOM 6540 C C . ALA A 1 831 ? 9.578 0.886 16.853 1.00 85.38 831 ALA A C 1
ATOM 6542 O O . ALA A 1 831 ? 9.899 0.682 18.020 1.00 85.38 831 ALA A O 1
ATOM 6543 N N . GLY A 1 832 ? 9.574 2.113 16.320 1.00 84.50 832 GLY A N 1
ATOM 6544 C CA . GLY A 1 832 ? 9.922 3.323 17.065 1.00 84.50 832 GLY A CA 1
ATOM 6545 C C . GLY A 1 832 ? 11.421 3.626 17.169 1.00 84.50 832 GLY A C 1
ATOM 6546 O O . GLY A 1 832 ? 11.783 4.525 17.921 1.00 84.50 832 GLY A O 1
ATOM 6547 N N . TYR A 1 833 ? 12.293 2.940 16.417 1.00 88.56 833 TYR A N 1
ATOM 6548 C CA . TYR A 1 833 ? 13.736 3.234 16.421 1.00 88.56 833 TYR A CA 1
ATOM 6549 C C . TYR A 1 833 ? 14.062 4.617 15.843 1.00 88.56 833 TYR A C 1
ATOM 6551 O O . TYR A 1 833 ? 14.969 5.292 16.321 1.00 88.56 833 TYR A O 1
ATOM 6559 N N . LEU A 1 834 ? 13.330 5.035 14.806 1.00 89.19 834 LEU A N 1
ATOM 6560 C CA . LEU A 1 834 ? 13.439 6.361 14.197 1.00 89.19 834 LEU A CA 1
ATOM 6561 C C . LEU A 1 834 ? 12.050 6.955 13.998 1.00 89.19 834 LEU A C 1
ATOM 6563 O O . LEU A 1 834 ? 11.136 6.273 13.524 1.00 89.19 834 LEU A O 1
ATOM 6567 N N . SER A 1 835 ? 11.900 8.249 14.286 1.00 89.50 835 SER A N 1
ATOM 6568 C CA . SER A 1 835 ? 10.687 8.968 13.903 1.00 89.50 835 SER A CA 1
ATOM 6569 C C . SER A 1 835 ? 10.582 9.047 12.374 1.00 89.50 835 SER A C 1
ATOM 6571 O O . SER A 1 835 ? 11.586 9.028 11.656 1.00 89.50 835 SER A O 1
ATOM 6573 N N . LEU A 1 836 ? 9.358 9.159 11.848 1.00 88.44 836 LEU A N 1
ATOM 6574 C CA . LEU A 1 836 ? 9.125 9.204 10.397 1.00 88.44 836 LEU A CA 1
ATOM 6575 C C . LEU A 1 836 ? 9.931 10.321 9.705 1.00 88.44 836 LEU A C 1
ATOM 6577 O O . LEU A 1 836 ? 10.442 10.133 8.607 1.00 88.44 836 LEU A O 1
ATOM 6581 N N . SER A 1 837 ? 10.088 11.456 10.374 1.00 89.31 837 SER A N 1
ATOM 6582 C CA . SER A 1 837 ? 10.761 12.651 9.864 1.00 89.31 837 SER A CA 1
ATOM 6583 C C . SER A 1 837 ? 12.281 12.555 9.985 1.00 89.31 837 SER A C 1
ATOM 6585 O O . SER A 1 837 ? 12.993 12.927 9.057 1.00 89.31 837 SER A O 1
ATOM 6587 N N . GLN A 1 838 ? 12.783 11.969 11.081 1.00 91.50 838 GLN A N 1
ATOM 6588 C CA . GLN A 1 838 ? 14.200 11.611 11.214 1.00 91.50 838 GLN A CA 1
ATOM 6589 C C . GLN A 1 838 ? 14.613 10.624 10.122 1.00 91.50 838 GLN A C 1
ATOM 6591 O O . GLN A 1 838 ? 15.688 10.754 9.542 1.00 91.50 838 GLN A O 1
ATOM 6596 N N . TYR A 1 839 ? 13.739 9.672 9.790 1.00 93.62 839 TYR A N 1
ATOM 6597 C CA . TYR A 1 839 ? 13.991 8.763 8.682 1.00 93.62 839 TYR A CA 1
ATOM 6598 C C . TYR A 1 839 ? 14.051 9.504 7.343 1.00 93.62 839 TYR A C 1
ATOM 6600 O O . TYR A 1 839 ? 14.935 9.218 6.544 1.00 93.62 839 TYR A O 1
ATOM 6608 N N . MET A 1 840 ? 13.144 10.454 7.080 1.00 93.69 840 MET A N 1
ATOM 6609 C CA . MET A 1 840 ? 13.200 11.254 5.848 1.00 93.69 840 MET A CA 1
ATOM 6610 C C . MET A 1 840 ? 14.501 12.053 5.740 1.00 93.69 840 MET A C 1
ATOM 6612 O O . MET A 1 840 ? 15.117 12.044 4.677 1.00 93.69 840 MET A O 1
ATOM 6616 N N . LEU A 1 841 ? 14.946 12.676 6.836 1.00 94.38 841 LEU A N 1
ATOM 6617 C CA . LEU A 1 841 ? 16.232 13.372 6.915 1.00 94.38 841 LEU A CA 1
ATOM 6618 C C . LEU A 1 841 ? 17.392 12.428 6.567 1.00 94.38 841 LEU A C 1
ATOM 6620 O O . LEU A 1 841 ? 18.133 12.685 5.622 1.00 94.38 841 LEU A O 1
ATOM 6624 N N . VAL A 1 842 ? 17.529 11.314 7.293 1.00 94.31 842 VAL A N 1
ATOM 6625 C CA . VAL A 1 842 ? 18.636 10.363 7.095 1.00 94.31 842 VAL A CA 1
ATOM 6626 C C . VAL A 1 842 ? 18.577 9.728 5.706 1.00 94.31 842 VAL A C 1
ATOM 6628 O O . VAL A 1 842 ? 19.590 9.659 5.018 1.00 94.31 842 VAL A O 1
ATOM 6631 N N . GLY A 1 843 ? 17.398 9.299 5.259 1.00 94.19 843 GLY A N 1
ATOM 6632 C CA . GLY A 1 843 ? 17.221 8.648 3.965 1.00 94.19 843 GLY A CA 1
ATOM 6633 C C . GLY A 1 843 ? 17.569 9.565 2.793 1.00 94.19 843 GLY A C 1
ATOM 6634 O O . GLY A 1 843 ? 18.306 9.146 1.906 1.00 94.19 843 GLY A O 1
ATOM 6635 N N . LEU A 1 844 ? 17.111 10.823 2.797 1.00 94.94 844 LEU A N 1
ATOM 6636 C CA . LEU A 1 844 ? 17.438 11.779 1.730 1.00 94.94 844 LEU A CA 1
ATOM 6637 C C . LEU A 1 844 ? 18.919 12.184 1.741 1.00 94.94 844 LEU A C 1
ATOM 6639 O O . LEU A 1 844 ? 19.506 12.348 0.672 1.00 94.94 844 LEU A O 1
ATOM 6643 N N . LEU A 1 845 ? 19.547 12.279 2.919 1.00 95.50 845 LEU A N 1
ATOM 6644 C CA . LEU A 1 845 ? 20.994 12.497 3.028 1.00 95.50 845 LEU A CA 1
ATOM 6645 C C . LEU A 1 845 ? 21.783 11.325 2.438 1.00 95.50 845 LEU A C 1
ATOM 6647 O O . LEU A 1 845 ? 22.667 11.541 1.612 1.00 95.50 845 LEU A O 1
ATOM 6651 N N . VAL A 1 846 ? 21.442 10.087 2.809 1.00 95.75 846 VAL A N 1
ATOM 6652 C CA . VAL A 1 846 ? 22.101 8.889 2.268 1.00 95.75 846 VAL A CA 1
ATOM 6653 C C . VAL A 1 846 ? 21.869 8.783 0.759 1.00 95.75 846 VAL A C 1
ATOM 6655 O O . VAL A 1 846 ? 22.815 8.508 0.025 1.00 95.75 846 VAL A O 1
ATOM 6658 N N . GLN A 1 847 ? 20.654 9.059 0.269 1.00 95.12 847 GLN A N 1
ATOM 6659 C CA . GLN A 1 847 ? 20.362 9.081 -1.167 1.00 95.12 847 GLN A CA 1
ATOM 6660 C C . GLN A 1 847 ? 21.220 10.116 -1.898 1.00 95.12 847 GLN A C 1
ATOM 6662 O O . GLN A 1 847 ? 21.811 9.799 -2.931 1.00 95.12 847 GLN A O 1
ATOM 6667 N N . GLY A 1 848 ? 21.298 11.338 -1.370 1.00 95.19 848 GLY A N 1
ATOM 6668 C CA . GLY A 1 848 ? 22.049 12.427 -1.982 1.00 95.19 848 GLY A CA 1
ATOM 6669 C C . GLY A 1 848 ? 23.548 12.167 -2.022 1.00 95.19 848 GLY A C 1
ATOM 6670 O O . GLY A 1 848 ? 24.160 12.279 -3.082 1.00 95.19 848 GLY A O 1
ATOM 6671 N N . LEU A 1 849 ? 24.121 11.735 -0.895 1.00 95.62 849 LEU A N 1
ATOM 6672 C CA . LEU A 1 849 ? 25.539 11.393 -0.787 1.00 95.62 849 LEU A CA 1
ATOM 6673 C C . LEU A 1 849 ? 25.912 10.207 -1.681 1.00 95.62 849 LEU A C 1
ATOM 6675 O O . LEU A 1 849 ? 26.937 10.257 -2.354 1.00 95.62 849 LEU A O 1
ATOM 6679 N N . ASN A 1 850 ? 25.076 9.165 -1.731 1.00 96.00 850 ASN A N 1
ATOM 6680 C CA . ASN A 1 850 ? 25.316 8.007 -2.591 1.00 96.00 850 ASN A CA 1
ATOM 6681 C C . ASN A 1 850 ? 25.185 8.352 -4.084 1.00 96.00 850 ASN A C 1
ATOM 6683 O O . ASN A 1 850 ? 25.952 7.858 -4.900 1.00 96.00 850 ASN A O 1
ATOM 6687 N N . THR A 1 851 ? 24.241 9.225 -4.449 1.00 95.19 851 THR A N 1
ATOM 6688 C CA . THR A 1 851 ? 24.086 9.677 -5.842 1.00 95.19 851 THR A CA 1
ATOM 6689 C C . THR A 1 851 ? 25.272 10.546 -6.266 1.00 95.19 851 THR A C 1
ATOM 6691 O O . THR A 1 851 ? 25.823 10.336 -7.340 1.00 95.19 851 THR A O 1
ATOM 6694 N N . ALA A 1 852 ? 25.714 11.473 -5.411 1.00 95.25 852 ALA A N 1
ATOM 6695 C CA . ALA A 1 852 ? 26.847 12.353 -5.695 1.00 95.25 852 ALA A CA 1
ATOM 6696 C C . ALA A 1 852 ? 28.202 11.624 -5.704 1.00 95.25 852 ALA A C 1
ATOM 6698 O O . ALA A 1 852 ? 29.125 12.076 -6.374 1.00 95.25 852 ALA A O 1
ATOM 6699 N N . SER A 1 853 ? 28.346 10.516 -4.970 1.00 94.19 853 SER A N 1
ATOM 6700 C CA . SER A 1 853 ? 29.594 9.744 -4.933 1.00 94.19 853 SER A CA 1
ATOM 6701 C C . SER A 1 853 ? 29.740 8.759 -6.095 1.00 94.19 853 SER A C 1
ATOM 6703 O O . SER A 1 853 ? 30.854 8.310 -6.360 1.00 94.19 853 SER A O 1
ATOM 6705 N N . LEU A 1 854 ? 28.657 8.451 -6.818 1.00 93.56 854 LEU A N 1
ATOM 6706 C CA . LEU A 1 854 ? 28.651 7.470 -7.906 1.00 93.56 854 LEU A CA 1
ATOM 6707 C C . LEU A 1 854 ? 29.699 7.756 -9.008 1.00 93.56 854 LEU A C 1
ATOM 6709 O O . LEU A 1 854 ? 30.410 6.819 -9.378 1.00 93.56 854 LEU A O 1
ATOM 6713 N N . PRO A 1 855 ? 29.901 9.007 -9.480 1.00 94.06 855 PRO A N 1
ATOM 6714 C CA . PRO A 1 855 ? 30.942 9.317 -10.468 1.00 94.06 855 PRO A CA 1
ATOM 6715 C C . PRO A 1 855 ? 32.382 9.137 -9.962 1.00 94.06 855 PRO A C 1
ATOM 6717 O O . PRO A 1 855 ? 33.318 9.097 -10.761 1.00 94.06 855 PRO A O 1
ATOM 6720 N N . LEU A 1 856 ? 32.593 9.039 -8.649 1.00 92.94 856 LEU A N 1
ATOM 6721 C CA . LEU A 1 856 ? 33.922 8.907 -8.045 1.00 92.94 856 LEU A CA 1
ATOM 6722 C C . LEU A 1 856 ? 34.339 7.441 -7.851 1.00 92.94 856 LEU A C 1
ATOM 6724 O O . LEU A 1 856 ? 35.472 7.177 -7.457 1.00 92.94 856 LEU A O 1
ATOM 6728 N N . MET A 1 857 ? 33.442 6.484 -8.110 1.00 92.06 857 MET A N 1
ATOM 6729 C CA . MET A 1 857 ? 33.684 5.067 -7.843 1.00 92.06 857 MET A CA 1
ATOM 6730 C C . MET A 1 857 ? 34.618 4.449 -8.900 1.00 92.06 857 MET A C 1
ATOM 6732 O O . MET A 1 857 ? 34.270 4.437 -10.082 1.00 92.06 857 MET A O 1
ATOM 6736 N N . PRO A 1 858 ? 35.785 3.900 -8.503 1.00 86.62 858 PRO A N 1
ATOM 6737 C CA . PRO A 1 858 ? 36.785 3.414 -9.455 1.00 86.62 858 PRO A CA 1
ATOM 6738 C C . PRO A 1 858 ? 36.596 1.945 -9.864 1.00 86.62 858 PRO A C 1
ATOM 6740 O O . PRO A 1 858 ? 37.171 1.510 -10.856 1.00 86.62 858 PRO A O 1
ATOM 6743 N N . THR A 1 859 ? 35.825 1.153 -9.109 1.00 93.50 859 THR A N 1
ATOM 6744 C CA . THR A 1 859 ? 35.674 -0.293 -9.345 1.00 93.50 859 THR A CA 1
ATOM 6745 C C . THR A 1 859 ? 34.235 -0.679 -9.671 1.00 93.50 859 THR A C 1
ATOM 6747 O O . THR A 1 859 ? 33.284 -0.132 -9.108 1.00 93.50 859 THR A O 1
ATOM 6750 N N . LYS A 1 860 ? 34.060 -1.700 -10.526 1.00 91.19 860 LYS A N 1
ATOM 6751 C CA . LYS A 1 860 ? 32.732 -2.242 -10.869 1.00 91.19 860 LYS A CA 1
ATOM 6752 C C . LYS A 1 860 ? 31.952 -2.703 -9.629 1.00 91.19 860 LYS A C 1
ATOM 6754 O O . LYS A 1 860 ? 30.754 -2.458 -9.522 1.00 91.19 860 LYS A O 1
ATOM 6759 N N . ALA A 1 861 ? 32.639 -3.319 -8.663 1.00 91.56 861 ALA A N 1
ATOM 6760 C CA . ALA A 1 861 ? 32.034 -3.764 -7.407 1.00 91.56 861 ALA A CA 1
ATOM 6761 C C . ALA A 1 861 ? 31.495 -2.594 -6.562 1.00 91.56 861 ALA A C 1
ATOM 6763 O O . ALA A 1 861 ? 30.398 -2.690 -6.006 1.00 91.56 861 ALA A O 1
ATOM 6764 N N . ALA A 1 862 ? 32.225 -1.473 -6.500 1.00 93.25 862 ALA A N 1
ATOM 6765 C CA . ALA A 1 862 ? 31.771 -0.277 -5.795 1.00 93.25 862 ALA A CA 1
ATOM 6766 C C . ALA A 1 862 ? 30.527 0.333 -6.459 1.00 93.25 862 ALA A C 1
ATOM 6768 O O . ALA A 1 862 ? 29.582 0.699 -5.759 1.00 93.25 862 ALA A O 1
ATOM 6769 N N . VAL A 1 863 ? 30.478 0.349 -7.797 1.00 93.38 863 VAL A N 1
ATOM 6770 C CA . VAL A 1 863 ? 29.292 0.779 -8.554 1.00 93.38 863 VAL A CA 1
ATOM 6771 C C . VAL A 1 863 ? 28.092 -0.111 -8.222 1.00 93.38 863 VAL A C 1
ATOM 6773 O O . VAL A 1 863 ? 27.092 0.402 -7.735 1.00 93.38 863 VAL A O 1
ATOM 6776 N N . TYR A 1 864 ? 28.186 -1.440 -8.364 1.00 93.19 864 TYR A N 1
ATOM 6777 C CA . TYR A 1 864 ? 27.073 -2.351 -8.033 1.00 93.19 864 TYR A CA 1
ATOM 6778 C C . TYR A 1 864 ? 26.579 -2.219 -6.585 1.00 93.19 864 TYR A C 1
ATOM 6780 O O . TYR A 1 864 ? 25.372 -2.279 -6.320 1.00 93.19 864 TYR A O 1
ATOM 6788 N N . THR A 1 865 ? 27.499 -2.001 -5.645 1.00 92.62 865 THR A N 1
ATOM 6789 C CA . THR A 1 865 ? 27.159 -1.772 -4.235 1.00 92.62 865 THR A CA 1
ATOM 6790 C C . THR A 1 865 ? 26.387 -0.463 -4.069 1.00 92.62 865 THR A C 1
ATOM 6792 O O . THR A 1 865 ? 25.314 -0.449 -3.464 1.00 92.62 865 THR A O 1
ATOM 6795 N N . SER A 1 866 ? 26.878 0.625 -4.669 1.00 94.50 866 SER A N 1
ATOM 6796 C CA . SER A 1 866 ? 26.208 1.929 -4.651 1.00 94.50 866 SER A CA 1
ATOM 6797 C C . SER A 1 866 ? 24.821 1.875 -5.305 1.00 94.50 866 SER A C 1
ATOM 6799 O O . SER A 1 866 ? 23.870 2.443 -4.766 1.00 94.50 866 SER A O 1
ATOM 6801 N N . LEU A 1 867 ? 24.657 1.126 -6.400 1.00 94.19 867 LEU A N 1
ATOM 6802 C CA . LEU A 1 867 ? 23.367 0.912 -7.065 1.00 94.19 867 LEU A CA 1
ATOM 6803 C C . LEU A 1 867 ? 22.357 0.175 -6.183 1.00 94.19 867 LEU A C 1
ATOM 6805 O O . LEU A 1 867 ? 21.181 0.540 -6.138 1.00 94.19 867 LEU A O 1
ATOM 6809 N N . SER A 1 868 ? 22.819 -0.839 -5.455 1.00 93.31 868 SER A N 1
ATOM 6810 C CA . SER A 1 868 ? 21.978 -1.606 -4.533 1.00 93.31 868 SER A CA 1
ATOM 6811 C C . SER A 1 868 ? 21.532 -0.745 -3.346 1.00 93.31 868 SER A C 1
ATOM 6813 O O . SER A 1 868 ? 20.357 -0.760 -2.972 1.00 93.31 868 SER A O 1
ATOM 6815 N N . ILE A 1 869 ? 22.444 0.070 -2.797 1.00 94.81 869 ILE A N 1
ATOM 6816 C CA . ILE A 1 869 ? 22.139 1.043 -1.736 1.00 94.81 869 ILE A CA 1
ATOM 6817 C C . ILE A 1 869 ? 21.158 2.101 -2.244 1.00 94.81 869 ILE A C 1
ATOM 6819 O O . ILE A 1 869 ? 20.172 2.392 -1.564 1.00 94.81 869 ILE A O 1
ATOM 6823 N N . PHE A 1 870 ? 21.385 2.639 -3.447 1.00 95.19 870 PHE A N 1
ATOM 6824 C CA . PHE A 1 870 ? 20.477 3.588 -4.084 1.00 95.19 870 PHE A CA 1
ATOM 6825 C C . PHE A 1 870 ? 19.072 2.999 -4.188 1.00 95.19 870 PHE A C 1
ATOM 6827 O O . PHE A 1 870 ? 18.122 3.618 -3.715 1.00 95.19 870 PHE A O 1
ATOM 6834 N N . GLY A 1 871 ? 18.948 1.783 -4.732 1.00 93.25 871 GLY A N 1
ATOM 6835 C CA . GLY A 1 871 ? 17.680 1.066 -4.821 1.00 93.25 871 GLY A CA 1
ATOM 6836 C C . GLY A 1 871 ? 17.002 0.937 -3.458 1.00 93.25 871 GLY A C 1
ATOM 6837 O O . GLY A 1 871 ? 15.845 1.319 -3.305 1.00 93.25 871 GLY A O 1
ATOM 6838 N N . MET A 1 872 ? 17.731 0.479 -2.439 1.00 94.06 872 MET A N 1
ATOM 6839 C CA . MET A 1 872 ? 17.192 0.285 -1.089 1.00 94.06 872 MET A CA 1
ATOM 6840 C C . MET A 1 872 ? 16.658 1.573 -0.459 1.00 94.06 872 MET A C 1
ATOM 6842 O O . MET A 1 872 ? 15.552 1.584 0.089 1.00 94.06 872 MET A O 1
ATOM 6846 N N . VAL A 1 873 ? 17.411 2.667 -0.546 1.00 94.38 873 VAL A N 1
ATOM 6847 C CA . VAL A 1 873 ? 16.993 3.965 0.003 1.00 94.38 873 VAL A CA 1
ATOM 6848 C C . VAL A 1 873 ? 15.835 4.553 -0.804 1.00 94.38 873 VAL A C 1
ATOM 6850 O O . VAL A 1 873 ? 14.883 5.091 -0.244 1.00 94.38 873 VAL A O 1
ATOM 6853 N N . GLN A 1 874 ? 15.866 4.390 -2.121 1.00 92.56 874 GLN A N 1
ATOM 6854 C CA . GLN A 1 874 ? 14.801 4.823 -3.011 1.00 92.56 874 GLN A CA 1
ATOM 6855 C C . GLN A 1 874 ? 13.471 4.120 -2.693 1.00 92.56 874 GLN A C 1
ATOM 6857 O O . GLN A 1 874 ? 12.431 4.765 -2.536 1.00 92.56 874 GLN A O 1
ATOM 6862 N N . GLY A 1 875 ? 13.494 2.796 -2.542 1.00 91.06 875 GLY A N 1
ATOM 6863 C CA . GLY A 1 875 ? 12.308 2.022 -2.187 1.00 91.06 875 GLY A CA 1
ATOM 6864 C C . GLY A 1 875 ? 11.773 2.370 -0.802 1.00 91.06 875 GLY A C 1
ATOM 6865 O O . GLY A 1 875 ? 10.559 2.481 -0.613 1.00 91.06 875 GLY A O 1
ATOM 6866 N N . SER A 1 876 ? 12.665 2.609 0.162 1.00 92.44 876 SER A N 1
ATOM 6867 C CA . SER A 1 876 ? 12.271 2.973 1.522 1.00 92.44 876 SER A CA 1
ATOM 6868 C C . SER A 1 876 ? 11.625 4.361 1.595 1.00 92.44 876 SER A C 1
ATOM 6870 O O . SER A 1 876 ? 10.590 4.530 2.250 1.00 92.44 876 SER A O 1
ATOM 6872 N N . LEU A 1 877 ? 12.183 5.356 0.906 1.00 92.94 877 LEU A N 1
ATOM 6873 C CA . LEU A 1 877 ? 11.639 6.711 0.873 1.00 92.94 877 LEU A CA 1
ATOM 6874 C C . LEU A 1 877 ? 10.290 6.748 0.156 1.00 92.94 877 LEU A C 1
ATOM 6876 O O . LEU A 1 877 ? 9.357 7.387 0.648 1.00 92.94 877 LEU A O 1
ATOM 6880 N N . PHE A 1 878 ? 10.126 6.013 -0.947 1.00 90.50 878 PHE A N 1
ATOM 6881 C CA . PHE A 1 878 ? 8.866 5.974 -1.694 1.00 90.50 878 PHE A CA 1
ATOM 6882 C C . PHE A 1 878 ? 7.661 5.578 -0.823 1.00 90.50 878 PHE A C 1
ATOM 6884 O O . PHE A 1 878 ? 6.611 6.218 -0.891 1.00 90.50 878 PHE A O 1
ATOM 6891 N N . VAL A 1 879 ? 7.831 4.586 0.056 1.00 91.56 879 VAL A N 1
ATOM 6892 C CA . VAL A 1 879 ? 6.786 4.092 0.974 1.00 91.56 879 VAL A CA 1
ATOM 6893 C C . VAL A 1 879 ? 6.355 5.144 2.002 1.00 91.56 879 VAL A C 1
ATOM 6895 O O . VAL A 1 879 ? 5.220 5.124 2.472 1.00 91.56 879 VAL A O 1
ATOM 6898 N N . ARG A 1 880 ? 7.235 6.088 2.346 1.00 91.06 880 ARG A N 1
ATOM 6899 C CA . ARG A 1 880 ? 7.013 7.048 3.438 1.00 91.06 880 ARG A CA 1
ATOM 6900 C C . ARG A 1 880 ? 6.224 8.277 3.033 1.00 91.06 880 ARG A C 1
ATOM 6902 O O . ARG A 1 880 ? 5.516 8.824 3.872 1.00 91.06 880 ARG A O 1
ATOM 6909 N N . HIS A 1 881 ? 6.286 8.684 1.768 1.00 91.12 881 HIS A N 1
ATOM 6910 C CA . HIS A 1 881 ? 5.568 9.869 1.293 1.00 91.12 881 HIS A CA 1
ATOM 6911 C C . HIS A 1 881 ? 4.053 9.790 1.580 1.00 91.12 881 HIS A C 1
ATOM 6913 O O . HIS A 1 881 ? 3.517 10.720 2.183 1.00 91.12 881 HIS A O 1
ATOM 6919 N N . PRO A 1 882 ? 3.355 8.673 1.284 1.00 89.88 882 PRO A N 1
ATOM 6920 C CA . PRO A 1 882 ? 1.946 8.512 1.653 1.00 89.88 882 PRO A CA 1
ATOM 6921 C C . PRO A 1 882 ? 1.690 8.480 3.164 1.00 89.88 882 PRO A C 1
ATOM 6923 O O . PRO A 1 882 ? 0.674 8.987 3.637 1.00 89.88 882 PRO A O 1
ATOM 6926 N N . VAL A 1 883 ? 2.606 7.892 3.936 1.00 90.12 883 VAL A N 1
ATOM 6927 C CA . VAL A 1 883 ? 2.480 7.776 5.398 1.00 90.12 883 VAL A CA 1
ATOM 6928 C C . VAL A 1 883 ? 2.647 9.142 6.070 1.00 90.12 883 VAL A C 1
ATOM 6930 O O . VAL A 1 883 ? 1.944 9.439 7.034 1.00 90.12 883 VAL A O 1
ATOM 6933 N N . LEU A 1 884 ? 3.504 10.016 5.528 1.00 90.19 884 LEU A N 1
ATOM 6934 C CA . LEU A 1 884 ? 3.632 11.408 5.971 1.00 90.19 884 LEU A CA 1
ATOM 6935 C C . LEU A 1 884 ? 2.322 12.170 5.777 1.00 90.19 884 LEU A C 1
ATOM 6937 O O . LEU A 1 884 ? 1.859 12.825 6.706 1.00 90.19 884 LEU A O 1
ATOM 6941 N N . VAL A 1 885 ? 1.676 12.031 4.616 1.00 90.00 885 VAL A N 1
ATOM 6942 C CA . VAL A 1 885 ? 0.362 12.648 4.374 1.00 90.00 885 VAL A CA 1
ATOM 6943 C C . VAL A 1 885 ? -0.656 12.171 5.413 1.00 90.00 885 VAL A C 1
ATOM 6945 O O . VAL A 1 885 ? -1.393 12.983 5.961 1.00 90.00 885 VAL A O 1
ATOM 6948 N N . GLN A 1 886 ? -0.664 10.881 5.759 1.00 85.94 886 GLN A N 1
ATOM 6949 C CA . GLN A 1 886 ? -1.556 10.353 6.800 1.00 85.94 886 GLN A CA 1
ATOM 6950 C C . GLN A 1 886 ? -1.227 10.851 8.216 1.00 85.94 886 GLN A C 1
ATOM 6952 O O . GLN A 1 886 ? -2.126 10.889 9.057 1.00 85.94 886 GLN A O 1
ATOM 6957 N N . LYS A 1 887 ? 0.041 11.190 8.491 1.00 85.88 887 LYS A N 1
ATOM 6958 C CA . LYS A 1 887 ? 0.507 11.715 9.784 1.00 85.88 887 LYS A CA 1
ATOM 6959 C C . LYS A 1 887 ? 0.121 13.183 9.972 1.00 85.88 887 LYS A C 1
ATOM 6961 O O . LYS A 1 887 ? -0.354 13.524 11.047 1.00 85.88 887 LYS A O 1
ATOM 6966 N N . TYR A 1 888 ? 0.343 14.025 8.961 1.00 85.12 888 TYR A N 1
ATOM 6967 C CA . TYR A 1 888 ? 0.159 15.477 9.080 1.00 85.12 888 TYR A CA 1
ATOM 6968 C C . TYR A 1 888 ? -1.216 15.964 8.624 1.00 85.12 888 TYR A C 1
ATOM 6970 O O . TYR A 1 888 ? -1.686 16.972 9.125 1.00 85.12 888 TYR A O 1
ATOM 6978 N N . MET A 1 889 ? -1.877 15.286 7.681 1.00 87.38 889 MET A N 1
ATOM 6979 C CA . MET A 1 889 ? -3.139 15.785 7.131 1.00 87.38 889 MET A CA 1
ATOM 6980 C C . MET A 1 889 ? -4.348 15.190 7.849 1.00 87.38 889 MET A C 1
ATOM 6982 O O . MET A 1 889 ? -4.464 13.969 8.026 1.00 87.38 889 MET A O 1
ATOM 6986 N N . GLY A 1 890 ? -5.311 16.055 8.170 1.00 74.94 890 GLY A N 1
ATOM 6987 C CA . GLY A 1 890 ? -6.606 15.660 8.713 1.00 74.94 890 GLY A CA 1
ATOM 6988 C C . GLY A 1 890 ? -7.359 14.690 7.794 1.00 74.94 890 GLY A C 1
ATOM 6989 O O . GLY A 1 890 ? -7.334 14.802 6.567 1.00 74.94 890 GLY A O 1
ATOM 6990 N N . ARG A 1 891 ? -8.083 13.736 8.395 1.00 72.50 891 ARG A N 1
ATOM 6991 C CA . ARG A 1 891 ? -8.728 12.595 7.704 1.00 72.50 891 ARG A CA 1
ATOM 6992 C C . ARG A 1 891 ? -9.608 12.985 6.514 1.00 72.50 891 ARG A C 1
ATOM 6994 O O . ARG A 1 891 ? -9.695 12.226 5.554 1.00 72.50 891 ARG A O 1
ATOM 7001 N N . ASN A 1 892 ? -10.254 14.146 6.581 1.00 73.69 892 ASN A N 1
ATOM 7002 C CA . ASN A 1 892 ? -11.189 14.603 5.555 1.00 73.69 892 ASN A CA 1
ATOM 7003 C C . ASN A 1 892 ? -10.474 15.090 4.285 1.00 73.69 892 ASN A C 1
ATOM 7005 O O . ASN A 1 892 ? -11.078 15.071 3.228 1.00 73.69 892 ASN A O 1
ATOM 7009 N N . VAL A 1 893 ? -9.192 15.465 4.366 1.00 83.00 893 VAL A N 1
ATOM 7010 C CA . VAL A 1 893 ? -8.422 16.012 3.231 1.00 83.00 893 VAL A CA 1
ATOM 7011 C C . VAL A 1 893 ? -7.357 15.023 2.737 1.00 83.00 893 VAL A C 1
ATOM 7013 O O . VAL A 1 893 ? -6.727 15.249 1.709 1.00 83.00 893 VAL A O 1
ATOM 7016 N N . GLN A 1 894 ? -7.175 13.878 3.409 1.00 86.81 894 GLN A N 1
ATOM 7017 C CA . GLN A 1 894 ? -6.141 12.891 3.067 1.00 86.81 894 GLN A CA 1
ATOM 7018 C C . GLN A 1 894 ? -6.220 12.397 1.616 1.00 86.81 894 GLN A C 1
ATOM 7020 O O . GLN A 1 894 ? -5.180 12.254 0.984 1.00 86.81 894 GLN A O 1
ATOM 7025 N N . SER A 1 895 ? -7.416 12.166 1.058 1.00 86.94 895 SER A N 1
ATOM 7026 C CA . SER A 1 895 ? -7.542 11.720 -0.343 1.00 86.94 895 SER A CA 1
ATOM 7027 C C . SER A 1 895 ? -7.114 12.804 -1.336 1.00 86.94 895 SER A C 1
ATOM 7029 O O . SER A 1 895 ? -6.331 12.528 -2.248 1.00 86.94 895 SER A O 1
ATOM 7031 N N . ILE A 1 896 ? -7.535 14.054 -1.109 1.00 88.00 896 ILE A N 1
ATOM 7032 C CA . ILE A 1 896 ? -7.095 15.213 -1.897 1.00 88.00 896 ILE A CA 1
ATOM 7033 C C . ILE A 1 896 ? -5.576 15.386 -1.784 1.00 88.00 896 ILE A C 1
ATOM 7035 O O . ILE A 1 896 ? -4.901 15.490 -2.803 1.00 88.00 896 ILE A O 1
ATOM 7039 N N . ALA A 1 897 ? -5.024 15.346 -0.570 1.00 90.06 897 ALA A N 1
ATOM 7040 C CA . ALA A 1 897 ? -3.593 15.512 -0.330 1.00 90.06 897 ALA A CA 1
ATOM 7041 C C . ALA A 1 897 ? -2.746 14.405 -0.975 1.00 90.06 897 ALA A C 1
ATOM 7043 O O . ALA A 1 897 ? -1.740 14.682 -1.624 1.00 90.06 897 ALA A O 1
ATOM 7044 N N . MET A 1 898 ? -3.187 13.149 -0.889 1.00 89.31 898 MET A N 1
ATOM 7045 C CA . MET A 1 898 ? -2.546 12.031 -1.586 1.00 89.31 898 MET A CA 1
ATOM 7046 C C . MET A 1 898 ? -2.527 12.226 -3.107 1.00 89.31 898 MET A C 1
ATOM 7048 O O . MET A 1 898 ? -1.538 11.897 -3.768 1.00 89.31 898 MET A O 1
ATOM 7052 N N . GLY A 1 899 ? -3.609 12.775 -3.660 1.00 85.44 899 GLY A N 1
ATOM 7053 C CA . GLY A 1 899 ? -3.717 13.119 -5.070 1.00 85.44 899 GLY A CA 1
ATOM 7054 C C . GLY A 1 899 ? -2.787 14.263 -5.475 1.00 85.44 899 GLY A C 1
ATOM 7055 O O . GLY A 1 899 ? -1.981 14.125 -6.396 1.00 85.44 899 GLY A O 1
ATOM 7056 N N . CYS A 1 900 ? -2.864 15.384 -4.763 1.00 89.38 900 CYS A N 1
ATOM 7057 C CA . CYS A 1 900 ? -2.089 16.590 -5.034 1.00 89.38 900 CYS A CA 1
ATOM 7058 C C . CYS A 1 900 ? -0.575 16.380 -4.902 1.00 89.38 900 CYS A C 1
ATOM 7060 O O . CYS A 1 900 ? 0.182 17.000 -5.643 1.00 89.38 900 CYS A O 1
ATOM 7062 N N . MET A 1 901 ? -0.119 15.469 -4.038 1.00 89.94 901 MET A N 1
ATOM 7063 C CA . MET A 1 901 ? 1.307 15.173 -3.865 1.00 89.94 901 MET A CA 1
ATOM 7064 C C . MET A 1 901 ? 1.977 14.662 -5.158 1.00 89.94 901 MET A C 1
ATOM 7066 O O . MET A 1 901 ? 3.168 14.887 -5.363 1.00 89.94 901 MET A O 1
ATOM 7070 N N . ASN A 1 902 ? 1.236 13.993 -6.053 1.00 87.19 902 ASN A N 1
ATOM 7071 C CA . ASN A 1 902 ? 1.777 13.492 -7.327 1.00 87.19 902 ASN A CA 1
ATOM 7072 C C . ASN A 1 902 ? 1.625 14.475 -8.502 1.00 87.19 902 ASN A C 1
ATOM 7074 O O . ASN A 1 902 ? 2.199 14.229 -9.562 1.00 87.19 902 ASN A O 1
ATOM 7078 N N . PHE A 1 903 ? 0.930 15.601 -8.312 1.00 89.81 903 PHE A N 1
ATOM 7079 C CA . PHE A 1 903 ? 0.683 16.589 -9.365 1.00 89.81 903 PHE A CA 1
ATOM 7080 C C . PHE A 1 903 ? 1.979 17.229 -9.892 1.00 89.81 903 PHE A C 1
ATOM 7082 O O . PHE A 1 903 ? 2.263 17.158 -11.087 1.00 89.81 903 PHE A O 1
ATOM 7089 N N . PHE A 1 904 ? 2.808 17.792 -9.005 1.00 87.75 904 PHE A N 1
ATOM 7090 C CA . PHE A 1 904 ? 4.068 18.442 -9.393 1.00 87.75 904 PHE A CA 1
ATOM 7091 C C . PHE A 1 904 ? 5.103 17.478 -10.000 1.00 87.75 904 PHE A C 1
ATOM 7093 O O . PHE A 1 904 ? 5.670 17.816 -11.039 1.00 87.75 904 PHE A O 1
ATOM 7100 N N . PRO A 1 905 ? 5.314 16.256 -9.460 1.00 87.44 905 PRO A N 1
ATOM 7101 C CA . PRO A 1 905 ? 6.094 15.232 -10.155 1.00 87.44 905 PRO A CA 1
ATOM 7102 C C . PRO A 1 905 ? 5.592 14.947 -11.578 1.00 87.44 905 PRO A C 1
ATOM 7104 O O . PRO A 1 905 ? 6.395 14.730 -12.479 1.00 87.44 905 PRO A O 1
ATOM 7107 N N . GLY A 1 906 ? 4.273 14.968 -11.802 1.00 84.38 906 GLY A N 1
ATOM 7108 C CA . GLY A 1 906 ? 3.684 14.808 -13.134 1.00 84.38 906 GLY A CA 1
ATOM 7109 C C . GLY A 1 906 ? 4.112 15.893 -14.125 1.00 84.38 906 GLY A C 1
ATOM 7110 O O . GLY A 1 906 ? 4.415 15.572 -15.270 1.00 84.38 906 GLY A O 1
ATOM 7111 N N . LEU A 1 907 ? 4.208 17.151 -13.679 1.00 86.44 907 LEU A N 1
ATOM 7112 C CA . LEU A 1 907 ? 4.691 18.267 -14.503 1.00 86.44 907 LEU A CA 1
ATOM 7113 C C . LEU A 1 907 ? 6.182 18.130 -14.841 1.00 86.44 907 LEU A C 1
ATOM 7115 O O . LEU A 1 907 ? 6.568 18.324 -15.991 1.00 86.44 907 LEU A O 1
ATOM 7119 N N . LEU A 1 908 ? 7.003 17.730 -13.862 1.00 85.12 908 LEU A N 1
ATOM 7120 C CA . LEU A 1 908 ? 8.436 17.469 -14.063 1.00 85.12 908 LEU A CA 1
ATOM 7121 C C . LEU A 1 908 ? 8.691 16.321 -15.049 1.00 85.12 908 LEU A C 1
ATOM 7123 O O . LEU A 1 908 ? 9.686 16.332 -15.763 1.00 85.12 908 LEU A O 1
ATOM 7127 N N . GLY A 1 909 ? 7.776 15.351 -15.141 1.00 79.19 909 GLY A N 1
ATOM 7128 C CA . GLY A 1 909 ? 7.891 14.235 -16.081 1.00 79.19 909 GLY A CA 1
ATOM 7129 C C . GLY A 1 909 ? 8.105 14.667 -17.537 1.00 79.19 909 GLY A C 1
ATOM 7130 O O . GLY A 1 909 ? 8.866 14.026 -18.258 1.00 79.19 909 GLY A O 1
ATOM 7131 N N . PHE A 1 910 ? 7.488 15.774 -17.962 1.00 80.75 910 PHE A N 1
ATOM 7132 C CA . PHE A 1 910 ? 7.616 16.289 -19.330 1.00 80.75 910 PHE A CA 1
ATOM 7133 C C . PHE A 1 910 ? 8.967 16.949 -19.616 1.00 80.75 910 PHE A C 1
ATOM 7135 O O . PHE A 1 910 ? 9.355 17.056 -20.778 1.00 80.75 910 PHE A O 1
ATOM 7142 N N . THR A 1 911 ? 9.692 17.389 -18.585 1.00 84.50 911 THR A N 1
ATOM 7143 C CA . THR A 1 911 ? 10.973 18.081 -18.762 1.00 84.50 911 THR A CA 1
ATOM 7144 C C . THR A 1 911 ? 12.160 17.122 -18.802 1.00 84.50 911 THR A C 1
ATOM 7146 O O . THR A 1 911 ? 13.233 17.523 -19.244 1.00 84.50 911 THR A O 1
ATOM 7149 N N . PHE A 1 912 ? 11.995 15.853 -18.405 1.00 84.75 912 PHE A N 1
ATOM 7150 C CA . PHE A 1 912 ? 13.110 14.904 -18.310 1.00 84.75 912 PHE A CA 1
ATOM 7151 C C . PHE A 1 912 ? 13.853 14.625 -19.620 1.00 84.75 912 PHE A C 1
ATOM 7153 O O . PHE A 1 912 ? 15.080 14.625 -19.562 1.00 84.75 912 PHE A O 1
ATOM 7160 N N . PRO A 1 913 ? 13.205 14.440 -20.788 1.00 82.56 913 PRO A N 1
ATOM 7161 C CA . PRO A 1 913 ? 13.946 14.253 -22.036 1.00 82.56 913 PRO A CA 1
ATOM 7162 C C . PRO A 1 913 ? 14.853 15.447 -22.361 1.00 82.56 913 PRO A C 1
ATOM 7164 O O . PRO A 1 913 ? 15.990 15.260 -22.773 1.00 82.56 913 PRO A O 1
ATOM 7167 N N . ILE A 1 914 ? 14.377 16.671 -22.101 1.00 86.81 914 ILE A N 1
ATOM 7168 C CA . ILE A 1 914 ? 15.146 17.908 -22.307 1.00 86.81 914 ILE A CA 1
ATOM 7169 C C . ILE A 1 914 ? 16.278 18.007 -21.280 1.00 86.81 914 ILE A C 1
ATOM 7171 O O . ILE A 1 914 ? 17.406 18.339 -21.627 1.00 86.81 914 ILE A O 1
ATOM 7175 N N . TYR A 1 915 ? 15.983 17.699 -20.016 1.00 88.12 915 TYR A N 1
ATOM 7176 C CA . TYR A 1 915 ? 16.955 17.730 -18.929 1.00 88.12 915 TYR A CA 1
ATOM 7177 C C . TYR A 1 915 ? 18.101 16.740 -19.166 1.00 88.12 915 TYR A C 1
ATOM 7179 O O . TYR A 1 915 ? 19.256 17.133 -19.094 1.00 88.12 915 TYR A O 1
ATOM 7187 N N . ILE A 1 916 ? 17.796 15.482 -19.497 1.00 87.38 916 ILE A N 1
ATOM 7188 C CA . ILE A 1 916 ? 18.800 14.443 -19.773 1.00 87.38 916 ILE A CA 1
ATOM 7189 C C . ILE A 1 916 ? 19.567 14.769 -21.060 1.00 87.38 916 ILE A C 1
ATOM 7191 O O . ILE A 1 916 ? 20.798 14.722 -21.062 1.00 87.38 916 ILE A O 1
ATOM 7195 N N . GLY A 1 917 ? 18.848 15.152 -22.123 1.00 84.75 917 GLY A N 1
ATOM 7196 C CA . GLY A 1 917 ? 19.434 15.512 -23.414 1.00 84.75 917 GLY A CA 1
ATOM 7197 C C . GLY A 1 917 ? 20.414 16.677 -23.309 1.00 84.75 917 GLY A C 1
ATOM 7198 O O . GLY A 1 917 ? 21.498 16.600 -23.863 1.00 84.75 917 GLY A O 1
ATOM 7199 N N . TYR A 1 918 ? 20.127 17.706 -22.504 1.00 90.62 918 TYR A N 1
ATOM 7200 C CA . TYR A 1 918 ? 21.064 18.817 -22.286 1.00 90.62 918 TYR A CA 1
ATOM 7201 C C . TYR A 1 918 ? 22.453 18.338 -21.825 1.00 90.62 918 TYR A C 1
ATOM 7203 O O . TYR A 1 918 ? 23.469 18.754 -22.378 1.00 90.62 918 TYR A O 1
ATOM 7211 N N . PHE A 1 919 ? 22.528 17.438 -20.840 1.00 90.69 919 PHE A N 1
ATOM 7212 C CA . PHE A 1 919 ? 23.823 16.959 -20.342 1.00 90.69 919 PHE A CA 1
ATOM 7213 C C . PHE A 1 919 ? 24.494 15.970 -21.295 1.00 90.69 919 PHE A C 1
ATOM 7215 O O . PHE A 1 919 ? 25.715 16.012 -21.440 1.00 90.69 919 PHE A O 1
ATOM 7222 N N . ARG A 1 920 ? 23.724 15.112 -21.976 1.00 88.50 920 ARG A N 1
ATOM 7223 C CA . ARG A 1 920 ? 24.308 14.164 -22.932 1.00 88.50 920 ARG A CA 1
ATOM 7224 C C . ARG A 1 920 ? 24.750 14.840 -24.227 1.00 88.50 920 ARG A C 1
ATOM 7226 O O . ARG A 1 920 ? 25.875 14.617 -24.655 1.00 88.50 920 ARG A O 1
ATOM 7233 N N . ASP A 1 921 ? 23.901 15.676 -24.811 1.00 89.31 921 ASP A N 1
ATOM 7234 C CA . ASP A 1 921 ? 24.090 16.232 -26.152 1.00 89.31 921 ASP A CA 1
ATOM 7235 C C . ASP A 1 921 ? 25.015 17.458 -26.153 1.00 89.31 921 ASP A C 1
ATOM 7237 O O . ASP A 1 921 ? 25.767 17.649 -27.105 1.00 89.31 921 ASP A O 1
ATOM 7241 N N . ILE A 1 922 ? 24.985 18.292 -25.101 1.00 89.50 922 ILE A N 1
ATOM 7242 C CA . ILE A 1 922 ? 25.803 19.521 -25.031 1.00 89.50 922 ILE A CA 1
ATOM 7243 C C . ILE A 1 922 ? 27.082 19.297 -24.225 1.00 89.50 922 ILE A C 1
ATOM 7245 O O . ILE A 1 922 ? 28.159 19.695 -24.661 1.00 89.50 922 ILE A O 1
ATOM 7249 N N . LEU A 1 923 ? 26.977 18.688 -23.039 1.00 89.19 923 LEU A N 1
ATOM 7250 C CA . LEU A 1 923 ? 28.129 18.494 -22.148 1.00 89.19 923 LEU A CA 1
ATOM 7251 C C . LEU A 1 923 ? 28.866 17.170 -22.395 1.00 89.19 923 LEU A C 1
ATOM 7253 O O . LEU A 1 923 ? 29.998 17.020 -21.940 1.00 89.19 923 LEU A O 1
ATOM 7257 N N . GLY A 1 924 ? 28.251 16.212 -23.094 1.00 88.94 924 GLY A N 1
ATOM 7258 C CA . GLY A 1 924 ? 28.852 14.915 -23.417 1.00 88.94 924 GLY A CA 1
ATOM 7259 C C . GLY A 1 924 ? 28.968 13.940 -22.240 1.00 88.94 924 GLY A C 1
ATOM 7260 O O . GLY A 1 924 ? 29.410 12.811 -22.434 1.00 88.94 924 GLY A O 1
ATOM 7261 N N . THR A 1 925 ? 28.571 14.327 -21.023 1.00 92.75 925 THR A N 1
ATOM 7262 C CA . THR A 1 925 ? 28.744 13.521 -19.802 1.00 92.75 925 THR A CA 1
ATOM 7263 C C . THR A 1 925 ? 27.545 13.623 -18.864 1.00 92.75 925 THR A C 1
ATOM 7265 O O . THR A 1 925 ? 26.921 14.676 -18.726 1.00 92.75 925 THR A O 1
ATOM 7268 N N . TYR A 1 926 ? 27.248 12.522 -18.171 1.00 92.62 926 TYR A N 1
ATOM 7269 C CA . TYR A 1 926 ? 26.193 12.444 -17.160 1.00 92.62 926 TYR A CA 1
ATOM 7270 C C . TYR A 1 926 ? 26.659 12.825 -15.746 1.00 92.62 926 TYR A C 1
ATOM 7272 O O . TYR A 1 926 ? 25.814 13.035 -14.875 1.00 92.62 926 TYR A O 1
ATOM 7280 N N . ASP A 1 927 ? 27.969 12.957 -15.499 1.00 93.12 927 ASP A N 1
ATOM 7281 C CA . ASP A 1 927 ? 28.523 13.242 -14.164 1.00 93.12 927 ASP A CA 1
ATOM 7282 C C . ASP A 1 927 ? 27.855 14.453 -13.470 1.00 93.12 927 ASP A C 1
ATOM 7284 O O . ASP A 1 927 ? 27.463 14.332 -12.303 1.00 93.12 927 ASP A O 1
ATOM 7288 N N . PRO A 1 928 ? 27.626 15.602 -14.147 1.00 94.25 928 PRO A N 1
ATOM 7289 C CA . PRO A 1 928 ? 26.991 16.759 -13.517 1.00 94.25 928 PRO A CA 1
ATOM 7290 C C . PRO A 1 928 ? 25.553 16.506 -13.048 1.00 94.25 928 PRO A C 1
ATOM 7292 O O . PRO A 1 928 ? 25.146 17.083 -12.038 1.00 94.25 928 PRO A O 1
ATOM 7295 N N . ILE A 1 929 ? 24.791 15.627 -13.720 1.00 94.12 929 ILE A N 1
ATOM 7296 C CA . ILE A 1 929 ? 23.429 15.265 -13.290 1.00 94.12 929 ILE A CA 1
ATOM 7297 C C . ILE A 1 929 ? 23.477 14.651 -11.892 1.00 94.12 929 ILE A C 1
ATOM 7299 O O . ILE A 1 929 ? 22.684 15.028 -11.029 1.00 94.12 929 ILE A O 1
ATOM 7303 N N . PHE A 1 930 ? 24.412 13.730 -11.649 1.00 95.00 930 PHE A N 1
ATOM 7304 C CA . PHE A 1 930 ? 24.536 13.040 -10.367 1.00 95.00 930 PHE A CA 1
ATOM 7305 C C . PHE A 1 930 ? 24.903 13.997 -9.227 1.00 95.00 930 PHE A C 1
ATOM 7307 O O . PHE A 1 930 ? 24.312 13.910 -8.148 1.00 95.00 930 PHE A O 1
ATOM 7314 N N . TYR A 1 931 ? 25.798 14.961 -9.469 1.00 95.56 931 TYR A N 1
ATOM 7315 C CA . TYR A 1 931 ? 26.142 15.982 -8.476 1.00 95.56 931 TYR A CA 1
ATOM 7316 C C . TYR A 1 931 ? 24.971 16.924 -8.178 1.00 95.56 931 TYR A C 1
ATOM 7318 O O . TYR A 1 931 ? 24.640 17.134 -7.011 1.00 95.56 931 TYR A O 1
ATOM 7326 N N . ILE A 1 932 ? 24.307 17.455 -9.213 1.00 94.81 932 ILE A N 1
ATOM 7327 C CA . ILE A 1 932 ? 23.165 18.372 -9.059 1.00 94.81 932 ILE A CA 1
ATOM 7328 C C . ILE A 1 932 ? 22.030 17.684 -8.293 1.00 94.81 932 ILE A C 1
ATOM 7330 O O . ILE A 1 932 ? 21.519 18.224 -7.310 1.00 94.81 932 ILE A O 1
ATOM 7334 N N . ASN A 1 933 ? 21.678 16.465 -8.701 1.00 94.44 933 ASN A N 1
ATOM 7335 C CA . ASN A 1 933 ? 20.628 15.678 -8.065 1.00 94.44 933 ASN A CA 1
ATOM 7336 C C . ASN A 1 933 ? 20.994 15.277 -6.631 1.00 94.44 933 ASN A C 1
ATOM 7338 O O . ASN A 1 933 ? 20.142 15.339 -5.743 1.00 94.44 933 ASN A O 1
ATOM 7342 N N . GLY A 1 934 ? 22.256 14.914 -6.384 1.00 95.12 934 GLY A N 1
ATOM 7343 C CA . GLY A 1 934 ? 22.748 14.568 -5.054 1.00 95.12 934 GLY A CA 1
ATOM 7344 C C . GLY A 1 934 ? 22.694 15.744 -4.076 1.00 95.12 934 GLY A C 1
ATOM 7345 O O . GLY A 1 934 ? 22.147 15.609 -2.979 1.00 95.12 934 GLY A O 1
ATOM 7346 N N . VAL A 1 935 ? 23.177 16.921 -4.491 1.00 95.81 935 VAL A N 1
ATOM 7347 C CA . VAL A 1 935 ? 23.121 18.156 -3.687 1.00 95.81 935 VAL A CA 1
ATOM 7348 C C . VAL A 1 935 ? 21.675 18.562 -3.414 1.00 95.81 935 VAL A C 1
ATOM 7350 O O . VAL A 1 935 ? 21.325 18.868 -2.274 1.00 95.81 935 VAL A O 1
ATOM 7353 N N . ALA A 1 936 ? 20.808 18.514 -4.427 1.00 95.12 936 ALA A N 1
ATOM 7354 C CA . ALA A 1 936 ? 19.398 18.838 -4.256 1.00 95.12 936 ALA A CA 1
ATOM 7355 C C . ALA A 1 936 ? 18.698 17.888 -3.260 1.00 95.12 936 ALA A C 1
ATOM 7357 O O . ALA A 1 936 ? 17.909 18.349 -2.433 1.00 95.12 936 ALA A O 1
ATOM 7358 N N . ALA A 1 937 ? 19.032 16.590 -3.261 1.00 95.38 937 ALA A N 1
ATOM 7359 C CA . ALA A 1 937 ? 18.523 15.636 -2.271 1.00 95.38 937 ALA A CA 1
ATOM 7360 C C . ALA A 1 937 ? 18.965 15.989 -0.842 1.00 95.38 937 ALA A C 1
ATOM 7362 O O . ALA A 1 937 ? 18.144 15.975 0.074 1.00 95.38 937 ALA A O 1
ATOM 7363 N N . VAL A 1 938 ? 20.243 16.345 -0.658 1.00 95.81 938 VAL A N 1
ATOM 7364 C CA . VAL A 1 938 ? 20.802 16.744 0.644 1.00 95.81 938 VAL A CA 1
ATOM 7365 C C . VAL A 1 938 ? 20.112 18.000 1.172 1.00 95.81 938 VAL A C 1
ATOM 7367 O O . VAL A 1 938 ? 19.681 18.016 2.323 1.00 95.81 938 VAL A O 1
ATOM 7370 N N . LEU A 1 939 ? 19.944 19.027 0.332 1.00 95.06 939 LEU A N 1
ATOM 7371 C CA . LEU A 1 939 ? 19.283 20.278 0.717 1.00 95.06 939 LEU A CA 1
ATOM 7372 C C . LEU A 1 939 ? 17.840 20.044 1.180 1.00 95.06 939 LEU A C 1
ATOM 7374 O O . LEU A 1 939 ? 17.438 20.558 2.223 1.00 95.06 939 LEU A O 1
ATOM 7378 N N . VAL A 1 940 ? 17.069 19.231 0.449 1.00 94.38 940 VAL A N 1
ATOM 7379 C CA . VAL A 1 940 ? 15.693 18.891 0.846 1.00 94.38 940 VAL A CA 1
ATOM 7380 C C . VAL A 1 940 ? 15.669 17.980 2.076 1.00 94.38 940 VAL A C 1
ATOM 7382 O O . VAL A 1 940 ? 14.798 18.131 2.929 1.00 94.38 940 VAL A O 1
ATOM 7385 N N . GLY A 1 941 ? 16.640 17.075 2.216 1.00 93.12 941 GLY A N 1
ATOM 7386 C CA . GLY A 1 941 ? 16.821 16.266 3.419 1.00 93.12 941 GLY A CA 1
ATOM 7387 C C . GLY A 1 941 ? 16.981 17.133 4.666 1.00 93.12 941 GLY A C 1
ATOM 7388 O O . GLY A 1 941 ? 16.263 16.933 5.641 1.00 93.12 941 GLY A O 1
ATOM 7389 N N . LEU A 1 942 ? 17.838 18.157 4.609 1.00 93.56 942 LEU A N 1
ATOM 7390 C CA . LEU A 1 942 ? 18.071 19.090 5.718 1.00 93.56 942 LEU A CA 1
ATOM 7391 C C . LEU A 1 942 ? 16.820 19.884 6.123 1.00 93.56 942 LEU A C 1
ATOM 7393 O O . LEU A 1 942 ? 16.680 20.219 7.299 1.00 93.56 942 LEU A O 1
ATOM 7397 N N . LEU A 1 943 ? 15.868 20.126 5.212 1.00 92.12 943 LEU A N 1
ATOM 7398 C CA . LEU A 1 943 ? 14.592 20.767 5.565 1.00 92.12 943 LEU A CA 1
ATOM 7399 C C . LEU A 1 943 ? 13.783 19.945 6.579 1.00 92.12 943 LEU A C 1
ATOM 7401 O O . LEU A 1 943 ? 13.055 20.524 7.384 1.00 92.12 943 LEU A O 1
ATOM 7405 N N . TRP A 1 944 ? 13.936 18.617 6.607 1.00 92.88 944 TRP A N 1
ATOM 7406 C CA . TRP A 1 944 ? 13.272 17.771 7.605 1.00 92.88 944 TRP A CA 1
ATOM 7407 C C . TRP A 1 944 ? 13.816 17.960 9.024 1.00 92.88 944 TRP A C 1
ATOM 7409 O O . TRP A 1 944 ? 13.109 17.647 9.982 1.00 92.88 944 TRP A O 1
ATOM 7419 N N . ALA A 1 945 ? 15.006 18.550 9.194 1.00 89.44 945 ALA A N 1
ATOM 7420 C CA . ALA A 1 945 ? 15.491 18.966 10.511 1.00 89.44 945 ALA A CA 1
ATOM 7421 C C . ALA A 1 945 ? 14.633 20.096 11.119 1.00 89.44 945 ALA A C 1
ATOM 7423 O O . ALA A 1 945 ? 14.595 20.259 12.337 1.00 89.44 945 ALA A O 1
ATOM 7424 N N . LEU A 1 946 ? 13.893 20.838 10.285 1.00 88.31 946 LEU A N 1
ATOM 7425 C CA . LEU A 1 946 ? 12.975 21.899 10.706 1.00 88.31 946 LEU A CA 1
ATOM 7426 C C . LEU A 1 946 ? 11.575 21.376 11.077 1.00 88.31 946 LEU A C 1
ATOM 7428 O O . LEU A 1 946 ? 10.678 22.181 11.324 1.00 88.31 946 LEU A O 1
ATOM 7432 N N . GLU A 1 947 ? 11.360 20.056 11.164 1.00 85.19 947 GLU A N 1
ATOM 7433 C CA . GLU A 1 947 ? 10.063 19.472 11.543 1.00 85.19 947 GLU A CA 1
ATOM 7434 C C . GLU A 1 947 ? 9.421 20.127 12.781 1.00 85.19 947 GLU A C 1
ATOM 7436 O O . GLU A 1 947 ? 8.237 20.462 12.698 1.00 85.19 947 GLU A O 1
ATOM 7441 N N . PRO A 1 948 ? 10.122 20.342 13.914 1.00 82.25 948 PRO A N 1
ATOM 7442 C CA . PRO A 1 948 ? 9.487 20.918 15.099 1.00 82.25 948 PRO A CA 1
ATOM 7443 C C . PRO A 1 948 ? 8.923 22.320 14.841 1.00 82.25 948 PRO A C 1
ATOM 7445 O O . PRO A 1 948 ? 7.926 22.713 15.444 1.00 82.25 948 PRO A O 1
ATOM 7448 N N . TYR A 1 949 ? 9.544 23.074 13.931 1.00 82.12 949 TYR A N 1
ATOM 7449 C CA . TYR A 1 949 ? 9.060 24.381 13.500 1.00 82.12 949 TYR A CA 1
ATOM 7450 C C . TYR A 1 949 ? 7.847 24.250 12.571 1.00 82.12 949 TYR A C 1
ATOM 7452 O O . TYR A 1 949 ? 6.845 24.930 12.777 1.00 82.12 949 TYR A O 1
ATOM 7460 N N . LEU A 1 950 ? 7.888 23.311 11.619 1.00 78.31 950 LEU A N 1
ATOM 7461 C CA . LEU A 1 950 ? 6.758 23.016 10.730 1.00 78.31 950 LEU A CA 1
ATOM 7462 C C . LEU A 1 950 ? 5.511 22.591 11.514 1.00 78.31 950 LEU A C 1
ATOM 7464 O O . LEU A 1 950 ? 4.415 23.050 11.209 1.00 78.31 950 LEU A O 1
ATOM 7468 N N . GLN A 1 951 ? 5.679 21.772 12.556 1.00 75.81 951 GLN A N 1
ATOM 7469 C CA . GLN A 1 951 ? 4.582 21.369 13.438 1.00 75.81 951 GLN A CA 1
ATOM 7470 C C . GLN A 1 951 ? 3.969 22.566 14.172 1.00 75.81 951 GLN A C 1
ATOM 7472 O O . GLN A 1 951 ? 2.747 22.661 14.253 1.00 75.81 951 GLN A O 1
ATOM 7477 N N . ARG A 1 952 ? 4.790 23.513 14.648 1.00 75.50 952 ARG A N 1
ATOM 7478 C CA . ARG A 1 952 ? 4.293 24.750 15.276 1.00 75.50 952 ARG A CA 1
ATOM 7479 C C . ARG A 1 952 ? 3.477 25.586 14.289 1.00 75.50 952 ARG A C 1
ATOM 7481 O O . ARG A 1 952 ? 2.364 25.984 14.618 1.00 75.50 952 ARG A O 1
ATOM 7488 N N . CYS A 1 953 ? 3.975 25.792 13.071 1.00 70.12 953 CYS A N 1
ATOM 7489 C CA . CYS A 1 953 ? 3.254 26.538 12.035 1.00 70.12 953 CYS A CA 1
ATOM 7490 C C . CYS A 1 953 ? 1.948 25.853 11.598 1.00 70.12 953 CYS A C 1
ATOM 7492 O O . CYS A 1 953 ? 0.956 26.535 11.343 1.00 70.12 953 CYS A O 1
ATOM 7494 N N . HIS A 1 954 ? 1.931 24.520 11.545 1.00 66.56 954 HIS A N 1
ATOM 7495 C CA . HIS A 1 954 ? 0.729 23.737 11.262 1.00 66.56 954 HIS A CA 1
ATOM 7496 C C . HIS A 1 954 ? -0.330 23.937 12.357 1.00 66.56 954 HIS A C 1
ATOM 7498 O O . HIS A 1 954 ? -1.462 24.309 12.068 1.00 66.56 954 HIS A O 1
ATOM 7504 N N . THR A 1 955 ? 0.057 23.837 13.635 1.00 59.75 955 THR A N 1
ATOM 7505 C CA . THR A 1 955 ? -0.875 24.111 14.743 1.00 59.75 955 THR A CA 1
ATOM 7506 C C . THR A 1 955 ? -1.387 25.555 14.758 1.00 59.75 955 THR A C 1
ATOM 7508 O O . THR A 1 955 ? -2.526 25.781 15.142 1.00 59.75 955 THR A O 1
ATOM 7511 N N . SER A 1 956 ? -0.591 26.527 14.293 1.00 50.12 956 SER A N 1
ATOM 7512 C CA . SER A 1 956 ? -1.000 27.939 14.183 1.00 50.12 956 SER A CA 1
ATOM 7513 C C . SER A 1 956 ? -1.906 28.252 12.989 1.00 50.12 956 SER A C 1
ATOM 7515 O O . SER A 1 956 ? -2.423 29.359 12.914 1.00 50.12 956 SER A O 1
ATOM 7517 N N . THR A 1 957 ? -2.047 27.337 12.025 1.00 47.59 957 THR A N 1
ATOM 7518 C CA . THR A 1 957 ? -2.949 27.507 10.870 1.00 47.59 957 THR A CA 1
ATOM 7519 C C . THR A 1 957 ? -4.293 26.802 11.060 1.00 47.59 957 THR A C 1
ATOM 7521 O O . THR A 1 957 ? -5.237 27.113 10.332 1.00 47.59 957 THR A O 1
ATOM 7524 N N . GLU A 1 958 ? -4.395 25.879 12.025 1.00 43.97 958 GLU A N 1
ATOM 7525 C CA . GLU A 1 958 ? -5.661 25.269 12.458 1.00 43.97 958 GLU A CA 1
ATOM 7526 C C . GLU A 1 958 ? -6.412 26.097 13.522 1.00 43.97 958 GLU A C 1
ATOM 7528 O O . GLU A 1 958 ? -7.633 25.966 13.620 1.00 43.97 958 GLU A O 1
ATOM 7533 N N . THR A 1 959 ? -5.704 26.944 14.283 1.00 33.75 959 THR A N 1
ATOM 7534 C CA . THR A 1 959 ? -6.272 28.009 15.137 1.00 33.75 959 THR A CA 1
ATOM 7535 C C . THR A 1 959 ? -6.621 29.239 14.318 1.00 33.75 959 THR A C 1
ATOM 7537 O O . THR A 1 959 ? -7.724 29.791 14.520 1.00 33.75 959 THR A O 1
#

pLDDT: mean 71.02, std 25.75, range [21.27, 97.06]